Protein 1J5S (pdb70)

Secondary structure (DSSP, 8-state):
---SSTTTT--SHHHHHHHHHHTTSPEEES-----HHHHHHTPPPS-HHHHHTTT-HHHHHHHHHTT--GGGTTSSS-HHHHHHHHHHHGGGGTTSHHHHHHHHHHHHHS------SHHHHHHHHHHHHHHSTT--HHHHHHHTTEEEEE--B-TT---HHHHHHHHH--S-EEE--B--HHHH-TTSTTHHHHHHHHHHHHTS-TTSHHHHHHHHHHHHHHHHTTT--EEEEEESS-------HHHHHHHHHHHTTT----HHHHHHHHHHHHHHHHHHHHHHT-EEEEEE-EE-S-SHHHHHHT-SSSS--EE-S---HHHHHHHHHHHSTTTS-EEEEESSGGGHHHHHHHHHH-TTEEEPPP-STT-SHHHHHHHHHHHHTTS-GGG--------SSTTHHHHHHHHHHHHHHHHHHHHHHTTSS-HHHHHHHHHIIIIIHHHHHH-/-TT-TTTT--SHHHHHHHHHHTTSPEEES-----HHHHHHTPPP--HIIIIITT-HHHHHHHHHTT--GGGTTSSS-HHHHHHHHHHHGGGGTTSHHHHHHHHHIIIII---PPPSHHHHHHHHHHHHHHSTT--HHHHHHHTTEEEEE--B-TT---HHHHHHHHH--S-EEE--B--HHHH-TTSTTHHHHHHHHHHHHTS-TTSHHHHHHHHHHHHHHHHTTT--EEEEEESS-------HHHHHHHHHHHTTT----HHHHHHHHHHHHHHHHHHHHHHT-EEEEEE-EE-S-SHHHHHHT-SSSS--EE-S---HHHHHHHHHHHSTTTS-EEEEESSGGGHHHHHHHHHH-TTEEEPPP-STT-SHHHHHHHHHHHHTTS-GGG--------SSTTHHHHHHHHHHHHHHHHHHHHHHTTSS-HHHHHHHHHIIIIIHHHHHH-/-TT-TTTT--SHHHHHHHHHHTTSPEEES-----HHHHHHTPPPS-HHHHHTTT-HHHHHHHHHTT--GGGTTSSS-HHHHHHHHHHHGGGGTTSHHHHHHHHHIIIII------SHHHHHHHHHHHHHHSTT--HHHHHHHTTEEEEE--B-TT---HHHHHHHHH--S-EEE--B--HHHH-TTSTTHHHHHHHHHHHHTS-TTSHHHHHHHHHHHHHHHHTTT--EEEEEESS-------HHHHHHHHHHHTTT----HHHHHHHHHHHHHHHHHHHHTTT-EEEEEE-EE-S-SHHHHHHT-TTSS--EE-S---HHHHHHHHHHHTTTTS-EEEEESSGGGHHHHHHHHHH-TTEEEPPP-STT-SHHHHHHHHHHHHTTS-GGG--------SSTTHHHHHHHHHHHHHHHHHHHHHHTTSS-HHHHHHHHHIIIIIHHHHHH-

Organism: Thermotoga maritima (strain ATCC 43589 / DSM 3109 / JCM 10099 / NBRC 100826 / MSB8) (NCBI:txid243274)

B-factor: mean 34.14, std 21.25, range [2.0, 123.0]

GO terms:
  GO:0008880 glucuronate isomerase activity (F, EXP)

Solvent-accessible surface area: 48443 Å² total; per-residue (Å²): 89,124,11,1,12,149,81,4,2,16,72,23,208,7,0,48,123,1,12,70,70,2,96,91,33,35,5,4,0,1,4,0,69,21,73,2,90,84,2,38,69,46,136,62,56,95,6,2,4,42,5,4,0,33,68,13,16,28,0,33,8,0,0,21,12,9,68,21,66,65,95,55,2,52,30,119,79,56,51,70,63,19,0,62,11,0,0,130,6,0,25,71,0,0,5,2,6,4,0,1,13,2,0,0,2,2,31,80,57,6,107,5,144,83,44,0,25,125,162,13,4,79,87,0,14,86,54,0,88,164,84,0,86,130,26,15,3,48,63,4,0,163,80,11,108,5,48,16,0,8,2,37,20,37,0,14,33,49,2,89,47,14,128,103,2,162,142,76,10,150,68,17,49,14,19,1,2,0,48,0,21,150,0,1,28,14,76,123,180,34,9,126,122,8,0,76,101,0,5,142,153,26,53,55,96,8,48,51,3,52,4,0,29,71,0,0,72,84,0,0,60,33,0,50,142,40,39,5,44,6,0,2,0,22,24,65,73,2,37,8,76,178,18,89,87,109,142,0,81,45,4,0,102,80,16,27,66,82,84,210,25,79,114,92,33,18,42,10,0,62,0,13,0,4,14,19,0,0,106,14,0,63,134,36,112,2,0,0,0,2,6,0,1,10,16,104,33,0,29,54,50,13,91,177,102,74,10,83,70,5,5,3,12,0,1,9,11,46,3,103,0,0,68,2,0,61,62,1,0,28,61,0,27,62,127,6,71,0,0,0,5,11,2,0,48,19,2,11,8,0,2,0,1,0,0,16,4,0,44,13,0,38,2,1,7,12,26,29,9,11,19,0,7,39,10,7,25,41,16,0,60,20,2,1,6,0,1,0,0,36,19,6,1,1,14,19,0,24,3,82,19,6,2,1,0,8,0,15,7,25,1,4,5,8,2,1,1,2,2,0,0,64,18,4,60,45,0,11,1,15,68,127,7,0,95,68,1,1,89,39,1,7,36,51,12,3,61,74,22,6,78,139,28,2,26,152,78,2,4,15,69,22,203,9,0,44,154,3,14,79,70,2,97,90,30,36,5,4,0,2,2,0,55,21,72,0,90,81,2,39,78,41,135,72,62,81,3,1,5,64,4,3,0,34,76,7,8,29,0,36,8,0,1,19,11,8,71,18,66,68,94,54,3,52,30,123,79,60,48,72,67,17,0,64,12,2,0,121,5,0,24,70,0,0,5,2,6,3,0,0,12,2,0,0,2,2,42,80,63,6,108,4,142,83,47,0,19,125,158,15,2,65,80,0,19,87,54,0,77,176,80,2,76,134,15,19,2,41,79,4,0,152,84,12,109,6,46,18,0,8,1,35,19,37,0,9,34,54,3,91,53,15,124,113,1,173,146,69,10,134,59,19,52,14,22,1,3,0,50,0,22,146,0,3,27,14,71,108,180,41,10,122,118,7,0,74,90,0,4,136,131,27,55,44,112,9,56,55,3,56,5,0,23,73,0,0,73,80,0,0,66,37,0,55,144,37,38,5,39,6,0,2,0,24,26,63,74,2,43,9,77,152,9,54,88,120,106,0,84,48,3,0,96,78,16,24,57,84,72,201,24,78,103,86,22,16,49,22,0,55,0,14,0,4,12,23,0,0,102,14,0,59,134,35,107,2,0,0,0,2,6,0,2,7,16,93,30,0,28,54,52,14,94,176,101,70,12,88,73,5,6,3,15,0,1,7,12,42,3,109,0,0,74,3,0,66,69,1,0,26,64,0,26,64,134,6,64,0,0,0,5,10,1,1,47,20,0,10,9,0,2,0,2,0,0,15,4,0,39,14,0,37,4,2,7,7,21,27,9,10,19,0,14,37,11,7,22,40,17,0,52,23,2,1,6,0,2,1,0,35,18,7,2,1,13,17,1,18,1,82,19,4,2,1,0,8,0,16,8,23,1,5,3,7,3,1,0,2,2,0,0,58,17,12,94,46,0,12,1,14,71,107,8,0,120,75,2,0,87,39,1,5,35,57,10,4,61,79,25,5,80,197,26,2,14,142,81,2,3,15,69,20,163,4,0,46,106,1,13,70,71,2,96,92,35,34,5,4,0,1,2,0,69,21,59,2,97,89,1,38,99,43,140,63,57,91,7,5,4,43,5,8,0,34,68,15,20,27,0,34,8,0,0,17,11,9,68,24,61,66,84,56,2,50,30,118,77,56,47,69,67,22,1,67,12,0,0,137,10,0,22,68,0,0,5,2,6,3,0,0,9,1,0,0,1,7,41,78,69,8,109,6,144,84,46,0,18,124,160,16,3,81,82,0,15,78,54,0,90,156,81,2,75,128,19,21,3,41,88,6,0,154,80,12,111,6,47,16,0,8,1,33,23,38,0,13,33,71,3,73,40,13,109,91,2,162,143,66,10,146,63,18,60,12,20,1,1,0,52,0,16,150,0,2,30,14,76,111,178,35,9,117,120,9,0,74,90,0,5,136,145,26,53,48,115,7,58,57,3,55,7,0,21,75,0,0,74,85,0,0,65,33,0,53,137,29,33,5,42,7,0,0,0,18,25,60,74,2,44,8,75,169,19,88,65,124,81,0,77,40,0,0,99,81,15,24,65,83,88,208,26,79,114,83,16,17,40,25,0,63,0,17,0,4,18,25,0,0,105,15,0,54,139,34,106,4,0,0,0,2,3,0,2,9,15,80,31,0,28,48,52,13,90,173,102,72,10,89,67,5,6,3,12,0,0,7,10,44,4,104,0,0,67,3,1,61,61,2,0,27,58,0,25,64,128,7,67,0,0,0,6,9,2,2,50,16,2,9,9,0,0,0,2,0,0,13,5,0,44,12,0,39,3,1,7,7,24,32,7,11,16,0,10,37,11,6,18,45,18,0,57,22,3,1,7,0,2,1,0,40,19,7,2,2,12,18,0,26,3,83,17,4,1,0,0,9,2,14,7,24,2,5,4,7,2,0,0,1,1,0,0,60,18,1,55,46,1,12,1,14,39,129,12,0,86,68,1,1,91,40,1,6,30,58,10,5,60,80,24,7,84

Nearest PDB structures (foldseek):
  1j5s-assembly1_A  TM=1.002E+00  e=1.063E-81  Thermotoga maritima
  3iac-assembly1_C  TM=9.675E-01  e=5.407E-36  Salmonella enterica subsp. enterica serovar Typhimurium
  2q01-assembly1_A  TM=9.611E-01  e=1.192E-32  Caulobacter vibrioides CB15
  4i6v-assembly1_C  TM=9.034E-01  e=1.436E-23  Planctopirus limnophila DSM 3776
  2pnk-assembly4_L  TM=7.946E-01  e=1.142E-13  Halalkalibacterium halodurans C-125

Sequence (1351 aa):
HMFLGEDYLLTNRAAVRLFNEVKDLPIVDPHNHLDAKDIVENKPWNDIWEVEGATDHYVWELMRRCGVSEEYITGSRSNKEKWLALAKVFPRFVGNPTYEWIHLDLWRRFNIKKVISEETAEEIWEETKKKLPEMTPQKLLRDMKVEILCTTDDPVSTLEHHRKAKEAVEGVTILPTWRPDRAMNVDKEGWREYVEKMGERYGEDTSTLDGFLNALWKSHEHFKEHGCVASDHALLEPSVYYVDENRARAVHEKAFSGEKLTQDEINDYKAFMMVQFGKMNQETNWVTQLHIGALRDYRDSLFKTLGPDSGGDISTNFLRIAEGLRYFLNEFDGKLKIVLYVLDPTHLPTISTIARAFPNVYVGAPWWFNDSPFGMEMHLKYLASVDLLYNLAGMVTDSRKLLSFGSRTEMFRRVLSNVVGEMVEKGQIPIKEARELVKHVSYDGPKALFFMFLGEDYLLTNRAAVRLFNEVKDLPIVDPHNHLDAKDIVENKPWNDIWEVEGATDHYVWELMRRCGVSEEYITGSRSNKEKWLALAKVFPRFVGNPTYEWIHLDLWRRFNIKKVISEETAEEIWEETKKKLPEMTPQKLLRDMKVEILCTTDDPVSTLEHHRKAKEAVEGVTILPTWRPDRAMNVDKEGWREYVEKMGERYGEDTSTLDGFLNALWKSHEHFKEHGCVASDHALLEPSVYYVDENRARAVHEKAFSGEKLTQDEINDYKAFMMVQFGKMNQETNWVTQLHIGALRDYRDSLFKTLGPDSGGDISTNFLRIAEGLRYFLNEFDGKLKIVLYVLDPTHLPTISTIARAFPNVYVGAPWWFNDSPFGMEMHLKYLASVDLLYNLAGMVTDSRKLLSFGSRTEMFRRVLSNVVGEMVEKGQIPIKEARELVKHVSYDGPKALFFMFLGEDYLLTNRAAVRLFNEVKDLPIVDPHNHLDAKDIVENKPWNDIWEVEGATDHYVWELMRRCGVSEEYITGSRSNKEKWLALAKVFPRFVGNPTYEWIHLDLWRRFNIKKVISEETAEEIWEETKKKLPEMTPQKLLRDMKVEILCTTDDPVSTLEHHRKAKEAVEGVTILPTWRPDRAMNVDKEGWREYVEKMGERYGEDTSTLDGFLNALWKSHEHFKEHGCVASDHALLEPSVYYVDENRARAVHEKAFSGEKLTQDEINDYKAFMMVQFGKMNQETNWVTQLHIGALRDYRDSLFKTLGPDSGGDISTNFLRIAEGLRYFLNEFDGKLKIVLYVLDPTHLPTISTIARAFPNVYVGAPWWFNDSPFGMEMHLKYLASVDLLYNLAGMVTDSRKLLSFGSRTEMFRRVLSNVVGEMVEKGQIPIKEARELVKHVSYDGPKALFF

Radius of gyration: 31.88 Å; Cα contacts (8 Å, |Δi|>4): 2702; chains: 3; bounding box: 76×92×80 Å

Structure (mmCIF, N/CA/C/O backbone):
data_1J5S
#
_entry.id   1J5S
#
_cell.length_a   77.413
_cell.length_b   79.962
_cell.length_c   89.430
_cell.angle_alpha   115.73
_cell.angle_beta   97.57
_cell.angle_gamma   110.44
#
_symmetry.space_group_name_H-M   'P 1'
#
loop_
_entity.id
_entity.type
_entity.pdbx_description
1 polymer 'URONATE ISOMERASE'
2 water water
#
loop_
_atom_site.group_PDB
_atom_site.id
_atom_site.type_symbol
_atom_site.label_atom_id
_atom_site.label_alt_id
_atom_site.label_comp_id
_atom_site.label_asym_id
_atom_site.label_entity_id
_atom_site.label_seq_id
_atom_site.pdbx_PDB_ins_code
_atom_site.Cartn_x
_atom_site.Cartn_y
_atom_site.Cartn_z
_atom_site.occupancy
_atom_site.B_iso_or_equiv
_atom_site.auth_seq_id
_atom_site.auth_comp_id
_atom_site.auth_asym_id
_atom_site.auth_atom_id
_atom_site.pdbx_PDB_model_num
ATOM 1 N N . HIS A 1 12 ? 31.749 71.281 50.878 1.00 47.78 0 HIS A N 1
ATOM 2 C CA . HIS A 1 12 ? 31.530 70.426 52.084 1.00 47.77 0 HIS A CA 1
ATOM 3 C C . HIS A 1 12 ? 32.635 70.631 53.132 1.00 46.37 0 HIS A C 1
ATOM 4 O O . HIS A 1 12 ? 33.726 71.111 52.814 1.00 46.32 0 HIS A O 1
ATOM 11 N N . MET A 1 13 ? 32.325 70.342 54.394 1.00 44.46 1 MET A N 1
ATOM 12 C CA . MET A 1 13 ? 33.294 70.526 55.474 1.00 42.86 1 MET A CA 1
ATOM 13 C C . MET A 1 13 ? 34.538 69.650 55.522 1.00 39.68 1 MET A C 1
ATOM 14 O O . MET A 1 13 ? 34.465 68.427 55.627 1.00 39.63 1 MET A O 1
ATOM 19 N N . PHE A 1 14 ? 35.673 70.340 55.482 1.00 36.17 2 PHE A N 1
ATOM 20 C CA . PHE A 1 14 ? 37.014 69.771 55.571 1.00 33.24 2 PHE A CA 1
ATOM 21 C C . PHE A 1 14 ? 37.617 69.909 56.981 1.00 32.55 2 PHE A C 1
ATOM 22 O O . PHE A 1 14 ? 37.577 70.973 57.600 1.00 31.95 2 PHE A O 1
ATOM 30 N N . LEU A 1 15 ? 38.167 68.814 57.485 1.00 32.29 3 LEU A N 1
ATOM 31 C CA . LEU A 1 15 ? 38.838 68.809 58.780 1.00 31.87 3 LEU A CA 1
ATOM 32 C C . LEU A 1 15 ? 37.995 69.340 59.921 1.00 32.09 3 LEU A C 1
ATOM 33 O O . LEU A 1 15 ? 38.470 70.096 60.761 1.00 32.39 3 LEU A O 1
ATOM 38 N N . GLY A 1 16 ? 36.745 68.931 59.967 1.00 32.59 4 GLY A N 1
ATOM 39 C CA . GLY A 1 16 ? 35.881 69.398 61.022 1.00 33.36 4 GLY A CA 1
ATOM 40 C C . GLY A 1 16 ? 35.585 68.289 61.989 1.00 34.15 4 GLY A C 1
ATOM 41 O O . GLY A 1 16 ? 36.258 67.272 62.020 1.00 33.94 4 GLY A O 1
ATOM 42 N N . GLU A 1 17 ? 34.536 68.487 62.761 1.00 35.81 5 GLU A N 1
ATOM 43 C CA . GLU A 1 17 ? 34.143 67.536 63.779 1.00 36.90 5 GLU A CA 1
ATOM 44 C C . GLU A 1 17 ? 33.950 66.098 63.372 1.00 34.87 5 GLU A C 1
ATOM 45 O O . GLU A 1 17 ? 34.315 65.201 64.120 1.00 35.50 5 GLU A O 1
ATOM 51 N N . ASP A 1 18 ? 33.339 65.858 62.225 1.00 32.02 6 ASP A N 1
ATOM 52 C CA . ASP A 1 18 ? 33.055 64.486 61.856 1.00 29.89 6 ASP A CA 1
ATOM 53 C C . ASP A 1 18 ? 34.050 63.979 60.822 1.00 26.48 6 ASP A C 1
ATOM 54 O O . ASP A 1 18 ? 33.802 63.006 60.113 1.00 26.53 6 ASP A O 1
ATOM 59 N N . TYR A 1 19 ? 35.189 64.658 60.755 1.00 22.30 7 TYR A N 1
ATOM 60 C CA . TYR A 1 19 ? 36.286 64.263 59.897 1.00 18.78 7 TYR A CA 1
ATOM 61 C C . TYR A 1 19 ? 36.544 62.779 60.100 1.00 17.96 7 TYR A C 1
ATOM 62 O O . TYR A 1 19 ? 36.734 62.318 61.218 1.00 17.04 7 TYR A O 1
ATOM 71 N N . LEU A 1 20 ? 36.516 62.028 59.009 1.00 17.60 8 LEU A N 1
ATOM 72 C CA . LEU A 1 20 ? 36.714 60.573 59.036 1.00 17.64 8 LEU A CA 1
ATOM 73 C C . LEU A 1 20 ? 35.586 59.750 59.685 1.00 17.98 8 LEU A C 1
ATOM 74 O O . LEU A 1 20 ? 35.626 58.519 59.633 1.00 17.31 8 LEU A O 1
ATOM 79 N N . LEU A 1 21 ? 34.590 60.403 60.274 1.00 18.88 9 LEU A N 1
ATOM 80 C CA . LEU A 1 21 ? 33.493 59.691 60.936 1.00 20.33 9 LEU A CA 1
ATOM 81 C C . LEU A 1 21 ? 32.291 59.523 60.014 1.00 21.44 9 LEU A C 1
ATOM 82 O O . LEU A 1 21 ? 31.755 60.508 59.517 1.00 21.75 9 LEU A O 1
ATOM 87 N N . THR A 1 22 ? 31.845 58.284 59.814 1.00 22.71 10 THR A N 1
ATOM 88 C CA . THR A 1 22 ? 30.757 58.018 58.865 1.00 23.79 10 THR A CA 1
ATOM 89 C C . THR A 1 22 ? 29.437 57.533 59.469 1.00 24.38 10 THR A C 1
ATOM 90 O O . THR A 1 22 ? 28.500 57.238 58.738 1.00 24.85 10 THR A O 1
ATOM 94 N N . ASN A 1 23 ? 29.348 57.460 60.786 1.00 24.95 11 ASN A N 1
ATOM 95 C CA . ASN A 1 23 ? 28.141 56.963 61.415 1.00 25.52 11 ASN A CA 1
ATOM 96 C C . ASN A 1 23 ? 28.044 57.541 62.806 1.00 26.65 11 ASN A C 1
ATOM 97 O O . ASN A 1 23 ? 29.062 57.889 63.394 1.00 26.75 11 ASN A O 1
ATOM 102 N N . ARG A 1 24 ? 26.835 57.605 63.358 1.00 27.80 12 ARG A N 1
ATOM 103 C CA . ARG A 1 24 ? 26.666 58.216 64.677 1.00 28.07 12 ARG A CA 1
ATOM 104 C C . ARG A 1 24 ? 27.437 57.453 65.736 1.00 26.51 12 ARG A C 1
ATOM 105 O O . ARG A 1 24 ? 28.068 58.054 66.604 1.00 27.00 12 ARG A O 1
ATOM 113 N N . ALA A 1 25 ? 27.392 56.129 65.669 1.00 23.90 13 ALA A N 1
ATOM 114 C CA . ALA A 1 25 ? 28.060 55.342 66.682 1.00 22.10 13 ALA A CA 1
ATOM 115 C C . ALA A 1 25 ? 29.509 55.794 66.778 1.00 20.72 13 ALA A C 1
ATOM 116 O O . ALA A 1 25 ? 30.042 55.942 67.871 1.00 19.81 13 ALA A O 1
ATOM 118 N N . ALA A 1 26 ? 30.124 56.051 65.626 1.00 19.80 14 ALA A N 1
ATOM 119 C CA . ALA A 1 26 ? 31.529 56.421 65.576 1.00 19.76 14 ALA A CA 1
ATOM 120 C C . ALA A 1 26 ? 31.774 57.659 66.386 1.00 20.53 14 ALA A C 1
ATOM 121 O O . ALA A 1 26 ? 32.814 57.795 67.034 1.00 21.06 14 ALA A O 1
ATOM 123 N N . VAL A 1 27 ? 30.822 58.577 66.340 1.00 21.47 15 VAL A N 1
ATOM 124 C CA . VAL A 1 27 ? 31.000 59.847 67.012 1.00 22.67 15 VAL A CA 1
ATOM 125 C C . VAL A 1 27 ? 31.002 59.680 68.531 1.00 23.82 15 VAL A C 1
ATOM 126 O O . VAL A 1 27 ? 31.823 60.292 69.215 1.00 24.26 15 VAL A O 1
ATOM 130 N N . ARG A 1 28 ? 30.121 58.845 69.070 1.00 24.91 16 ARG A N 1
ATOM 131 C CA . ARG A 1 28 ? 30.139 58.623 70.515 1.00 25.94 16 ARG A CA 1
ATOM 132 C C . ARG A 1 28 ? 31.458 57.994 70.933 1.00 24.05 16 ARG A C 1
ATOM 133 O O . ARG A 1 28 ? 31.999 58.296 71.996 1.00 24.67 16 ARG A O 1
ATOM 141 N N . LEU A 1 29 ? 31.972 57.115 70.087 1.00 21.26 17 LEU A N 1
ATOM 142 C CA . LEU A 1 29 ? 33.163 56.375 70.416 1.00 19.11 17 LEU A CA 1
ATOM 143 C C . LEU A 1 29 ? 34.349 57.303 70.439 1.00 17.82 17 LEU A C 1
ATOM 144 O O . LEU A 1 29 ? 35.219 57.208 71.308 1.00 16.44 17 LEU A O 1
ATOM 149 N N . PHE A 1 30 ? 34.374 58.217 69.485 1.00 17.28 18 PHE A N 1
ATOM 150 C CA . PHE A 1 30 ? 35.509 59.103 69.365 1.00 17.51 18 PHE A CA 1
ATOM 151 C C . PHE A 1 30 ? 35.542 60.102 70.500 1.00 18.40 18 PHE A C 1
ATOM 152 O O . PHE A 1 30 ? 36.610 60.443 71.016 1.00 16.83 18 PHE A O 1
ATOM 160 N N . ASN A 1 31 ? 34.359 60.583 70.868 1.00 20.62 19 ASN A N 1
ATOM 161 C CA . ASN A 1 31 ? 34.242 61.504 71.987 1.00 23.01 19 ASN A CA 1
ATOM 162 C C . ASN A 1 31 ? 34.692 60.802 73.262 1.00 24.43 19 ASN A C 1
ATOM 163 O O . ASN A 1 31 ? 35.166 61.436 74.201 1.00 25.14 19 ASN A O 1
ATOM 168 N N . GLU A 1 32 ? 34.564 59.480 73.277 1.00 25.92 20 GLU A N 1
ATOM 169 C CA . GLU A 1 32 ? 34.945 58.690 74.427 1.00 26.75 20 GLU A CA 1
ATOM 170 C C . GLU A 1 32 ? 36.453 58.643 74.610 1.00 26.44 20 GLU A C 1
ATOM 171 O O . GLU A 1 32 ? 36.932 58.551 75.730 1.00 27.45 20 GLU A O 1
ATOM 177 N N . VAL A 1 33 ? 37.207 58.728 73.521 1.00 25.77 21 VAL A N 1
ATOM 178 C CA . VAL A 1 33 ? 38.648 58.493 73.592 1.00 24.92 21 VAL A CA 1
ATOM 179 C C . VAL A 1 33 ? 39.545 59.647 73.188 1.00 24.10 21 VAL A C 1
ATOM 180 O O . VAL A 1 33 ? 40.757 59.575 73.341 1.00 22.28 21 VAL A O 1
ATOM 184 N N . LYS A 1 34 ? 38.960 60.712 72.671 1.00 24.63 22 LYS A N 1
ATOM 185 C CA . LYS A 1 34 ? 39.762 61.781 72.095 1.00 25.16 22 LYS A CA 1
ATOM 186 C C . LYS A 1 34 ? 40.638 62.459 73.140 1.00 25.31 22 LYS A C 1
ATOM 187 O O . LYS A 1 34 ? 41.736 62.904 72.840 1.00 25.00 22 LYS A O 1
ATOM 193 N N . ASP A 1 35 ? 40.172 62.497 74.378 1.00 26.22 23 ASP A N 1
ATOM 194 C CA . ASP A 1 35 ? 40.936 63.128 75.448 1.00 26.91 23 ASP A CA 1
ATOM 195 C C . ASP A 1 35 ? 41.842 62.173 76.225 1.00 26.52 23 ASP A C 1
ATOM 196 O O . ASP A 1 35 ? 42.475 62.588 77.191 1.00 27.35 23 ASP A O 1
ATOM 201 N N . LEU A 1 36 ? 41.914 60.906 75.834 1.00 25.58 24 LEU A N 1
ATOM 202 C CA . LEU A 1 36 ? 42.817 59.991 76.522 1.00 25.07 24 LEU A CA 1
ATOM 203 C C . LEU A 1 36 ? 44.231 60.428 76.199 1.00 24.62 24 LEU A C 1
ATOM 204 O O . LEU A 1 36 ? 44.492 60.867 75.092 1.00 25.33 24 LEU A O 1
ATOM 209 N N . PRO A 1 37 ? 45.156 60.267 77.132 1.00 23.88 25 PRO A N 1
ATOM 210 C CA . PRO A 1 37 ? 46.538 60.682 76.901 1.00 23.75 25 PRO A CA 1
ATOM 211 C C . PRO A 1 37 ? 47.184 59.855 75.809 1.00 23.59 25 PRO A C 1
ATOM 212 O O . PRO A 1 37 ? 46.696 58.772 75.507 1.00 23.10 25 PRO A O 1
ATOM 216 N N . ILE A 1 38 ? 48.277 60.350 75.243 1.00 24.34 26 ILE A N 1
ATOM 217 C CA . ILE A 1 38 ? 48.984 59.640 74.184 1.00 25.25 26 ILE A CA 1
ATOM 218 C C . ILE A 1 38 ? 50.093 58.776 74.757 1.00 26.41 26 ILE A C 1
ATOM 219 O O . ILE A 1 38 ? 50.963 59.261 75.477 1.00 26.47 26 ILE A O 1
ATOM 224 N N . VAL A 1 39 ? 50.056 57.498 74.405 1.00 27.87 27 VAL A N 1
ATOM 225 C CA . VAL A 1 39 ? 51.083 56.534 74.758 1.00 28.74 27 VAL A CA 1
ATOM 226 C C . VAL A 1 39 ? 51.768 56.150 73.438 1.00 29.55 27 VAL A C 1
ATOM 227 O O . VAL A 1 39 ? 51.113 55.578 72.576 1.00 30.00 27 VAL A O 1
ATOM 231 N N . ASP A 1 40 ? 53.064 56.428 73.267 1.00 30.39 28 ASP A N 1
ATOM 232 C CA . ASP A 1 40 ? 53.703 56.239 71.945 1.00 31.18 28 ASP A CA 1
ATOM 233 C C . ASP A 1 40 ? 54.895 55.272 71.857 1.00 31.99 28 ASP A C 1
ATOM 234 O O . ASP A 1 40 ? 56.047 55.686 71.734 1.00 31.95 28 ASP A O 1
ATOM 239 N N . PRO A 1 41 ? 54.594 53.983 71.879 1.00 32.97 29 PRO A N 1
ATOM 240 C CA . PRO A 1 41 ? 55.588 52.913 71.814 1.00 33.63 29 PRO A CA 1
ATOM 241 C C . PRO A 1 41 ? 56.771 53.076 70.889 1.00 34.32 29 PRO A C 1
ATOM 242 O O . PRO A 1 41 ? 57.774 52.397 71.101 1.00 34.85 29 PRO A O 1
ATOM 246 N N . HIS A 1 42 ? 56.678 53.929 69.886 1.00 35.09 30 HIS A N 1
ATOM 247 C CA . HIS A 1 42 ? 57.757 54.022 68.935 1.00 35.75 30 HIS A CA 1
ATOM 248 C C . HIS A 1 42 ? 57.637 55.263 68.079 1.00 35.85 30 HIS A C 1
ATOM 249 O O . HIS A 1 42 ? 56.602 55.517 67.475 1.00 35.63 30 HIS A O 1
ATOM 256 N N . ASN A 1 43 ? 58.710 56.042 68.066 1.00 36.59 31 ASN A N 1
ATOM 257 C CA . ASN A 1 43 ? 58.816 57.249 67.267 1.00 37.47 31 ASN A CA 1
ATOM 258 C C . ASN A 1 43 ? 60.305 57.500 67.004 1.00 39.35 31 ASN A C 1
ATOM 259 O O . ASN A 1 43 ? 61.164 56.795 67.555 1.00 38.99 31 ASN A O 1
ATOM 264 N N . HIS A 1 44 ? 60.618 58.491 66.175 1.00 41.89 32 HIS A N 1
ATOM 265 C CA . HIS A 1 44 ? 62.010 58.778 65.826 1.00 44.36 32 HIS A CA 1
ATOM 266 C C . HIS A 1 44 ? 62.402 60.156 66.318 1.00 46.14 32 HIS A C 1
ATOM 267 O O . HIS A 1 44 ? 63.124 60.900 65.653 1.00 46.46 32 HIS A O 1
ATOM 274 N N . LEU A 1 45 ? 61.914 60.477 67.504 1.00 48.25 33 LEU A N 1
ATOM 275 C CA . LEU A 1 45 ? 62.205 61.734 68.152 1.00 49.81 33 LEU A CA 1
ATOM 276 C C . LEU A 1 45 ? 63.586 61.713 68.797 1.00 50.81 33 LEU A C 1
ATOM 277 O O . LEU A 1 45 ? 64.137 60.645 69.064 1.00 50.94 33 LEU A O 1
ATOM 282 N N . ASP A 1 46 ? 64.137 62.899 69.047 1.00 51.90 34 ASP A N 1
ATOM 283 C CA . ASP A 1 46 ? 65.423 63.035 69.733 1.00 52.55 34 ASP A CA 1
ATOM 284 C C . ASP A 1 46 ? 65.164 63.639 71.116 1.00 52.76 34 ASP A C 1
ATOM 285 O O . ASP A 1 46 ? 64.469 64.640 71.241 1.00 52.69 34 ASP A O 1
ATOM 290 N N . ALA A 1 47 ? 65.712 63.022 72.155 1.00 53.30 35 ALA A N 1
ATOM 291 C CA . ALA A 1 47 ? 65.497 63.495 73.516 1.00 53.95 35 ALA A CA 1
ATOM 292 C C . ALA A 1 47 ? 66.184 64.838 73.767 1.00 54.59 35 ALA A C 1
ATOM 293 O O . ALA A 1 47 ? 65.671 65.664 74.517 1.00 54.37 35 ALA A O 1
ATOM 295 N N . LYS A 1 48 ? 67.333 65.055 73.134 1.00 55.58 36 LYS A N 1
ATOM 296 C CA . LYS A 1 48 ? 68.093 66.292 73.312 1.00 56.44 36 LYS A CA 1
ATOM 297 C C . LYS A 1 48 ? 67.264 67.521 72.959 1.00 56.98 36 LYS A C 1
ATOM 298 O O . LYS A 1 48 ? 67.372 68.560 73.610 1.00 57.12 36 LYS A O 1
ATOM 304 N N . ASP A 1 49 ? 66.431 67.397 71.931 1.00 57.28 37 ASP A N 1
ATOM 305 C CA . ASP A 1 49 ? 65.620 68.516 71.465 1.00 57.38 37 ASP A CA 1
ATOM 306 C C . ASP A 1 49 ? 64.516 68.830 72.463 1.00 57.10 37 ASP A C 1
ATOM 307 O O . ASP A 1 49 ? 64.065 69.972 72.569 1.00 57.23 37 ASP A O 1
ATOM 312 N N . ILE A 1 50 ? 64.092 67.807 73.197 1.00 56.65 38 ILE A N 1
ATOM 313 C CA . ILE A 1 50 ? 63.049 67.955 74.194 1.00 56.49 38 ILE A CA 1
ATOM 314 C C . ILE A 1 50 ? 63.651 68.624 75.410 1.00 57.11 38 ILE A C 1
ATOM 315 O O . ILE A 1 50 ? 63.032 69.482 76.037 1.00 57.03 38 ILE A O 1
ATOM 320 N N . VAL A 1 51 ? 64.867 68.213 75.748 1.00 58.28 39 VAL A N 1
ATOM 321 C CA . VAL A 1 51 ? 65.520 68.718 76.947 1.00 59.57 39 VAL A CA 1
ATOM 322 C C . VAL A 1 51 ? 65.881 70.189 76.751 1.00 60.81 39 VAL A C 1
ATOM 323 O O . VAL A 1 51 ? 65.653 71.011 77.637 1.00 60.65 39 VAL A O 1
ATOM 327 N N . GLU A 1 52 ? 66.426 70.515 75.580 1.00 62.50 40 GLU A N 1
ATOM 328 C CA . GLU A 1 52 ? 66.789 71.895 75.254 1.00 63.83 40 GLU A CA 1
ATOM 329 C C . GLU A 1 52 ? 65.549 72.772 75.169 1.00 64.56 40 GLU A C 1
ATOM 330 O O . GLU A 1 52 ? 65.622 73.984 75.373 1.00 64.92 40 GLU A O 1
ATOM 336 N N . ASN A 1 53 ? 64.418 72.153 74.839 1.00 65.12 41 ASN A N 1
ATOM 337 C CA . ASN A 1 53 ? 63.135 72.844 74.786 1.00 65.39 41 ASN A CA 1
ATOM 338 C C . ASN A 1 53 ? 63.153 74.101 73.902 1.00 65.35 41 ASN A C 1
ATOM 339 O O . ASN A 1 53 ? 62.503 75.096 74.221 1.00 65.35 41 ASN A O 1
ATOM 344 N N . LYS A 1 54 ? 63.889 74.048 72.793 1.00 65.10 42 LYS A N 1
ATOM 345 C CA . LYS A 1 54 ? 63.975 75.177 71.868 1.00 64.75 42 LYS A CA 1
ATOM 346 C C . LYS A 1 54 ? 62.766 75.244 70.943 1.00 63.71 42 LYS A C 1
ATOM 347 O O . LYS A 1 54 ? 62.426 74.264 70.285 1.00 63.94 42 LYS A O 1
ATOM 353 N N . PRO A 1 55 ? 62.092 76.384 70.931 1.00 62.09 43 PRO A N 1
ATOM 354 C CA . PRO A 1 55 ? 61.066 76.672 69.933 1.00 60.89 43 PRO A CA 1
ATOM 355 C C . PRO A 1 55 ? 61.549 76.446 68.510 1.00 59.09 43 PRO A C 1
ATOM 356 O O . PRO A 1 55 ? 62.740 76.322 68.258 1.00 58.95 43 PRO A O 1
ATOM 360 N N . TRP A 1 56 ? 60.609 76.401 67.581 1.00 56.94 44 TRP A N 1
ATOM 361 C CA . TRP A 1 56 ? 60.944 76.307 66.180 1.00 55.16 44 TRP A CA 1
ATOM 362 C C . TRP A 1 56 ? 60.864 77.687 65.565 1.00 53.06 44 TRP A C 1
ATOM 363 O O . TRP A 1 56 ? 60.233 78.581 66.127 1.00 52.63 44 TRP A O 1
ATOM 374 N N . ASN A 1 57 ? 61.495 77.859 64.408 1.00 50.49 45 ASN A N 1
ATOM 375 C CA . ASN A 1 57 ? 61.507 79.155 63.743 1.00 48.42 45 ASN A CA 1
ATOM 376 C C . ASN A 1 57 ? 60.455 79.284 62.654 1.00 45.43 45 ASN A C 1
ATOM 377 O O . ASN A 1 57 ? 59.897 80.355 62.450 1.00 45.13 45 ASN A O 1
ATOM 382 N N . ASP A 1 58 ? 60.179 78.184 61.962 1.00 42.02 46 ASP A N 1
ATOM 383 C CA . ASP A 1 58 ? 59.303 78.206 60.801 1.00 39.20 46 ASP A CA 1
ATOM 384 C C . ASP A 1 58 ? 58.367 77.042 60.719 1.00 36.39 46 ASP A C 1
ATOM 385 O O . ASP A 1 58 ? 58.620 75.977 61.270 1.00 35.86 46 ASP A O 1
ATOM 390 N N . ILE A 1 59 ? 57.322 77.238 59.931 1.00 33.23 47 ILE A N 1
ATOM 391 C CA . ILE A 1 59 ? 56.449 76.152 59.586 1.00 31.49 47 ILE A CA 1
ATOM 392 C C . ILE A 1 59 ? 57.275 75.167 58.785 1.00 29.85 47 ILE A C 1
ATOM 393 O O . ILE A 1 59 ? 57.052 73.973 58.856 1.00 29.50 47 ILE A O 1
ATOM 398 N N . TRP A 1 60 ? 58.234 75.655 58.011 1.00 28.32 48 TRP A N 1
ATOM 399 C CA . TRP A 1 60 ? 59.036 74.736 57.224 1.00 27.40 48 TRP A CA 1
ATOM 400 C C . TRP A 1 60 ? 59.812 73.800 58.130 1.00 27.99 48 TRP A C 1
ATOM 401 O O . TRP A 1 60 ? 59.805 72.591 57.945 1.00 27.88 48 TRP A O 1
ATOM 412 N N . GLU A 1 61 ? 60.512 74.378 59.092 1.00 28.61 49 GLU A N 1
ATOM 413 C CA . GLU A 1 61 ? 61.250 73.604 60.068 1.00 28.81 49 GLU A CA 1
ATOM 414 C C . GLU A 1 61 ? 60.368 72.540 60.678 1.00 27.71 49 GLU A C 1
ATOM 415 O O . GLU A 1 61 ? 60.679 71.360 60.679 1.00 28.14 49 GLU A O 1
ATOM 421 N N . VAL A 1 62 ? 59.259 73.006 61.215 1.00 26.25 50 VAL A N 1
ATOM 422 C CA . VAL A 1 62 ? 58.287 72.174 61.876 1.00 25.11 50 VAL A CA 1
ATOM 423 C C . VAL A 1 62 ? 57.615 71.153 60.977 1.00 24.15 50 VAL A C 1
ATOM 424 O O . VAL A 1 62 ? 57.335 70.056 61.414 1.00 24.48 50 VAL A O 1
ATOM 428 N N . GLU A 1 63 ? 57.347 71.495 59.727 1.00 23.15 51 GLU A N 1
ATOM 429 C CA . GLU A 1 63 ? 56.580 70.592 58.871 1.00 22.37 51 GLU A CA 1
ATOM 430 C C . GLU A 1 63 ? 57.317 69.893 57.747 1.00 22.07 51 GLU A C 1
ATOM 431 O O . GLU A 1 63 ? 56.948 68.790 57.372 1.00 22.12 51 GLU A O 1
ATOM 437 N N . GLY A 1 64 ? 58.333 70.527 57.182 1.00 22.25 52 GLY A N 1
ATOM 438 C CA . GLY A 1 64 ? 58.985 69.959 56.012 1.00 22.47 52 GLY A CA 1
ATOM 439 C C . GLY A 1 64 ? 60.460 69.641 56.122 1.00 22.54 52 GLY A C 1
ATOM 440 O O . GLY A 1 64 ? 60.929 68.656 55.561 1.00 21.91 52 GLY A O 1
ATOM 441 N N . ALA A 1 65 ? 61.189 70.471 56.853 1.00 23.68 53 ALA A N 1
ATOM 442 C CA . ALA A 1 65 ? 62.637 70.324 56.978 1.00 24.60 53 ALA A CA 1
ATOM 443 C C . ALA A 1 65 ? 63.111 68.917 57.285 1.00 25.43 53 ALA A C 1
ATOM 444 O O . ALA A 1 65 ? 64.173 68.528 56.826 1.00 25.43 53 ALA A O 1
ATOM 446 N N . THR A 1 66 ? 62.354 68.145 58.054 1.00 26.54 54 THR A N 1
ATOM 447 C CA . THR A 1 66 ? 62.859 66.838 58.460 1.00 27.18 54 THR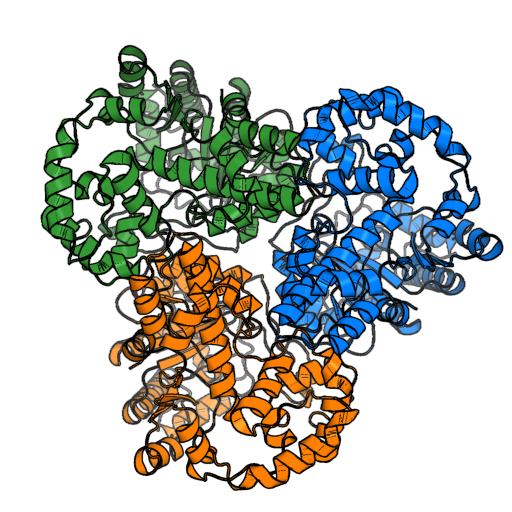 A CA 1
ATOM 448 C C . THR A 1 66 ? 61.845 65.708 58.238 1.00 27.13 54 THR A C 1
ATOM 449 O O . THR A 1 66 ? 61.960 64.614 58.811 1.00 27.55 54 THR A O 1
ATOM 453 N N . ASP A 1 67 ? 60.884 65.975 57.363 1.00 26.65 55 ASP A N 1
ATOM 454 C CA . ASP A 1 67 ? 59.842 65.018 57.038 1.00 26.50 55 ASP A CA 1
ATOM 455 C C . ASP A 1 67 ? 60.070 64.469 55.642 1.00 26.01 55 ASP A C 1
ATOM 456 O O . ASP A 1 67 ? 59.747 65.124 54.654 1.00 25.47 55 ASP A O 1
ATOM 461 N N . HIS A 1 68 ? 60.603 63.259 55.550 1.00 26.23 56 HIS A N 1
ATOM 462 C CA . HIS A 1 68 ? 60.966 62.720 54.242 1.00 26.52 56 HIS A CA 1
ATOM 463 C C . HIS A 1 68 ? 59.738 62.440 53.372 1.00 24.94 56 HIS A C 1
ATOM 464 O O . HIS A 1 68 ? 59.831 62.396 52.146 1.00 24.37 56 HIS A O 1
ATOM 471 N N . TYR A 1 69 ? 58.583 62.261 54.004 1.00 23.29 57 TYR A N 1
ATOM 472 C CA . TYR A 1 69 ? 57.347 62.150 53.238 1.00 21.89 57 TYR A CA 1
ATOM 473 C C . TYR A 1 69 ? 57.136 63.436 52.458 1.00 19.94 57 TYR A C 1
ATOM 474 O O . TYR A 1 69 ? 56.704 63.409 51.310 1.00 19.51 57 TYR A O 1
ATOM 483 N N . VAL A 1 70 ? 57.425 64.571 53.082 1.00 17.86 58 VAL A N 1
ATOM 484 C CA . VAL A 1 70 ? 57.178 65.821 52.392 1.00 16.74 58 VAL A CA 1
ATOM 485 C C . VAL A 1 70 ? 58.214 65.968 51.280 1.00 15.32 58 VAL A C 1
ATOM 486 O O . VAL A 1 70 ? 57.919 66.497 50.222 1.00 15.23 58 VAL A O 1
ATOM 490 N N . TRP A 1 71 ? 59.415 65.458 51.514 1.00 13.91 59 TRP A N 1
ATOM 491 C CA . TRP A 1 71 ? 60.462 65.491 50.519 1.00 13.71 59 TRP A CA 1
ATOM 492 C C . TRP A 1 71 ? 60.038 64.697 49.283 1.00 13.85 59 TRP A C 1
ATOM 493 O O . TRP A 1 71 ? 60.210 65.125 48.158 1.00 13.27 59 TRP A O 1
ATOM 504 N N . GLU A 1 72 ? 59.515 63.508 49.521 1.00 14.37 60 GLU A N 1
ATOM 505 C CA . GLU A 1 72 ? 59.025 62.648 48.471 1.00 14.69 60 GLU A CA 1
ATOM 506 C C . GLU A 1 72 ? 57.986 63.318 47.630 1.00 14.49 60 GLU A C 1
ATOM 507 O O . GLU A 1 72 ? 58.162 63.469 46.422 1.00 15.45 60 GLU A O 1
ATOM 513 N N . LEU A 1 73 ? 56.890 63.706 48.265 1.00 13.21 61 LEU A N 1
ATOM 514 C CA . LEU A 1 73 ? 55.758 64.236 47.526 1.00 12.10 61 LEU A CA 1
ATOM 515 C C . LEU A 1 73 ? 56.212 65.456 46.743 1.00 10.41 61 LEU A C 1
ATOM 516 O O . LEU A 1 73 ? 55.853 65.615 45.578 1.00 10.56 61 LEU A O 1
ATOM 521 N N . MET A 1 74 ? 57.028 66.303 47.363 1.00 8.23 62 MET A N 1
ATOM 522 C CA . MET A 1 74 ? 57.525 67.473 46.647 1.00 6.40 62 MET A CA 1
ATOM 523 C C . MET A 1 74 ? 58.275 67.014 45.407 1.00 7.32 62 MET A C 1
ATOM 524 O O . MET A 1 74 ? 58.082 67.564 44.342 1.00 7.29 62 MET A O 1
ATOM 529 N N . ARG A 1 75 ? 59.103 65.988 45.529 1.00 9.13 63 ARG A N 1
ATOM 530 C CA . ARG A 1 75 ? 59.823 65.493 44.369 1.00 10.96 63 ARG A CA 1
ATOM 531 C C . ARG A 1 75 ? 58.811 64.946 43.366 1.00 12.28 63 ARG A C 1
ATOM 532 O O . ARG A 1 75 ? 58.981 65.097 42.161 1.00 11.21 63 ARG A O 1
ATOM 540 N N . ARG A 1 76 ? 57.758 64.312 43.881 1.00 14.78 64 ARG A N 1
ATOM 541 C CA . ARG A 1 76 ? 56.703 63.743 43.038 1.00 16.77 64 ARG A CA 1
ATOM 542 C C . ARG A 1 76 ? 55.910 64.830 42.346 1.00 18.08 64 ARG A C 1
ATOM 543 O O . ARG A 1 76 ? 55.150 64.537 41.424 1.00 19.00 64 ARG A O 1
ATOM 551 N N . CYS A 1 77 ? 56.041 66.070 42.807 1.00 19.12 65 CYS A N 1
ATOM 552 C CA . CYS A 1 77 ? 55.333 67.173 42.165 1.00 20.23 65 CYS A CA 1
ATOM 553 C C . CYS A 1 77 ? 56.209 67.937 41.196 1.00 21.19 65 CYS A C 1
ATOM 554 O O . CYS A 1 77 ? 55.739 68.872 40.567 1.00 21.68 65 CYS A O 1
ATOM 557 N N . GLY A 1 78 ? 57.478 67.562 41.087 1.00 22.24 66 GLY A N 1
ATOM 558 C CA . GLY A 1 78 ? 58.363 68.200 40.132 1.00 23.10 66 GLY A CA 1
ATOM 559 C C . GLY A 1 78 ? 59.073 69.426 40.659 1.00 23.64 66 GLY A C 1
ATOM 560 O O . GLY A 1 78 ? 59.481 70.285 39.885 1.00 24.41 66 GLY A O 1
ATOM 561 N N . VAL A 1 79 ? 59.235 69.502 41.970 1.00 23.79 67 VAL A N 1
ATOM 562 C CA . VAL A 1 79 ? 59.908 70.626 42.589 1.00 24.11 67 VAL A CA 1
ATOM 563 C C . VAL A 1 79 ? 61.361 70.253 42.812 1.00 24.78 67 VAL A C 1
ATOM 564 O O . VAL A 1 79 ? 61.654 69.340 43.569 1.00 26.06 67 VAL A O 1
ATOM 568 N N . SER A 1 80 ? 62.278 70.942 42.155 1.00 25.23 68 SER A N 1
ATOM 569 C CA . SER A 1 80 ? 63.694 70.640 42.319 1.00 25.92 68 SER A CA 1
ATOM 570 C C . SER A 1 80 ? 64.157 70.623 43.781 1.00 26.37 68 SER A C 1
ATOM 571 O O . SER A 1 80 ? 63.600 71.324 44.629 1.00 25.89 68 SER A O 1
ATOM 574 N N . GLU A 1 81 ? 65.195 69.822 44.048 1.00 27.39 69 GLU A N 1
ATOM 575 C CA . GLU A 1 81 ? 65.774 69.660 45.389 1.00 28.21 69 GLU A CA 1
ATOM 576 C C . GLU A 1 81 ? 66.231 70.980 45.994 1.00 28.95 69 GLU A C 1
ATOM 577 O O . GLU A 1 81 ? 66.386 71.072 47.209 1.00 28.78 69 GLU A O 1
ATOM 583 N N . GLU A 1 82 ? 66.481 71.985 45.159 1.00 30.06 70 GLU A N 1
ATOM 584 C CA . GLU A 1 82 ? 66.900 73.292 45.651 1.00 30.71 70 GLU A CA 1
ATOM 585 C C . GLU A 1 82 ? 66.015 73.653 46.826 1.00 29.72 70 GLU A C 1
ATOM 586 O O . GLU A 1 82 ? 66.485 74.074 47.884 1.00 29.35 70 GLU A O 1
ATOM 592 N N . TYR A 1 83 ? 64.718 73.458 46.617 1.00 28.74 71 TYR A N 1
ATOM 593 C CA . TYR A 1 83 ? 63.705 73.759 47.609 1.00 28.03 71 TYR A CA 1
ATOM 594 C C . TYR A 1 83 ? 63.311 72.578 48.486 1.00 27.89 71 TYR A C 1
ATOM 595 O O . TYR A 1 83 ? 62.340 72.670 49.228 1.00 27.80 71 TYR A O 1
ATOM 604 N N . ILE A 1 84 ? 64.009 71.458 48.406 1.00 28.02 72 ILE A N 1
ATOM 605 C CA . ILE A 1 84 ? 63.652 70.370 49.299 1.00 28.60 72 ILE A CA 1
ATOM 606 C C . ILE A 1 84 ? 64.693 70.184 50.416 1.00 29.39 72 ILE A C 1
ATOM 607 O O . ILE A 1 84 ? 64.433 70.543 51.559 1.00 29.54 72 ILE A O 1
ATOM 612 N N . THR A 1 85 ? 65.856 69.631 50.108 1.00 30.16 73 THR A N 1
ATOM 613 C CA . THR A 1 85 ? 66.867 69.463 51.135 1.00 31.27 73 THR A CA 1
ATOM 614 C C . THR A 1 85 ? 68.040 70.397 50.827 1.00 32.46 73 THR A C 1
ATOM 615 O O . THR A 1 85 ? 69.076 70.360 51.490 1.00 33.02 73 THR A O 1
ATOM 619 N N . GLY A 1 86 ? 67.845 71.270 49.844 1.00 33.38 74 GLY A N 1
ATOM 620 C CA . GLY A 1 86 ? 68.913 72.115 49.349 1.00 33.82 74 GLY A CA 1
ATOM 621 C C . GLY A 1 86 ? 69.057 73.470 50.018 1.00 33.83 74 GLY A C 1
ATOM 622 O O . GLY A 1 86 ? 68.581 73.672 51.135 1.00 34.01 74 GLY A O 1
ATOM 623 N N . SER A 1 87 ? 69.678 74.411 49.301 1.00 33.44 75 SER A N 1
ATOM 624 C CA . SER A 1 87 ? 70.156 75.654 49.916 1.00 33.21 75 SER A CA 1
ATOM 625 C C . SER A 1 87 ? 69.240 76.850 49.810 1.00 31.86 75 SER A C 1
ATOM 626 O O . SER A 1 87 ? 69.685 77.985 49.949 1.00 32.05 75 SER A O 1
ATOM 629 N N . ARG A 1 88 ? 67.963 76.605 49.587 1.00 30.23 76 ARG A N 1
ATOM 630 C CA . ARG A 1 88 ? 67.011 77.695 49.555 1.00 28.54 76 ARG A CA 1
ATOM 631 C C . ARG A 1 88 ? 66.492 77.933 50.955 1.00 25.71 76 ARG A C 1
ATOM 632 O O . ARG A 1 88 ? 66.443 77.022 51.777 1.00 24.91 76 ARG A O 1
ATOM 640 N N . SER A 1 89 ? 66.116 79.178 51.213 1.00 22.82 77 SER A N 1
ATOM 641 C CA . SER A 1 89 ? 65.624 79.587 52.510 1.00 20.40 77 SER A CA 1
ATOM 642 C C . SER A 1 89 ? 64.362 78.830 52.894 1.00 19.18 77 SER A C 1
ATOM 643 O O . SER A 1 89 ? 63.557 78.430 52.044 1.00 17.71 77 SER A O 1
ATOM 646 N N . ASN A 1 90 ? 64.201 78.630 54.194 1.00 18.58 78 ASN A N 1
ATOM 647 C CA . ASN A 1 90 ? 63.008 77.987 54.701 1.00 18.54 78 ASN A CA 1
ATOM 648 C C . ASN A 1 90 ? 61.793 78.614 54.063 1.00 19.01 78 ASN A C 1
ATOM 649 O O . ASN A 1 90 ? 60.891 77.920 53.614 1.00 19.21 78 ASN A O 1
ATOM 654 N N . LYS A 1 91 ? 61.772 79.940 54.006 1.00 19.57 79 LYS A N 1
ATOM 655 C CA . LYS A 1 91 ? 60.581 80.608 53.514 1.00 19.86 79 LYS A CA 1
ATOM 656 C C . LYS A 1 91 ? 60.283 80.195 52.083 1.00 20.14 79 LYS A C 1
ATOM 657 O O . LYS A 1 91 ? 59.127 80.039 51.706 1.00 20.25 79 LYS A O 1
ATOM 663 N N . GLU A 1 92 ? 61.333 79.992 51.300 1.00 20.48 80 GLU A N 1
ATOM 664 C CA . GLU A 1 92 ? 61.174 79.629 49.901 1.00 20.60 80 GLU A CA 1
ATOM 665 C C . GLU A 1 92 ? 60.740 78.186 49.826 1.00 19.32 80 GLU A C 1
ATOM 666 O O . GLU A 1 92 ? 59.869 77.823 49.035 1.00 19.39 80 GLU A O 1
ATOM 672 N N . LYS A 1 93 ? 61.370 77.360 50.653 1.00 17.70 81 LYS A N 1
ATOM 673 C CA . LYS A 1 93 ? 60.985 75.961 50.752 1.00 16.42 81 LYS A CA 1
ATOM 674 C C . LYS A 1 93 ? 59.480 75.890 51.077 1.00 15.55 81 LYS A C 1
ATOM 675 O O . LYS A 1 93 ? 58.744 75.133 50.464 1.00 15.41 81 LYS A O 1
ATOM 681 N N . TRP A 1 94 ? 59.022 76.706 52.020 1.00 14.67 82 TRP A N 1
ATOM 682 C CA . TRP A 1 94 ? 57.621 76.681 52.428 1.00 14.17 82 TRP A CA 1
ATOM 683 C C . TRP A 1 94 ? 56.699 77.078 51.301 1.00 14.91 82 TRP A C 1
ATOM 684 O O . TRP A 1 94 ? 55.678 76.437 51.069 1.00 15.16 82 TRP A O 1
ATOM 695 N N . LEU A 1 95 ? 57.043 78.156 50.612 1.00 15.83 83 LEU A N 1
ATOM 696 C CA . LEU A 1 95 ? 56.194 78.675 49.549 1.00 16.48 83 LEU A CA 1
ATOM 697 C C . LEU A 1 95 ? 56.046 77.698 48.397 1.00 17.04 83 LEU A C 1
ATOM 698 O O . LEU A 1 95 ? 55.067 77.744 47.656 1.00 17.39 83 LEU A O 1
ATOM 703 N N . ALA A 1 96 ? 57.033 76.833 48.223 1.00 17.31 84 ALA A N 1
ATOM 704 C CA . ALA A 1 96 ? 57.000 75.910 47.113 1.00 17.73 84 ALA A CA 1
ATOM 705 C C . ALA A 1 96 ? 56.066 74.792 47.507 1.00 18.22 84 ALA A C 1
ATOM 706 O O . ALA A 1 96 ? 55.228 74.363 46.729 1.00 18.58 84 ALA A O 1
ATOM 708 N N . LEU A 1 97 ? 56.212 74.340 48.741 1.00 18.74 85 LEU A N 1
ATOM 709 C CA . LEU A 1 97 ? 55.370 73.295 49.264 1.00 19.44 85 LEU A CA 1
ATOM 710 C C . LEU A 1 97 ? 53.908 73.701 49.121 1.00 19.60 85 LEU A C 1
ATOM 711 O O . LEU A 1 97 ? 53.094 72.937 48.614 1.00 19.61 85 LEU A O 1
ATOM 716 N N . ALA A 1 98 ? 53.585 74.917 49.545 1.00 19.78 86 ALA A N 1
ATOM 717 C CA . ALA A 1 98 ? 52.208 75.391 49.465 1.00 20.06 86 ALA A CA 1
ATOM 718 C C . ALA A 1 98 ? 51.773 75.517 48.021 1.00 20.47 86 ALA A C 1
ATOM 719 O O . ALA A 1 98 ? 50.647 75.173 47.670 1.00 20.61 86 ALA A O 1
ATOM 721 N N . LYS A 1 99 ? 52.681 75.991 47.180 1.00 21.33 87 LYS A N 1
ATOM 722 C CA . LYS A 1 99 ? 52.360 76.223 45.788 1.00 22.23 87 LYS A CA 1
ATOM 723 C C . LYS A 1 99 ? 51.751 74.932 45.282 1.00 21.03 87 LYS A C 1
ATOM 724 O O . LYS A 1 99 ? 50.671 74.920 44.711 1.00 21.90 87 LYS A O 1
ATOM 730 N N . VAL A 1 100 ? 52.446 73.844 45.576 1.00 19.25 88 VAL A N 1
ATOM 731 C CA . VAL A 1 100 ? 52.122 72.502 45.120 1.00 17.47 88 VAL A CA 1
ATOM 732 C C . VAL A 1 100 ? 51.242 71.647 46.049 1.00 15.89 88 VAL A C 1
ATOM 733 O O . VAL A 1 100 ? 50.778 70.585 45.652 1.00 15.43 88 VAL A O 1
ATOM 737 N N . PHE A 1 101 ? 50.985 72.106 47.266 1.00 14.40 89 PHE A N 1
ATOM 738 C CA . PHE A 1 101 ? 50.214 71.315 48.228 1.00 13.58 89 PHE A CA 1
ATOM 739 C C . PHE A 1 101 ? 48.860 70.803 47.752 1.00 13.47 89 PHE A C 1
ATOM 740 O O . PHE A 1 101 ? 48.416 69.741 48.184 1.00 13.24 89 PHE A O 1
ATOM 748 N N . PRO A 1 102 ? 48.164 71.544 46.904 1.00 13.71 90 PRO A N 1
ATOM 749 C CA . PRO A 1 102 ? 46.860 71.084 46.422 1.00 14.10 90 PRO A CA 1
ATOM 750 C C . PRO A 1 102 ? 46.920 69.781 45.633 1.00 14.80 90 PRO A C 1
ATOM 751 O O . PRO A 1 102 ? 45.898 69.131 45.478 1.00 14.34 90 PRO A O 1
ATOM 755 N N . ARG A 1 103 ? 48.099 69.410 45.150 1.00 16.76 91 ARG A N 1
ATOM 756 C CA . ARG A 1 103 ? 48.274 68.173 44.394 1.00 18.25 91 ARG A CA 1
ATOM 757 C C . ARG A 1 103 ? 48.488 66.989 45.341 1.00 18.25 91 ARG A C 1
ATOM 758 O O . ARG A 1 103 ? 48.626 65.845 44.902 1.00 18.48 91 ARG A O 1
ATOM 766 N N . PHE A 1 104 ? 48.519 67.270 46.640 1.00 17.84 92 PHE A N 1
ATOM 767 C CA . PHE A 1 104 ? 48.736 66.238 47.645 1.00 17.80 92 PHE A CA 1
ATOM 768 C C . PHE A 1 104 ? 47.408 65.655 48.079 1.00 17.07 92 PHE A C 1
ATOM 769 O O . PHE A 1 104 ? 47.327 64.604 48.711 1.00 17.42 92 PHE A O 1
ATOM 777 N N . VAL A 1 105 ? 46.366 66.398 47.768 1.00 16.10 93 VAL A N 1
ATOM 778 C CA . VAL A 1 105 ? 45.013 66.029 48.085 1.00 15.18 93 VAL A CA 1
ATOM 779 C C . VAL A 1 105 ? 44.901 64.484 48.021 1.00 14.30 93 VAL A C 1
ATOM 780 O O . VAL A 1 105 ? 45.367 63.851 47.080 1.00 14.52 93 VAL A O 1
ATOM 784 N N . GLY A 1 106 ? 44.360 63.867 49.060 1.00 13.27 94 GLY A N 1
ATOM 785 C CA . GLY A 1 106 ? 44.178 62.428 49.063 1.00 12.27 94 GLY A CA 1
ATOM 786 C C . GLY A 1 106 ? 45.228 61.645 49.820 1.00 11.31 94 GLY A C 1
ATOM 787 O O . GLY A 1 106 ? 44.996 60.498 50.205 1.00 11.15 94 GLY A O 1
ATOM 788 N N . ASN A 1 107 ? 46.383 62.254 50.040 1.00 10.60 95 ASN A N 1
ATOM 789 C CA . ASN A 1 107 ? 47.497 61.581 50.717 1.00 10.36 95 ASN A CA 1
ATOM 790 C C . ASN A 1 107 ? 47.600 62.072 52.171 1.00 10.49 95 ASN A C 1
ATOM 791 O O . ASN A 1 107 ? 47.500 63.274 52.428 1.00 11.37 95 ASN A O 1
ATOM 796 N N . PRO A 1 108 ? 47.834 61.171 53.117 1.00 10.22 96 PRO A N 1
ATOM 797 C CA . PRO A 1 108 ? 47.753 61.525 54.538 1.00 10.58 96 PRO A CA 1
ATOM 798 C C . PRO A 1 108 ? 48.519 62.787 54.905 1.00 11.25 96 PRO A C 1
ATOM 799 O O . PRO A 1 108 ? 48.082 63.529 55.788 1.00 11.40 96 PRO A O 1
ATOM 803 N N . THR A 1 109 ? 49.638 63.050 54.248 1.00 11.78 97 THR A N 1
ATOM 804 C CA . THR A 1 109 ? 50.392 64.235 54.612 1.00 12.65 97 THR A CA 1
ATOM 805 C C . THR A 1 109 ? 49.558 65.485 54.403 1.00 12.88 97 THR A C 1
ATOM 806 O O . THR A 1 109 ? 49.658 66.428 55.170 1.00 13.26 97 THR A O 1
ATOM 810 N N . TYR A 1 110 ? 48.746 65.507 53.361 1.00 13.18 98 TYR A N 1
ATOM 811 C CA . TYR A 1 110 ? 47.910 66.671 53.128 1.00 13.80 98 TYR A CA 1
ATOM 812 C C . TYR A 1 110 ? 47.062 66.951 54.367 1.00 14.39 98 TYR A C 1
ATOM 813 O O . TYR A 1 110 ? 46.903 68.096 54.785 1.00 15.08 98 TYR A O 1
ATOM 822 N N . GLU A 1 111 ? 46.554 65.893 54.976 1.00 14.78 99 GLU A N 1
ATOM 823 C CA . GLU A 1 111 ? 45.673 66.034 56.123 1.00 15.68 99 GLU A CA 1
ATOM 824 C C . GLU A 1 111 ? 46.436 66.275 57.432 1.00 15.49 99 GLU A C 1
ATOM 825 O O . GLU A 1 111 ? 46.018 67.079 58.255 1.00 14.93 99 GLU A O 1
ATOM 831 N N . TRP A 1 112 ? 47.539 65.568 57.629 1.00 15.82 100 TRP A N 1
ATOM 832 C CA . TRP A 1 112 ? 48.343 65.762 58.827 1.00 16.30 100 TRP A CA 1
ATOM 833 C C . TRP A 1 112 ? 48.788 67.222 58.993 1.00 16.49 100 TRP A C 1
ATOM 834 O O . TRP A 1 112 ? 48.569 67.834 60.046 1.00 16.51 100 TRP A O 1
ATOM 845 N N . ILE A 1 113 ? 49.381 67.793 57.951 1.00 16.37 101 ILE A N 1
ATOM 846 C CA . ILE A 1 113 ? 49.944 69.126 58.085 1.00 16.55 101 ILE A CA 1
ATOM 847 C C . ILE A 1 113 ? 48.845 70.148 58.377 1.00 16.34 101 ILE A C 1
ATOM 848 O O . ILE A 1 113 ? 49.043 71.067 59.167 1.00 16.07 101 ILE A O 1
ATOM 853 N N . HIS A 1 114 ? 47.684 69.972 57.759 1.00 16.60 102 HIS A N 1
ATOM 854 C CA . HIS A 1 114 ? 46.561 70.871 57.995 1.00 16.51 102 HIS A CA 1
ATOM 855 C C . HIS A 1 114 ? 46.062 70.694 59.401 1.00 16.36 102 HIS A C 1
ATOM 856 O O . HIS A 1 114 ? 45.647 71.643 60.043 1.00 16.18 102 HIS A O 1
ATOM 863 N N . LEU A 1 115 ? 46.086 69.460 59.877 1.00 17.08 103 LEU A N 1
ATOM 864 C CA . LEU A 1 115 ? 45.572 69.166 61.203 1.00 17.87 103 LEU A CA 1
ATOM 865 C C . LEU A 1 115 ? 46.410 69.881 62.219 1.00 18.67 103 LEU A C 1
ATOM 866 O O . LEU A 1 115 ? 45.889 70.467 63.149 1.00 18.78 103 LEU A O 1
ATOM 871 N N . ASP A 1 116 ? 47.721 69.828 62.040 1.00 20.02 104 ASP A N 1
ATOM 872 C CA . ASP A 1 116 ? 48.615 70.543 62.924 1.00 21.08 104 ASP A CA 1
ATOM 873 C C . ASP A 1 116 ? 48.244 72.029 62.919 1.00 22.48 104 ASP A C 1
ATOM 874 O O . ASP A 1 116 ? 48.064 72.630 63.969 1.00 22.97 104 ASP A O 1
ATOM 879 N N . LEU A 1 117 ? 48.072 72.607 61.736 1.00 23.64 105 LEU A N 1
ATOM 880 C CA . LEU A 1 117 ? 47.744 74.016 61.634 1.00 24.76 105 LEU A CA 1
ATOM 881 C C . LEU A 1 117 ? 46.487 74.364 62.399 1.00 25.63 105 LEU A C 1
ATOM 882 O O . LEU A 1 117 ? 46.458 75.311 63.183 1.00 26.15 105 LEU A O 1
ATOM 887 N N . TRP A 1 118 ? 45.441 73.593 62.167 1.00 26.36 106 TRP A N 1
ATOM 888 C CA . TRP A 1 118 ? 44.177 73.870 62.804 1.00 26.91 106 TRP A CA 1
ATOM 889 C C . TRP A 1 118 ? 44.192 73.517 64.305 1.00 27.60 106 TRP A C 1
ATOM 890 O O . TRP A 1 118 ? 43.764 74.326 65.120 1.00 27.83 106 TRP A O 1
ATOM 901 N N . ARG A 1 119 ? 44.664 72.327 64.679 1.00 28.27 107 ARG A N 1
ATOM 902 C CA . ARG A 1 119 ? 44.624 71.935 66.096 1.00 29.18 107 ARG A CA 1
ATOM 903 C C . ARG A 1 119 ? 45.675 72.667 66.942 1.00 29.13 107 ARG A C 1
ATOM 904 O O . ARG A 1 119 ? 45.409 72.962 68.101 1.00 29.25 107 ARG A O 1
ATOM 912 N N . ARG A 1 120 ? 46.855 72.950 66.390 1.00 29.02 108 ARG A N 1
ATOM 913 C CA . ARG A 1 120 ? 47.927 73.595 67.174 1.00 29.05 108 ARG A CA 1
ATOM 914 C C . ARG A 1 120 ? 48.033 75.104 67.068 1.00 28.45 108 ARG A C 1
ATOM 915 O O . ARG A 1 120 ? 48.375 75.770 68.042 1.00 28.87 108 ARG A O 1
ATOM 923 N N . PHE A 1 121 ? 47.802 75.645 65.882 1.00 27.68 109 PHE A N 1
ATOM 924 C CA . PHE A 1 121 ? 47.994 77.073 65.668 1.00 27.07 109 PHE A CA 1
ATOM 925 C C . PHE A 1 121 ? 46.650 77.734 65.498 1.00 27.11 109 PHE A C 1
ATOM 926 O O . PHE A 1 121 ? 46.544 78.957 65.410 1.00 26.38 109 PHE A O 1
ATOM 934 N N . ASN A 1 122 ? 45.628 76.901 65.402 1.00 27.85 110 ASN A N 1
ATOM 935 C CA . ASN A 1 122 ? 44.275 77.375 65.220 1.00 28.64 110 ASN A CA 1
ATOM 936 C C . ASN A 1 122 ? 44.121 78.198 63.962 1.00 28.85 110 ASN A C 1
ATOM 937 O O . ASN A 1 122 ? 43.294 79.099 63.907 1.00 28.55 110 ASN A O 1
ATOM 942 N N . ILE A 1 123 ? 44.930 77.892 62.958 1.00 29.59 111 ILE A N 1
ATOM 943 C CA . ILE A 1 123 ? 44.852 78.579 61.686 1.00 30.44 111 ILE A CA 1
ATOM 944 C C . ILE A 1 123 ? 44.036 77.692 60.762 1.00 31.46 111 ILE A C 1
ATOM 945 O O . ILE A 1 123 ? 44.566 76.772 60.156 1.00 32.32 111 ILE A O 1
ATOM 950 N N . LYS A 1 124 ? 42.747 77.959 60.650 1.00 32.61 112 LYS A N 1
ATOM 951 C CA . LYS A 1 124 ? 41.877 77.124 59.830 1.00 33.27 112 LYS A CA 1
ATOM 952 C C . LYS A 1 124 ? 41.919 77.443 58.348 1.00 33.29 112 LYS A C 1
ATOM 953 O O . LYS A 1 124 ? 40.908 77.301 57.670 1.00 34.20 112 LYS A O 1
ATOM 959 N N . LYS A 1 125 ? 43.039 77.901 57.821 1.00 32.45 113 LYS A N 1
ATOM 960 C CA . LYS A 1 125 ? 43.046 78.228 56.406 1.00 31.57 113 LYS A CA 1
ATOM 961 C C . LYS A 1 125 ? 43.419 76.954 55.645 1.00 29.45 113 LYS A C 1
ATOM 962 O O . LYS A 1 125 ? 43.810 75.974 56.274 1.00 29.98 113 LYS A O 1
ATOM 968 N N . VAL A 1 126 ? 43.216 76.937 54.325 1.00 26.60 114 VAL A N 1
ATOM 969 C CA . VAL A 1 126 ? 43.605 75.798 53.491 1.00 24.34 114 VAL A CA 1
ATOM 970 C C . VAL A 1 126 ? 44.854 76.221 52.746 1.00 22.80 114 VAL A C 1
ATOM 971 O O . VAL A 1 126 ? 44.909 77.322 52.210 1.00 22.28 114 VAL A O 1
ATOM 975 N N . ILE A 1 127 ? 45.842 75.337 52.682 1.00 21.68 115 ILE A N 1
ATOM 976 C CA . ILE A 1 127 ? 47.140 75.691 52.130 1.00 21.39 115 ILE A CA 1
ATOM 977 C C . ILE A 1 127 ? 47.216 75.730 50.611 1.00 21.79 115 ILE A C 1
ATOM 978 O O . ILE A 1 127 ? 46.805 74.799 49.937 1.00 21.00 115 ILE A O 1
ATOM 983 N N . SER A 1 128 ? 47.773 76.818 50.091 1.00 23.38 116 SER A N 1
ATOM 984 C CA . SER A 1 128 ? 48.007 76.987 48.660 1.00 24.64 116 SER A CA 1
ATOM 985 C C . SER A 1 128 ? 48.791 78.278 48.458 1.00 26.35 116 SER A C 1
ATOM 986 O O . SER A 1 128 ? 49.047 78.996 49.418 1.00 26.21 116 SER A O 1
ATOM 989 N N . GLU A 1 129 ? 49.176 78.567 47.218 1.00 28.92 117 GLU A N 1
ATOM 990 C CA . GLU A 1 129 ? 49.892 79.803 46.902 1.00 31.06 117 GLU A CA 1
ATOM 991 C C . GLU A 1 129 ? 49.206 80.989 47.543 1.00 31.81 117 GLU A C 1
ATOM 992 O O . GLU A 1 129 ? 49.847 81.871 48.106 1.00 31.94 117 GLU A O 1
ATOM 998 N N . GLU A 1 130 ? 47.885 81.011 47.397 1.00 32.61 118 GLU A N 1
ATOM 999 C CA . GLU A 1 130 ? 47.038 82.079 47.901 1.00 33.26 118 GLU A CA 1
ATOM 1000 C C . GLU A 1 130 ? 47.145 82.284 49.397 1.00 32.31 118 GLU A C 1
ATOM 1001 O O . GLU A 1 130 ? 46.936 83.380 49.906 1.00 33.14 118 GLU A O 1
ATOM 1007 N N . THR A 1 131 ? 47.463 81.213 50.097 1.00 30.67 119 THR A N 1
ATOM 1008 C CA . THR A 1 131 ? 47.432 81.200 51.545 1.00 29.13 119 THR A CA 1
ATOM 1009 C C . THR A 1 131 ? 48.827 81.168 52.161 1.00 28.00 119 THR A C 1
ATOM 1010 O O . THR A 1 131 ? 49.017 81.487 53.327 1.00 26.90 119 THR A O 1
ATOM 1014 N N . ALA A 1 132 ? 49.802 80.806 51.339 1.00 27.42 120 ALA A N 1
ATOM 1015 C CA . ALA A 1 132 ? 51.171 80.598 51.771 1.00 27.32 120 ALA A CA 1
ATOM 1016 C C . ALA A 1 132 ? 51.724 81.627 52.737 1.00 27.55 120 ALA A C 1
ATOM 1017 O O . ALA A 1 132 ? 52.254 81.288 53.790 1.00 27.21 120 ALA A O 1
ATOM 1019 N N . GLU A 1 133 ? 51.624 82.886 52.338 1.00 28.37 121 GLU A N 1
ATOM 1020 C CA . GLU A 1 133 ? 52.287 83.982 53.031 1.00 28.77 121 GLU A CA 1
ATOM 1021 C C . GLU A 1 133 ? 51.588 84.331 54.335 1.00 28.40 121 GLU A C 1
ATOM 1022 O O . GLU A 1 133 ? 52.225 84.610 55.343 1.00 27.91 121 GLU A O 1
ATOM 1028 N N . GLU A 1 134 ? 50.266 84.322 54.294 1.00 28.51 122 GLU A N 1
ATOM 1029 C CA . GLU A 1 134 ? 49.445 84.579 55.468 1.00 28.62 122 GLU A CA 1
ATOM 1030 C C . GLU A 1 134 ? 49.601 83.469 56.498 1.00 27.27 122 GLU A C 1
ATOM 1031 O O . GLU A 1 134 ? 49.485 83.707 57.689 1.00 27.52 122 GLU A O 1
ATOM 1037 N N . ILE A 1 135 ? 49.842 82.245 56.050 1.00 25.59 123 ILE A N 1
ATOM 1038 C CA . ILE A 1 135 ? 50.050 81.164 57.000 1.00 24.57 123 ILE A CA 1
ATOM 1039 C C . ILE A 1 135 ? 51.451 81.274 57.597 1.00 23.99 123 ILE A C 1
ATOM 1040 O O . ILE A 1 135 ? 51.618 81.134 58.798 1.00 23.88 123 ILE A O 1
ATOM 1045 N N . TRP A 1 136 ? 52.449 81.553 56.769 1.00 23.91 124 TRP A N 1
ATOM 1046 C CA . TRP A 1 136 ? 53.820 81.685 57.256 1.00 24.36 124 TRP A CA 1
ATOM 1047 C C . TRP A 1 136 ? 53.925 82.782 58.303 1.00 26.02 124 TRP A C 1
ATOM 1048 O O . TRP A 1 136 ? 54.657 82.660 59.282 1.00 25.70 124 TRP A O 1
ATOM 1059 N N . GLU A 1 137 ? 53.164 83.845 58.116 1.00 28.67 125 GLU A N 1
ATOM 1060 C CA . GLU A 1 137 ? 53.284 85.000 58.990 1.00 31.21 125 GLU A CA 1
ATOM 1061 C C . GLU A 1 137 ? 52.519 84.759 60.291 1.00 31.76 125 GLU A C 1
ATOM 1062 O O . GLU A 1 137 ? 52.960 85.160 61.374 1.00 31.76 125 GLU A O 1
ATOM 1068 N N . GLU A 1 138 ? 51.380 84.086 60.175 1.00 32.31 126 GLU A N 1
ATOM 1069 C CA . GLU A 1 138 ? 50.580 83.742 61.335 1.00 32.95 126 GLU A CA 1
ATOM 1070 C C . GLU A 1 138 ? 51.325 82.721 62.213 1.00 33.53 126 GLU A C 1
ATOM 1071 O O . GLU A 1 138 ? 51.296 82.819 63.438 1.00 33.62 126 GLU A O 1
ATOM 1077 N N . THR A 1 139 ? 52.010 81.761 61.599 1.00 34.18 127 THR A N 1
ATOM 1078 C CA . THR A 1 139 ? 52.743 80.763 62.371 1.00 35.37 127 THR A CA 1
ATOM 1079 C C . THR A 1 139 ? 54.009 81.323 63.008 1.00 37.61 127 THR A C 1
ATOM 1080 O O . THR A 1 139 ? 54.434 80.848 64.056 1.00 37.36 127 THR A O 1
ATOM 1084 N N . LYS A 1 140 ? 54.623 82.312 62.367 1.00 40.78 128 LYS A N 1
ATOM 1085 C CA . LYS A 1 140 ? 55.845 82.910 62.890 1.00 43.26 128 LYS A CA 1
ATOM 1086 C C . LYS A 1 140 ? 55.606 83.567 64.236 1.00 45.55 128 LYS A C 1
ATOM 1087 O O . LYS A 1 140 ? 56.421 83.454 65.146 1.00 45.49 128 LYS A O 1
ATOM 1093 N N . LYS A 1 141 ? 54.482 84.261 64.346 1.00 48.56 129 LYS A N 1
ATOM 1094 C CA . LYS A 1 141 ? 54.141 84.977 65.568 1.00 51.00 129 LYS A CA 1
ATOM 1095 C C . LYS A 1 141 ? 53.788 84.008 66.693 1.00 52.54 129 LYS A C 1
ATOM 1096 O O . LYS A 1 141 ? 54.052 84.277 67.866 1.00 53.05 129 LYS A O 1
ATOM 1102 N N . LYS A 1 142 ? 53.213 82.869 66.324 1.00 53.72 130 LYS A N 1
ATOM 1103 C CA . LYS A 1 142 ? 52.755 81.888 67.296 1.00 54.19 130 LYS A CA 1
ATOM 1104 C C . LYS A 1 142 ? 53.827 80.896 67.723 1.00 54.20 130 LYS A C 1
ATOM 1105 O O . LYS A 1 142 ? 53.767 80.359 68.820 1.00 54.45 130 LYS A O 1
ATOM 1111 N N . LEU A 1 143 ? 54.807 80.668 66.861 1.00 54.17 131 LEU A N 1
ATOM 1112 C CA . LEU A 1 143 ? 55.843 79.672 67.123 1.00 54.00 131 LEU A CA 1
ATOM 1113 C C . LEU A 1 143 ? 56.655 79.849 68.454 1.00 54.08 131 LEU A C 1
ATOM 1114 O O . LEU A 1 143 ? 57.083 78.830 68.989 1.00 53.95 131 LEU A O 1
ATOM 1119 N N . PRO A 1 144 ? 57.071 81.054 68.882 1.00 54.07 132 PRO A N 1
ATOM 1120 C CA . PRO A 1 144 ? 57.665 81.325 70.194 1.00 52.67 132 PRO A CA 1
ATOM 1121 C C . PRO A 1 144 ? 57.110 80.706 71.428 1.00 47.91 132 PRO A C 1
ATOM 1122 O O . PRO A 1 144 ? 57.817 80.012 72.162 1.00 51.80 132 PRO A O 1
ATOM 1126 N N . GLU A 1 145 ? 55.844 80.982 71.665 1.00 30.30 133 GLU A N 1
ATOM 1127 C CA . GLU A 1 145 ? 55.165 80.443 72.817 1.00 27.16 133 GLU A CA 1
ATOM 1128 C C . GLU A 1 145 ? 55.117 78.934 72.723 1.00 30.00 133 GLU A C 1
ATOM 1129 O O . GLU A 1 145 ? 54.740 78.262 73.684 1.00 26.19 133 GLU A O 1
ATOM 1135 N N . MET A 1 146 ? 55.511 78.403 71.575 1.00 46.80 134 MET A N 1
ATOM 1136 C CA . MET A 1 146 ? 55.484 76.967 71.390 1.00 50.84 134 MET A CA 1
ATOM 1137 C C . MET A 1 146 ? 56.781 76.281 71.750 1.00 51.18 134 MET A C 1
ATOM 1138 O O . MET A 1 146 ? 57.838 76.551 71.177 1.00 52.24 134 MET A O 1
ATOM 1143 N N . THR A 1 147 ? 56.704 75.373 72.699 1.00 49.58 135 THR A N 1
ATOM 1144 C CA . THR A 1 147 ? 57.848 74.517 72.909 1.00 47.85 135 THR A CA 1
ATOM 1145 C C . THR A 1 147 ? 57.461 73.074 73.016 1.00 45.26 135 THR A C 1
ATOM 1146 O O . THR A 1 147 ? 56.379 72.724 73.464 1.00 45.11 135 THR A O 1
ATOM 1150 N N . PRO A 1 148 ? 58.397 72.247 72.593 1.00 42.47 136 PRO A N 1
ATOM 1151 C CA . PRO A 1 148 ? 58.365 70.814 72.810 1.00 41.12 136 PRO A CA 1
ATOM 1152 C C . PRO A 1 148 ? 57.627 70.404 74.077 1.00 39.80 136 PRO A C 1
ATOM 1153 O O . PRO A 1 148 ? 56.581 69.762 74.003 1.00 39.26 136 PRO A O 1
ATOM 1157 N N . GLN A 1 149 ? 58.179 70.781 75.224 1.00 38.76 137 GLN A N 1
ATOM 1158 C CA . GLN A 1 149 ? 57.606 70.446 76.515 1.00 38.06 137 GLN A CA 1
ATOM 1159 C C . GLN A 1 149 ? 56.220 71.044 76.682 1.00 38.17 137 GLN A C 1
ATOM 1160 O O . GLN A 1 149 ? 55.335 70.414 77.254 1.00 38.34 137 GLN A O 1
ATOM 1166 N N . LYS A 1 150 ? 56.027 72.258 76.180 1.00 38.38 138 LYS A N 1
ATOM 1167 C CA . LYS A 1 150 ? 54.715 72.865 76.223 1.00 38.57 138 LYS A CA 1
ATOM 1168 C C . LYS A 1 150 ? 53.790 72.057 75.330 1.00 38.21 138 LYS A C 1
ATOM 1169 O O . LYS A 1 150 ? 52.625 71.856 75.649 1.00 38.01 138 LYS A O 1
ATOM 1175 N N . LEU A 1 151 ? 54.326 71.575 74.214 1.00 38.22 139 LEU A N 1
ATOM 1176 C CA . LEU A 1 151 ? 53.542 70.805 73.256 1.00 38.20 139 LEU A CA 1
ATOM 1177 C C . LEU A 1 151 ? 53.280 69.430 73.788 1.00 38.71 139 LEU A C 1
ATOM 1178 O O . LEU A 1 151 ? 52.195 68.891 73.605 1.00 38.48 139 LEU A O 1
ATOM 1183 N N . LEU A 1 152 ? 54.284 68.850 74.433 1.00 39.88 140 LEU A N 1
ATOM 1184 C CA . LEU A 1 152 ? 54.116 67.524 75.007 1.00 41.15 140 LEU A CA 1
ATOM 1185 C C . LEU A 1 152 ? 52.991 67.601 76.036 1.00 42.82 140 LEU A C 1
ATOM 1186 O O . LEU A 1 152 ? 52.141 66.709 76.105 1.00 42.79 140 LEU A O 1
ATOM 1191 N N . ARG A 1 153 ? 52.957 68.688 76.803 1.00 44.95 141 ARG A N 1
ATOM 1192 C CA . ARG A 1 153 ? 51.912 68.859 77.808 1.00 46.57 141 ARG A CA 1
ATOM 1193 C C . ARG A 1 153 ? 50.558 69.120 77.165 1.00 45.99 141 ARG A C 1
ATOM 1194 O O . ARG A 1 153 ? 49.549 68.560 77.603 1.00 46.69 141 ARG A O 1
ATOM 1202 N N . ASP A 1 154 ? 50.538 69.977 76.144 1.00 44.61 142 ASP A N 1
ATOM 1203 C CA . ASP A 1 154 ? 49.291 70.330 75.458 1.00 43.26 142 ASP A CA 1
ATOM 1204 C C . ASP A 1 154 ? 48.650 69.117 74.789 1.00 41.11 142 ASP A C 1
ATOM 1205 O O . ASP A 1 154 ? 47.444 68.916 74.899 1.00 41.24 142 ASP A O 1
ATOM 1210 N N . MET A 1 155 ? 49.465 68.309 74.114 1.00 38.47 143 MET A N 1
ATOM 1211 C CA . MET A 1 155 ? 48.984 67.146 73.368 1.00 36.48 143 MET A CA 1
ATOM 1212 C C . MET A 1 155 ? 48.726 65.918 74.275 1.00 35.91 143 MET A C 1
ATOM 1213 O O . MET A 1 155 ? 48.428 64.828 73.782 1.00 35.35 143 MET A O 1
ATOM 1218 N N . LYS A 1 156 ? 48.823 66.112 75.593 1.00 35.61 144 LYS A N 1
ATOM 1219 C CA . LYS A 1 156 ? 48.650 65.041 76.593 1.00 35.36 144 LYS A CA 1
ATOM 1220 C C . LYS A 1 156 ? 49.472 63.786 76.354 1.00 34.20 144 LYS A C 1
ATOM 1221 O O . LYS A 1 156 ? 48.932 62.687 76.454 1.00 34.00 144 LYS A O 1
ATOM 1227 N N . VAL A 1 157 ? 50.760 63.925 76.049 1.00 32.92 145 VAL A N 1
ATOM 1228 C CA . VAL A 1 157 ? 51.586 62.740 75.858 1.00 31.76 145 VAL A CA 1
ATOM 1229 C C . VAL A 1 157 ? 52.091 62.272 77.188 1.00 31.17 145 VAL A C 1
ATOM 1230 O O . VAL A 1 157 ? 52.834 62.981 77.856 1.00 31.23 145 VAL A O 1
ATOM 1234 N N . GLU A 1 158 ? 51.707 61.065 77.563 1.00 30.66 146 GLU A N 1
ATOM 1235 C CA . GLU A 1 158 ? 52.140 60.483 78.819 1.00 30.16 146 GLU A CA 1
ATOM 1236 C C . GLU A 1 158 ? 53.457 59.733 78.666 1.00 29.25 146 GLU A C 1
ATOM 1237 O O . GLU A 1 158 ? 54.335 59.855 79.515 1.00 29.45 146 GLU A O 1
ATOM 1243 N N . ILE A 1 159 ? 53.589 58.939 77.604 1.00 28.02 147 ILE A N 1
ATOM 1244 C CA . ILE A 1 159 ? 54.824 58.186 77.381 1.00 27.17 147 ILE A CA 1
ATOM 1245 C C . ILE A 1 159 ? 55.276 58.117 75.916 1.00 27.09 147 ILE A C 1
ATOM 1246 O O . ILE A 1 159 ? 54.466 57.892 75.019 1.00 26.48 147 ILE A O 1
ATOM 1251 N N . LEU A 1 160 ? 56.583 58.298 75.703 1.00 27.14 148 LEU A N 1
ATOM 1252 C CA . LEU A 1 160 ? 57.223 58.160 74.399 1.00 27.16 148 LEU A CA 1
ATOM 1253 C C . LEU A 1 160 ? 58.329 57.149 74.451 1.00 27.18 148 LEU A C 1
ATOM 1254 O O . LEU A 1 160 ? 58.976 56.972 75.473 1.00 27.17 148 LEU A O 1
ATOM 1259 N N . CYS A 1 161 ? 58.611 56.534 73.319 1.00 27.52 149 CYS A N 1
ATOM 1260 C CA . CYS A 1 161 ? 59.823 55.748 73.224 1.00 27.83 149 CYS A CA 1
ATOM 1261 C C . CYS A 1 161 ? 60.486 56.093 71.909 1.00 27.55 149 CYS A C 1
ATOM 1262 O O . CYS A 1 161 ? 59.869 56.018 70.853 1.00 26.83 149 CYS A O 1
ATOM 1265 N N . THR A 1 162 ? 61.737 56.519 71.997 1.00 27.85 150 THR A N 1
ATOM 1266 C CA . THR A 1 162 ? 62.523 56.835 70.825 1.00 28.30 150 THR A CA 1
ATOM 1267 C C . THR A 1 162 ? 63.215 55.575 70.349 1.00 28.45 150 THR A C 1
ATOM 1268 O O . THR A 1 162 ? 63.051 54.518 70.939 1.00 28.69 150 THR A O 1
ATOM 1272 N N . THR A 1 163 ? 63.998 55.692 69.284 1.00 28.74 151 THR A N 1
ATOM 1273 C CA . THR A 1 163 ? 64.757 54.563 68.765 1.00 28.87 151 THR A CA 1
ATOM 1274 C C . THR A 1 163 ? 66.199 54.916 68.954 1.00 28.46 151 THR A C 1
ATOM 1275 O O . THR A 1 163 ? 66.652 55.966 68.503 1.00 28.77 151 THR A O 1
ATOM 1279 N N . ASP A 1 164 ? 66.940 54.028 69.586 1.00 28.06 152 ASP A N 1
ATOM 1280 C CA . ASP A 1 164 ? 68.310 54.345 69.919 1.00 27.65 152 ASP A CA 1
ATOM 1281 C C . ASP A 1 164 ? 69.252 53.240 69.590 1.00 27.68 152 ASP A C 1
ATOM 1282 O O . ASP A 1 164 ? 68.904 52.062 69.645 1.00 27.17 152 ASP A O 1
ATOM 1287 N N . ASP A 1 165 ? 70.476 53.640 69.289 1.00 28.40 153 ASP A N 1
ATOM 1288 C CA . ASP A 1 165 ? 71.516 52.694 68.966 1.00 28.99 153 ASP A CA 1
ATOM 1289 C C . ASP A 1 165 ? 72.154 52.170 70.233 1.00 29.65 153 ASP A C 1
ATOM 1290 O O . ASP A 1 165 ? 72.411 52.923 71.161 1.00 29.19 153 ASP A O 1
ATOM 1295 N N . PRO A 1 166 ? 72.389 50.869 70.273 1.00 31.06 154 PRO A N 1
ATOM 1296 C CA . PRO A 1 166 ? 73.094 50.247 71.380 1.00 32.49 154 PRO A CA 1
ATOM 1297 C C . PRO A 1 166 ? 74.362 50.982 71.804 1.00 34.47 154 PRO A C 1
ATOM 1298 O O . PRO A 1 166 ? 74.692 50.894 72.977 1.00 34.89 154 PRO A O 1
ATOM 1302 N N . VAL A 1 167 ? 75.059 51.686 70.914 1.00 36.88 155 VAL A N 1
ATOM 1303 C CA . VAL A 1 167 ? 76.261 52.414 71.348 1.00 38.74 155 VAL A CA 1
ATOM 1304 C C . VAL A 1 167 ? 75.941 53.654 72.157 1.00 40.24 155 VAL A C 1
ATOM 1305 O O . VAL A 1 167 ? 76.787 54.132 72.898 1.00 40.49 155 VAL A O 1
ATOM 1309 N N . SER A 1 168 ? 74.744 54.201 71.986 1.00 42.37 156 SER A N 1
ATOM 1310 C CA . SER A 1 168 ? 74.372 55.453 72.648 1.00 44.04 156 SER A CA 1
ATOM 1311 C C . SER A 1 168 ? 74.557 55.436 74.161 1.00 45.44 156 SER A C 1
ATOM 1312 O O . SER A 1 168 ? 74.381 54.411 74.811 1.00 46.11 156 SER A O 1
ATOM 1315 N N . THR A 1 169 ? 74.908 56.590 74.715 1.00 46.74 157 THR A N 1
ATOM 1316 C CA . THR A 1 169 ? 75.076 56.726 76.156 1.00 47.53 157 THR A CA 1
ATOM 1317 C C . THR A 1 169 ? 73.766 57.078 76.855 1.00 47.53 157 THR A C 1
ATOM 1318 O O . THR A 1 169 ? 73.713 57.096 78.083 1.00 48.56 157 THR A O 1
ATOM 1322 N N . LEU A 1 170 ? 72.723 57.374 76.085 1.00 46.75 158 LEU A N 1
ATOM 1323 C CA . LEU A 1 170 ? 71.423 57.709 76.654 1.00 45.98 158 LEU A CA 1
ATOM 1324 C C . LEU A 1 170 ? 71.494 58.906 77.604 1.00 45.99 158 LEU A C 1
ATOM 1325 O O . LEU A 1 170 ? 70.779 58.956 78.597 1.00 45.71 158 LEU A O 1
ATOM 1330 N N . GLU A 1 171 ? 72.334 59.880 77.277 1.00 46.22 159 GLU A N 1
ATOM 1331 C CA . GLU A 1 171 ? 72.571 61.022 78.158 1.00 46.15 159 GLU A CA 1
ATOM 1332 C C . GLU A 1 171 ? 71.326 61.881 78.341 1.00 44.72 159 GLU A C 1
ATOM 1333 O O . GLU A 1 171 ? 70.926 62.181 79.459 1.00 44.72 159 GLU A O 1
ATOM 1339 N N . HIS A 1 172 ? 70.721 62.273 77.229 1.00 42.88 160 HIS A N 1
ATOM 1340 C CA . HIS A 1 172 ? 69.570 63.161 77.239 1.00 41.56 160 HIS A CA 1
ATOM 1341 C C . HIS A 1 172 ? 68.320 62.498 77.776 1.00 39.54 160 HIS A C 1
ATOM 1342 O O . HIS A 1 172 ? 67.404 63.172 78.253 1.00 38.18 160 HIS A O 1
ATOM 1349 N N . HIS A 1 173 ? 68.279 61.175 77.680 1.00 38.03 161 HIS A N 1
ATOM 1350 C CA . HIS A 1 173 ? 67.178 60.419 78.242 1.00 37.10 161 HIS A CA 1
ATOM 1351 C C . HIS A 1 173 ? 67.280 60.610 79.754 1.00 37.12 161 HIS A C 1
ATOM 1352 O O . HIS A 1 173 ? 66.278 60.856 80.426 1.00 35.88 161 HIS A O 1
ATOM 1359 N N . ARG A 1 174 ? 68.512 60.539 80.263 1.00 38.25 162 ARG A N 1
ATOM 1360 C CA . ARG A 1 174 ? 68.804 60.753 81.678 1.00 39.34 162 ARG A CA 1
ATOM 1361 C C . ARG A 1 174 ? 68.284 62.127 82.099 1.00 38.97 162 ARG A C 1
ATOM 1362 O O . ARG A 1 174 ? 67.536 62.258 83.067 1.00 38.78 162 ARG A O 1
ATOM 1370 N N . LYS A 1 175 ? 68.684 63.148 81.349 1.00 38.75 163 LYS A N 1
ATOM 1371 C CA . LYS A 1 175 ? 68.298 64.521 81.625 1.00 38.89 163 LYS A CA 1
ATOM 1372 C C . LYS A 1 175 ? 66.799 64.717 81.517 1.00 39.12 163 LYS A C 1
ATOM 1373 O O . LYS A 1 175 ? 66.222 65.535 82.222 1.00 38.48 163 LYS A O 1
ATOM 1379 N N . ALA A 1 176 ? 66.167 63.982 80.613 1.00 40.30 164 ALA A N 1
ATOM 1380 C CA . ALA A 1 176 ? 64.732 64.119 80.413 1.00 41.51 164 ALA A CA 1
ATOM 1381 C C . ALA A 1 176 ? 63.972 63.502 81.570 1.00 43.09 164 ALA A C 1
ATOM 1382 O O . ALA A 1 176 ? 62.948 64.026 81.981 1.00 42.50 164 ALA A O 1
ATOM 1384 N N . LYS A 1 177 ? 64.475 62.387 82.090 1.00 45.92 165 LYS A N 1
ATOM 1385 C CA . LYS A 1 177 ? 63.839 61.739 83.219 1.00 48.41 165 LYS A CA 1
ATOM 1386 C C . LYS A 1 177 ? 63.869 62.711 84.366 1.00 50.65 165 LYS A C 1
ATOM 1387 O O . LYS A 1 177 ? 62.887 62.882 85.078 1.00 50.80 165 LYS A O 1
ATOM 1393 N N . GLU A 1 178 ? 65.017 63.352 84.529 1.00 53.50 166 GLU A N 1
ATOM 1394 C CA . GLU A 1 178 ? 65.225 64.279 85.621 1.00 55.90 166 GLU A CA 1
ATOM 1395 C C . GLU A 1 178 ? 64.303 65.484 85.553 1.00 57.79 166 GLU A C 1
ATOM 1396 O O . GLU A 1 178 ? 63.481 65.691 86.440 1.00 57.98 166 GLU A O 1
ATOM 1402 N N . ALA A 1 179 ? 64.432 66.258 84.480 1.00 60.11 167 ALA A N 1
ATOM 1403 C CA . ALA A 1 179 ? 63.766 67.555 84.369 1.00 61.89 167 ALA A CA 1
ATOM 1404 C C . ALA A 1 179 ? 62.454 67.617 83.596 1.00 63.46 167 ALA A C 1
ATOM 1405 O O . ALA A 1 179 ? 61.657 68.519 83.829 1.00 63.72 167 ALA A O 1
ATOM 1407 N N . VAL A 1 180 ? 62.207 66.707 82.670 1.00 65.26 168 VAL A N 1
ATOM 1408 C CA . VAL A 1 180 ? 60.961 66.814 81.920 1.00 66.42 168 VAL A CA 1
ATOM 1409 C C . VAL A 1 180 ? 59.860 66.312 82.828 1.00 66.94 168 VAL A C 1
ATOM 1410 O O . VAL A 1 180 ? 59.926 65.200 83.334 1.00 67.30 168 VAL A O 1
ATOM 1414 N N . GLU A 1 181 ? 58.852 67.129 83.134 1.00 67.31 169 GLU A N 1
ATOM 1415 C CA . GLU A 1 181 ? 57.823 66.576 84.011 1.00 67.00 169 GLU A CA 1
ATOM 1416 C C . GLU A 1 181 ? 56.652 66.282 83.076 1.00 65.55 169 GLU A C 1
ATOM 1417 O O . GLU A 1 181 ? 56.529 66.926 82.033 1.00 66.39 169 GLU A O 1
ATOM 1423 N N . GLY A 1 182 ? 55.788 65.344 83.424 1.00 62.54 170 GLY A N 1
ATOM 1424 C CA . GLY A 1 182 ? 54.632 64.983 82.637 1.00 59.39 170 GLY A CA 1
ATOM 1425 C C . GLY A 1 182 ? 54.802 63.908 81.589 1.00 55.85 170 GLY A C 1
ATOM 1426 O O . GLY A 1 182 ? 53.826 63.279 81.208 1.00 55.90 170 GLY A O 1
ATOM 1427 N N . VAL A 1 183 ? 56.019 63.689 81.115 1.00 51.35 171 VAL A N 1
ATOM 1428 C CA . VAL A 1 183 ? 56.237 62.730 80.051 1.00 47.60 171 VAL A CA 1
ATOM 1429 C C . VAL A 1 183 ? 57.278 61.738 80.464 1.00 44.03 171 VAL A C 1
ATOM 1430 O O . VAL A 1 183 ? 58.222 62.082 81.161 1.00 44.02 171 VAL A O 1
ATOM 1434 N N . THR A 1 184 ? 57.115 60.506 80.015 1.00 39.91 172 THR A N 1
ATOM 1435 C CA . THR A 1 184 ? 58.133 59.498 80.204 1.00 36.94 172 THR A CA 1
ATOM 1436 C C . THR A 1 184 ? 58.737 59.266 78.834 1.00 34.63 172 THR A C 1
ATOM 1437 O O . THR A 1 184 ? 58.042 58.894 77.892 1.00 34.47 172 THR A O 1
ATOM 1441 N N . ILE A 1 185 ? 60.033 59.497 78.721 1.00 31.87 173 ILE A N 1
ATOM 1442 C CA . ILE A 1 185 ? 60.722 59.361 77.455 1.00 29.85 173 ILE A CA 1
ATOM 1443 C C . ILE A 1 185 ? 61.674 58.177 77.536 1.00 28.47 173 ILE A C 1
ATOM 1444 O O . ILE A 1 185 ? 62.760 58.288 78.101 1.00 28.60 173 ILE A O 1
ATOM 1449 N N . LEU A 1 186 ? 61.266 57.042 76.978 1.00 26.66 174 LEU A N 1
ATOM 1450 C CA . LEU A 1 186 ? 62.089 55.844 77.023 1.00 25.14 174 LEU A CA 1
ATOM 1451 C C . LEU A 1 186 ? 62.831 55.595 75.746 1.00 24.21 174 LEU A C 1
ATOM 1452 O O . LEU A 1 186 ? 62.336 55.866 74.658 1.00 23.80 174 LEU A O 1
ATOM 1457 N N . PRO A 1 187 ? 64.000 54.994 75.890 1.00 23.34 175 PRO A N 1
ATOM 1458 C CA . PRO A 1 187 ? 64.825 54.650 74.749 1.00 22.63 175 PRO A CA 1
ATOM 1459 C C . PRO A 1 187 ? 64.364 53.295 74.281 1.00 22.12 175 PRO A C 1
ATOM 1460 O O . PRO A 1 187 ? 63.769 52.570 75.073 1.00 22.45 175 PRO A O 1
ATOM 1464 N N . THR A 1 188 ? 64.620 52.951 73.031 1.00 21.34 176 THR A N 1
ATOM 1465 C CA . THR A 1 188 ? 64.296 51.625 72.553 1.00 20.82 176 THR A CA 1
ATOM 1466 C C . THR A 1 188 ? 65.548 51.069 71.922 1.00 20.45 176 THR A C 1
ATOM 1467 O O . THR A 1 188 ? 66.222 51.748 71.151 1.00 20.71 176 THR A O 1
ATOM 1471 N N . TRP A 1 189 ? 65.838 49.821 72.237 1.00 20.30 177 TRP A N 1
ATOM 1472 C CA . TRP A 1 189 ? 67.052 49.156 71.793 1.00 20.45 177 TRP A CA 1
ATOM 1473 C C . TRP A 1 189 ? 66.992 48.662 70.325 1.00 21.60 177 TRP A C 1
ATOM 1474 O O . TRP A 1 189 ? 66.479 47.582 70.063 1.00 21.67 177 TRP A O 1
ATOM 1485 N N . ARG A 1 190 ? 67.494 49.448 69.372 1.00 23.18 178 ARG A N 1
ATOM 1486 C CA . ARG A 1 190 ? 67.617 48.975 67.978 1.00 24.63 178 ARG A CA 1
ATOM 1487 C C . ARG A 1 190 ? 69.034 48.548 67.597 1.00 23.77 178 ARG A C 1
ATOM 1488 O O . ARG A 1 190 ? 69.860 49.393 67.258 1.00 23.47 178 ARG A O 1
ATOM 1496 N N . PRO A 1 191 ? 69.327 47.255 67.670 1.00 22.93 179 PRO A N 1
ATOM 1497 C CA . PRO A 1 191 ? 70.622 46.725 67.230 1.00 22.99 179 PRO A CA 1
ATOM 1498 C C . PRO A 1 191 ? 70.759 46.333 65.750 1.00 23.62 179 PRO A C 1
ATOM 1499 O O . PRO A 1 191 ? 71.416 45.325 65.480 1.00 23.80 179 PRO A O 1
ATOM 1503 N N . ASP A 1 192 ? 70.224 47.099 64.808 1.00 24.11 180 ASP A N 1
ATOM 1504 C CA . ASP A 1 192 ? 70.320 46.669 63.415 1.00 25.02 180 ASP A CA 1
ATOM 1505 C C . ASP A 1 192 ? 71.733 46.739 62.867 1.00 25.53 180 ASP A C 1
ATOM 1506 O O . ASP A 1 192 ? 72.186 45.794 62.226 1.00 25.34 180 ASP A O 1
ATOM 1511 N N . ARG A 1 193 ? 72.435 47.838 63.123 1.00 26.91 181 ARG A N 1
ATOM 1512 C CA . ARG A 1 193 ? 73.804 47.969 62.625 1.00 28.33 181 ARG A CA 1
ATOM 1513 C C . ARG A 1 193 ? 74.619 46.778 63.090 1.00 28.42 181 ARG A C 1
ATOM 1514 O O . ARG A 1 193 ? 75.321 46.168 62.301 1.00 28.24 181 ARG A O 1
ATOM 1522 N N . ALA A 1 194 ? 74.489 46.417 64.361 1.00 29.51 182 ALA A N 1
ATOM 1523 C CA . ALA A 1 194 ? 75.227 45.283 64.902 1.00 30.79 182 ALA A CA 1
ATOM 1524 C C . ALA A 1 194 ? 74.959 44.045 64.078 1.00 32.73 182 ALA A C 1
ATOM 1525 O O . ALA A 1 194 ? 75.858 43.247 63.828 1.00 32.37 182 ALA A O 1
ATOM 1527 N N . MET A 1 195 ? 73.707 43.895 63.665 1.00 35.63 183 MET A N 1
ATOM 1528 C CA . MET A 1 195 ? 73.271 42.721 62.934 1.00 38.25 183 MET A CA 1
ATOM 1529 C C . MET A 1 195 ? 73.743 42.736 61.495 1.00 40.52 183 MET A C 1
ATOM 1530 O O . MET A 1 195 ? 74.145 41.707 60.961 1.00 40.66 183 MET A O 1
ATOM 1535 N N . ASN A 1 196 ? 73.702 43.904 60.870 1.00 43.21 184 ASN A N 1
ATOM 1536 C CA . ASN A 1 196 ? 74.002 44.014 59.445 1.00 45.69 184 ASN A CA 1
ATOM 1537 C C . ASN A 1 196 ? 75.492 43.941 59.070 1.00 47.93 184 ASN A C 1
ATOM 1538 O O . ASN A 1 196 ? 76.148 44.958 58.866 1.00 47.61 184 ASN A O 1
ATOM 1543 N N . VAL A 1 197 ? 75.997 42.720 58.944 1.00 51.08 185 VAL A N 1
ATOM 1544 C CA . VAL A 1 197 ? 77.381 42.482 58.558 1.00 53.96 185 VAL A CA 1
ATOM 1545 C C . VAL A 1 197 ? 77.661 42.816 57.081 1.00 57.00 185 VAL A C 1
ATOM 1546 O O . VAL A 1 197 ? 78.812 42.850 56.656 1.00 57.32 185 VAL A O 1
ATOM 1550 N N . ASP A 1 198 ? 76.614 43.053 56.298 1.00 60.42 186 ASP A N 1
ATOM 1551 C CA . ASP A 1 198 ? 76.783 43.404 54.892 1.00 63.05 186 ASP A CA 1
ATOM 1552 C C . ASP A 1 198 ? 77.023 44.894 54.723 1.00 65.17 186 ASP A C 1
ATOM 1553 O O . ASP A 1 198 ? 77.417 45.353 53.650 1.00 65.39 186 ASP A O 1
ATOM 1558 N N . LYS A 1 199 ? 76.772 45.649 55.787 1.00 67.13 187 LYS A N 1
ATOM 1559 C CA . LYS A 1 199 ? 76.914 47.093 55.738 1.00 68.39 187 LYS A CA 1
ATOM 1560 C C . LYS A 1 199 ? 78.366 47.481 55.758 1.00 68.83 187 LYS A C 1
ATOM 1561 O O . LYS A 1 199 ? 79.181 46.858 56.439 1.00 69.19 187 LYS A O 1
ATOM 1567 N N . GLU A 1 200 ? 78.673 48.530 55.042 1.00 68.89 188 GLU A N 1
ATOM 1568 C CA . GLU A 1 200 ? 80.053 49.031 54.911 1.00 68.55 188 GLU A CA 1
ATOM 1569 C C . GLU A 1 200 ? 80.769 49.285 56.249 1.00 67.40 188 GLU A C 1
ATOM 1570 O O . GLU A 1 200 ? 81.909 48.841 56.401 1.00 67.70 188 GLU A O 1
ATOM 1576 N N . GLY A 1 201 ? 80.168 49.989 57.201 1.00 65.35 189 GLY A N 1
ATOM 1577 C CA . GLY A 1 201 ? 80.847 50.337 58.435 1.00 63.63 189 GLY A CA 1
ATOM 1578 C C . GLY A 1 201 ? 80.663 49.378 59.591 1.00 61.88 189 GLY A C 1
ATOM 1579 O O . GLY A 1 201 ? 81.007 49.700 60.728 1.00 61.46 189 GLY A O 1
ATOM 1580 N N . TRP A 1 202 ? 80.128 48.198 59.311 1.00 59.90 190 TRP A N 1
ATOM 1581 C CA . TRP A 1 202 ? 79.915 47.209 60.350 1.00 58.37 190 TRP A CA 1
ATOM 1582 C C . TRP A 1 202 ? 81.116 47.126 61.279 1.00 58.25 190 TRP A C 1
ATOM 1583 O O . TRP A 1 202 ? 80.973 47.176 62.488 1.00 58.18 190 TRP A O 1
ATOM 1594 N N . ARG A 1 203 ? 82.302 47.014 60.695 1.00 58.40 191 ARG A N 1
ATOM 1595 C CA . ARG A 1 203 ? 83.539 46.867 61.454 1.00 58.35 191 ARG A CA 1
ATOM 1596 C C . ARG A 1 203 ? 83.794 48.044 62.375 1.00 57.23 191 ARG A C 1
ATOM 1597 O O . ARG A 1 203 ? 84.024 47.868 63.569 1.00 57.24 191 ARG A O 1
ATOM 1605 N N . GLU A 1 204 ? 83.783 49.243 61.804 1.00 55.76 192 GLU A N 1
ATOM 1606 C CA . GLU A 1 204 ? 83.939 50.456 62.587 1.00 54.04 192 GLU A CA 1
ATOM 1607 C C . GLU A 1 204 ? 82.976 50.370 63.765 1.00 51.82 192 GLU A C 1
ATOM 1608 O O . GLU A 1 204 ? 83.331 50.712 64.895 1.00 52.08 192 GLU A O 1
ATOM 1614 N N . TYR A 1 205 ? 81.762 49.888 63.500 1.00 49.00 193 TYR A N 1
ATOM 1615 C CA . TYR A 1 205 ? 80.745 49.792 64.543 1.00 46.31 193 TYR A CA 1
ATOM 1616 C C . TYR A 1 205 ? 81.149 48.797 65.580 1.00 45.53 193 TYR A C 1
ATOM 1617 O O . TYR A 1 205 ? 81.110 49.063 66.774 1.00 45.09 193 TYR A O 1
ATOM 1626 N N . VAL A 1 206 ? 81.519 47.626 65.108 1.00 45.38 194 VAL A N 1
ATOM 1627 C CA . VAL A 1 206 ? 81.874 46.558 66.000 1.00 45.84 194 VAL A CA 1
ATOM 1628 C C . VAL A 1 206 ? 83.025 47.061 66.872 1.00 46.70 194 VAL A C 1
ATOM 1629 O O . VAL A 1 206 ? 83.091 46.778 68.065 1.00 46.51 194 VAL A O 1
ATOM 1633 N N . GLU A 1 207 ? 83.896 47.865 66.278 1.00 47.95 195 GLU A N 1
ATOM 1634 C CA . GLU A 1 207 ? 85.022 48.435 67.004 1.00 48.70 195 GLU A CA 1
ATOM 1635 C C . GLU A 1 207 ? 84.564 49.468 68.036 1.00 48.69 195 GLU A C 1
ATOM 1636 O O . GLU A 1 207 ? 85.046 49.465 69.163 1.00 49.15 195 GLU A O 1
ATOM 1642 N N . LYS A 1 208 ? 83.635 50.343 67.663 1.00 48.38 196 LYS A N 1
ATOM 1643 C CA . LYS A 1 208 ? 83.111 51.337 68.603 1.00 48.06 196 LYS A CA 1
ATOM 1644 C C . LYS A 1 208 ? 82.500 50.648 69.819 1.00 47.48 196 LYS A C 1
ATOM 1645 O O . LYS A 1 208 ? 82.632 51.099 70.957 1.00 47.35 196 LYS A O 1
ATOM 1651 N N . MET A 1 209 ? 81.817 49.547 69.558 1.00 46.75 197 MET A N 1
ATOM 1652 C CA . MET A 1 209 ? 81.035 48.888 70.579 1.00 46.49 197 MET A CA 1
ATOM 1653 C C . MET A 1 209 ? 81.920 48.367 71.687 1.00 47.90 197 MET A C 1
ATOM 1654 O O . MET A 1 209 ? 81.600 48.489 72.865 1.00 47.51 197 MET A O 1
ATOM 1659 N N . GLY A 1 210 ? 83.040 47.779 71.298 1.00 50.25 198 GLY A N 1
ATOM 1660 C CA . GLY A 1 210 ? 83.973 47.238 72.260 1.00 52.25 198 GLY A CA 1
ATOM 1661 C C . GLY A 1 210 ? 84.617 48.375 73.017 1.00 54.33 198 GLY A C 1
ATOM 1662 O O . GLY A 1 210 ? 84.927 48.250 74.198 1.00 54.41 198 GLY A O 1
ATOM 1663 N N . GLU A 1 211 ? 84.811 49.497 72.331 1.00 56.67 199 GLU A N 1
ATOM 1664 C CA . GLU A 1 211 ? 85.421 50.655 72.962 1.00 58.35 199 GLU A CA 1
ATOM 1665 C C . GLU A 1 211 ? 84.515 51.151 74.074 1.00 59.06 199 GLU A C 1
ATOM 1666 O O . GLU A 1 211 ? 84.936 51.235 75.226 1.00 59.85 199 GLU A O 1
ATOM 1672 N N . ARG A 1 212 ? 83.264 51.452 73.745 1.00 59.18 200 ARG A N 1
ATOM 1673 C CA . ARG A 1 212 ? 82.362 51.984 74.758 1.00 58.90 200 ARG A CA 1
ATOM 1674 C C . ARG A 1 212 ? 82.046 50.965 75.848 1.00 57.15 200 ARG A C 1
ATOM 1675 O O . ARG A 1 212 ? 81.812 51.346 76.987 1.00 57.45 200 ARG A O 1
ATOM 1683 N N . TYR A 1 213 ? 82.087 49.675 75.529 1.00 54.90 201 TYR A N 1
ATOM 1684 C CA . TYR A 1 213 ? 81.734 48.654 76.523 1.00 53.15 201 TYR A CA 1
ATOM 1685 C C . TYR A 1 213 ? 82.917 47.873 77.090 1.00 53.13 201 TYR A C 1
ATOM 1686 O O . TYR A 1 213 ? 82.752 47.094 78.026 1.00 53.04 201 TYR A O 1
ATOM 1695 N N . GLY A 1 214 ? 84.105 48.085 76.536 1.00 53.18 202 GLY A N 1
ATOM 1696 C CA . GLY A 1 214 ? 85.310 47.466 77.063 1.00 53.20 202 GLY A CA 1
ATOM 1697 C C . GLY A 1 214 ? 85.322 45.973 76.816 1.00 53.34 202 GLY A C 1
ATOM 1698 O O . GLY A 1 214 ? 85.176 45.173 77.745 1.00 53.59 202 GLY A O 1
ATOM 1699 N N . GLU A 1 215 ? 85.511 45.609 75.552 1.00 53.18 203 GLU A N 1
ATOM 1700 C CA . GLU A 1 215 ? 85.466 44.223 75.111 1.00 53.01 203 GLU A CA 1
ATOM 1701 C C . GLU A 1 215 ? 86.262 44.062 73.830 1.00 52.81 203 GLU A C 1
ATOM 1702 O O . GLU A 1 215 ? 86.431 45.016 73.084 1.00 52.57 203 GLU A O 1
ATOM 1708 N N . ASP A 1 216 ? 86.724 42.849 73.558 1.00 52.71 204 ASP A N 1
ATOM 1709 C CA . ASP A 1 216 ? 87.486 42.590 72.343 1.00 52.64 204 ASP A CA 1
ATOM 1710 C C . ASP A 1 216 ? 86.489 42.161 71.293 1.00 52.84 204 ASP A C 1
ATOM 1711 O O . ASP A 1 216 ? 86.133 40.984 71.181 1.00 52.63 204 ASP A O 1
ATOM 1716 N N . THR A 1 217 ? 86.029 43.138 70.529 1.00 52.90 205 THR A N 1
ATOM 1717 C CA . THR A 1 217 ? 84.921 42.911 69.630 1.00 52.96 205 THR A CA 1
ATOM 1718 C C . THR A 1 217 ? 85.265 42.103 68.422 1.00 52.94 205 THR A C 1
ATOM 1719 O O . THR A 1 217 ? 84.373 41.655 67.708 1.00 52.85 205 THR A O 1
ATOM 1723 N N . SER A 1 218 ? 86.548 41.951 68.143 1.00 52.91 206 SER A N 1
ATOM 1724 C CA . SER A 1 218 ? 86.913 41.148 66.989 1.00 52.62 206 SER A CA 1
ATOM 1725 C C . SER A 1 218 ? 86.472 39.744 67.285 1.00 51.79 206 SER A C 1
ATOM 1726 O O . SER A 1 218 ? 86.717 38.846 66.487 1.00 52.12 206 SER A O 1
ATOM 1729 N N . THR A 1 219 ? 85.862 39.539 68.449 1.00 50.48 207 THR A N 1
ATOM 1730 C CA . THR A 1 219 ? 85.384 38.218 68.816 1.00 49.19 207 THR A CA 1
ATOM 1731 C C . THR A 1 219 ? 83.909 38.264 69.133 1.00 47.52 207 THR A C 1
ATOM 1732 O O . THR A 1 219 ? 83.419 39.195 69.760 1.00 47.39 207 THR A O 1
ATOM 1736 N N . LEU A 1 220 ? 83.213 37.233 68.687 1.00 45.71 208 LEU A N 1
ATOM 1737 C CA . LEU A 1 220 ? 81.782 37.120 68.866 1.00 44.37 208 LEU A CA 1
ATOM 1738 C C . LEU A 1 220 ? 81.410 37.257 70.330 1.00 43.52 208 LEU A C 1
ATOM 1739 O O . LEU A 1 220 ? 80.570 38.070 70.691 1.00 43.40 208 LEU A O 1
ATOM 1744 N N . ASP A 1 221 ? 82.048 36.461 71.174 1.00 42.87 209 ASP A N 1
ATOM 1745 C CA . ASP A 1 221 ? 81.753 36.482 72.597 1.00 42.65 209 ASP A CA 1
ATOM 1746 C C . ASP A 1 221 ? 81.911 37.881 73.154 1.00 42.05 209 ASP A C 1
ATOM 1747 O O . ASP A 1 221 ? 81.134 38.315 74.007 1.00 42.15 209 ASP A O 1
ATOM 1752 N N . GLY A 1 222 ? 82.927 38.580 72.662 1.00 41.08 210 GLY A N 1
ATOM 1753 C CA . GLY A 1 222 ? 83.247 39.913 73.134 1.00 40.13 210 GLY A CA 1
ATOM 1754 C C . GLY A 1 222 ? 82.214 40.890 72.648 1.00 39.05 210 GLY A C 1
ATOM 1755 O O . GLY A 1 222 ? 81.851 41.834 73.346 1.00 39.09 210 GLY A O 1
ATOM 1756 N N . PHE A 1 223 ? 81.737 40.651 71.434 1.00 37.86 211 PHE A N 1
ATOM 1757 C CA . PHE A 1 223 ? 80.722 41.492 70.824 1.00 36.88 211 PHE A CA 1
ATOM 1758 C C . PHE A 1 223 ? 79.407 41.225 71.514 1.00 36.28 211 PHE A C 1
ATOM 1759 O O . PHE A 1 223 ? 78.645 42.149 71.775 1.00 36.07 211 PHE A O 1
ATOM 1767 N N . LEU A 1 224 ? 79.147 39.957 71.815 1.00 35.80 212 LEU A N 1
ATOM 1768 C CA . LEU A 1 224 ? 77.942 39.589 72.539 1.00 35.59 212 LEU A CA 1
ATOM 1769 C C . LEU A 1 224 ? 78.028 40.204 73.926 1.00 35.39 212 LEU A C 1
ATOM 1770 O O . LEU A 1 224 ? 77.107 40.893 74.367 1.00 35.16 212 LEU A O 1
ATOM 1775 N N . ASN A 1 225 ? 79.144 39.959 74.607 1.00 35.03 213 ASN A N 1
ATOM 1776 C CA . ASN A 1 225 ? 79.400 40.585 75.895 1.00 34.84 213 ASN A CA 1
ATOM 1777 C C . ASN A 1 225 ? 79.139 42.084 75.813 1.00 33.79 213 ASN A C 1
ATOM 1778 O O . ASN A 1 225 ? 78.580 42.677 76.727 1.00 33.83 213 ASN A O 1
ATOM 1783 N N . ALA A 1 226 ? 79.559 42.700 74.718 1.00 32.65 214 ALA A N 1
ATOM 1784 C CA . ALA A 1 226 ? 79.337 44.131 74.544 1.00 32.30 214 ALA A CA 1
ATOM 1785 C C . ALA A 1 226 ? 77.856 44.462 74.337 1.00 32.13 214 ALA A C 1
ATOM 1786 O O . ALA A 1 226 ? 77.372 45.477 74.831 1.00 31.45 214 ALA A O 1
ATOM 1788 N N . LEU A 1 227 ? 77.139 43.604 73.615 1.00 32.29 215 LEU A N 1
ATOM 1789 C CA . LEU A 1 227 ? 75.726 43.843 73.331 1.00 32.43 215 LEU A CA 1
ATOM 1790 C C . LEU A 1 227 ? 74.859 43.701 74.561 1.00 32.73 215 LEU A C 1
ATOM 1791 O O . LEU A 1 227 ? 73.869 44.410 74.730 1.00 32.34 215 LEU A O 1
ATOM 1796 N N . TRP A 1 228 ? 75.249 42.767 75.411 1.00 33.56 216 TRP A N 1
ATOM 1797 C CA . TRP A 1 228 ? 74.541 42.499 76.647 1.00 34.21 216 TRP A CA 1
ATOM 1798 C C . TRP A 1 228 ? 74.717 43.645 77.626 1.00 34.05 216 TRP A C 1
ATOM 1799 O O . TRP A 1 228 ? 73.809 43.979 78.381 1.00 34.22 216 TRP A O 1
ATOM 1810 N N . LYS A 1 229 ? 75.903 44.239 77.618 1.00 33.93 217 LYS A N 1
ATOM 1811 C CA . LYS A 1 229 ? 76.190 45.362 78.492 1.00 33.63 217 LYS A CA 1
ATOM 1812 C C . LYS A 1 229 ? 75.389 46.553 78.005 1.00 32.79 217 LYS A C 1
ATOM 1813 O O . LYS A 1 229 ? 74.885 47.340 78.798 1.00 33.29 217 LYS A O 1
ATOM 1819 N N . SER A 1 230 ? 75.289 46.686 76.690 1.00 31.77 218 SER A N 1
ATOM 1820 C CA . SER A 1 230 ? 74.485 47.737 76.096 1.00 31.20 218 SER A CA 1
ATOM 1821 C C . SER A 1 230 ? 73.028 47.553 76.480 1.00 31.22 218 SER A C 1
ATOM 1822 O O . SER A 1 230 ? 72.312 48.514 76.720 1.00 30.30 218 SER A O 1
ATOM 1825 N N . HIS A 1 231 ? 72.601 46.300 76.522 1.00 32.12 219 HIS A N 1
ATOM 1826 C CA . HIS A 1 231 ? 71.232 45.939 76.822 1.00 33.39 219 HIS A CA 1
ATOM 1827 C C . HIS A 1 231 ? 70.935 46.256 78.285 1.00 35.35 219 HIS A C 1
ATOM 1828 O O . HIS A 1 231 ? 69.863 46.755 78.617 1.00 34.88 219 HIS A O 1
ATOM 1835 N N . GLU A 1 232 ? 71.901 45.973 79.153 1.00 38.27 220 GLU A N 1
ATOM 1836 C CA . GLU A 1 232 ? 71.773 46.275 80.576 1.00 40.84 220 GLU A CA 1
ATOM 1837 C C . GLU A 1 232 ? 71.845 47.779 80.786 1.00 42.44 220 GLU A C 1
ATOM 1838 O O . GLU A 1 232 ? 71.180 48.334 81.652 1.00 42.26 220 GLU A O 1
ATOM 1844 N N . HIS A 1 233 ? 72.659 48.428 79.973 1.00 44.80 221 HIS A N 1
ATOM 1845 C CA . HIS A 1 233 ? 72.773 49.867 79.972 1.00 47.07 221 HIS A CA 1
ATOM 1846 C C . HIS A 1 233 ? 71.383 50.462 79.688 1.00 49.24 221 HIS A C 1
ATOM 1847 O O . HIS A 1 233 ? 70.939 51.381 80.376 1.00 48.23 221 HIS A O 1
ATOM 1854 N N . PHE A 1 234 ? 70.683 49.904 78.700 1.00 52.82 222 PHE A N 1
ATOM 1855 C CA . PHE A 1 234 ? 69.340 50.368 78.344 1.00 55.96 222 PHE A CA 1
ATOM 1856 C C . PHE A 1 234 ? 68.308 50.029 79.417 1.00 60.33 222 PHE A C 1
ATOM 1857 O O . PHE A 1 234 ? 67.438 50.840 79.716 1.00 59.68 222 PHE A O 1
ATOM 1865 N N . LYS A 1 235 ? 68.405 48.832 79.986 1.00 66.28 223 LYS A N 1
ATOM 1866 C CA . LYS A 1 235 ? 67.517 48.429 81.068 1.00 71.50 223 LYS A CA 1
ATOM 1867 C C . LYS A 1 235 ? 67.495 49.507 82.140 1.00 76.16 223 LYS A C 1
ATOM 1868 O O . LYS A 1 235 ? 66.437 49.908 82.612 1.00 76.46 223 LYS A O 1
ATOM 1874 N N . GLU A 1 236 ? 68.682 49.985 82.497 1.00 81.17 224 GLU A N 1
ATOM 1875 C CA . GLU A 1 236 ? 68.848 50.964 83.568 1.00 84.99 224 GLU A CA 1
ATOM 1876 C C . GLU A 1 236 ? 68.264 52.342 83.245 1.00 88.09 224 GLU A C 1
ATOM 1877 O O . GLU A 1 236 ? 68.219 53.213 84.108 1.00 88.36 224 GLU A O 1
ATOM 1883 N N . HIS A 1 237 ? 67.814 52.539 82.012 1.00 91.60 225 HIS A N 1
ATOM 1884 C CA . HIS A 1 237 ? 67.184 53.793 81.633 1.00 94.18 225 HIS A CA 1
ATOM 1885 C C . HIS A 1 237 ? 65.703 53.562 81.339 1.00 97.40 225 HIS A C 1
ATOM 1886 O O . HIS A 1 237 ? 65.078 54.321 80.603 1.00 97.70 225 HIS A O 1
ATOM 1893 N N . GLY A 1 238 ? 65.155 52.501 81.928 1.00 101.18 226 GLY A N 1
ATOM 1894 C CA . GLY A 1 238 ? 63.745 52.170 81.806 1.00 104.05 226 GLY A CA 1
ATOM 1895 C C . GLY A 1 238 ? 63.304 51.687 80.439 1.00 106.67 226 GLY A C 1
ATOM 1896 O O . GLY A 1 238 ? 62.133 51.809 80.090 1.00 106.96 226 GLY A O 1
ATOM 1897 N N . CYS A 1 239 ? 64.229 51.123 79.670 1.00 109.66 227 CYS A N 1
ATOM 1898 C CA . CYS A 1 239 ? 63.918 50.651 78.328 1.00 111.85 227 CYS A CA 1
ATOM 1899 C C . CYS A 1 239 ? 63.167 49.340 78.410 1.00 114.23 227 CYS A C 1
ATOM 1900 O O . CYS A 1 239 ? 63.494 48.489 79.230 1.00 114.43 227 CYS A O 1
ATOM 1903 N N . VAL A 1 240 ? 62.168 49.172 77.552 1.00 116.87 228 VAL A N 1
ATOM 1904 C CA . VAL A 1 240 ? 61.369 47.960 77.568 1.00 118.69 228 VAL A CA 1
ATOM 1905 C C . VAL A 1 240 ? 61.101 47.395 76.187 1.00 120.21 228 VAL A C 1
ATOM 1906 O O . VAL A 1 240 ? 60.042 46.824 75.955 1.00 120.65 228 VAL A O 1
ATOM 1910 N N . ALA A 1 241 ? 62.044 47.521 75.266 1.00 121.60 229 ALA A N 1
ATOM 1911 C CA . ALA A 1 241 ? 61.771 47.049 73.918 1.00 122.30 229 ALA A CA 1
ATOM 1912 C C . ALA A 1 241 ? 62.957 47.096 72.989 1.00 122.63 229 ALA A C 1
ATOM 1913 O O . ALA A 1 241 ? 63.859 47.917 73.136 1.00 122.99 229 ALA A O 1
ATOM 1915 N N . SER A 1 242 ? 62.916 46.206 72.009 1.00 122.61 230 SER A N 1
ATOM 1916 C CA . SER A 1 242 ? 63.917 46.142 70.972 1.00 122.21 230 SER A CA 1
ATOM 1917 C C . SER A 1 242 ? 63.179 46.225 69.653 1.00 121.56 230 SER A C 1
ATOM 1918 O O . SER A 1 242 ? 62.143 45.592 69.479 1.00 121.82 230 SER A O 1
ATOM 1921 N N . ASP A 1 243 ? 63.696 47.025 68.734 1.00 120.46 231 ASP A N 1
ATOM 1922 C CA . ASP A 1 243 ? 63.089 47.154 67.425 1.00 119.39 231 ASP A CA 1
ATOM 1923 C C . ASP A 1 243 ? 64.046 46.529 66.428 1.00 118.36 231 ASP A C 1
ATOM 1924 O O . ASP A 1 243 ? 65.255 46.704 66.532 1.00 118.24 231 ASP A O 1
ATOM 1929 N N . HIS A 1 244 ? 63.511 45.780 65.475 1.00 117.16 232 HIS A N 1
ATOM 1930 C CA . HIS A 1 244 ? 64.348 45.110 64.493 1.00 116.10 232 HIS A CA 1
ATOM 1931 C C . HIS A 1 244 ? 63.781 45.269 63.098 1.00 115.68 232 HIS A C 1
ATOM 1932 O O . HIS A 1 244 ? 62.597 45.032 62.870 1.00 115.69 232 HIS A O 1
ATOM 1939 N N . ALA A 1 245 ? 64.640 45.666 62.168 1.00 115.10 233 ALA A N 1
ATOM 1940 C CA . ALA A 1 245 ? 64.242 45.862 60.785 1.00 114.45 233 ALA A CA 1
ATOM 1941 C C . ALA A 1 245 ? 64.779 44.722 59.945 1.00 113.65 233 ALA A C 1
ATOM 1942 O O . ALA A 1 245 ? 65.987 44.514 59.872 1.00 113.79 233 ALA A O 1
ATOM 1944 N N . LEU A 1 246 ? 63.876 43.991 59.303 1.00 112.47 234 LEU A N 1
ATOM 1945 C CA . LEU A 1 246 ? 64.260 42.847 58.495 1.00 111.25 234 LEU A CA 1
ATOM 1946 C C . LEU A 1 246 ? 63.466 42.804 57.209 1.00 109.61 234 LEU A C 1
ATOM 1947 O O . LEU A 1 246 ? 62.262 43.039 57.202 1.00 109.73 234 LEU A O 1
ATOM 1952 N N . LEU A 1 247 ? 64.149 42.487 56.120 1.00 107.34 235 LEU A N 1
ATOM 1953 C CA . LEU A 1 247 ? 63.504 42.400 54.828 1.00 105.27 235 LEU A CA 1
ATOM 1954 C C . LEU A 1 247 ? 62.835 41.042 54.704 1.00 103.02 235 LEU A C 1
ATOM 1955 O O . LEU A 1 247 ? 61.623 40.943 54.538 1.00 102.93 235 LEU A O 1
ATOM 1960 N N . GLU A 1 248 ? 63.655 40.003 54.796 1.00 100.26 236 GLU A N 1
ATOM 1961 C CA . GLU A 1 248 ? 63.218 38.622 54.711 1.00 97.89 236 GLU A CA 1
ATOM 1962 C C . GLU A 1 248 ? 63.625 37.918 55.984 1.00 95.54 236 GLU A C 1
ATOM 1963 O O . GLU A 1 248 ? 64.724 37.379 56.060 1.00 95.65 236 GLU A O 1
ATOM 1969 N N . PRO A 1 249 ? 62.765 37.900 56.990 1.00 92.60 237 PRO A N 1
ATOM 1970 C CA . PRO A 1 249 ? 63.142 37.249 58.234 1.00 90.87 237 PRO A CA 1
ATOM 1971 C C . PRO A 1 249 ? 63.579 35.846 57.894 1.00 88.78 237 PRO A C 1
ATOM 1972 O O . PRO A 1 249 ? 62.791 35.075 57.364 1.00 88.62 237 PRO A O 1
ATOM 1976 N N . SER A 1 250 ? 64.842 35.540 58.126 1.00 86.39 238 SER A N 1
ATOM 1977 C CA . SER A 1 250 ? 65.322 34.193 57.907 1.00 84.57 238 SER A CA 1
ATOM 1978 C C . SER A 1 250 ? 66.039 33.786 59.175 1.00 83.07 238 SER A C 1
ATOM 1979 O O . SER A 1 250 ? 67.227 34.047 59.353 1.00 82.79 238 SER A O 1
ATOM 1982 N N . VAL A 1 251 ? 65.281 33.178 60.073 1.00 81.50 239 VAL A N 1
ATOM 1983 C CA . VAL A 1 251 ? 65.797 32.726 61.342 1.00 80.56 239 VAL A CA 1
ATOM 1984 C C . VAL A 1 251 ? 65.765 31.198 61.374 1.00 80.32 239 VAL A C 1
ATOM 1985 O O . VAL A 1 251 ? 64.698 30.605 61.285 1.00 80.02 239 VAL A O 1
ATOM 1989 N N . TYR A 1 252 ? 66.937 30.570 61.467 1.00 80.59 240 TYR A N 1
ATOM 1990 C CA . TYR A 1 252 ? 67.056 29.110 61.573 1.00 81.12 240 TYR A CA 1
ATOM 1991 C C . TYR A 1 252 ? 68.038 28.786 62.737 1.00 82.90 240 TYR A C 1
ATOM 1992 O O . TYR A 1 252 ? 68.297 29.660 63.545 1.00 82.67 240 TYR A O 1
ATOM 2001 N N . TYR A 1 253 ? 68.582 27.571 62.839 1.00 85.56 241 TYR A N 1
ATOM 2002 C CA . TYR A 1 253 ? 69.474 27.191 63.967 1.00 87.71 241 TYR A CA 1
ATOM 2003 C C . TYR A 1 253 ? 70.983 27.367 63.654 1.00 89.11 241 TYR A C 1
ATOM 2004 O O . TYR A 1 253 ? 71.531 26.612 62.855 1.00 89.34 241 TYR A O 1
ATOM 2013 N N . VAL A 1 254 ? 71.659 28.337 64.286 1.00 90.61 242 VAL A N 1
ATOM 2014 C CA . VAL A 1 254 ? 73.083 28.602 63.980 1.00 91.40 242 VAL A CA 1
ATOM 2015 C C . VAL A 1 254 ? 74.131 28.450 65.103 1.00 91.54 242 VAL A C 1
ATOM 2016 O O . VAL A 1 254 ? 74.208 29.248 66.033 1.00 92.31 242 VAL A O 1
ATOM 2020 N N . ASP A 1 255 ? 74.972 27.434 64.920 1.00 90.90 243 ASP A N 1
ATOM 2021 C CA . ASP A 1 255 ? 76.091 27.050 65.795 1.00 89.83 243 ASP A CA 1
ATOM 2022 C C . ASP A 1 255 ? 77.084 28.196 66.071 1.00 88.07 243 ASP A C 1
ATOM 2023 O O . ASP A 1 255 ? 77.395 28.990 65.181 1.00 88.20 243 ASP A O 1
ATOM 2028 N N . GLU A 1 256 ? 77.603 28.261 67.299 1.00 85.56 244 GLU A N 1
ATOM 2029 C CA . GLU A 1 256 ? 78.373 29.438 67.718 1.00 83.42 244 GLU A CA 1
ATOM 2030 C C . GLU A 1 256 ? 79.716 29.471 67.011 1.00 81.23 244 GLU A C 1
ATOM 2031 O O . GLU A 1 256 ? 80.206 30.539 66.660 1.00 80.93 244 GLU A O 1
ATOM 2037 N N . ASN A 1 257 ? 80.283 28.295 66.766 1.00 78.80 245 ASN A N 1
ATOM 2038 C CA . ASN A 1 257 ? 81.548 28.194 66.046 1.00 76.72 245 ASN A CA 1
ATOM 2039 C C . ASN A 1 257 ? 81.421 28.708 64.618 1.00 74.40 245 ASN A C 1
ATOM 2040 O O . ASN A 1 257 ? 82.347 29.325 64.095 1.00 74.40 245 ASN A O 1
ATOM 2045 N N . ARG A 1 258 ? 80.279 28.452 63.987 1.00 71.39 246 ARG A N 1
ATOM 2046 C CA . ARG A 1 258 ? 80.043 28.971 62.651 1.00 68.84 246 ARG A CA 1
ATOM 2047 C C . ARG A 1 258 ? 79.838 30.469 62.774 1.00 65.57 246 ARG A C 1
ATOM 2048 O O . ARG A 1 258 ? 80.346 31.252 61.977 1.00 64.95 246 ARG A O 1
ATOM 2056 N N . ALA A 1 259 ? 79.084 30.856 63.793 1.00 61.99 247 ALA A N 1
ATOM 2057 C CA . ALA A 1 259 ? 78.805 32.252 64.038 1.00 59.37 247 ALA A CA 1
ATOM 2058 C C . ALA A 1 259 ? 80.123 32.933 64.331 1.00 57.24 247 ALA A C 1
ATOM 2059 O O . ALA A 1 259 ? 80.383 34.040 63.867 1.00 57.07 247 ALA A O 1
ATOM 2061 N N . ARG A 1 260 ? 80.967 32.249 65.091 1.00 54.91 248 ARG A N 1
ATOM 2062 C CA . ARG A 1 260 ? 82.260 32.795 65.450 1.00 53.33 248 ARG A CA 1
ATOM 2063 C C . ARG A 1 260 ? 83.110 32.943 64.222 1.00 51.18 248 ARG A C 1
ATOM 2064 O O . ARG A 1 260 ? 83.769 33.962 64.032 1.00 50.98 248 ARG A O 1
ATOM 2072 N N . ALA A 1 261 ? 83.092 31.917 63.385 1.00 48.87 249 ALA A N 1
ATOM 2073 C CA . ALA A 1 261 ? 83.885 31.923 62.176 1.00 47.27 249 ALA A CA 1
ATOM 2074 C C . ALA A 1 261 ? 83.489 33.100 61.285 1.00 45.88 249 ALA A C 1
ATOM 2075 O O . ALA A 1 261 ? 84.340 33.853 60.823 1.00 45.81 249 ALA A O 1
ATOM 2077 N N . VAL A 1 262 ? 82.193 33.267 61.072 1.00 44.45 250 VAL A N 1
ATOM 2078 C CA . VAL A 1 262 ? 81.687 34.311 60.198 1.00 43.75 250 VAL A CA 1
ATOM 2079 C C . VAL A 1 262 ? 82.078 35.689 60.718 1.00 43.71 250 VAL A C 1
ATOM 2080 O O . VAL A 1 262 ? 82.478 36.586 59.961 1.00 42.92 250 VAL A O 1
ATOM 2084 N N . HIS A 1 263 ? 81.974 35.835 62.030 1.00 44.20 251 HIS A N 1
ATOM 2085 C CA . HIS A 1 263 ? 82.244 37.092 62.699 1.00 44.84 251 HIS A CA 1
ATOM 2086 C C . HIS A 1 263 ? 83.696 37.518 62.501 1.00 46.36 251 HIS A C 1
ATOM 2087 O O . HIS A 1 263 ? 83.981 38.689 62.245 1.00 46.03 251 HIS A O 1
ATOM 2094 N N . GLU A 1 264 ? 84.602 36.548 62.611 1.00 48.64 252 GLU A N 1
ATOM 2095 C CA . GLU A 1 264 ? 86.032 36.772 62.431 1.00 50.66 252 GLU A CA 1
ATOM 2096 C C . GLU A 1 264 ? 86.327 37.091 60.971 1.00 52.71 252 GLU A C 1
ATOM 2097 O O . GLU A 1 264 ? 87.153 37.956 60.661 1.00 52.62 252 GLU A O 1
ATOM 2103 N N . LYS A 1 265 ? 85.654 36.380 60.072 1.00 55.40 253 LYS A N 1
ATOM 2104 C CA . LYS A 1 265 ? 85.806 36.640 58.649 1.00 57.57 253 LYS A CA 1
ATOM 2105 C C . LYS A 1 265 ? 85.430 38.082 58.378 1.00 59.31 253 LYS A C 1
ATOM 2106 O O . LYS A 1 265 ? 86.120 38.787 57.654 1.00 59.48 253 LYS A O 1
ATOM 2112 N N . ALA A 1 266 ? 84.341 38.520 58.999 1.00 61.66 254 ALA A N 1
ATOM 2113 C CA . ALA A 1 266 ? 83.811 39.858 58.769 1.00 63.71 254 ALA A CA 1
ATOM 2114 C C . ALA A 1 266 ? 84.795 40.945 59.161 1.00 65.88 254 ALA A C 1
ATOM 2115 O O . ALA A 1 266 ? 84.727 42.058 58.654 1.00 65.80 254 ALA A O 1
ATOM 2117 N N . PHE A 1 267 ? 85.722 40.626 60.051 1.00 69.03 255 PHE A N 1
ATOM 2118 C CA . PHE A 1 267 ? 86.716 41.604 60.455 1.00 71.90 255 PHE A CA 1
ATOM 2119 C C . PHE A 1 267 ? 87.838 41.782 59.456 1.00 74.65 255 PHE A C 1
ATOM 2120 O O . PHE A 1 267 ? 88.683 42.653 59.604 1.00 74.89 255 PHE A O 1
ATOM 2128 N N . SER A 1 268 ? 87.819 40.982 58.409 1.00 77.94 256 SER A N 1
ATOM 2129 C CA . SER A 1 268 ? 88.858 41.035 57.412 1.00 80.44 256 SER A CA 1
ATOM 2130 C C . SER A 1 268 ? 88.152 41.045 56.060 1.00 82.94 256 SER A C 1
ATOM 2131 O O . SER A 1 268 ? 87.793 40.000 55.518 1.00 83.29 256 SER A O 1
ATOM 2134 N N . GLY A 1 269 ? 87.934 42.255 55.551 1.00 85.71 257 GLY A N 1
ATOM 2135 C CA . GLY A 1 269 ? 87.193 42.521 54.323 1.00 87.85 257 GLY A CA 1
ATOM 2136 C C . GLY A 1 269 ? 86.733 41.387 53.426 1.00 89.78 257 GLY A C 1
ATOM 2137 O O . GLY A 1 269 ? 86.652 41.578 52.213 1.00 90.32 257 GLY A O 1
ATOM 2138 N N . GLU A 1 270 ? 86.408 40.228 53.991 1.00 91.67 258 GLU A N 1
ATOM 2139 C CA . GLU A 1 270 ? 85.941 39.117 53.178 1.00 92.92 258 GLU A CA 1
ATOM 2140 C C . GLU A 1 270 ? 84.550 39.397 52.657 1.00 93.67 258 GLU A C 1
ATOM 2141 O O . GLU A 1 270 ? 83.653 39.738 53.427 1.00 94.01 258 GLU A O 1
ATOM 2147 N N . LYS A 1 271 ? 84.370 39.277 51.348 1.00 94.14 259 LYS A N 1
ATOM 2148 C CA . LYS A 1 271 ? 83.034 39.340 50.802 1.00 94.21 259 LYS A CA 1
ATOM 2149 C C . LYS A 1 271 ? 82.457 38.023 51.307 1.00 93.72 259 LYS A C 1
ATOM 2150 O O . LYS A 1 271 ? 82.861 36.951 50.852 1.00 94.08 259 LYS A O 1
ATOM 2156 N N . LEU A 1 272 ? 81.574 38.098 52.300 1.00 92.55 260 LEU A N 1
ATOM 2157 C CA . LEU A 1 272 ? 80.993 36.896 52.881 1.00 91.38 260 LEU A CA 1
ATOM 2158 C C . LEU A 1 272 ? 79.905 36.365 51.957 1.00 90.18 260 LEU A C 1
ATOM 2159 O O . LEU A 1 272 ? 79.260 37.129 51.239 1.00 90.24 260 LEU A O 1
ATOM 2164 N N . THR A 1 273 ? 79.710 35.053 51.966 1.00 88.49 261 THR A N 1
ATOM 2165 C CA . THR A 1 273 ? 78.651 34.448 51.178 1.00 86.98 261 THR A CA 1
ATOM 2166 C C . THR A 1 273 ? 77.300 34.796 51.785 1.00 85.16 261 THR A C 1
ATOM 2167 O O . THR A 1 273 ? 77.211 35.164 52.957 1.00 85.09 261 THR A O 1
ATOM 2171 N N . GLN A 1 274 ? 76.250 34.679 50.980 1.00 82.80 262 GLN A N 1
ATOM 2172 C CA . GLN A 1 274 ? 74.896 34.931 51.452 1.00 80.65 262 GLN A CA 1
ATOM 2173 C C . GLN A 1 274 ? 74.570 34.021 52.642 1.00 77.94 262 GLN A C 1
ATOM 2174 O O . GLN A 1 274 ? 73.893 34.444 53.579 1.00 77.99 262 GLN A O 1
ATOM 2180 N N . ASP A 1 275 ? 75.068 32.784 52.617 1.00 74.32 263 ASP A N 1
ATOM 2181 C CA . ASP A 1 275 ? 74.831 31.850 53.720 1.00 71.33 263 ASP A CA 1
ATOM 2182 C C . ASP A 1 275 ? 75.485 32.375 54.997 1.00 67.59 263 ASP A C 1
ATOM 2183 O O . ASP A 1 275 ? 74.911 32.278 56.082 1.00 67.29 263 ASP A O 1
ATOM 2188 N N . GLU A 1 276 ? 76.692 32.919 54.858 1.00 62.90 264 GLU A N 1
ATOM 2189 C CA . GLU A 1 276 ? 77.425 33.460 56.000 1.00 59.07 264 GLU A CA 1
ATOM 2190 C C . GLU A 1 276 ? 76.670 34.622 56.618 1.00 55.21 264 GLU A C 1
ATOM 2191 O O . GLU A 1 276 ? 76.484 34.683 57.832 1.00 54.31 264 GLU A O 1
ATOM 2197 N N . ILE A 1 277 ? 76.242 35.547 55.767 1.00 50.94 265 ILE A N 1
ATOM 2198 C CA . ILE A 1 277 ? 75.452 36.682 56.209 1.00 47.57 265 ILE A CA 1
ATOM 2199 C C . ILE A 1 277 ? 74.188 36.184 56.886 1.00 44.68 265 ILE A C 1
ATOM 2200 O O . ILE A 1 277 ? 73.879 36.572 58.005 1.00 44.11 265 ILE A O 1
ATOM 2205 N N . ASN A 1 278 ? 73.459 35.318 56.194 1.00 41.79 266 ASN A N 1
ATOM 2206 C CA . ASN A 1 278 ? 72.219 34.758 56.726 1.00 39.73 266 ASN A CA 1
ATOM 2207 C C . ASN A 1 278 ? 72.434 34.059 58.069 1.00 37.61 266 ASN A C 1
ATOM 2208 O O . ASN A 1 278 ? 71.748 34.333 59.048 1.00 37.40 266 ASN A O 1
ATOM 2213 N N . ASP A 1 279 ? 73.395 33.149 58.105 1.00 35.24 267 ASP A N 1
ATOM 2214 C CA . ASP A 1 279 ? 73.738 32.461 59.333 1.00 33.21 267 ASP A CA 1
ATOM 2215 C C . ASP A 1 279 ? 74.009 33.461 60.438 1.00 31.32 267 ASP A C 1
ATOM 2216 O O . ASP A 1 279 ? 73.566 33.296 61.570 1.00 31.04 267 ASP A O 1
ATOM 2221 N N . TYR A 1 280 ? 74.771 34.493 60.106 1.00 29.63 268 TYR A N 1
ATOM 2222 C CA . TYR A 1 280 ? 75.179 35.457 61.106 1.00 28.44 268 TYR A CA 1
ATOM 2223 C C . TYR A 1 280 ? 73.985 36.180 61.673 1.00 27.97 268 TYR A C 1
ATOM 2224 O O . TYR A 1 280 ? 73.929 36.465 62.866 1.00 27.53 268 TYR A O 1
ATOM 2233 N N . LYS A 1 281 ? 73.035 36.483 60.794 1.00 27.96 269 LYS A N 1
ATOM 2234 C CA . LYS A 1 281 ? 71.830 37.213 61.174 1.00 27.98 269 LYS A CA 1
ATOM 2235 C C . LYS A 1 281 ? 70.886 36.351 61.979 1.00 27.29 269 LYS A C 1
ATOM 2236 O O . LYS A 1 281 ? 70.300 36.799 62.957 1.00 27.19 269 LYS A O 1
ATOM 2242 N N . ALA A 1 282 ? 70.727 35.112 61.546 1.00 26.92 270 ALA A N 1
ATOM 2243 C CA . ALA A 1 282 ? 69.820 34.198 62.209 1.00 26.68 270 ALA A CA 1
ATOM 2244 C C . ALA A 1 282 ? 70.289 34.061 63.636 1.00 27.27 270 ALA A C 1
ATOM 2245 O O . ALA A 1 282 ? 69.499 34.025 64.586 1.00 26.94 270 ALA A O 1
ATOM 2247 N N . PHE A 1 283 ? 71.604 34.001 63.770 1.00 27.93 271 PHE A N 1
ATOM 2248 C CA . PHE A 1 283 ? 72.215 33.779 65.045 1.00 28.54 271 PHE A CA 1
ATOM 2249 C C . PHE A 1 283 ? 72.036 34.968 65.967 1.00 28.93 271 PHE A C 1
ATOM 2250 O O . PHE A 1 283 ? 71.638 34.796 67.113 1.00 28.99 271 PHE A O 1
ATOM 2258 N N . MET A 1 284 ? 72.335 36.165 65.467 1.00 29.48 272 MET A N 1
ATOM 2259 C CA . MET A 1 284 ? 72.177 37.388 66.246 1.00 30.04 272 MET A CA 1
ATOM 2260 C C . MET A 1 284 ? 70.729 37.633 66.680 1.00 29.55 272 MET A C 1
ATOM 2261 O O . MET A 1 284 ? 70.493 38.185 67.752 1.00 29.30 272 MET A O 1
ATOM 2266 N N . MET A 1 285 ? 69.764 37.235 65.853 1.00 29.00 273 MET A N 1
ATOM 2267 C CA . MET A 1 285 ? 68.358 37.420 66.203 1.00 28.97 273 MET A CA 1
ATOM 2268 C C . MET A 1 285 ? 67.999 36.536 67.386 1.00 28.48 273 MET A C 1
ATOM 2269 O O . MET A 1 285 ? 67.272 36.965 68.284 1.00 28.12 273 MET A O 1
ATOM 2274 N N . VAL A 1 286 ? 68.477 35.292 67.382 1.00 28.02 274 VAL A N 1
ATOM 2275 C CA . VAL A 1 286 ? 68.165 34.385 68.489 1.00 28.02 274 VAL A CA 1
ATOM 2276 C C . VAL A 1 286 ? 68.807 34.935 69.753 1.00 27.95 274 VAL A C 1
ATOM 2277 O O . VAL A 1 286 ? 68.272 34.815 70.840 1.00 27.35 274 VAL A O 1
ATOM 2281 N N . GLN A 1 287 ? 69.954 35.570 69.607 1.00 28.42 275 GLN A N 1
ATOM 2282 C CA . GLN A 1 287 ? 70.600 36.140 70.766 1.00 29.22 275 GLN A CA 1
ATOM 2283 C C . GLN A 1 287 ? 69.929 37.394 71.287 1.00 28.38 275 GLN A C 1
ATOM 2284 O O . GLN A 1 287 ? 69.948 37.662 72.485 1.00 28.25 275 GLN A O 1
ATOM 2290 N N . PHE A 1 288 ? 69.350 38.178 70.396 1.00 27.13 276 PHE A N 1
ATOM 2291 C CA . PHE A 1 288 ? 68.597 39.326 70.842 1.00 26.38 276 PHE A CA 1
ATOM 2292 C C . PHE A 1 288 ? 67.352 38.812 71.577 1.00 25.62 276 PHE A C 1
ATOM 2293 O O . PHE A 1 288 ? 66.889 39.425 72.530 1.00 25.39 276 PHE A O 1
ATOM 2301 N N . GLY A 1 289 ? 66.840 37.657 71.163 1.00 25.31 277 GLY A N 1
ATOM 2302 C CA . GLY A 1 289 ? 65.641 37.105 71.766 1.00 25.24 277 GLY A CA 1
ATOM 2303 C C . GLY A 1 289 ? 65.946 36.637 73.163 1.00 25.15 277 GLY A C 1
ATOM 2304 O O . GLY A 1 289 ? 65.177 36.853 74.092 1.00 24.99 277 GLY A O 1
ATOM 2305 N N . LYS A 1 290 ? 67.089 35.977 73.292 1.00 25.26 278 LYS A N 1
ATOM 2306 C CA . LYS A 1 290 ? 67.568 35.515 74.579 1.00 25.44 278 LYS A CA 1
ATOM 2307 C C . LYS A 1 290 ? 67.763 36.706 75.507 1.00 24.47 278 LYS A C 1
ATOM 2308 O O . LYS A 1 290 ? 67.206 36.739 76.596 1.00 24.54 278 LYS A O 1
ATOM 2314 N N . MET A 1 291 ? 68.508 37.709 75.068 1.00 23.74 279 MET A N 1
ATOM 2315 C CA . MET A 1 291 ? 68.720 38.888 75.908 1.00 23.27 279 MET A CA 1
ATOM 2316 C C . MET A 1 291 ? 67.402 39.498 76.368 1.00 24.41 279 MET A C 1
ATOM 2317 O O . MET A 1 291 ? 67.296 39.954 77.506 1.00 24.45 279 MET A O 1
ATOM 2322 N N . ASN A 1 292 ? 66.397 39.496 75.493 1.00 25.66 280 ASN A N 1
ATOM 2323 C CA . ASN A 1 292 ? 65.116 40.128 75.813 1.00 26.56 280 ASN A CA 1
ATOM 2324 C C . ASN A 1 292 ? 64.270 39.268 76.725 1.00 27.82 280 ASN A C 1
ATOM 2325 O O . ASN A 1 292 ? 63.409 39.769 77.441 1.00 27.33 280 ASN A O 1
ATOM 2330 N N . GLN A 1 293 ? 64.499 37.966 76.683 1.00 30.03 281 GLN A N 1
ATOM 2331 C CA . GLN A 1 293 ? 63.761 37.068 77.546 1.00 32.20 281 GLN A CA 1
ATOM 2332 C C . GLN A 1 293 ? 64.136 37.423 78.979 1.00 33.67 281 GLN A C 1
ATOM 2333 O O . GLN A 1 293 ? 63.285 37.511 79.861 1.00 33.58 281 GLN A O 1
ATOM 2339 N N . GLU A 1 294 ? 65.427 37.662 79.185 1.00 35.59 282 GLU A N 1
ATOM 2340 C CA . GLU A 1 294 ? 65.966 37.918 80.515 1.00 36.94 282 GLU A CA 1
ATOM 2341 C C . GLU A 1 294 ? 65.454 39.211 81.118 1.00 36.61 282 GLU A C 1
ATOM 2342 O O . GLU A 1 294 ? 65.472 39.389 82.336 1.00 37.37 282 GLU A O 1
ATOM 2348 N N . THR A 1 295 ? 64.971 40.105 80.268 1.00 35.43 283 THR A N 1
ATOM 2349 C CA . THR A 1 295 ? 64.440 41.364 80.749 1.00 34.00 283 THR A CA 1
ATOM 2350 C C . THR A 1 295 ? 62.933 41.543 80.491 1.00 31.97 283 THR A C 1
ATOM 2351 O O . THR A 1 295 ? 62.336 42.505 80.947 1.00 31.67 283 THR A O 1
ATOM 2355 N N . ASN A 1 296 ? 62.315 40.593 79.802 1.00 29.73 284 ASN A N 1
ATOM 2356 C CA . ASN A 1 296 ? 60.899 40.690 79.472 1.00 28.02 284 ASN A CA 1
ATOM 2357 C C . ASN A 1 296 ? 60.645 41.950 78.664 1.00 25.39 284 ASN A C 1
ATOM 2358 O O . ASN A 1 296 ? 59.800 42.760 79.016 1.00 25.67 284 ASN A O 1
ATOM 2363 N N . TRP A 1 297 ? 61.397 42.112 77.586 1.00 22.36 285 TRP A N 1
ATOM 2364 C CA . TRP A 1 297 ? 61.238 43.251 76.704 1.00 20.53 285 TRP A CA 1
ATOM 2365 C C . TRP A 1 297 ? 60.339 42.861 75.556 1.00 19.78 285 TRP A C 1
ATOM 2366 O O . TRP A 1 297 ? 60.328 41.708 75.112 1.00 20.37 285 TRP A O 1
ATOM 2377 N N . VAL A 1 298 ? 59.583 43.822 75.062 1.00 18.23 286 VAL A N 1
ATOM 2378 C CA . VAL A 1 298 ? 58.761 43.572 73.906 1.00 17.44 286 VAL A CA 1
ATOM 2379 C C . VAL A 1 298 ? 59.740 43.573 72.739 1.00 16.85 286 VAL A C 1
ATOM 2380 O O . VAL A 1 298 ? 60.623 44.419 72.679 1.00 17.08 286 VAL A O 1
ATOM 2384 N N . THR A 1 299 ? 59.620 42.587 71.861 1.00 16.37 287 THR A N 1
ATOM 2385 C CA . THR A 1 299 ? 60.459 42.466 70.676 1.00 16.34 287 THR A CA 1
ATOM 2386 C C . THR A 1 299 ? 59.647 42.896 69.473 1.00 15.93 287 THR A C 1
ATOM 2387 O O . THR A 1 299 ? 58.748 42.183 69.046 1.00 16.27 287 THR A O 1
ATOM 2391 N N . GLN A 1 300 ? 59.945 44.063 68.926 1.00 15.54 288 GLN A N 1
ATOM 2392 C CA . GLN A 1 300 ? 59.260 44.534 67.734 1.00 14.91 288 GLN A CA 1
ATOM 2393 C C . GLN A 1 300 ? 60.032 44.106 66.500 1.00 13.92 288 GLN A C 1
ATOM 2394 O O . GLN A 1 300 ? 61.237 44.293 66.452 1.00 13.19 288 GLN A O 1
ATOM 2400 N N . LEU A 1 301 ? 59.347 43.509 65.522 1.00 13.32 289 LEU A N 1
ATOM 2401 C CA . LEU A 1 301 ? 59.961 43.180 64.232 1.00 12.21 289 LEU A CA 1
ATOM 2402 C C . LEU A 1 301 ? 59.242 43.885 63.105 1.00 11.56 289 LEU A C 1
ATOM 2403 O O . LEU A 1 301 ? 58.077 43.606 62.833 1.00 10.91 289 LEU A O 1
ATOM 2408 N N . HIS A 1 302 ? 59.946 44.792 62.437 1.00 11.46 290 HIS A N 1
ATOM 2409 C CA . HIS A 1 302 ? 59.382 45.510 61.300 1.00 10.83 290 HIS A CA 1
ATOM 2410 C C . HIS A 1 302 ? 59.857 44.838 60.037 1.00 10.20 290 HIS A C 1
ATOM 2411 O O . HIS A 1 302 ? 60.985 45.049 59.620 1.00 10.13 290 HIS A O 1
ATOM 2418 N N . ILE A 1 303 ? 58.983 44.042 59.431 1.00 9.80 291 ILE A N 1
ATOM 2419 C CA . ILE A 1 303 ? 59.335 43.258 58.262 1.00 9.63 291 ILE A CA 1
ATOM 2420 C C . ILE A 1 303 ? 59.013 43.924 56.926 1.00 10.13 291 ILE A C 1
ATOM 2421 O O . ILE A 1 303 ? 57.950 44.511 56.770 1.00 10.35 291 ILE A O 1
ATOM 2426 N N . GLY A 1 304 ? 59.942 43.847 55.973 1.00 10.57 292 GLY A N 1
ATOM 2427 C CA . GLY A 1 304 ? 59.628 44.146 54.585 1.00 10.90 292 GLY A CA 1
ATOM 2428 C C . GLY A 1 304 ? 60.082 45.403 53.904 1.00 12.16 292 GLY A C 1
ATOM 2429 O O . GLY A 1 304 ? 59.616 45.673 52.803 1.00 13.11 292 GLY A O 1
ATOM 2430 N N . ALA A 1 305 ? 60.979 46.162 54.501 1.00 13.33 293 ALA A N 1
ATOM 2431 C CA . ALA A 1 305 ? 61.425 47.398 53.884 1.00 14.51 293 ALA A CA 1
ATOM 2432 C C . ALA A 1 305 ? 62.647 47.165 53.011 1.00 16.26 293 ALA A C 1
ATOM 2433 O O . ALA A 1 305 ? 63.691 46.783 53.510 1.00 16.54 293 ALA A O 1
ATOM 2435 N N . LEU A 1 306 ? 62.507 47.357 51.703 1.00 18.55 294 LEU A N 1
ATOM 2436 C CA . LEU A 1 306 ? 63.648 47.307 50.801 1.00 20.28 294 LEU A CA 1
ATOM 2437 C C . LEU A 1 306 ? 64.223 48.704 50.866 1.00 22.00 294 LEU A C 1
ATOM 2438 O O . LEU A 1 306 ? 63.549 49.669 50.517 1.00 22.37 294 LEU A O 1
ATOM 2443 N N . ARG A 1 307 ? 65.462 48.849 51.293 1.00 23.78 295 ARG A N 1
ATOM 2444 C CA . ARG A 1 307 ? 65.947 50.196 51.518 1.00 25.32 295 ARG A CA 1
ATOM 2445 C C . ARG A 1 307 ? 67.017 50.626 50.560 1.00 25.23 295 ARG A C 1
ATOM 2446 O O . ARG A 1 307 ? 67.786 49.813 50.051 1.00 26.46 295 ARG A O 1
ATOM 2454 N N . ASP A 1 308 ? 67.048 51.924 50.316 1.00 24.07 296 ASP A N 1
ATOM 2455 C CA . ASP A 1 308 ? 68.039 52.496 49.449 1.00 23.36 296 ASP A CA 1
ATOM 2456 C C . ASP A 1 308 ? 67.928 51.826 48.096 1.00 22.52 296 ASP A C 1
ATOM 2457 O O . ASP A 1 308 ? 68.924 51.502 47.451 1.00 22.56 296 ASP A O 1
ATOM 2462 N N . TYR A 1 309 ? 66.687 51.625 47.680 1.00 21.44 297 TYR A N 1
ATOM 2463 C CA . TYR A 1 309 ? 66.396 51.026 46.396 1.00 21.15 297 TYR A CA 1
ATOM 2464 C C . TYR A 1 309 ? 66.834 52.011 45.314 1.00 21.50 297 TYR A C 1
ATOM 2465 O O . TYR A 1 309 ? 67.447 51.626 44.330 1.00 21.97 297 TYR A O 1
ATOM 2474 N N . ARG A 1 310 ? 66.559 53.288 45.533 1.00 22.15 298 ARG A N 1
ATOM 2475 C CA . ARG A 1 310 ? 66.980 54.321 44.595 1.00 23.27 298 ARG A CA 1
ATOM 2476 C C . ARG A 1 310 ? 68.402 54.827 44.841 1.00 24.26 298 ARG A C 1
ATOM 2477 O O . ARG A 1 310 ? 68.646 55.610 45.754 1.00 23.95 298 ARG A O 1
ATOM 2485 N N . ASP A 1 311 ? 69.315 54.407 43.976 1.00 25.92 299 ASP A N 1
ATOM 2486 C CA . ASP A 1 311 ? 70.734 54.711 44.102 1.00 27.43 299 ASP A CA 1
ATOM 2487 C C . ASP A 1 311 ? 71.076 56.176 44.236 1.00 27.91 299 ASP A C 1
ATOM 2488 O O . ASP A 1 311 ? 71.851 56.554 45.104 1.00 28.34 299 ASP A O 1
ATOM 2493 N N . SER A 1 312 ? 70.533 57.002 43.356 1.00 28.34 300 SER A N 1
ATOM 2494 C CA . SER A 1 312 ? 70.933 58.399 43.305 1.00 28.49 300 SER A CA 1
ATOM 2495 C C . SER A 1 312 ? 70.659 59.061 44.629 1.00 28.77 300 SER A C 1
ATOM 2496 O O . SER A 1 312 ? 71.371 59.969 45.047 1.00 29.15 300 SER A O 1
ATOM 2499 N N . LEU A 1 313 ? 69.614 58.592 45.288 1.00 29.00 301 LEU A N 1
ATOM 2500 C CA . LEU A 1 313 ? 69.200 59.150 46.551 1.00 29.44 301 LEU A CA 1
ATOM 2501 C C . LEU A 1 313 ? 70.192 58.680 47.602 1.00 30.47 301 LEU A C 1
ATOM 2502 O O . LEU A 1 313 ? 70.529 59.405 48.527 1.00 29.73 301 LEU A O 1
ATOM 2507 N N . PHE A 1 314 ? 70.686 57.466 47.431 1.00 32.87 302 PHE A N 1
ATOM 2508 C CA . PHE A 1 314 ? 71.592 56.898 48.405 1.00 35.55 302 PHE A CA 1
ATOM 2509 C C . PHE A 1 314 ? 72.926 57.630 48.361 1.00 37.84 302 PHE A C 1
ATOM 2510 O O . PHE A 1 314 ? 73.396 58.161 49.365 1.00 38.27 302 PHE A O 1
ATOM 2518 N N . LYS A 1 315 ? 73.508 57.687 47.172 1.00 40.21 303 LYS A N 1
ATOM 2519 C CA . LYS A 1 315 ? 74.797 58.323 46.968 1.00 41.76 303 LYS A CA 1
ATOM 2520 C C . LYS A 1 315 ? 74.787 59.798 47.312 1.00 42.57 303 LYS A C 1
ATOM 2521 O O . LYS A 1 315 ? 75.824 60.383 47.597 1.00 42.90 303 LYS A O 1
ATOM 2527 N N . THR A 1 316 ? 73.607 60.394 47.291 1.00 43.41 304 THR A N 1
ATOM 2528 C CA . THR A 1 316 ? 73.471 61.829 47.474 1.00 43.88 304 THR A CA 1
ATOM 2529 C C . THR A 1 316 ? 73.090 62.211 48.905 1.00 43.83 304 THR A C 1
ATOM 2530 O O . THR A 1 316 ? 73.801 62.975 49.558 1.00 44.32 304 THR A O 1
ATOM 2534 N N . LEU A 1 317 ? 71.974 61.684 49.390 1.00 43.24 305 LEU A N 1
ATOM 2535 C CA . LEU A 1 317 ? 71.541 61.970 50.749 1.00 42.76 305 LEU A CA 1
ATOM 2536 C C . LEU A 1 317 ? 71.765 60.781 51.684 1.00 42.14 305 LEU A C 1
ATOM 2537 O O . LEU A 1 317 ? 71.843 60.951 52.907 1.00 42.14 305 LEU A O 1
ATOM 2542 N N . GLY A 1 318 ? 71.872 59.583 51.108 1.00 40.95 306 GLY A N 1
ATOM 2543 C CA . GLY A 1 318 ? 72.000 58.368 51.895 1.00 39.85 306 GLY A CA 1
ATOM 2544 C C . GLY A 1 318 ? 70.657 57.871 52.410 1.00 38.73 306 GLY A C 1
ATOM 2545 O O . GLY A 1 318 ? 69.608 58.202 51.872 1.00 38.49 306 GLY A O 1
ATOM 2546 N N . PRO A 1 319 ? 70.705 57.076 53.471 1.00 37.58 307 PRO A N 1
ATOM 2547 C CA . PRO A 1 319 ? 69.517 56.450 54.069 1.00 36.82 307 PRO A CA 1
ATOM 2548 C C . PRO A 1 319 ? 68.384 57.368 54.530 1.00 35.83 307 PRO A C 1
ATOM 2549 O O . PRO A 1 319 ? 68.592 58.536 54.857 1.00 35.99 307 PRO A O 1
ATOM 2553 N N . ASP A 1 320 ? 67.180 56.802 54.544 1.00 34.70 308 ASP A N 1
ATOM 2554 C CA . ASP A 1 320 ? 65.981 57.501 54.993 1.00 34.02 308 ASP A CA 1
ATOM 2555 C C . ASP A 1 320 ? 65.765 58.813 54.271 1.00 31.70 308 ASP A C 1
ATOM 2556 O O . ASP A 1 320 ? 65.318 59.790 54.872 1.00 31.57 308 ASP A O 1
ATOM 2561 N N . SER A 1 321 ? 66.050 58.833 52.982 1.00 29.04 309 SER A N 1
ATOM 2562 C CA . SER A 1 321 ? 66.041 60.082 52.255 1.00 26.99 309 SER A CA 1
ATOM 2563 C C . SER A 1 321 ? 64.942 60.109 51.213 1.00 25.30 309 SER A C 1
ATOM 2564 O O . SER A 1 321 ? 64.823 61.084 50.465 1.00 25.52 309 SER A O 1
ATOM 2567 N N . GLY A 1 322 ? 64.140 59.040 51.168 1.00 23.12 310 GLY A N 1
ATOM 2568 C CA . GLY A 1 322 ? 63.012 58.952 50.244 1.00 21.14 310 GLY A CA 1
ATOM 2569 C C . GLY A 1 322 ? 63.081 57.871 49.183 1.00 19.13 310 GLY A C 1
ATOM 2570 O O . GLY A 1 322 ? 62.304 57.908 48.246 1.00 18.47 310 GLY A O 1
ATOM 2571 N N . GLY A 1 323 ? 63.975 56.899 49.336 1.00 17.75 311 GLY A N 1
ATOM 2572 C CA . GLY A 1 323 ? 64.133 55.843 48.346 1.00 17.11 311 GLY A CA 1
ATOM 2573 C C . GLY A 1 323 ? 63.962 54.406 48.819 1.00 16.46 311 GLY A C 1
ATOM 2574 O O . GLY A 1 323 ? 64.593 53.495 48.279 1.00 16.32 311 GLY A O 1
ATOM 2575 N N . ASP A 1 324 ? 63.112 54.195 49.813 1.00 16.04 312 ASP A N 1
ATOM 2576 C CA . ASP A 1 324 ? 62.843 52.857 50.306 1.00 16.21 312 ASP A CA 1
ATOM 2577 C C . ASP A 1 324 ? 61.439 52.437 49.867 1.00 15.64 312 ASP A C 1
ATOM 2578 O O . ASP A 1 324 ? 60.493 53.230 49.921 1.00 16.58 312 ASP A O 1
ATOM 2583 N N . ILE A 1 325 ? 61.301 51.190 49.436 1.00 14.09 313 ILE A N 1
ATOM 2584 C CA . ILE A 1 325 ? 60.039 50.714 48.926 1.00 12.92 313 ILE A CA 1
ATOM 2585 C C . ILE A 1 325 ? 59.696 49.409 49.592 1.00 12.96 313 ILE A C 1
ATOM 2586 O O . ILE A 1 325 ? 60.501 48.855 50.337 1.00 12.59 313 ILE A O 1
ATOM 2591 N N . SER A 1 326 ? 58.491 48.919 49.333 1.00 12.95 314 SER A N 1
ATOM 2592 C CA . SER A 1 326 ? 58.097 47.612 49.827 1.00 13.22 314 SER A CA 1
ATOM 2593 C C . SER A 1 326 ? 58.116 46.640 48.652 1.00 13.59 314 SER A C 1
ATOM 2594 O O . SER A 1 326 ? 58.110 47.059 47.504 1.00 13.74 314 SER A O 1
ATOM 2597 N N . THR A 1 327 ? 58.168 45.347 48.947 1.00 14.40 315 THR A N 1
ATOM 2598 C CA . THR A 1 327 ? 58.145 44.317 47.921 1.00 15.12 315 THR A CA 1
ATOM 2599 C C . THR A 1 327 ? 57.275 43.175 48.422 1.00 15.82 315 THR A C 1
ATOM 2600 O O . THR A 1 327 ? 57.299 42.851 49.597 1.00 15.92 315 THR A O 1
ATOM 2604 N N . ASN A 1 328 ? 56.492 42.582 47.529 1.00 16.86 316 ASN A N 1
ATOM 2605 C CA . ASN A 1 328 ? 55.578 41.502 47.895 1.00 17.41 316 ASN A CA 1
ATOM 2606 C C . ASN A 1 328 ? 56.217 40.144 47.918 1.00 17.23 316 ASN A C 1
ATOM 2607 O O . ASN A 1 328 ? 55.571 39.171 48.274 1.00 17.19 316 ASN A O 1
ATOM 2612 N N . PHE A 1 329 ? 57.471 40.066 47.509 1.00 17.17 317 PHE A N 1
ATOM 2613 C CA . PHE A 1 329 ? 58.098 38.771 47.305 1.00 17.14 317 PHE A CA 1
ATOM 2614 C C . PHE A 1 329 ? 58.988 38.437 48.491 1.00 17.06 317 PHE A C 1
ATOM 2615 O O . PHE A 1 329 ? 60.207 38.583 48.425 1.00 17.56 317 PHE A O 1
ATOM 2623 N N . LEU A 1 330 ? 58.351 37.972 49.565 1.00 16.55 318 LEU A N 1
ATOM 2624 C CA . LEU A 1 330 ? 59.005 37.704 50.837 1.00 16.06 318 LEU A CA 1
ATOM 2625 C C . LEU A 1 330 ? 58.476 36.432 51.496 1.00 16.97 318 LEU A C 1
ATOM 2626 O O . LEU A 1 330 ? 57.269 36.249 51.625 1.00 16.03 318 LEU A O 1
ATOM 2631 N N . ARG A 1 331 ? 59.391 35.572 51.931 1.00 18.86 319 ARG A N 1
ATOM 2632 C CA . ARG A 1 331 ? 59.047 34.362 52.668 1.00 20.91 319 ARG A CA 1
ATOM 2633 C C . ARG A 1 331 ? 58.938 34.668 54.153 1.00 20.43 319 ARG A C 1
ATOM 2634 O O . ARG A 1 331 ? 59.872 34.429 54.917 1.00 20.26 319 ARG A O 1
ATOM 2642 N N . ILE A 1 332 ? 57.793 35.163 54.582 1.00 19.93 320 ILE A N 1
ATOM 2643 C CA . ILE A 1 332 ? 57.663 35.551 55.969 1.00 19.39 320 ILE A CA 1
ATOM 2644 C C . ILE A 1 332 ? 57.537 34.366 56.928 1.00 19.24 320 ILE A C 1
ATOM 2645 O O . ILE A 1 332 ? 58.378 34.176 57.789 1.00 18.93 320 ILE A O 1
ATOM 2650 N N . ALA A 1 333 ? 56.492 33.569 56.748 1.00 19.66 321 ALA A N 1
ATOM 2651 C CA . ALA A 1 333 ? 56.132 32.502 57.671 1.00 20.00 321 ALA A CA 1
ATOM 2652 C C . ALA A 1 333 ? 57.225 31.495 57.952 1.00 20.81 321 ALA A C 1
ATOM 2653 O O . ALA A 1 333 ? 57.510 31.193 59.111 1.00 21.30 321 ALA A O 1
ATOM 2655 N N . GLU A 1 334 ? 57.831 30.951 56.912 1.00 21.73 322 GLU A N 1
ATOM 2656 C CA . GLU A 1 334 ? 58.810 29.906 57.149 1.00 22.89 322 GLU A CA 1
ATOM 2657 C C . GLU A 1 334 ? 60.101 30.533 57.713 1.00 22.37 322 GLU A C 1
ATOM 2658 O O . GLU A 1 334 ? 60.880 29.880 58.405 1.00 22.81 322 GLU A O 1
ATOM 2664 N N . GLY A 1 335 ? 60.284 31.823 57.475 1.00 21.63 323 GLY A N 1
ATOM 2665 C CA . GLY A 1 335 ? 61.421 32.533 58.026 1.00 20.94 323 GLY A CA 1
ATOM 2666 C C . GLY A 1 335 ? 61.303 32.867 59.502 1.00 20.59 323 GLY A C 1
ATOM 2667 O O . GLY A 1 335 ? 62.314 32.979 60.187 1.00 20.66 323 GLY A O 1
ATOM 2668 N N . LEU A 1 336 ? 60.084 33.030 60.003 1.00 20.40 324 LEU A N 1
ATOM 2669 C CA . LEU A 1 336 ? 59.870 33.401 61.402 1.00 20.00 324 LEU A CA 1
ATOM 2670 C C . LEU A 1 336 ? 59.699 32.178 62.260 1.00 19.92 324 LEU A C 1
ATOM 2671 O O . LEU A 1 336 ? 59.789 32.228 63.479 1.00 19.87 324 LEU A O 1
ATOM 2676 N N . ARG A 1 337 ? 59.446 31.069 61.598 1.00 19.93 325 ARG A N 1
ATOM 2677 C CA . ARG A 1 337 ? 59.036 29.868 62.280 1.00 20.01 325 ARG A CA 1
ATOM 2678 C C . ARG A 1 337 ? 59.940 29.385 63.393 1.00 19.08 325 ARG A C 1
ATOM 2679 O O . ARG A 1 337 ? 59.468 28.961 64.438 1.00 18.49 325 ARG A O 1
ATOM 2687 N N . TYR A 1 338 ? 61.239 29.429 63.169 1.00 18.58 326 TYR A N 1
ATOM 2688 C CA . TYR A 1 338 ? 62.161 28.935 64.172 1.00 18.16 326 TYR A CA 1
ATOM 2689 C C . TYR A 1 338 ? 62.142 29.863 65.362 1.00 17.02 326 TYR A C 1
ATOM 2690 O O . TYR A 1 338 ? 61.998 29.425 66.490 1.00 17.63 326 TYR A O 1
ATOM 2699 N N . PHE A 1 339 ? 62.266 31.154 65.098 1.00 15.85 327 PHE A N 1
ATOM 2700 C CA . PHE A 1 339 ? 62.242 32.167 66.139 1.00 15.37 327 PHE A CA 1
ATOM 2701 C C . PHE A 1 339 ? 61.012 31.994 66.983 1.00 14.86 327 PHE A C 1
ATOM 2702 O O . PHE A 1 339 ? 61.084 31.913 68.206 1.00 14.58 327 PHE A O 1
ATOM 2710 N N . LEU A 1 340 ? 59.873 31.948 66.307 1.00 14.87 328 LEU A N 1
ATOM 2711 C CA . LEU A 1 340 ? 58.581 31.957 66.979 1.00 15.55 328 LEU A CA 1
ATOM 2712 C C . LEU A 1 340 ? 58.351 30.729 67.837 1.00 16.72 328 LEU A C 1
ATOM 2713 O O . LEU A 1 340 ? 57.763 30.814 68.922 1.00 15.44 328 LEU A O 1
ATOM 2718 N N . ASN A 1 341 ? 58.811 29.582 67.350 1.00 18.86 329 ASN A N 1
ATOM 2719 C CA . ASN A 1 341 ? 58.593 28.345 68.075 1.00 20.65 329 ASN A CA 1
ATOM 2720 C C . ASN A 1 341 ? 59.582 28.307 69.186 1.00 23.18 329 ASN A C 1
ATOM 2721 O O . ASN A 1 341 ? 59.373 27.658 70.219 1.00 24.14 329 ASN A O 1
ATOM 2726 N N . GLU A 1 342 ? 60.668 29.025 68.971 1.00 25.35 330 GLU A N 1
ATOM 2727 C CA . GLU A 1 342 ? 61.716 29.067 69.952 1.00 27.43 330 GLU A CA 1
ATOM 2728 C C . GLU A 1 342 ? 61.354 29.910 71.168 1.00 27.31 330 GLU A C 1
ATOM 2729 O O . GLU A 1 342 ? 61.695 29.545 72.293 1.00 28.38 330 GLU A O 1
ATOM 2735 N N . PHE A 1 343 ? 60.673 31.032 70.950 1.00 25.86 331 PHE A N 1
ATOM 2736 C CA . PHE A 1 343 ? 60.327 31.911 72.052 1.00 24.69 331 PHE A CA 1
ATOM 2737 C C . PHE A 1 343 ? 58.836 31.858 72.325 1.00 24.37 331 PHE A C 1
ATOM 2738 O O . PHE A 1 343 ? 58.266 32.793 72.864 1.00 24.03 331 PHE A O 1
ATOM 2746 N N . ASP A 1 344 ? 58.207 30.754 71.938 1.00 24.31 332 ASP A N 1
ATOM 2747 C CA . ASP A 1 344 ? 56.775 30.572 72.144 1.00 24.31 332 ASP A CA 1
ATOM 2748 C C . ASP A 1 344 ? 56.451 30.634 73.622 1.00 24.93 332 ASP A C 1
ATOM 2749 O O . ASP A 1 344 ? 56.871 29.781 74.392 1.00 24.95 332 ASP A O 1
ATOM 2754 N N . GLY A 1 345 ? 55.696 31.642 74.024 1.00 25.92 333 GLY A N 1
ATOM 2755 C CA . GLY A 1 345 ? 55.293 31.755 75.410 1.00 26.57 333 GLY A CA 1
ATOM 2756 C C . GLY A 1 345 ? 56.346 32.383 76.299 1.00 27.20 333 GLY A C 1
ATOM 2757 O O . GLY A 1 345 ? 56.095 32.627 77.480 1.00 27.74 333 GLY A O 1
ATOM 2758 N N . LYS A 1 346 ? 57.515 32.671 75.740 1.00 27.53 334 LYS A N 1
ATOM 2759 C CA . LYS A 1 346 ? 58.611 33.215 76.531 1.00 27.82 334 LYS A CA 1
ATOM 2760 C C . LYS A 1 346 ? 58.884 34.687 76.269 1.00 26.26 334 LYS A C 1
ATOM 2761 O O . LYS A 1 346 ? 59.551 35.347 77.063 1.00 26.50 334 LYS A O 1
ATOM 2767 N N . LEU A 1 347 ? 58.362 35.216 75.176 1.00 24.42 335 LEU A N 1
ATOM 2768 C CA . LEU A 1 347 ? 58.745 36.546 74.764 1.00 23.41 335 LEU A CA 1
ATOM 2769 C C . LEU A 1 347 ? 57.566 37.249 74.099 1.00 23.29 335 LEU A C 1
ATOM 2770 O O . LEU A 1 347 ? 56.876 36.648 73.285 1.00 23.51 335 LEU A O 1
ATOM 2775 N N . LYS A 1 348 ? 57.313 38.503 74.470 1.00 23.29 336 LYS A N 1
ATOM 2776 C CA . LYS A 1 348 ? 56.267 39.295 73.825 1.00 23.60 336 LYS A CA 1
ATOM 2777 C C . LYS A 1 348 ? 56.809 39.827 72.494 1.00 22.98 336 LYS A C 1
ATOM 2778 O O . LYS A 1 348 ? 57.752 40.612 72.486 1.00 22.88 336 LYS A O 1
ATOM 2784 N N . ILE A 1 349 ? 56.228 39.385 71.375 1.00 22.13 337 ILE A N 1
ATOM 2785 C CA . ILE A 1 349 ? 56.676 39.809 70.043 1.00 21.09 337 ILE A CA 1
ATOM 2786 C C . ILE A 1 349 ? 55.571 40.589 69.353 1.00 19.85 337 ILE A C 1
ATOM 2787 O O . ILE A 1 349 ? 54.406 40.201 69.399 1.00 20.35 337 ILE A O 1
ATOM 2792 N N . VAL A 1 350 ? 55.934 41.694 68.718 1.00 18.26 338 VAL A N 1
ATOM 2793 C CA . VAL A 1 350 ? 54.993 42.478 67.928 1.00 16.88 338 VAL A CA 1
ATOM 2794 C C . VAL A 1 350 ? 55.484 42.465 66.484 1.00 15.71 338 VAL A C 1
ATOM 2795 O O . VAL A 1 350 ? 56.678 42.690 66.236 1.00 15.42 338 VAL A O 1
ATOM 2799 N N . LEU A 1 351 ? 54.585 42.199 65.531 1.00 14.25 339 LEU A N 1
ATOM 2800 C CA . LEU A 1 351 ? 54.985 42.132 64.114 1.00 13.13 339 LEU A CA 1
ATOM 2801 C C . LEU A 1 351 ? 54.400 43.275 63.315 1.00 12.21 339 LEU A C 1
ATOM 2802 O O . LEU A 1 351 ? 53.266 43.685 63.532 1.00 12.17 339 LEU A O 1
ATOM 2807 N N . TYR A 1 352 ? 55.201 43.804 62.408 1.00 11.39 340 TYR A N 1
ATOM 2808 C CA . TYR A 1 352 ? 54.760 44.863 61.535 1.00 11.07 340 TYR A CA 1
ATOM 2809 C C . TYR A 1 352 ? 55.129 44.407 60.158 1.00 10.52 340 TYR A C 1
ATOM 2810 O O . TYR A 1 352 ? 56.158 43.774 59.957 1.00 10.32 340 TYR A O 1
ATOM 2819 N N . VAL A 1 353 ? 54.312 44.773 59.194 1.00 10.32 341 VAL A N 1
ATOM 2820 C CA . VAL A 1 353 ? 54.530 44.347 57.832 1.00 10.29 341 VAL A CA 1
ATOM 2821 C C . VAL A 1 353 ? 54.427 45.600 56.956 1.00 10.83 341 VAL A C 1
ATOM 2822 O O . VAL A 1 353 ? 53.595 46.470 57.212 1.00 10.85 341 VAL A O 1
ATOM 2826 N N . LEU A 1 354 ? 55.290 45.732 55.958 1.00 11.76 342 LEU A N 1
ATOM 2827 C CA . LEU A 1 354 ? 55.302 46.958 55.150 1.00 12.58 342 LEU A CA 1
ATOM 2828 C C . LEU A 1 354 ? 54.354 46.886 53.962 1.00 13.00 342 LEU A C 1
ATOM 2829 O O . LEU A 1 354 ? 53.854 47.894 53.498 1.00 13.40 342 LEU A O 1
ATOM 2834 N N . ASP A 1 355 ? 54.103 45.680 53.489 1.00 13.65 343 ASP A N 1
ATOM 2835 C CA . ASP A 1 355 ? 53.196 45.464 52.392 1.00 14.06 343 ASP A CA 1
ATOM 2836 C C . ASP A 1 355 ? 51.943 44.910 53.025 1.00 14.28 343 ASP A C 1
ATOM 2837 O O . ASP A 1 355 ? 51.985 43.815 53.582 1.00 14.64 343 ASP A O 1
ATOM 2842 N N . PRO A 1 356 ? 50.829 45.639 52.961 1.00 14.39 344 PRO A N 1
ATOM 2843 C CA . PRO A 1 356 ? 49.603 45.187 53.621 1.00 14.18 344 PRO A CA 1
ATOM 2844 C C . PRO A 1 356 ? 49.191 43.810 53.119 1.00 14.32 344 PRO A C 1
ATOM 2845 O O . PRO A 1 356 ? 48.537 43.071 53.837 1.00 14.22 344 PRO A O 1
ATOM 2849 N N . THR A 1 357 ? 49.629 43.454 51.917 1.00 14.62 345 THR A N 1
ATOM 2850 C CA . THR A 1 357 ? 49.349 42.144 51.348 1.00 14.96 345 THR A CA 1
ATOM 2851 C C . THR A 1 357 ? 49.863 40.989 52.221 1.00 14.63 345 THR A C 1
ATOM 2852 O O . THR A 1 357 ? 49.472 39.834 52.023 1.00 14.55 345 THR A O 1
ATOM 2856 N N . HIS A 1 358 ? 50.712 41.305 53.195 1.00 14.16 346 HIS A N 1
ATOM 2857 C CA . HIS A 1 358 ? 51.283 40.304 54.088 1.00 14.00 346 HIS A CA 1
ATOM 2858 C C . HIS A 1 358 ? 50.584 40.247 55.457 1.00 13.84 346 HIS A C 1
ATOM 2859 O O . HIS A 1 358 ? 50.996 39.480 56.341 1.00 13.47 346 HIS A O 1
ATOM 2866 N N . LEU A 1 359 ? 49.544 41.058 55.639 1.00 13.56 347 LEU A N 1
ATOM 2867 C CA . LEU A 1 359 ? 48.824 41.091 56.911 1.00 13.46 347 LEU A CA 1
ATOM 2868 C C . LEU A 1 359 ? 48.329 39.721 57.310 1.00 14.10 347 LEU A C 1
ATOM 2869 O O . LEU A 1 359 ? 48.534 39.294 58.441 1.00 14.97 347 LEU A O 1
ATOM 2874 N N . PRO A 1 360 ? 47.646 39.044 56.398 1.00 14.60 348 PRO A N 1
ATOM 2875 C CA . PRO A 1 360 ? 47.122 37.704 56.663 1.00 14.86 348 PRO A CA 1
ATOM 2876 C C . PRO A 1 360 ? 48.150 36.757 57.267 1.00 15.10 348 PRO A C 1
ATOM 2877 O O . PRO A 1 360 ? 47.827 36.044 58.218 1.00 15.59 348 PRO A O 1
ATOM 2881 N N . THR A 1 361 ? 49.362 36.743 56.732 1.00 14.83 349 THR A N 1
ATOM 2882 C CA . THR A 1 361 ? 50.405 35.904 57.305 1.00 15.03 349 THR A CA 1
ATOM 2883 C C . THR A 1 361 ? 50.589 36.304 58.783 1.00 15.20 349 THR A C 1
ATOM 2884 O O . THR A 1 361 ? 50.299 35.527 59.688 1.00 15.62 349 THR A O 1
ATOM 2888 N N . ILE A 1 362 ? 51.032 37.526 59.041 1.00 14.99 350 ILE A N 1
ATOM 2889 C CA . ILE A 1 362 ? 51.258 37.938 60.427 1.00 14.72 350 ILE A CA 1
ATOM 2890 C C . ILE A 1 362 ? 49.982 37.774 61.269 1.00 14.17 350 ILE A C 1
ATOM 2891 O O . ILE A 1 362 ? 50.049 37.386 62.439 1.00 14.17 350 ILE A O 1
ATOM 2896 N N . SER A 1 363 ? 48.820 38.065 60.690 1.00 13.54 351 SER A N 1
ATOM 2897 C CA . SER A 1 363 ? 47.581 37.992 61.472 1.00 13.53 351 SER A CA 1
ATOM 2898 C C . SER A 1 363 ? 47.291 36.567 61.917 1.00 13.30 351 SER A C 1
ATOM 2899 O O . SER A 1 363 ? 46.964 36.338 63.074 1.00 12.68 351 SER A O 1
ATOM 2902 N N . THR A 1 364 ? 47.429 35.604 61.011 1.00 13.42 352 THR A N 1
ATOM 2903 C CA . THR A 1 364 ? 47.230 34.208 61.400 1.00 13.48 352 THR A CA 1
ATOM 2904 C C . THR A 1 364 ? 48.341 33.759 62.307 1.00 13.70 352 THR A C 1
ATOM 2905 O O . THR A 1 364 ? 48.106 32.997 63.234 1.00 13.94 352 THR A O 1
ATOM 2909 N N . ILE A 1 365 ? 49.561 34.190 62.013 1.00 14.22 353 ILE A N 1
ATOM 2910 C CA . ILE A 1 365 ? 50.672 33.926 62.908 1.00 14.44 353 ILE A CA 1
ATOM 2911 C C . ILE A 1 365 ? 50.286 34.372 64.318 1.00 14.13 353 ILE A C 1
ATOM 2912 O O . ILE A 1 365 ? 50.405 33.598 65.264 1.00 14.73 353 ILE A O 1
ATOM 2917 N N . ALA A 1 366 ? 49.790 35.595 64.460 1.00 13.76 354 ALA A N 1
ATOM 2918 C CA . ALA A 1 366 ? 49.442 36.106 65.782 1.00 14.15 354 ALA A CA 1
ATOM 2919 C C . ALA A 1 366 ? 48.285 35.317 66.376 1.00 14.53 354 ALA A C 1
ATOM 2920 O O . ALA A 1 366 ? 48.224 35.130 67.581 1.00 14.50 354 ALA A O 1
ATOM 2922 N N . ARG A 1 367 ? 47.380 34.841 65.527 1.00 15.15 355 ARG A N 1
ATOM 2923 C CA . ARG A 1 367 ? 46.246 34.065 66.007 1.00 15.61 355 ARG A CA 1
ATOM 2924 C C . ARG A 1 367 ? 46.685 32.782 66.674 1.00 15.31 355 ARG A C 1
ATOM 2925 O O . ARG A 1 367 ? 45.946 32.222 67.459 1.00 15.98 355 ARG A O 1
ATOM 2933 N N . ALA A 1 368 ? 47.881 32.304 66.381 1.00 15.06 356 ALA A N 1
ATOM 2934 C CA . ALA A 1 368 ? 48.283 30.992 66.892 1.00 15.34 356 ALA A CA 1
ATOM 2935 C C . ALA A 1 368 ? 49.296 31.025 68.038 1.00 15.62 356 ALA A C 1
ATOM 2936 O O . ALA A 1 368 ? 49.617 29.986 68.617 1.00 15.38 356 ALA A O 1
ATOM 2938 N N . PHE A 1 369 ? 49.786 32.219 68.360 1.00 15.76 357 PHE A N 1
ATOM 2939 C CA . PHE A 1 369 ? 50.747 32.406 69.433 1.00 15.32 357 PHE A CA 1
ATOM 2940 C C . PHE A 1 369 ? 50.296 33.574 70.296 1.00 15.49 357 PHE A C 1
ATOM 2941 O O . PHE A 1 369 ? 50.423 34.724 69.896 1.00 15.81 357 PHE A O 1
ATOM 2949 N N . PRO A 1 370 ? 49.725 33.276 71.451 1.00 15.71 358 PRO A N 1
ATOM 2950 C CA . PRO A 1 370 ? 49.361 34.285 72.449 1.00 15.82 358 PRO A CA 1
ATOM 2951 C C . PRO A 1 370 ? 50.441 35.306 72.810 1.00 16.31 358 PRO A C 1
ATOM 2952 O O . PRO A 1 370 ? 50.086 36.379 73.294 1.00 17.09 358 PRO A O 1
ATOM 2956 N N . ASN A 1 371 ? 51.717 35.006 72.584 1.00 16.48 359 ASN A N 1
ATOM 2957 C CA . ASN A 1 371 ? 52.773 35.975 72.873 1.00 16.80 359 ASN A CA 1
ATOM 2958 C C . ASN A 1 371 ? 53.050 36.930 71.703 1.00 17.43 359 ASN A C 1
ATOM 2959 O O . ASN A 1 371 ? 53.931 37.800 71.801 1.00 17.02 359 ASN A O 1
ATOM 2964 N N . VAL A 1 372 ? 52.295 36.786 70.611 1.00 17.89 360 VAL A N 1
ATOM 2965 C CA . VAL A 1 372 ? 52.534 37.594 69.424 1.00 18.14 360 VAL A CA 1
ATOM 2966 C C . VAL A 1 372 ? 51.414 38.566 69.190 1.00 18.01 360 VAL A C 1
ATOM 2967 O O . VAL A 1 372 ? 50.249 38.224 69.359 1.00 18.43 360 VAL A O 1
ATOM 2971 N N . TYR A 1 373 ? 51.775 39.775 68.776 1.00 17.34 361 TYR A N 1
ATOM 2972 C CA . TYR A 1 373 ? 50.809 40.842 68.623 1.00 16.86 361 TYR A CA 1
ATOM 2973 C C . TYR A 1 373 ? 50.931 41.497 67.272 1.00 16.20 361 TYR A C 1
ATOM 2974 O O . TYR A 1 373 ? 52.032 41.600 66.735 1.00 17.11 361 TYR A O 1
ATOM 2983 N N . VAL A 1 374 ? 49.806 41.916 66.703 1.00 14.82 362 VAL A N 1
ATOM 2984 C CA . VAL A 1 374 ? 49.842 42.585 65.410 1.00 13.74 362 VAL A CA 1
ATOM 2985 C C . VAL A 1 374 ? 49.948 44.090 65.635 1.00 12.81 362 VAL A C 1
ATOM 2986 O O . VAL A 1 374 ? 49.093 44.686 66.272 1.00 12.01 362 VAL A O 1
ATOM 2990 N N . GLY A 1 375 ? 51.004 44.695 65.114 1.00 12.64 363 GLY A N 1
ATOM 2991 C CA . GLY A 1 375 ? 51.178 46.139 65.202 1.00 13.84 363 GLY A CA 1
ATOM 2992 C C . GLY A 1 375 ? 50.187 46.970 64.386 1.00 14.81 363 GLY A C 1
ATOM 2993 O O . GLY A 1 375 ? 49.377 46.446 63.617 1.00 15.93 363 GLY A O 1
ATOM 2994 N N . ALA A 1 376 ? 50.248 48.282 64.556 1.00 15.37 364 ALA A N 1
ATOM 2995 C CA . ALA A 1 376 ? 49.382 49.187 63.810 1.00 16.05 364 ALA A CA 1
ATOM 2996 C C . ALA A 1 376 ? 49.886 49.269 62.382 1.00 16.48 364 ALA A C 1
ATOM 2997 O O . ALA A 1 376 ? 50.995 48.819 62.103 1.00 16.83 364 ALA A O 1
ATOM 2999 N N . PRO A 1 377 ? 49.090 49.835 61.479 1.00 17.02 365 PRO A N 1
ATOM 3000 C CA . PRO A 1 377 ? 49.492 49.948 60.069 1.00 17.78 365 PRO A CA 1
ATOM 3001 C C . PRO A 1 377 ? 50.750 50.781 60.051 1.00 19.13 365 PRO A C 1
ATOM 3002 O O . PRO A 1 377 ? 50.816 51.826 60.704 1.00 19.35 365 PRO A O 1
ATOM 3006 N N . TRP A 1 378 ? 51.740 50.340 59.295 1.00 20.48 366 TRP A N 1
ATOM 3007 C CA . TRP A 1 378 ? 53.082 50.820 59.558 1.00 21.09 366 TRP A CA 1
ATOM 3008 C C . TRP A 1 378 ? 53.594 52.052 58.879 1.00 22.69 366 TRP A C 1
ATOM 3009 O O . TRP A 1 378 ? 53.782 53.084 59.537 1.00 24.89 366 TRP A O 1
ATOM 3020 N N . TRP A 1 379 ? 53.859 51.996 57.594 1.00 22.91 367 TRP A N 1
ATOM 3021 C CA . TRP A 1 379 ? 54.620 53.109 57.043 1.00 23.38 367 TRP A CA 1
ATOM 3022 C C . TRP A 1 379 ? 53.853 53.783 55.911 1.00 23.30 367 TRP A C 1
ATOM 3023 O O . TRP A 1 379 ? 53.161 54.779 56.133 1.00 23.67 367 TRP A O 1
ATOM 3034 N N . PHE A 1 380 ? 53.951 53.248 54.707 1.00 22.94 368 PHE A N 1
ATOM 3035 C CA . PHE A 1 380 ? 53.097 53.718 53.639 1.00 22.76 368 PHE A CA 1
ATOM 3036 C C . PHE A 1 380 ? 51.634 53.367 53.975 1.00 21.54 368 PHE A C 1
ATOM 3037 O O . PHE A 1 380 ? 50.703 53.853 53.344 1.00 21.51 368 PHE A O 1
ATOM 3045 N N . ASN A 1 381 ? 51.432 52.535 54.987 1.00 20.43 369 ASN A N 1
ATOM 3046 C CA . ASN A 1 381 ? 50.082 52.118 55.347 1.00 19.80 369 ASN A CA 1
ATOM 3047 C C . ASN A 1 381 ? 49.352 52.983 56.376 1.00 20.20 369 ASN A C 1
ATOM 3048 O O . ASN A 1 381 ? 48.142 52.823 56.535 1.00 19.43 369 ASN A O 1
ATOM 3053 N N . ASP A 1 382 ? 50.029 53.885 57.090 1.00 21.06 370 ASP A N 1
ATOM 3054 C CA . ASP A 1 382 ? 49.254 54.686 58.052 1.00 21.94 370 ASP A CA 1
ATOM 3055 C C . ASP A 1 382 ? 48.649 55.881 57.335 1.00 21.14 370 ASP A C 1
ATOM 3056 O O . ASP A 1 382 ? 49.285 56.898 57.062 1.00 21.35 370 ASP A O 1
ATOM 3061 N N . SER A 1 383 ? 47.378 55.674 57.031 1.00 20.04 371 SER A N 1
ATOM 3062 C CA . SER A 1 383 ? 46.574 56.528 56.210 1.00 19.23 371 SER A CA 1
ATOM 3063 C C . SER A 1 383 ? 45.178 56.067 56.564 1.00 18.36 371 SER A C 1
ATOM 3064 O O . SER A 1 383 ? 44.966 54.897 56.855 1.00 18.26 371 SER A O 1
ATOM 3067 N N . PRO A 1 384 ? 44.217 56.961 56.575 1.00 17.47 372 PRO A N 1
ATOM 3068 C CA . PRO A 1 384 ? 42.846 56.544 56.855 1.00 17.15 372 PRO A CA 1
ATOM 3069 C C . PRO A 1 384 ? 42.470 55.269 56.084 1.00 16.49 372 PRO A C 1
ATOM 3070 O O . PRO A 1 384 ? 41.743 54.426 56.611 1.00 15.70 372 PRO A O 1
ATOM 3074 N N . PHE A 1 385 ? 42.988 55.116 54.867 1.00 16.18 373 PHE A N 1
ATOM 3075 C CA . PHE A 1 385 ? 42.648 53.965 54.041 1.00 15.99 373 PHE A CA 1
ATOM 3076 C C . PHE A 1 385 ? 43.316 52.717 54.587 1.00 16.40 373 PHE A C 1
ATOM 3077 O O . PHE A 1 385 ? 42.676 51.703 54.792 1.00 15.23 373 PHE A O 1
ATOM 3085 N N . GLY A 1 386 ? 44.617 52.816 54.836 1.00 17.78 374 GLY A N 1
ATOM 3086 C CA . GLY A 1 386 ? 45.378 51.721 55.394 1.00 18.41 374 GLY A CA 1
ATOM 3087 C C . GLY A 1 386 ? 44.846 51.323 56.745 1.00 19.55 374 GLY A C 1
ATOM 3088 O O . GLY A 1 386 ? 44.693 50.146 57.014 1.00 20.55 374 GLY A O 1
ATOM 3089 N N . MET A 1 387 ? 44.557 52.296 57.603 1.00 20.86 375 MET A N 1
ATOM 3090 C CA . MET A 1 387 ? 44.045 51.987 58.926 1.00 21.80 375 MET A CA 1
ATOM 3091 C C . MET A 1 387 ? 42.677 51.295 58.816 1.00 22.65 375 MET A C 1
ATOM 3092 O O . MET A 1 387 ? 42.410 50.364 59.557 1.00 22.76 375 MET A O 1
ATOM 3097 N N . GLU A 1 388 ? 41.823 51.708 57.883 1.00 23.64 376 GLU A N 1
ATOM 3098 C CA . GLU A 1 388 ? 40.491 51.107 57.813 1.00 24.48 376 GLU A CA 1
ATOM 3099 C C . GLU A 1 388 ? 40.658 49.651 57.394 1.00 24.32 376 GLU A C 1
ATOM 3100 O O . GLU A 1 388 ? 40.016 48.764 57.949 1.00 24.18 376 GLU A O 1
ATOM 3106 N N . MET A 1 389 ? 41.556 49.398 56.450 1.00 24.14 377 MET A N 1
ATOM 3107 C CA . MET A 1 389 ? 41.717 48.051 55.929 1.00 24.15 377 MET A CA 1
ATOM 3108 C C . MET A 1 389 ? 42.382 47.166 56.963 1.00 23.46 377 MET A C 1
ATOM 3109 O O . MET A 1 389 ? 41.875 46.087 57.305 1.00 22.74 377 MET A O 1
ATOM 3114 N N . HIS A 1 390 ? 43.512 47.647 57.466 1.00 22.44 378 HIS A N 1
ATOM 3115 C CA . HIS A 1 390 ? 44.284 46.935 58.464 1.00 21.84 378 HIS A CA 1
ATOM 3116 C C . HIS A 1 390 ? 43.360 46.471 59.614 1.00 20.82 378 HIS A C 1
ATOM 3117 O O . HIS A 1 390 ? 43.343 45.296 59.977 1.00 20.47 378 HIS A O 1
ATOM 3124 N N . LEU A 1 391 ? 42.552 47.399 60.126 1.00 19.31 379 LEU A N 1
ATOM 3125 C CA . LEU A 1 391 ? 41.710 47.183 61.298 1.00 17.96 379 LEU A CA 1
ATOM 3126 C C . LEU A 1 391 ? 40.536 46.253 61.059 1.00 17.22 379 LEU A C 1
ATOM 3127 O O . LEU A 1 391 ? 40.322 45.297 61.813 1.00 17.56 379 LEU A O 1
ATOM 3132 N N . LYS A 1 392 ? 39.742 46.554 60.043 1.00 15.97 380 LYS A N 1
ATOM 3133 C CA . LYS A 1 392 ? 38.604 45.724 59.760 1.00 14.88 380 LYS A CA 1
ATOM 3134 C C . LYS A 1 392 ? 39.151 44.346 59.553 1.00 13.85 380 LYS A C 1
ATOM 3135 O O . LYS A 1 392 ? 38.687 43.389 60.150 1.00 13.92 380 LYS A O 1
ATOM 3141 N N . TYR A 1 393 ? 40.159 44.247 58.706 1.00 13.03 381 TYR A N 1
ATOM 3142 C CA . TYR A 1 393 ? 40.728 42.955 58.417 1.00 12.88 381 TYR A CA 1
ATOM 3143 C C . TYR A 1 393 ? 41.173 42.224 59.675 1.00 13.33 381 TYR A C 1
ATOM 3144 O O . TYR A 1 393 ? 40.770 41.089 59.923 1.00 13.44 381 TYR A O 1
ATOM 3153 N N . LEU A 1 394 ? 42.018 42.870 60.463 1.00 13.97 382 LEU A N 1
ATOM 3154 C CA . LEU A 1 394 ? 42.584 42.219 61.638 1.00 14.71 382 LEU A CA 1
ATOM 3155 C C . LEU A 1 394 ? 41.492 41.784 62.594 1.00 15.21 382 LEU A C 1
ATOM 3156 O O . LEU A 1 394 ? 41.614 40.777 63.301 1.00 14.76 382 LEU A O 1
ATOM 3161 N N . ALA A 1 395 ? 40.428 42.571 62.618 1.00 15.83 383 ALA A N 1
ATOM 3162 C CA . ALA A 1 395 ? 39.306 42.308 63.492 1.00 16.74 383 ALA A CA 1
ATOM 3163 C C . ALA A 1 395 ? 38.622 41.001 63.160 1.00 16.99 383 ALA A C 1
ATOM 3164 O O . ALA A 1 395 ? 38.060 40.367 64.032 1.00 16.87 383 ALA A O 1
ATOM 3166 N N . SER A 1 396 ? 38.671 40.609 61.893 1.00 17.86 384 SER A N 1
ATOM 3167 C CA . SER A 1 396 ? 37.938 39.440 61.422 1.00 18.49 384 SER A CA 1
ATOM 3168 C C . SER A 1 396 ? 38.736 38.161 61.536 1.00 19.13 384 SER A C 1
ATOM 3169 O O . SER A 1 396 ? 38.229 37.096 61.253 1.00 19.40 384 SER A O 1
ATOM 3172 N N . VAL A 1 397 ? 39.982 38.255 61.962 1.00 20.09 385 VAL A N 1
ATOM 3173 C CA . VAL A 1 397 ? 40.831 37.078 61.984 1.00 20.82 385 VAL A CA 1
ATOM 3174 C C . VAL A 1 397 ? 41.502 36.815 63.325 1.00 21.13 385 VAL A C 1
ATOM 3175 O O . VAL A 1 397 ? 41.725 35.670 63.689 1.00 21.50 385 VAL A O 1
ATOM 3179 N N . ASP A 1 398 ? 41.876 37.863 64.039 1.00 21.52 386 ASP A N 1
ATOM 3180 C CA . ASP A 1 398 ? 42.367 37.697 65.394 1.00 21.46 386 ASP A CA 1
ATOM 3181 C C . ASP A 1 398 ? 41.446 38.597 66.192 1.00 20.89 386 ASP A C 1
ATOM 3182 O O . ASP A 1 398 ? 40.250 38.653 65.881 1.00 21.76 386 ASP A O 1
ATOM 3187 N N . LEU A 1 399 ? 41.964 39.310 67.189 1.00 19.23 387 LEU A N 1
ATOM 3188 C CA . LEU A 1 399 ? 41.126 40.202 67.978 1.00 18.09 387 LEU A CA 1
ATOM 3189 C C . LEU A 1 399 ? 41.595 41.646 67.900 1.00 17.64 387 LEU A C 1
ATOM 3190 O O . LEU A 1 399 ? 42.729 41.974 68.263 1.00 17.96 387 LEU A O 1
ATOM 3195 N N . LEU A 1 400 ? 40.720 42.521 67.421 1.00 17.02 388 LEU A N 1
ATOM 3196 C CA . LEU A 1 400 ? 41.058 43.935 67.350 1.00 16.62 388 LEU A CA 1
ATOM 3197 C C . LEU A 1 400 ? 41.581 44.336 68.719 1.00 16.18 388 LEU A C 1
ATOM 3198 O O . LEU A 1 400 ? 42.524 45.105 68.839 1.00 16.34 388 LEU A O 1
ATOM 3203 N N . TYR A 1 401 ? 40.974 43.752 69.746 1.00 15.78 389 TYR A N 1
ATOM 3204 C CA . TYR A 1 401 ? 41.229 44.093 71.132 1.00 15.44 389 TYR A CA 1
ATOM 3205 C C . TYR A 1 401 ? 42.673 43.900 71.588 1.00 15.13 389 TYR A C 1
ATOM 3206 O O . TYR A 1 401 ? 43.101 44.516 72.556 1.00 16.25 389 TYR A O 1
ATOM 3215 N N . ASN A 1 402 ? 43.425 43.048 70.905 1.00 14.38 390 ASN A N 1
ATOM 3216 C CA . ASN A 1 402 ? 44.831 42.859 71.237 1.00 13.53 390 ASN A CA 1
ATOM 3217 C C . ASN A 1 402 ? 45.746 43.631 70.327 1.00 12.34 390 ASN A C 1
ATOM 3218 O O . ASN A 1 402 ? 46.908 43.277 70.216 1.00 10.97 390 ASN A O 1
ATOM 3223 N N . LEU A 1 403 ? 45.247 44.635 69.627 1.00 12.44 391 LEU A N 1
ATOM 3224 C CA . LEU A 1 403 ? 46.119 45.372 68.732 1.00 13.47 391 LEU A CA 1
ATOM 3225 C C . LEU A 1 403 ? 47.223 45.987 69.556 1.00 14.55 391 LEU A C 1
ATOM 3226 O O . LEU A 1 403 ? 46.952 46.608 70.572 1.00 15.07 391 LEU A O 1
ATOM 3231 N N . ALA A 1 404 ? 48.462 45.836 69.119 1.00 16.34 392 ALA A N 1
ATOM 3232 C CA . ALA A 1 404 ? 49.598 46.374 69.859 1.00 18.77 392 ALA A CA 1
ATOM 3233 C C . ALA A 1 404 ? 49.370 47.797 70.326 1.00 21.41 392 ALA A C 1
ATOM 3234 O O . ALA A 1 404 ? 49.706 48.144 71.457 1.00 22.44 392 ALA A O 1
ATOM 3236 N N . GLY A 1 405 ? 48.821 48.626 69.447 1.00 24.11 393 GLY A N 1
ATOM 3237 C CA . GLY A 1 405 ? 48.592 50.013 69.777 1.00 26.20 393 GLY A CA 1
ATOM 3238 C C . GLY A 1 405 ? 49.097 50.933 68.692 1.00 28.46 393 GLY A C 1
ATOM 3239 O O . GLY A 1 405 ? 50.029 50.614 67.962 1.00 28.94 393 GLY A O 1
ATOM 3240 N N . MET A 1 406 ? 48.475 52.096 68.597 1.00 31.04 394 MET A N 1
ATOM 3241 C CA . MET A 1 406 ? 48.851 53.076 67.602 1.00 32.95 394 MET A CA 1
ATOM 3242 C C . MET A 1 406 ? 50.292 53.494 67.839 1.00 33.65 394 MET A C 1
ATOM 3243 O O . MET A 1 406 ? 50.725 53.608 68.976 1.00 33.55 394 MET A O 1
ATOM 3248 N N . VAL A 1 407 ? 51.035 53.684 66.759 1.00 35.14 395 VAL A N 1
ATOM 3249 C CA . VAL A 1 407 ? 52.417 54.135 66.833 1.00 36.38 395 VAL A CA 1
ATOM 3250 C C . VAL A 1 407 ? 52.581 55.365 65.924 1.00 37.99 395 VAL A C 1
ATOM 3251 O O . VAL A 1 407 ? 52.167 55.326 64.769 1.00 37.73 395 VAL A O 1
ATOM 3255 N N . THR A 1 408 ? 53.164 56.455 66.422 1.00 40.26 396 THR A N 1
ATOM 3256 C CA . THR A 1 408 ? 53.271 57.667 65.593 1.00 42.45 396 THR A CA 1
ATOM 3257 C C . THR A 1 408 ? 54.361 57.548 64.541 1.00 45.14 396 THR A C 1
ATOM 3258 O O . THR A 1 408 ? 54.193 58.029 63.422 1.00 44.97 396 THR A O 1
ATOM 3262 N N . ASP A 1 409 ? 55.480 56.925 64.902 1.00 48.79 397 ASP A N 1
ATOM 3263 C CA . ASP A 1 409 ? 56.580 56.749 63.968 1.00 51.77 397 ASP A CA 1
ATOM 3264 C C . ASP A 1 409 ? 57.115 58.094 63.585 1.00 54.43 397 ASP A C 1
ATOM 3265 O O . ASP A 1 409 ? 57.872 58.209 62.625 1.00 55.15 397 ASP A O 1
ATOM 3270 N N . SER A 1 410 ? 56.731 59.125 64.320 1.00 57.26 398 SER A N 1
ATOM 3271 C CA . SER A 1 410 ? 57.035 60.460 63.838 1.00 59.14 398 SER A CA 1
ATOM 3272 C C . SER A 1 410 ? 58.353 61.042 64.275 1.00 60.60 398 SER A C 1
ATOM 3273 O O . SER A 1 410 ? 58.898 60.751 65.345 1.00 60.87 398 SER A O 1
ATOM 3276 N N . ARG A 1 411 ? 58.842 61.886 63.382 1.00 62.05 399 ARG A N 1
ATOM 3277 C CA . ARG A 1 411 ? 60.074 62.612 63.574 1.00 62.60 399 ARG A CA 1
ATOM 3278 C C . ARG A 1 411 ? 59.772 64.039 64.035 1.00 61.62 399 ARG A C 1
ATOM 3279 O O . ARG A 1 411 ? 60.693 64.835 64.216 1.00 62.22 399 ARG A O 1
ATOM 3287 N N . LYS A 1 412 ? 58.494 64.374 64.215 1.00 59.40 400 LYS A N 1
ATOM 3288 C CA . LYS A 1 412 ? 58.140 65.737 64.601 1.00 57.43 400 LYS A CA 1
ATOM 3289 C C . LYS A 1 412 ? 56.987 65.825 65.588 1.00 55.74 400 LYS A C 1
ATOM 3290 O O . LYS A 1 412 ? 55.914 65.287 65.364 1.00 55.71 400 LYS A O 1
ATOM 3296 N N . LEU A 1 413 ? 57.236 66.547 66.675 1.00 53.91 401 LEU A N 1
ATOM 3297 C CA . LEU A 1 413 ? 56.296 66.695 67.776 1.00 52.20 401 LEU A CA 1
ATOM 3298 C C . LEU A 1 413 ? 54.870 66.978 67.383 1.00 50.78 401 LEU A C 1
ATOM 3299 O O . LEU A 1 413 ? 53.974 66.245 67.779 1.00 50.89 401 LEU A O 1
ATOM 3304 N N . LEU A 1 414 ? 54.652 68.045 66.625 1.00 49.08 402 LEU A N 1
ATOM 3305 C CA . LEU A 1 414 ? 53.297 68.451 66.267 1.00 47.91 402 LEU A CA 1
ATOM 3306 C C . LEU A 1 414 ? 52.473 67.283 65.709 1.00 46.75 402 LEU A C 1
ATOM 3307 O O . LEU A 1 414 ? 51.280 67.172 65.992 1.00 46.71 402 LEU A O 1
ATOM 3312 N N . SER A 1 415 ? 53.106 66.409 64.933 1.00 45.12 403 SER A N 1
ATOM 3313 C CA . SER A 1 415 ? 52.413 65.252 64.378 1.00 43.83 403 SER A CA 1
ATOM 3314 C C . SER A 1 415 ? 51.694 64.444 65.444 1.00 42.17 403 SER A C 1
ATOM 3315 O O . SER A 1 415 ? 50.565 63.998 65.247 1.00 42.33 403 SER A O 1
ATOM 3318 N N . PHE A 1 416 ? 52.364 64.261 66.574 1.00 39.79 404 PHE A N 1
ATOM 3319 C CA . PHE A 1 416 ? 51.874 63.381 67.627 1.00 37.75 404 PHE A CA 1
ATOM 3320 C C . PHE A 1 416 ? 50.379 63.419 67.809 1.00 35.46 404 PHE A C 1
ATOM 3321 O O . PHE A 1 416 ? 49.715 62.389 67.773 1.00 34.60 404 PHE A O 1
ATOM 3329 N N . GLY A 1 417 ? 49.862 64.620 67.999 1.00 33.37 405 GLY A N 1
ATOM 3330 C CA . GLY A 1 417 ? 48.465 64.794 68.302 1.00 32.34 405 GLY A CA 1
ATOM 3331 C C . GLY A 1 417 ? 47.599 64.535 67.093 1.00 31.33 405 GLY A C 1
ATOM 3332 O O . GLY A 1 417 ? 46.566 63.892 67.195 1.00 30.79 405 GLY A O 1
ATOM 3333 N N . SER A 1 418 ? 48.035 65.023 65.940 1.00 30.59 406 SER A N 1
ATOM 3334 C CA . SER A 1 418 ? 47.247 64.897 64.731 1.00 29.77 406 SER A CA 1
ATOM 3335 C C . SER A 1 418 ? 47.288 63.443 64.319 1.00 28.77 406 SER A C 1
ATOM 3336 O O . SER A 1 418 ? 46.260 62.860 63.997 1.00 29.01 406 SER A O 1
ATOM 3339 N N . ARG A 1 419 ? 48.481 62.860 64.344 1.00 27.57 407 ARG A N 1
ATOM 3340 C CA . ARG A 1 419 ? 48.641 61.434 64.107 1.00 26.60 407 ARG A CA 1
ATOM 3341 C C . ARG A 1 419 ? 47.702 60.669 65.013 1.00 24.95 407 ARG A C 1
ATOM 3342 O O . ARG A 1 419 ? 46.949 59.809 64.569 1.00 25.56 407 ARG A O 1
ATOM 3350 N N . THR A 1 420 ? 47.749 60.987 66.299 1.00 22.95 408 THR A N 1
ATOM 3351 C CA . THR A 1 420 ? 46.927 60.287 67.276 1.00 21.56 408 THR A CA 1
ATOM 3352 C C . THR A 1 420 ? 45.451 60.505 67.023 1.00 21.01 408 THR A C 1
ATOM 3353 O O . THR A 1 420 ? 44.650 59.614 67.269 1.00 20.83 408 THR A O 1
ATOM 3357 N N . GLU A 1 421 ? 45.089 61.676 66.518 1.00 20.71 409 GLU A N 1
ATOM 3358 C CA . GLU A 1 421 ? 43.690 61.970 66.265 1.00 20.57 409 GLU A CA 1
ATOM 3359 C C . GLU A 1 421 ? 43.178 61.115 65.116 1.00 20.07 409 GLU A C 1
ATOM 3360 O O . GLU A 1 421 ? 42.160 60.435 65.240 1.00 19.03 409 GLU A O 1
ATOM 3366 N N . MET A 1 422 ? 43.902 61.144 64.005 1.00 19.89 410 MET A N 1
ATOM 3367 C CA . MET A 1 422 ? 43.496 60.418 62.816 1.00 20.09 410 MET A CA 1
ATOM 3368 C C . MET A 1 422 ? 43.211 58.991 63.199 1.00 19.98 410 MET A C 1
ATOM 3369 O O . MET A 1 422 ? 42.142 58.449 62.927 1.00 20.29 410 MET A O 1
ATOM 3374 N N . PHE A 1 423 ? 44.174 58.387 63.872 1.00 19.38 411 PHE A N 1
ATOM 3375 C CA . PHE A 1 423 ? 44.044 57.001 64.252 1.00 18.45 411 PHE A CA 1
ATOM 3376 C C . PHE A 1 423 ? 42.771 56.716 65.039 1.00 17.64 411 PHE A C 1
ATOM 3377 O O . PHE A 1 423 ? 42.005 55.824 64.690 1.00 17.43 411 PHE A O 1
ATOM 3385 N N . ARG A 1 424 ? 42.569 57.469 66.114 1.00 17.00 412 ARG A N 1
ATOM 3386 C CA . ARG A 1 424 ? 41.419 57.273 66.991 1.00 16.75 412 ARG A CA 1
ATOM 3387 C C . ARG A 1 424 ? 40.083 57.512 66.294 1.00 16.44 412 ARG A C 1
ATOM 3388 O O . ARG A 1 424 ? 39.069 56.957 66.688 1.00 16.05 412 ARG A O 1
ATOM 3396 N N . ARG A 1 425 ? 40.069 58.352 65.271 1.00 16.47 413 ARG A N 1
ATOM 3397 C CA . ARG A 1 425 ? 38.829 58.620 64.568 1.00 16.05 413 ARG A CA 1
ATOM 3398 C C . ARG A 1 425 ? 38.510 57.407 63.739 1.00 15.33 413 ARG A C 1
ATOM 3399 O O . ARG A 1 425 ? 37.374 56.933 63.734 1.00 15.14 413 ARG A O 1
ATOM 3407 N N . VAL A 1 426 ? 39.536 56.904 63.047 1.00 14.40 414 VAL A N 1
ATOM 3408 C CA . VAL A 1 426 ? 39.372 55.771 62.142 1.00 13.86 414 VAL A CA 1
ATOM 3409 C C . VAL A 1 426 ? 39.009 54.525 62.917 1.00 13.98 414 VAL A C 1
ATOM 3410 O O . VAL A 1 426 ? 38.076 53.806 62.541 1.00 13.85 414 VAL A O 1
ATOM 3414 N N . LEU A 1 427 ? 39.744 54.270 63.997 1.00 14.48 415 LEU A N 1
ATOM 3415 C CA . LEU A 1 427 ? 39.441 53.140 64.866 1.00 14.88 415 LEU A CA 1
ATOM 3416 C C . LEU A 1 427 ? 38.017 53.280 65.292 1.00 15.37 415 LEU A C 1
ATOM 3417 O O . LEU A 1 427 ? 37.245 52.337 65.229 1.00 15.84 415 LEU A O 1
ATOM 3422 N N . SER A 1 428 ? 37.664 54.473 65.752 1.00 15.75 416 SER A N 1
ATOM 3423 C CA . SER A 1 428 ? 36.298 54.687 66.207 1.00 15.91 416 SER A CA 1
ATOM 3424 C C . SER A 1 428 ? 35.297 54.677 65.041 1.00 15.12 416 SER A C 1
ATOM 3425 O O . SER A 1 428 ? 34.122 54.410 65.255 1.00 15.40 416 SER A O 1
ATOM 3428 N N . ASN A 1 429 ? 35.741 54.923 63.807 1.00 14.60 417 ASN A N 1
ATOM 3429 C CA . ASN A 1 429 ? 34.801 54.844 62.668 1.00 13.97 417 ASN A CA 1
ATOM 3430 C C . ASN A 1 429 ? 34.530 53.395 62.324 1.00 13.76 417 ASN A C 1
ATOM 3431 O O . ASN A 1 429 ? 33.415 53.007 61.972 1.00 12.50 417 ASN A O 1
ATOM 3436 N N . VAL A 1 430 ? 35.592 52.607 62.419 1.00 14.37 418 VAL A N 1
ATOM 3437 C CA . VAL A 1 430 ? 35.551 51.199 62.090 1.00 14.65 418 VAL A CA 1
ATOM 3438 C C . VAL A 1 430 ? 34.648 50.451 63.052 1.00 15.06 418 VAL A C 1
ATOM 3439 O O . VAL A 1 430 ? 33.794 49.675 62.632 1.00 15.14 418 VAL A O 1
ATOM 3443 N N . VAL A 1 431 ? 34.841 50.683 64.348 1.00 15.55 419 VAL A N 1
ATOM 3444 C CA . VAL A 1 431 ? 34.030 50.024 65.358 1.00 15.79 419 VAL A CA 1
ATOM 3445 C C . VAL A 1 431 ? 32.606 50.543 65.282 1.00 16.44 419 VAL A C 1
ATOM 3446 O O . VAL A 1 431 ? 31.658 49.779 65.400 1.00 16.53 419 VAL A O 1
ATOM 3450 N N . GLY A 1 432 ? 32.455 51.841 65.065 1.00 17.24 420 GLY A N 1
ATOM 3451 C CA . GLY A 1 432 ? 31.133 52.405 64.868 1.00 17.90 420 GLY A CA 1
ATOM 3452 C C . GLY A 1 432 ? 30.374 51.618 63.804 1.00 18.63 420 GLY A C 1
ATOM 3453 O O . GLY A 1 432 ? 29.263 51.162 64.054 1.00 19.11 420 GLY A O 1
ATOM 3454 N N . GLU A 1 433 ? 30.971 51.449 62.622 1.00 19.58 421 GLU A N 1
ATOM 3455 C CA . GLU A 1 433 ? 30.334 50.697 61.532 1.00 20.76 421 GLU A CA 1
ATOM 3456 C C . GLU A 1 433 ? 29.821 49.340 62.000 1.00 20.29 421 GLU A C 1
ATOM 3457 O O . GLU A 1 433 ? 28.693 48.948 61.698 1.00 20.47 421 GLU A O 1
ATOM 3463 N N . MET A 1 434 ? 30.660 48.607 62.720 1.00 19.65 422 MET A N 1
ATOM 3464 C CA . MET A 1 434 ? 30.281 47.275 63.161 1.00 19.12 422 MET A CA 1
ATOM 3465 C C . MET A 1 434 ? 29.171 47.365 64.209 1.00 18.72 422 MET A C 1
ATOM 3466 O O . MET A 1 434 ? 28.305 46.493 64.295 1.00 18.17 422 MET A O 1
ATOM 3471 N N . VAL A 1 435 ? 29.180 48.429 64.996 1.00 18.96 423 VAL A N 1
ATOM 3472 C CA . VAL A 1 435 ? 28.121 48.615 65.964 1.00 19.68 423 VAL A CA 1
ATOM 3473 C C . VAL A 1 435 ? 26.822 48.817 65.189 1.00 20.62 423 VAL A C 1
ATOM 3474 O O . VAL A 1 435 ? 25.810 48.182 65.473 1.00 21.16 423 VAL A O 1
ATOM 3478 N N . GLU A 1 436 ? 26.859 49.657 64.169 1.00 21.44 424 GLU A N 1
ATOM 3479 C CA . GLU A 1 436 ? 25.634 49.925 63.422 1.00 22.66 424 GLU A CA 1
ATOM 3480 C C . GLU A 1 436 ? 25.152 48.801 62.496 1.00 22.03 424 GLU A C 1
ATOM 3481 O O . GLU A 1 436 ? 23.969 48.721 62.192 1.00 22.25 424 GLU A O 1
ATOM 3487 N N . LYS A 1 437 ? 26.059 47.944 62.051 1.00 21.27 425 LYS A N 1
ATOM 3488 C CA . LYS A 1 437 ? 25.662 46.747 61.348 1.00 20.66 425 LYS A CA 1
ATOM 3489 C C . LYS A 1 437 ? 25.259 45.667 62.357 1.00 19.85 425 LYS A C 1
ATOM 3490 O O . LYS A 1 437 ? 25.011 44.535 61.974 1.00 20.10 425 LYS A O 1
ATOM 3496 N N . GLY A 1 438 ? 25.216 45.988 63.645 1.00 18.97 426 GLY A N 1
ATOM 3497 C CA . GLY A 1 438 ? 24.775 45.018 64.630 1.00 18.46 426 GLY A CA 1
ATOM 3498 C C . GLY A 1 438 ? 25.708 43.857 64.938 1.00 18.29 426 GLY A C 1
ATOM 3499 O O . GLY A 1 438 ? 25.240 42.798 65.351 1.00 17.62 426 GLY A O 1
ATOM 3500 N N . GLN A 1 439 ? 27.018 44.044 64.757 1.00 18.38 427 GLN A N 1
ATOM 3501 C CA . GLN A 1 439 ? 28.007 43.015 65.122 1.00 17.94 427 GLN A CA 1
ATOM 3502 C C . GLN A 1 439 ? 28.621 43.233 66.49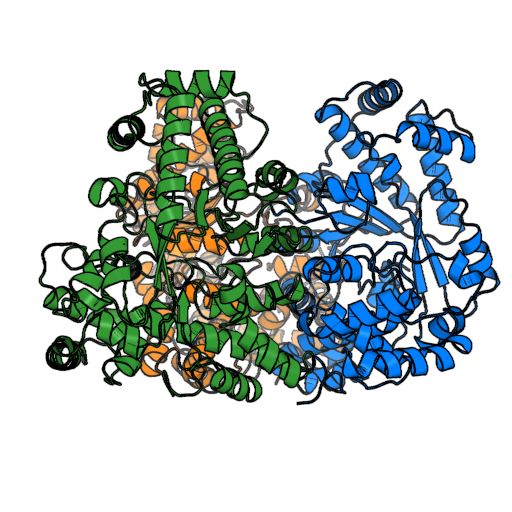4 1.00 17.28 427 GLN A C 1
ATOM 3503 O O . GLN A 1 439 ? 29.291 42.343 67.017 1.00 17.68 427 GLN A O 1
ATOM 3509 N N . ILE A 1 440 ? 28.444 44.416 67.061 1.00 16.64 428 ILE A N 1
ATOM 3510 C CA . ILE A 1 440 ? 29.033 44.696 68.355 1.00 17.08 428 ILE A CA 1
ATOM 3511 C C . ILE A 1 440 ? 28.117 45.576 69.176 1.00 17.54 428 ILE A C 1
ATOM 3512 O O . ILE A 1 440 ? 27.694 46.638 68.721 1.00 17.69 428 ILE A O 1
ATOM 3517 N N . PRO A 1 441 ? 27.787 45.125 70.377 1.00 18.13 429 PRO A N 1
ATOM 3518 C CA . PRO A 1 441 ? 27.021 45.948 71.307 1.00 18.94 429 PRO A CA 1
ATOM 3519 C C . PRO A 1 441 ? 27.804 47.230 71.602 1.00 19.96 429 PRO A C 1
ATOM 3520 O O . PRO A 1 441 ? 29.034 47.222 71.536 1.00 20.08 429 PRO A O 1
ATOM 3524 N N . ILE A 1 442 ? 27.108 48.313 71.928 1.00 21.52 430 ILE A N 1
ATOM 3525 C CA . ILE A 1 442 ? 27.771 49.602 72.127 1.00 22.97 430 ILE A CA 1
ATOM 3526 C C . ILE A 1 442 ? 28.640 49.616 73.376 1.00 23.17 430 ILE A C 1
ATOM 3527 O O . ILE A 1 442 ? 29.663 50.306 73.425 1.00 23.30 430 ILE A O 1
ATOM 3532 N N . LYS A 1 443 ? 28.242 48.853 74.380 1.00 23.08 431 LYS A N 1
ATOM 3533 C CA . LYS A 1 443 ? 29.006 48.811 75.610 1.00 23.18 431 LYS A CA 1
ATOM 3534 C C . LYS A 1 443 ? 30.400 48.253 75.368 1.00 22.86 431 LYS A C 1
ATOM 3535 O O . LYS A 1 443 ? 31.382 48.834 75.825 1.00 22.48 431 LYS A O 1
ATOM 3541 N N . GLU A 1 444 ? 30.497 47.142 74.640 1.00 22.61 432 GLU A N 1
ATOM 3542 C CA . GLU A 1 444 ? 31.807 46.517 74.438 1.00 22.67 432 GLU A CA 1
ATOM 3543 C C . GLU A 1 444 ? 32.608 47.350 73.464 1.00 22.25 432 GLU A C 1
ATOM 3544 O O . GLU A 1 444 ? 33.828 47.393 73.543 1.00 21.66 432 GLU A O 1
ATOM 3550 N N . ALA A 1 445 ? 31.917 47.988 72.523 1.00 22.35 433 ALA A N 1
ATOM 3551 C CA . ALA A 1 445 ? 32.572 48.897 71.597 1.00 22.60 433 ALA A CA 1
ATOM 3552 C C . ALA A 1 445 ? 33.271 50.003 72.402 1.00 23.04 433 ALA A C 1
ATOM 3553 O O . ALA A 1 445 ? 34.460 50.232 72.238 1.00 23.14 433 ALA A O 1
ATOM 3555 N N . ARG A 1 446 ? 32.547 50.663 73.299 1.00 23.96 434 ARG A N 1
ATOM 3556 C CA . ARG A 1 446 ? 33.158 51.698 74.123 1.00 25.01 434 ARG A CA 1
ATOM 3557 C C . ARG A 1 446 ? 34.385 51.129 74.836 1.00 24.55 434 ARG A C 1
ATOM 3558 O O . ARG A 1 446 ? 35.413 51.796 74.948 1.00 24.84 434 ARG A O 1
ATOM 3566 N N . GLU A 1 447 ? 34.288 49.888 75.300 1.00 23.87 435 GLU A N 1
ATOM 3567 C CA . GLU A 1 447 ? 35.398 49.273 76.017 1.00 23.28 435 GLU A CA 1
ATOM 3568 C C . GLU A 1 447 ? 36.519 48.910 75.090 1.00 22.43 435 GLU A C 1
ATOM 3569 O O . GLU A 1 447 ? 37.685 49.044 75.437 1.00 22.06 435 GLU A O 1
ATOM 3575 N N . LEU A 1 448 ? 36.154 48.434 73.910 1.00 21.96 436 LEU A N 1
ATOM 3576 C CA . LEU A 1 448 ? 37.137 47.952 72.965 1.00 21.86 436 LEU A CA 1
ATOM 3577 C C . LEU A 1 448 ? 37.984 49.123 72.538 1.00 22.25 436 LEU A C 1
ATOM 3578 O O . LEU A 1 448 ? 39.214 49.084 72.543 1.00 21.83 436 LEU A O 1
ATOM 3583 N N . VAL A 1 449 ? 37.278 50.177 72.180 1.00 22.80 437 VAL A N 1
ATOM 3584 C CA . VAL A 1 449 ? 37.874 51.393 71.703 1.00 23.25 437 VAL A CA 1
ATOM 3585 C C . VAL A 1 449 ? 38.789 52.029 72.755 1.00 23.11 437 VAL A C 1
ATOM 3586 O O . VAL A 1 449 ? 39.900 52.449 72.431 1.00 23.20 437 VAL A O 1
ATOM 3590 N N . LYS A 1 450 ? 38.360 52.063 74.010 1.00 22.63 438 LYS A N 1
ATOM 3591 C CA . LYS A 1 450 ? 39.207 52.651 75.039 1.00 22.58 438 LYS A CA 1
ATOM 3592 C C . LYS A 1 450 ? 40.437 51.816 75.313 1.00 20.96 438 LYS A C 1
ATOM 3593 O O . LYS A 1 450 ? 41.508 52.341 75.587 1.00 20.67 438 LYS A O 1
ATOM 3599 N N . HIS A 1 451 ? 40.261 50.507 75.264 1.00 18.95 439 HIS A N 1
ATOM 3600 C CA . HIS A 1 451 ? 41.347 49.603 75.515 1.00 17.21 439 HIS A CA 1
ATOM 3601 C C . HIS A 1 451 ? 42.435 49.789 74.472 1.00 17.14 439 HIS A C 1
ATOM 3602 O O . HIS A 1 451 ? 43.611 49.924 74.796 1.00 16.16 439 HIS A O 1
ATOM 3609 N N . VAL A 1 452 ? 42.030 49.828 73.208 1.00 17.64 440 VAL A N 1
ATOM 3610 C CA . VAL A 1 452 ? 42.993 49.888 72.119 1.00 17.95 440 VAL A CA 1
ATOM 3611 C C . VAL A 1 452 ? 43.707 51.222 72.094 1.00 18.96 440 VAL A C 1
ATOM 3612 O O . VAL A 1 452 ? 44.896 51.296 71.791 1.00 19.55 440 VAL A O 1
ATOM 3616 N N . SER A 1 453 ? 42.985 52.283 72.423 1.00 20.03 441 SER A N 1
ATOM 3617 C CA . SER A 1 453 ? 43.555 53.623 72.409 1.00 20.57 441 SER A CA 1
ATOM 3618 C C . SER A 1 453 ? 44.549 53.947 73.512 1.00 21.12 441 SER A C 1
ATOM 3619 O O . SER A 1 453 ? 45.408 54.806 73.329 1.00 20.85 441 SER A O 1
ATOM 3622 N N . TYR A 1 454 ? 44.417 53.295 74.662 1.00 22.39 442 TYR A N 1
ATOM 3623 C CA . TYR A 1 454 ? 45.258 53.616 75.809 1.00 23.25 442 TYR A CA 1
ATOM 3624 C C . TYR A 1 454 ? 45.605 52.439 76.720 1.00 23.48 442 TYR A C 1
ATOM 3625 O O . TYR A 1 454 ? 46.756 52.020 76.776 1.00 24.06 442 TYR A O 1
ATOM 3634 N N . ASP A 1 455 ? 44.625 51.886 77.418 1.00 23.67 443 ASP A N 1
ATOM 3635 C CA . ASP A 1 455 ? 44.935 50.897 78.454 1.00 24.19 443 ASP A CA 1
ATOM 3636 C C . ASP A 1 455 ? 45.707 49.683 77.940 1.00 23.92 443 ASP A C 1
ATOM 3637 O O . ASP A 1 455 ? 46.604 49.191 78.620 1.00 24.05 443 ASP A O 1
ATOM 3642 N N . GLY A 1 456 ? 45.356 49.209 76.745 1.00 23.65 444 GLY A N 1
ATOM 3643 C CA . GLY A 1 456 ? 45.979 48.038 76.149 1.00 22.97 444 GLY A CA 1
ATOM 3644 C C . GLY A 1 456 ? 47.447 48.229 75.835 1.00 22.61 444 GLY A C 1
ATOM 3645 O O . GLY A 1 456 ? 48.302 47.503 76.337 1.00 22.93 444 GLY A O 1
ATOM 3646 N N . PRO A 1 457 ? 47.747 49.198 74.987 1.00 22.26 445 PRO A N 1
ATOM 3647 C CA . PRO A 1 457 ? 49.130 49.501 74.621 1.00 22.02 445 PRO A CA 1
ATOM 3648 C C . PRO A 1 457 ? 49.994 49.799 75.836 1.00 21.90 445 PRO A C 1
ATOM 3649 O O . PRO A 1 457 ? 51.136 49.369 75.928 1.00 21.02 445 PRO A O 1
ATOM 3653 N N . LYS A 1 458 ? 49.427 50.538 76.772 1.00 22.67 446 LYS A N 1
ATOM 3654 C CA . LYS A 1 458 ? 50.119 50.864 78.001 1.00 23.18 446 LYS A CA 1
ATOM 3655 C C . LYS A 1 458 ? 50.578 49.622 78.748 1.00 22.96 446 LYS A C 1
ATOM 3656 O O . LYS A 1 458 ? 51.719 49.542 79.198 1.00 22.63 446 LYS A O 1
ATOM 3662 N N . ALA A 1 459 ? 49.683 48.654 78.887 1.00 22.87 447 ALA A N 1
ATOM 3663 C CA . ALA A 1 459 ? 49.994 47.455 79.652 1.00 23.12 447 ALA A CA 1
ATOM 3664 C C . ALA A 1 459 ? 50.925 46.529 78.893 1.00 23.22 447 ALA A C 1
ATOM 3665 O O . ALA A 1 459 ? 51.709 45.806 79.498 1.00 23.39 447 ALA A O 1
ATOM 3667 N N . LEU A 1 460 ? 50.832 46.550 77.569 1.00 23.49 448 LEU A N 1
ATOM 3668 C CA . LEU A 1 460 ? 51.667 45.694 76.740 1.00 23.88 448 LEU A CA 1
ATOM 3669 C C . LEU A 1 460 ? 53.148 46.112 76.809 1.00 24.54 448 LEU A C 1
ATOM 3670 O O . LEU A 1 460 ? 54.020 45.301 77.132 1.00 24.60 448 LEU A O 1
ATOM 3675 N N . PHE A 1 461 ? 53.433 47.375 76.519 1.00 25.36 449 PHE A N 1
ATOM 3676 C CA . PHE A 1 461 ? 54.807 47.872 76.607 1.00 26.12 449 PHE A CA 1
ATOM 3677 C C . PHE A 1 461 ? 55.244 48.233 78.026 1.00 27.15 449 PHE A C 1
ATOM 3678 O O . PHE A 1 461 ? 56.403 48.046 78.388 1.00 28.10 449 PHE A O 1
ATOM 3686 N N . PHE A 1 462 ? 54.326 48.735 78.837 1.00 27.86 450 PHE A N 1
ATOM 3687 C CA . PHE A 1 462 ? 54.686 49.168 80.179 1.00 28.24 450 PHE A CA 1
ATOM 3688 C C . PHE A 1 462 ? 53.933 48.347 81.226 1.00 28.62 450 PHE A C 1
ATOM 3689 O O . PHE A 1 462 ? 53.314 48.882 82.147 1.00 29.34 450 PHE A O 1
ATOM 3697 N N . MET B 1 13 ? 20.827 47.785 67.666 1.00 46.09 1 MET B N 1
ATOM 3698 C CA . MET B 1 13 ? 20.758 46.988 66.405 1.00 46.33 1 MET B CA 1
ATOM 3699 C C . MET B 1 13 ? 21.549 45.687 66.497 1.00 44.05 1 MET B C 1
ATOM 3700 O O . MET B 1 13 ? 21.809 45.047 65.476 1.00 44.70 1 MET B O 1
ATOM 3705 N N . PHE B 1 14 ? 21.973 45.302 67.694 1.00 40.68 2 PHE B N 1
ATOM 3706 C CA . PHE B 1 14 ? 22.798 44.105 67.809 1.00 38.08 2 PHE B CA 1
ATOM 3707 C C . PHE B 1 14 ? 22.034 42.854 67.368 1.00 36.50 2 PHE B C 1
ATOM 3708 O O . PHE B 1 14 ? 20.966 42.553 67.886 1.00 35.48 2 PHE B O 1
ATOM 3716 N N . LEU B 1 15 ? 22.602 42.149 66.392 1.00 35.60 3 LEU B N 1
ATOM 3717 C CA . LEU B 1 15 ? 22.010 40.943 65.798 1.00 34.92 3 LEU B CA 1
ATOM 3718 C C . LEU B 1 15 ? 20.536 41.078 65.444 1.00 34.58 3 LEU B C 1
ATOM 3719 O O . LEU B 1 15 ? 19.787 40.115 65.500 1.00 33.51 3 LEU B O 1
ATOM 3724 N N . GLY B 1 16 ? 20.122 42.273 65.059 1.00 35.08 4 GLY B N 1
ATOM 3725 C CA . GLY B 1 16 ? 18.729 42.496 64.754 1.00 35.37 4 GLY B CA 1
ATOM 3726 C C . GLY B 1 16 ? 18.397 42.080 63.341 1.00 35.78 4 GLY B C 1
ATOM 3727 O O . GLY B 1 16 ? 19.155 41.395 62.657 1.00 35.75 4 GLY B O 1
ATOM 3728 N N . GLU B 1 17 ? 17.226 42.508 62.913 1.00 36.04 5 GLU B N 1
ATOM 3729 C CA . GLU B 1 17 ? 16.755 42.265 61.571 1.00 36.90 5 GLU B CA 1
ATOM 3730 C C . GLU B 1 17 ? 17.636 42.739 60.446 1.00 34.88 5 GLU B C 1
ATOM 3731 O O . GLU B 1 17 ? 17.690 42.108 59.395 1.00 35.58 5 GLU B O 1
ATOM 3737 N N . ASP B 1 18 ? 18.291 43.872 60.623 1.00 32.05 6 ASP B N 1
ATOM 3738 C CA . ASP B 1 18 ? 19.095 44.385 59.538 1.00 29.88 6 ASP B CA 1
ATOM 3739 C C . ASP B 1 18 ? 20.567 44.116 59.786 1.00 26.46 6 ASP B C 1
ATOM 3740 O O . ASP B 1 18 ? 21.438 44.740 59.181 1.00 26.64 6 ASP B O 1
ATOM 3745 N N . TYR B 1 19 ? 20.833 43.170 60.678 1.00 22.25 7 TYR B N 1
ATOM 3746 C CA . TYR B 1 19 ? 22.187 42.737 60.957 1.00 18.89 7 TYR B CA 1
ATOM 3747 C C . TYR B 1 19 ? 22.907 42.507 59.616 1.00 18.01 7 TYR B C 1
ATOM 3748 O O . TYR B 1 19 ? 22.420 41.781 58.749 1.00 16.83 7 TYR B O 1
ATOM 3757 N N . LEU B 1 20 ? 24.036 43.187 59.436 1.00 17.58 8 LEU B N 1
ATOM 3758 C CA . LEU B 1 20 ? 24.854 43.075 58.227 1.00 17.63 8 LEU B CA 1
ATOM 3759 C C . LEU B 1 20 ? 24.257 43.701 56.965 1.00 17.94 8 LEU B C 1
ATOM 3760 O O . LEU B 1 20 ? 24.921 43.746 55.937 1.00 17.27 8 LEU B O 1
ATOM 3765 N N . LEU B 1 21 ? 23.019 44.173 57.033 1.00 19.02 9 LEU B N 1
ATOM 3766 C CA . LEU B 1 21 ? 22.354 44.769 55.874 1.00 20.23 9 LEU B CA 1
ATOM 3767 C C . LEU B 1 21 ? 22.481 46.277 55.869 1.00 21.45 9 LEU B C 1
ATOM 3768 O O . LEU B 1 21 ? 22.046 46.919 56.818 1.00 21.93 9 LEU B O 1
ATOM 3773 N N . THR B 1 22 ? 23.042 46.851 54.802 1.00 22.75 10 THR B N 1
ATOM 3774 C CA . THR B 1 22 ? 23.262 48.304 54.756 1.00 23.77 10 THR B CA 1
ATOM 3775 C C . THR B 1 22 ? 22.438 49.086 53.747 1.00 24.30 10 THR B C 1
ATOM 3776 O O . THR B 1 22 ? 22.643 50.280 53.600 1.00 24.92 10 THR B O 1
ATOM 3780 N N . ASN B 1 23 ? 21.530 48.439 53.038 1.00 24.88 11 ASN B N 1
ATOM 3781 C CA . ASN B 1 23 ? 20.732 49.124 52.028 1.00 25.20 11 ASN B CA 1
ATOM 3782 C C . ASN B 1 23 ? 19.402 48.410 51.882 1.00 26.58 11 ASN B C 1
ATOM 3783 O O . ASN B 1 23 ? 19.288 47.217 52.155 1.00 26.72 11 ASN B O 1
ATOM 3788 N N . ARG B 1 24 ? 18.394 49.135 51.428 1.00 27.74 12 ARG B N 1
ATOM 3789 C CA . ARG B 1 24 ? 17.063 48.572 51.354 1.00 27.97 12 ARG B CA 1
ATOM 3790 C C . ARG B 1 24 ? 17.017 47.399 50.400 1.00 26.51 12 ARG B C 1
ATOM 3791 O O . ARG B 1 24 ? 16.344 46.404 50.659 1.00 27.04 12 ARG B O 1
ATOM 3799 N N . ALA B 1 25 ? 17.740 47.511 49.297 1.00 23.97 13 ALA B N 1
ATOM 3800 C CA . ALA B 1 25 ? 17.742 46.449 48.321 1.00 22.10 13 ALA B CA 1
ATOM 3801 C C . ALA B 1 25 ? 18.192 45.150 48.992 1.00 20.65 13 ALA B C 1
ATOM 3802 O O . ALA B 1 25 ? 17.621 44.088 48.755 1.00 19.67 13 ALA B O 1
ATOM 3804 N N . ALA B 1 26 ? 19.193 45.251 49.861 1.00 19.71 14 ALA B N 1
ATOM 3805 C CA . ALA B 1 26 ? 19.741 44.079 50.538 1.00 19.75 14 ALA B CA 1
ATOM 3806 C C . ALA B 1 26 ? 18.674 43.346 51.326 1.00 20.52 14 ALA B C 1
ATOM 3807 O O . ALA B 1 26 ? 18.663 42.114 51.385 1.00 20.83 14 ALA B O 1
ATOM 3809 N N . VAL B 1 27 ? 17.781 44.112 51.938 1.00 21.50 15 VAL B N 1
ATOM 3810 C CA . VAL B 1 27 ? 16.753 43.540 52.780 1.00 22.63 15 VAL B CA 1
ATOM 3811 C C . VAL B 1 27 ? 15.739 42.729 51.969 1.00 23.76 15 VAL B C 1
ATOM 3812 O O . VAL B 1 27 ? 15.351 41.647 52.399 1.00 24.17 15 VAL B O 1
ATOM 3816 N N . ARG B 1 28 ? 15.321 43.209 50.802 1.00 24.85 16 ARG B N 1
ATOM 3817 C CA . ARG B 1 28 ? 14.418 42.411 49.977 1.00 25.90 16 ARG B CA 1
ATOM 3818 C C . ARG B 1 28 ? 15.092 41.126 49.532 1.00 24.06 16 ARG B C 1
ATOM 3819 O O . ARG B 1 28 ? 14.461 40.068 49.432 1.00 24.64 16 ARG B O 1
ATOM 3827 N N . LEU B 1 29 ? 16.380 41.224 49.250 1.00 21.20 17 LEU B N 1
ATOM 3828 C CA . LEU B 1 29 ? 17.103 40.094 48.727 1.00 19.13 17 LEU B CA 1
ATOM 3829 C C . LEU B 1 29 ? 17.227 39.032 49.784 1.00 17.83 17 LEU B C 1
ATOM 3830 O O . LEU B 1 29 ? 17.072 37.849 49.492 1.00 16.59 17 LEU B O 1
ATOM 3835 N N . PHE B 1 30 ? 17.488 39.455 51.014 1.00 17.23 18 PHE B N 1
ATOM 3836 C CA . PHE B 1 30 ? 17.713 38.499 52.089 1.00 17.36 18 PHE B CA 1
ATOM 3837 C C . PHE B 1 30 ? 16.403 37.823 52.452 1.00 18.37 18 PHE B C 1
ATOM 3838 O O . PHE B 1 30 ? 16.353 36.621 52.706 1.00 16.90 18 PHE B O 1
ATOM 3846 N N . ASN B 1 31 ? 15.341 38.610 52.448 1.00 20.63 19 ASN B N 1
ATOM 3847 C CA . ASN B 1 31 ? 14.017 38.093 52.688 1.00 22.89 19 ASN B CA 1
ATOM 3848 C C . ASN B 1 31 ? 13.652 37.060 51.637 1.00 24.39 19 ASN B C 1
ATOM 3849 O O . ASN B 1 31 ? 12.881 36.141 51.897 1.00 25.28 19 ASN B O 1
ATOM 3854 N N . GLU B 1 32 ? 14.239 37.194 50.459 1.00 25.78 20 GLU B N 1
ATOM 3855 C CA . GLU B 1 32 ? 13.962 36.284 49.364 1.00 26.93 20 GLU B CA 1
ATOM 3856 C C . GLU B 1 32 ? 14.629 34.940 49.569 1.00 26.50 20 GLU B C 1
ATOM 3857 O O . GLU B 1 32 ? 14.164 33.934 49.050 1.00 27.46 20 GLU B O 1
ATOM 3863 N N . VAL B 1 33 ? 15.701 34.912 50.349 1.00 25.76 21 VAL B N 1
ATOM 3864 C CA . VAL B 1 33 ? 16.527 33.715 50.445 1.00 25.04 21 VAL B CA 1
ATOM 3865 C C . VAL B 1 33 ? 16.670 33.086 51.815 1.00 24.14 21 VAL B C 1
ATOM 3866 O O . VAL B 1 33 ? 17.164 31.972 51.941 1.00 22.33 21 VAL B O 1
ATOM 3870 N N . LYS B 1 34 ? 16.230 33.788 52.845 1.00 24.67 22 LYS B N 1
ATOM 3871 C CA . LYS B 1 34 ? 16.509 33.342 54.204 1.00 25.17 22 LYS B CA 1
ATOM 3872 C C . LYS B 1 34 ? 15.870 32.008 54.524 1.00 25.31 22 LYS B C 1
ATOM 3873 O O . LYS B 1 34 ? 16.418 31.236 55.291 1.00 25.06 22 LYS B O 1
ATOM 3879 N N . ASP B 1 35 ? 14.738 31.709 53.910 1.00 26.18 23 ASP B N 1
ATOM 3880 C CA . ASP B 1 35 ? 14.063 30.452 54.195 1.00 26.89 23 ASP B CA 1
ATOM 3881 C C . ASP B 1 35 ? 14.368 29.339 53.189 1.00 26.46 23 ASP B C 1
ATOM 3882 O O . ASP B 1 35 ? 13.789 28.262 53.254 1.00 27.33 23 ASP B O 1
ATOM 3887 N N . LEU B 1 36 ? 15.313 29.573 52.292 1.00 25.56 24 LEU B N 1
ATOM 3888 C CA . LEU B 1 36 ? 15.741 28.504 51.395 1.00 25.14 24 LEU B CA 1
ATOM 3889 C C . LEU B 1 36 ? 16.454 27.461 52.251 1.00 24.68 24 LEU B C 1
ATOM 3890 O O . LEU B 1 36 ? 17.145 27.815 53.201 1.00 25.31 24 LEU B O 1
ATOM 3895 N N . PRO B 1 37 ? 16.335 26.190 51.905 1.00 23.87 25 PRO B N 1
ATOM 3896 C CA . PRO B 1 37 ? 16.954 25.133 52.702 1.00 23.71 25 PRO B CA 1
ATOM 3897 C C . PRO B 1 37 ? 18.461 25.165 52.583 1.00 23.54 25 PRO B C 1
ATOM 3898 O O . PRO B 1 37 ? 18.962 25.670 51.595 1.00 22.96 25 PRO B O 1
ATOM 3902 N N . ILE B 1 38 ? 19.159 24.615 53.568 1.00 24.31 26 ILE B N 1
ATOM 3903 C CA . ILE B 1 38 ? 20.614 24.595 53.576 1.00 25.16 26 ILE B CA 1
ATOM 3904 C C . ILE B 1 38 ? 21.185 23.408 52.821 1.00 26.47 26 ILE B C 1
ATOM 3905 O O . ILE B 1 38 ? 20.872 22.259 53.136 1.00 26.51 26 ILE B O 1
ATOM 3910 N N . VAL B 1 39 ? 22.056 23.700 51.857 1.00 27.96 27 VAL B N 1
ATOM 3911 C CA . VAL B 1 39 ? 22.788 22.705 51.081 1.00 28.75 27 VAL B CA 1
ATOM 3912 C C . VAL B 1 39 ? 24.261 22.862 51.480 1.00 29.54 27 VAL B C 1
ATOM 3913 O O . VAL B 1 39 ? 24.845 23.904 51.204 1.00 30.00 27 VAL B O 1
ATOM 3917 N N . ASP B 1 40 ? 24.882 21.852 52.093 1.00 30.48 28 ASP B N 1
ATOM 3918 C CA . ASP B 1 40 ? 26.237 22.036 52.666 1.00 31.25 28 ASP B CA 1
ATOM 3919 C C . ASP B 1 40 ? 27.348 21.128 52.137 1.00 31.96 28 ASP B C 1
ATOM 3920 O O . ASP B 1 40 ? 27.753 20.174 52.790 1.00 31.93 28 ASP B O 1
ATOM 3925 N N . PRO B 1 41 ? 27.867 21.471 50.969 1.00 32.93 29 PRO B N 1
ATOM 3926 C CA . PRO B 1 41 ? 28.915 20.706 50.289 1.00 33.64 29 PRO B CA 1
ATOM 3927 C C . PRO B 1 41 ? 30.103 20.230 51.100 1.00 34.25 29 PRO B C 1
ATOM 3928 O O . PRO B 1 41 ? 30.811 19.346 50.627 1.00 34.72 29 PRO B O 1
ATOM 3932 N N . HIS B 1 42 ? 30.354 20.800 52.262 1.00 35.02 30 HIS B N 1
ATOM 3933 C CA . HIS B 1 42 ? 31.513 20.381 53.026 1.00 35.76 30 HIS B CA 1
ATOM 3934 C C . HIS B 1 42 ? 31.417 20.889 54.454 1.00 35.84 30 HIS B C 1
ATOM 3935 O O . HIS B 1 42 ? 31.184 22.069 54.692 1.00 35.66 30 HIS B O 1
ATOM 3942 N N . ASN B 1 43 ? 31.547 19.956 55.390 1.00 36.51 31 ASN B N 1
ATOM 3943 C CA . ASN B 1 43 ? 31.549 20.240 56.820 1.00 37.55 31 ASN B CA 1
ATOM 3944 C C . ASN B 1 43 ? 32.357 19.123 57.492 1.00 39.29 31 ASN B C 1
ATOM 3945 O O . ASN B 1 43 ? 32.732 18.152 56.827 1.00 38.89 31 ASN B O 1
ATOM 3950 N N . HIS B 1 44 ? 32.641 19.262 58.785 1.00 41.77 32 HIS B N 1
ATOM 3951 C CA . HIS B 1 44 ? 33.446 18.274 59.507 1.00 44.10 32 HIS B CA 1
ATOM 3952 C C . HIS B 1 44 ? 32.606 17.604 60.574 1.00 46.05 32 HIS B C 1
ATOM 3953 O O . HIS B 1 44 ? 33.065 17.339 61.684 1.00 46.38 32 HIS B O 1
ATOM 3960 N N . LEU B 1 45 ? 31.360 17.341 60.219 1.00 48.26 33 LEU B N 1
ATOM 3961 C CA . LEU B 1 45 ? 30.411 16.704 61.107 1.00 49.69 33 LEU B CA 1
ATOM 3962 C C . LEU B 1 45 ? 30.592 15.187 61.100 1.00 50.76 33 LEU B C 1
ATOM 3963 O O . LEU B 1 45 ? 31.161 14.632 60.160 1.00 50.96 33 LEU B O 1
ATOM 3968 N N . ASP B 1 46 ? 30.129 14.522 62.155 1.00 51.83 34 ASP B N 1
ATOM 3969 C CA . ASP B 1 46 ? 30.187 13.061 62.218 1.00 52.52 34 ASP B CA 1
ATOM 3970 C C . ASP B 1 46 ? 28.771 12.505 62.079 1.00 52.77 34 ASP B C 1
ATOM 3971 O O . ASP B 1 46 ? 27.843 12.964 62.734 1.00 52.62 34 ASP B O 1
ATOM 3976 N N . ALA B 1 47 ? 28.610 11.512 61.218 1.00 53.30 35 ALA B N 1
ATOM 3977 C CA . ALA B 1 47 ? 27.300 10.928 60.985 1.00 53.88 35 ALA B CA 1
ATOM 3978 C C . ALA B 1 47 ? 26.801 10.128 62.191 1.00 54.58 35 ALA B C 1
ATOM 3979 O O . ALA B 1 47 ? 25.608 10.093 62.455 1.00 54.38 35 ALA B O 1
ATOM 3981 N N . LYS B 1 48 ? 27.713 9.493 62.921 1.00 55.62 36 LYS B N 1
ATOM 3982 C CA . LYS B 1 48 ? 27.343 8.692 64.084 1.00 56.46 36 LYS B CA 1
ATOM 3983 C C . LYS B 1 48 ? 26.574 9.501 65.113 1.00 56.95 36 LYS B C 1
ATOM 3984 O O . LYS B 1 48 ? 25.643 9.003 65.737 1.00 57.03 36 LYS B O 1
ATOM 3990 N N . ASP B 1 49 ? 26.977 10.751 65.294 1.00 57.31 37 ASP B N 1
ATOM 3991 C CA . ASP B 1 49 ? 26.353 11.614 66.286 1.00 57.43 37 ASP B CA 1
ATOM 3992 C C . ASP B 1 49 ? 24.943 12.008 65.857 1.00 57.11 37 ASP B C 1
ATOM 3993 O O . ASP B 1 49 ? 24.080 12.271 66.697 1.00 57.18 37 ASP B O 1
ATOM 3998 N N . ILE B 1 50 ? 24.713 12.039 64.548 1.00 56.63 38 ILE B N 1
ATOM 3999 C CA . ILE B 1 50 ? 23.407 12.382 64.016 1.00 56.43 38 ILE B CA 1
ATOM 4000 C C . ILE B 1 50 ? 22.510 11.170 64.159 1.00 57.10 38 ILE B C 1
ATOM 4001 O O . ILE B 1 50 ? 21.334 11.292 64.499 1.00 57.02 38 ILE B O 1
ATOM 4006 N N . VAL B 1 51 ? 23.068 9.992 63.910 1.00 58.32 39 VAL B N 1
ATOM 4007 C CA . VAL B 1 51 ? 22.270 8.774 63.974 1.00 59.55 39 VAL B CA 1
ATOM 4008 C C . VAL B 1 51 ? 21.876 8.487 65.421 1.00 60.78 39 VAL B C 1
ATOM 4009 O O . VAL B 1 51 ? 20.726 8.166 65.691 1.00 60.70 39 VAL B O 1
ATOM 4013 N N . GLU B 1 52 ? 22.819 8.629 66.348 1.00 62.43 40 GLU B N 1
ATOM 4014 C CA . GLU B 1 52 ? 22.534 8.404 67.763 1.00 63.73 40 GLU B CA 1
ATOM 4015 C C . GLU B 1 52 ? 21.576 9.458 68.306 1.00 64.55 40 GLU B C 1
ATOM 4016 O O . GLU B 1 52 ? 20.870 9.222 69.290 1.00 64.90 40 GLU B O 1
ATOM 4022 N N . ASN B 1 53 ? 21.568 10.619 67.657 1.00 65.14 41 ASN B N 1
ATOM 4023 C CA . ASN B 1 53 ? 20.647 11.703 67.981 1.00 65.35 41 ASN B CA 1
ATOM 4024 C C . ASN B 1 53 ? 20.628 12.089 69.459 1.00 65.35 41 ASN B C 1
ATOM 4025 O O . ASN B 1 53 ? 19.572 12.399 70.014 1.00 65.34 41 ASN B O 1
ATOM 4030 N N . LYS B 1 54 ? 21.803 12.083 70.084 1.00 65.13 42 LYS B N 1
ATOM 4031 C CA . LYS B 1 54 ? 21.922 12.450 71.490 1.00 64.77 42 LYS B CA 1
ATOM 4032 C C . LYS B 1 54 ? 21.978 13.955 71.684 1.00 63.71 42 LYS B C 1
ATOM 4033 O O . LYS B 1 54 ? 22.749 14.645 71.022 1.00 63.90 42 LYS B O 1
ATOM 4039 N N . PRO B 1 55 ? 21.126 14.456 72.567 1.00 62.09 43 PRO B N 1
ATOM 4040 C CA . PRO B 1 55 ? 21.184 15.840 73.017 1.00 60.91 43 PRO B CA 1
ATOM 4041 C C . PRO B 1 55 ? 22.557 16.237 73.492 1.00 59.18 43 PRO B C 1
ATOM 4042 O O . PRO B 1 55 ? 23.411 15.385 73.724 1.00 59.05 43 PRO B O 1
ATOM 4046 N N . TRP B 1 56 ? 22.748 17.537 73.658 1.00 56.97 44 TRP B N 1
ATOM 4047 C CA . TRP B 1 56 ? 23.959 18.054 74.241 1.00 55.21 44 TRP B CA 1
ATOM 4048 C C . TRP B 1 56 ? 23.670 18.369 75.693 1.00 53.05 44 TRP B C 1
ATOM 4049 O O . TRP B 1 56 ? 22.516 18.552 76.073 1.00 52.63 44 TRP B O 1
ATOM 4060 N N . ASN B 1 57 ? 24.713 18.434 76.507 1.00 50.52 45 ASN B N 1
ATOM 4061 C CA . ASN B 1 57 ? 24.539 18.702 77.920 1.00 48.42 45 ASN B CA 1
ATOM 4062 C C . ASN B 1 57 ? 24.744 20.159 78.291 1.00 45.40 45 ASN B C 1
ATOM 4063 O O . ASN B 1 57 ? 24.087 20.666 79.190 1.00 45.11 45 ASN B O 1
ATOM 4068 N N . ASP B 1 58 ? 25.649 20.825 77.584 1.00 41.94 46 ASP B N 1
ATOM 4069 C CA . ASP B 1 58 ? 26.081 22.164 77.943 1.00 39.10 46 ASP B CA 1
ATOM 4070 C C . ASP B 1 58 ? 26.241 23.068 76.766 1.00 36.37 46 ASP B C 1
ATOM 4071 O O . ASP B 1 58 ? 26.486 22.624 75.656 1.00 36.02 46 ASP B O 1
ATOM 4076 N N . ILE B 1 59 ? 26.184 24.357 77.030 1.00 33.23 47 ILE B N 1
ATOM 4077 C CA . ILE B 1 59 ? 26.532 25.300 76.012 1.00 31.44 47 ILE B CA 1
ATOM 4078 C C . ILE B 1 59 ? 28.015 25.111 75.727 1.00 29.89 47 ILE B C 1
ATOM 4079 O O . ILE B 1 59 ? 28.458 25.306 74.599 1.00 29.58 47 ILE B O 1
ATOM 4084 N N . TRP B 1 60 ? 28.800 24.729 76.731 1.00 28.23 48 TRP B N 1
ATOM 4085 C CA . TRP B 1 60 ? 30.227 24.559 76.462 1.00 27.26 48 TRP B CA 1
ATOM 4086 C C . TRP B 1 60 ? 30.413 23.461 75.423 1.00 28.05 48 TRP B C 1
ATOM 4087 O O . TRP B 1 60 ? 31.139 23.630 74.440 1.00 27.92 48 TRP B O 1
ATOM 4098 N N . GLU B 1 61 ? 29.762 22.326 75.652 1.00 28.72 49 GLU B N 1
ATOM 4099 C CA . GLU B 1 61 ? 29.835 21.213 74.723 1.00 28.86 49 GLU B CA 1
ATOM 4100 C C . GLU B 1 61 ? 29.462 21.664 73.325 1.00 27.82 49 GLU B C 1
ATOM 4101 O O . GLU B 1 61 ? 30.174 21.419 72.353 1.00 28.19 49 GLU B O 1
ATOM 4107 N N . VAL B 1 62 ? 28.320 22.327 73.249 1.00 26.29 50 VAL B N 1
ATOM 4108 C CA . VAL B 1 62 ? 27.779 22.809 72.006 1.00 25.14 50 VAL B CA 1
ATOM 4109 C C . VAL B 1 62 ? 28.604 23.891 71.363 1.00 24.18 50 VAL B C 1
ATOM 4110 O O . VAL B 1 62 ? 28.758 23.909 70.148 1.00 24.40 50 VAL B O 1
ATOM 4114 N N . GLU B 1 63 ? 29.142 24.797 72.165 1.00 23.17 51 GLU B N 1
ATOM 4115 C CA . GLU B 1 63 ? 29.807 25.970 71.605 1.00 22.25 51 GLU B CA 1
ATOM 4116 C C . GLU B 1 63 ? 31.328 26.005 71.655 1.00 21.99 51 GLU B C 1
ATOM 4117 O O . GLU B 1 63 ? 31.949 26.541 70.755 1.00 22.15 51 GLU B O 1
ATOM 4123 N N . GLY B 1 64 ? 31.942 25.443 72.683 1.00 22.18 52 GLY B N 1
ATOM 4124 C CA . GLY B 1 64 ? 33.383 25.558 72.808 1.00 22.29 52 GLY B CA 1
ATOM 4125 C C . GLY B 1 64 ? 34.174 24.271 72.819 1.00 22.57 52 GLY B C 1
ATOM 4126 O O . GLY B 1 64 ? 35.287 24.229 72.306 1.00 21.89 52 GLY B O 1
ATOM 4127 N N . ALA B 1 65 ? 33.598 23.223 73.398 1.00 23.78 53 ALA B N 1
ATOM 4128 C CA . ALA B 1 65 ? 34.266 21.929 73.551 1.00 24.69 53 ALA B CA 1
ATOM 4129 C C . ALA B 1 65 ? 34.979 21.383 72.314 1.00 25.38 53 ALA B C 1
ATOM 4130 O O . ALA B 1 65 ? 35.988 20.706 72.450 1.00 25.25 53 ALA B O 1
ATOM 4132 N N . THR B 1 66 ? 34.471 21.672 71.120 1.00 26.46 54 THR B N 1
ATOM 4133 C CA . THR B 1 66 ? 35.093 21.135 69.909 1.00 26.99 54 THR B CA 1
ATOM 4134 C C . THR B 1 66 ? 35.345 22.184 68.842 1.00 27.03 54 THR B C 1
ATOM 4135 O O . THR B 1 66 ? 35.544 21.847 67.676 1.00 27.55 54 THR B O 1
ATOM 4139 N N . ASP B 1 67 ? 35.336 23.447 69.240 1.00 26.64 55 ASP B N 1
ATOM 4140 C CA . ASP B 1 67 ? 35.550 24.550 68.313 1.00 26.45 55 ASP B CA 1
ATOM 4141 C C . ASP B 1 67 ? 36.935 25.102 68.530 1.00 25.95 55 ASP B C 1
ATOM 4142 O O . ASP B 1 67 ? 37.175 25.838 69.475 1.00 25.42 55 ASP B O 1
ATOM 4147 N N . HIS B 1 68 ? 37.854 24.770 67.646 1.00 26.27 56 HIS B N 1
ATOM 4148 C CA . HIS B 1 68 ? 39.228 25.198 67.852 1.00 26.57 56 HIS B CA 1
ATOM 4149 C C . HIS B 1 68 ? 39.369 26.729 67.677 1.00 25.00 56 HIS B C 1
ATOM 4150 O O . HIS B 1 68 ? 40.292 27.335 68.216 1.00 24.51 56 HIS B O 1
ATOM 4157 N N . TYR B 1 69 ? 38.428 27.357 66.972 1.00 23.31 57 TYR B N 1
ATOM 4158 C CA . TYR B 1 69 ? 38.399 28.822 66.931 1.00 22.02 57 TYR B CA 1
ATOM 4159 C C . TYR B 1 69 ? 38.271 29.335 68.349 1.00 19.93 57 TYR B C 1
ATOM 4160 O O . TYR B 1 69 ? 38.947 30.279 68.755 1.00 19.60 57 TYR B O 1
ATOM 4169 N N . VAL B 1 70 ? 37.399 28.693 69.104 1.00 17.79 58 VAL B N 1
ATOM 4170 C CA . VAL B 1 70 ? 37.087 29.162 70.433 1.00 16.67 58 VAL B CA 1
ATOM 4171 C C . VAL B 1 70 ? 38.319 28.973 71.317 1.00 15.27 58 VAL B C 1
ATOM 4172 O O . VAL B 1 70 ? 38.628 29.849 72.152 1.00 15.04 58 VAL B O 1
ATOM 4176 N N . TRP B 1 71 ? 39.045 27.881 71.065 1.00 13.79 59 TRP B N 1
ATOM 4177 C CA . TRP B 1 71 ? 40.262 27.580 71.801 1.00 13.83 59 TRP B CA 1
ATOM 4178 C C . TRP B 1 71 ? 41.327 28.644 71.530 1.00 13.96 59 TRP B C 1
ATOM 4179 O O . TRP B 1 71 ? 42.037 29.081 72.436 1.00 13.20 59 TRP B O 1
ATOM 4190 N N . GLU B 1 72 ? 41.464 29.009 70.258 1.00 14.27 60 GLU B N 1
ATOM 4191 C CA . GLU B 1 72 ? 42.425 30.004 69.839 1.00 14.56 60 GLU B CA 1
ATOM 4192 C C . GLU B 1 72 ? 42.189 31.320 70.555 1.00 14.58 60 GLU B C 1
ATOM 4193 O O . GLU B 1 72 ? 43.047 31.836 71.296 1.00 15.23 60 GLU B O 1
ATOM 4199 N N . LEU B 1 73 ? 40.998 31.848 70.329 1.00 13.38 61 LEU B N 1
ATOM 4200 C CA . LEU B 1 73 ? 40.605 33.131 70.863 1.00 11.90 61 LEU B CA 1
ATOM 4201 C C . LEU B 1 73 ? 40.805 33.104 72.397 1.00 10.31 61 LEU B C 1
ATOM 4202 O O . LEU B 1 73 ? 41.403 34.014 72.967 1.00 10.63 61 LEU B O 1
ATOM 4207 N N . MET B 1 74 ? 40.300 32.062 73.004 1.00 7.78 62 MET B N 1
ATOM 4208 C CA . MET B 1 74 ? 40.455 31.819 74.424 1.00 3.92 62 MET B CA 1
ATOM 4209 C C . MET B 1 74 ? 41.955 31.936 74.841 1.00 6.72 62 MET B C 1
ATOM 4210 O O . MET B 1 74 ? 42.280 32.598 75.839 1.00 7.17 62 MET B O 1
ATOM 4215 N N . ARG B 1 75 ? 42.840 31.284 74.088 1.00 9.17 63 ARG B N 1
ATOM 4216 C CA . ARG B 1 75 ? 44.302 31.385 74.345 1.00 10.96 63 ARG B CA 1
ATOM 4217 C C . ARG B 1 75 ? 44.817 32.796 74.083 1.00 12.25 63 ARG B C 1
ATOM 4218 O O . ARG B 1 75 ? 45.687 33.282 74.791 1.00 11.19 63 ARG B O 1
ATOM 4226 N N . ARG B 1 76 ? 44.265 33.435 73.053 1.00 14.81 64 ARG B N 1
ATOM 4227 C CA . ARG B 1 76 ? 44.638 34.796 72.686 1.00 16.71 64 ARG B CA 1
ATOM 4228 C C . ARG B 1 76 ? 44.182 35.778 73.747 1.00 18.02 64 ARG B C 1
ATOM 4229 O O . ARG B 1 76 ? 44.591 36.938 73.724 1.00 18.94 64 ARG B O 1
ATOM 4237 N N . CYS B 1 77 ? 43.319 35.337 74.658 1.00 19.05 65 CYS B N 1
ATOM 4238 C CA . CYS B 1 77 ? 42.866 36.212 75.739 1.00 20.16 65 CYS B CA 1
ATOM 4239 C C . CYS B 1 77 ? 43.612 35.990 77.034 1.00 21.15 65 CYS B C 1
ATOM 4240 O O . CYS B 1 77 ? 43.361 36.678 78.015 1.00 21.58 65 CYS B O 1
ATOM 4243 N N . GLY B 1 78 ? 44.509 35.014 77.047 1.00 22.27 66 GLY B N 1
ATOM 4244 C CA . GLY B 1 78 ? 45.317 34.753 78.226 1.00 23.13 66 GLY B CA 1
ATOM 4245 C C . GLY B 1 78 ? 44.688 33.790 79.211 1.00 23.69 66 GLY B C 1
ATOM 4246 O O . GLY B 1 78 ? 45.033 33.790 80.398 1.00 24.33 66 GLY B O 1
ATOM 4247 N N . VAL B 1 79 ? 43.770 32.965 78.727 1.00 23.78 67 VAL B N 1
ATOM 4248 C CA . VAL B 1 79 ? 43.100 32.006 79.580 1.00 24.20 67 VAL B CA 1
ATOM 4249 C C . VAL B 1 79 ? 43.823 30.675 79.517 1.00 24.81 67 VAL B C 1
ATOM 4250 O O . VAL B 1 79 ? 43.862 30.050 78.469 1.00 26.01 67 VAL B O 1
ATOM 4254 N N . SER B 1 80 ? 44.403 30.226 80.619 1.00 25.31 68 SER B N 1
ATOM 4255 C CA . SER B 1 80 ? 45.157 28.972 80.583 1.00 25.99 68 SER B CA 1
ATOM 4256 C C . SER B 1 80 ? 44.344 27.786 80.075 1.00 26.33 68 SER B C 1
ATOM 4257 O O . SER B 1 80 ? 43.128 27.737 80.231 1.00 25.83 68 SER B O 1
ATOM 4260 N N . GLU B 1 81 ? 45.054 26.823 79.490 1.00 27.39 69 GLU B N 1
ATOM 4261 C CA . GLU B 1 81 ? 44.455 25.621 78.903 1.00 28.35 69 GLU B CA 1
ATOM 4262 C C . GLU B 1 81 ? 43.604 24.813 79.874 1.00 28.98 69 GLU B C 1
ATOM 4263 O O . GLU B 1 81 ? 42.795 24.005 79.451 1.00 28.62 69 GLU B O 1
ATOM 4269 N N . GLU B 1 82 ? 43.819 25.002 81.170 1.00 30.14 70 GLU B N 1
ATOM 4270 C CA . GLU B 1 82 ? 43.026 24.308 82.174 1.00 30.69 70 GLU B CA 1
ATOM 4271 C C . GLU B 1 82 ? 41.580 24.398 81.737 1.00 29.69 70 GLU B C 1
ATOM 4272 O O . GLU B 1 82 ? 40.854 23.414 81.752 1.00 29.36 70 GLU B O 1
ATOM 4278 N N . TYR B 1 83 ? 41.182 25.602 81.334 1.00 28.66 71 TYR B N 1
ATOM 4279 C CA . TYR B 1 83 ? 39.821 25.868 80.898 1.00 27.88 71 TYR B CA 1
ATOM 4280 C C . TYR B 1 83 ? 39.631 25.820 79.389 1.00 27.90 71 TYR B C 1
ATOM 4281 O O . TYR B 1 83 ? 38.633 26.287 78.886 1.00 27.61 71 TYR B O 1
ATOM 4290 N N . ILE B 1 84 ? 40.582 25.329 78.627 1.00 28.11 72 ILE B N 1
ATOM 4291 C CA . ILE B 1 84 ? 40.291 25.208 77.208 1.00 28.54 72 ILE B CA 1
ATOM 4292 C C . ILE B 1 84 ? 40.107 23.724 76.839 1.00 29.32 72 ILE B C 1
ATOM 4293 O O . ILE B 1 84 ? 38.990 23.266 76.652 1.00 29.50 72 ILE B O 1
ATOM 4298 N N . THR B 1 85 ? 41.188 22.972 76.733 1.00 30.08 73 THR B N 1
ATOM 4299 C CA . THR B 1 85 ? 41.069 21.568 76.397 1.00 31.21 73 THR B CA 1
ATOM 4300 C C . THR B 1 85 ? 41.405 20.700 77.609 1.00 32.43 73 THR B C 1
ATOM 4301 O O . THR B 1 85 ? 41.468 19.474 77.520 1.00 32.88 73 THR B O 1
ATOM 4305 N N . GLY B 1 86 ? 41.594 21.340 78.753 1.00 33.45 74 GLY B N 1
ATOM 4306 C CA . GLY B 1 86 ? 42.050 20.646 79.940 1.00 33.77 74 GLY B CA 1
ATOM 4307 C C . GLY B 1 86 ? 40.950 20.132 80.850 1.00 33.79 74 GLY B C 1
ATOM 4308 O O . GLY B 1 86 ? 39.806 19.974 80.427 1.00 34.03 74 GLY B O 1
ATOM 4309 N N . SER B 1 87 ? 41.290 19.922 82.119 1.00 33.35 75 SER B N 1
ATOM 4310 C CA . SER B 1 87 ? 40.437 19.119 82.982 1.00 33.06 75 SER B CA 1
ATOM 4311 C C . SER B 1 87 ? 39.500 19.869 83.902 1.00 31.89 75 SER B C 1
ATOM 4312 O O . SER B 1 87 ? 39.078 19.355 84.931 1.00 32.14 75 SER B O 1
ATOM 4315 N N . ARG B 1 88 ? 39.139 21.075 83.505 1.00 30.27 76 ARG B N 1
ATOM 4316 C CA . ARG B 1 88 ? 38.177 21.842 84.255 1.00 28.61 76 ARG B CA 1
ATOM 4317 C C . ARG B 1 88 ? 36.787 21.528 83.735 1.00 25.80 76 ARG B C 1
ATOM 4318 O O . ARG B 1 88 ? 36.618 21.209 82.558 1.00 25.07 76 ARG B O 1
ATOM 4326 N N . SER B 1 89 ? 35.799 21.610 84.621 1.00 22.74 77 SER B N 1
ATOM 4327 C CA . SER B 1 89 ? 34.432 21.308 84.258 1.00 20.50 77 SER B CA 1
ATOM 4328 C C . SER B 1 89 ? 33.936 22.192 83.123 1.00 19.20 77 SER B C 1
ATOM 4329 O O . SER B 1 89 ? 34.388 23.334 82.940 1.00 17.58 77 SER B O 1
ATOM 4332 N N . ASN B 1 90 ? 33.006 21.640 82.355 1.00 18.44 78 ASN B N 1
ATOM 4333 C CA . ASN B 1 90 ? 32.370 22.395 81.303 1.00 18.43 78 ASN B CA 1
ATOM 4334 C C . ASN B 1 90 ? 31.903 23.736 81.860 1.00 18.94 78 ASN B C 1
ATOM 4335 O O . ASN B 1 90 ? 32.160 24.790 81.276 1.00 18.99 78 ASN B O 1
ATOM 4340 N N . LYS B 1 91 ? 31.253 23.705 83.014 1.00 19.40 79 LYS B N 1
ATOM 4341 C CA . LYS B 1 91 ? 30.691 24.925 83.541 1.00 19.91 79 LYS B CA 1
ATOM 4342 C C . LYS B 1 91 ? 31.772 25.981 83.765 1.00 20.13 79 LYS B C 1
ATOM 4343 O O . LYS B 1 91 ? 31.547 27.170 83.549 1.00 20.23 79 LYS B O 1
ATOM 4349 N N . GLU B 1 92 ? 32.954 25.541 84.172 1.00 20.45 80 GLU B N 1
ATOM 4350 C CA . GLU B 1 92 ? 34.059 26.460 84.436 1.00 20.52 80 GLU B CA 1
ATOM 4351 C C . GLU B 1 92 ? 34.610 26.957 83.108 1.00 19.25 80 GLU B C 1
ATOM 4352 O O . GLU B 1 92 ? 34.911 28.133 82.923 1.00 19.43 80 GLU B O 1
ATOM 4358 N N . LYS B 1 93 ? 34.733 26.031 82.177 1.00 17.58 81 LYS B N 1
ATOM 4359 C CA . LYS B 1 93 ? 35.157 26.361 80.840 1.00 16.02 81 LYS B CA 1
ATOM 4360 C C . LYS B 1 93 ? 34.247 27.423 80.224 1.00 15.48 81 LYS B C 1
ATOM 4361 O O . LYS B 1 93 ? 34.715 28.319 79.496 1.00 15.18 81 LYS B O 1
ATOM 4367 N N . TRP B 1 94 ? 32.947 27.291 80.489 1.00 14.71 82 TRP B N 1
ATOM 4368 C CA . TRP B 1 94 ? 31.942 28.195 79.949 1.00 14.22 82 TRP B CA 1
ATOM 4369 C C . TRP B 1 94 ? 32.094 29.567 80.555 1.00 14.94 82 TRP B C 1
ATOM 4370 O O . TRP B 1 94 ? 32.097 30.572 79.835 1.00 15.06 82 TRP B O 1
ATOM 4381 N N . LEU B 1 95 ? 32.226 29.596 81.880 1.00 15.82 83 LEU B N 1
ATOM 4382 C CA . LEU B 1 95 ? 32.326 30.841 82.636 1.00 16.53 83 LEU B CA 1
ATOM 4383 C C . LEU B 1 95 ? 33.559 31.660 82.264 1.00 16.97 83 LEU B C 1
ATOM 4384 O O . LEU B 1 95 ? 33.576 32.884 82.399 1.00 17.39 83 LEU B O 1
ATOM 4389 N N . ALA B 1 96 ? 34.602 30.983 81.826 1.00 17.02 84 ALA B N 1
ATOM 4390 C CA . ALA B 1 96 ? 35.813 31.680 81.493 1.00 17.62 84 ALA B CA 1
ATOM 4391 C C . ALA B 1 96 ? 35.597 32.318 80.124 1.00 18.25 84 ALA B C 1
ATOM 4392 O O . ALA B 1 96 ? 35.884 33.492 79.913 1.00 18.70 84 ALA B O 1
ATOM 4394 N N . LEU B 1 97 ? 35.064 31.543 79.195 1.00 18.85 85 LEU B N 1
ATOM 4395 C CA . LEU B 1 97 ? 34.814 32.063 77.870 1.00 19.40 85 LEU B CA 1
ATOM 4396 C C . LEU B 1 97 ? 33.959 33.319 77.975 1.00 19.61 85 LEU B C 1
ATOM 4397 O O . LEU B 1 97 ? 34.273 34.331 77.363 1.00 19.85 85 LEU B O 1
ATOM 4402 N N . ALA B 1 98 ? 32.897 33.274 78.768 1.00 19.83 86 ALA B N 1
ATOM 4403 C CA . ALA B 1 98 ? 32.028 34.434 78.892 1.00 20.03 86 ALA B CA 1
ATOM 4404 C C . ALA B 1 98 ? 32.788 35.563 79.525 1.00 20.41 86 ALA B C 1
ATOM 4405 O O . ALA B 1 98 ? 32.643 36.709 79.128 1.00 20.81 86 ALA B O 1
ATOM 4407 N N . LYS B 1 99 ? 33.619 35.241 80.501 1.00 21.22 87 LYS B N 1
ATOM 4408 C CA . LYS B 1 99 ? 34.296 36.277 81.253 1.00 22.22 87 LYS B CA 1
ATOM 4409 C C . LYS B 1 99 ? 34.993 37.135 80.230 1.00 21.01 87 LYS B C 1
ATOM 4410 O O . LYS B 1 99 ? 34.846 38.351 80.209 1.00 21.75 87 LYS B O 1
ATOM 4416 N N . VAL B 1 100 ? 35.683 36.451 79.331 1.00 19.21 88 VAL B N 1
ATOM 4417 C CA . VAL B 1 100 ? 36.505 37.065 78.301 1.00 17.50 88 VAL B CA 1
ATOM 4418 C C . VAL B 1 100 ? 35.840 37.319 76.944 1.00 15.78 88 VAL B C 1
ATOM 4419 O O . VAL B 1 100 ? 36.434 37.960 76.087 1.00 15.31 88 VAL B O 1
ATOM 4423 N N . PHE B 1 101 ? 34.623 36.838 76.749 1.00 14.16 89 PHE B N 1
ATOM 4424 C CA . PHE B 1 101 ? 33.941 36.988 75.474 1.00 13.48 89 PHE B CA 1
ATOM 4425 C C . PHE B 1 101 ? 33.853 38.416 74.921 1.00 13.44 89 PHE B C 1
ATOM 4426 O O . PHE B 1 101 ? 33.912 38.610 73.705 1.00 13.22 89 PHE B O 1
ATOM 4434 N N . PRO B 1 102 ? 33.681 39.424 75.766 1.00 13.63 90 PRO B N 1
ATOM 4435 C CA . PRO B 1 102 ? 33.624 40.794 75.256 1.00 14.02 90 PRO B CA 1
ATOM 4436 C C . PRO B 1 102 ? 34.893 41.249 74.541 1.00 14.78 90 PRO B C 1
ATOM 4437 O O . PRO B 1 102 ? 34.836 42.246 73.842 1.00 14.46 90 PRO B O 1
ATOM 4441 N N . ARG B 1 103 ? 36.006 40.543 74.697 1.00 16.63 91 ARG B N 1
ATOM 4442 C CA . ARG B 1 103 ? 37.235 40.915 74.002 1.00 18.22 91 ARG B CA 1
ATOM 4443 C C . ARG B 1 103 ? 37.261 40.300 72.601 1.00 18.20 91 ARG B C 1
ATOM 4444 O O . ARG B 1 103 ? 38.197 40.532 71.838 1.00 18.54 91 ARG B O 1
ATOM 4452 N N . PHE B 1 104 ? 36.228 39.526 72.266 1.00 17.85 92 PHE B N 1
ATOM 4453 C CA . PHE B 1 104 ? 36.143 38.859 70.964 1.00 17.75 92 PHE B CA 1
ATOM 4454 C C . PHE B 1 104 ? 35.415 39.734 69.971 1.00 17.01 92 PHE B C 1
ATOM 4455 O O . PHE B 1 104 ? 35.380 39.460 68.781 1.00 17.38 92 PHE B O 1
ATOM 4463 N N . VAL B 1 105 ? 34.770 40.750 70.508 1.00 16.10 93 VAL B N 1
ATOM 4464 C CA . VAL B 1 105 ? 34.068 41.743 69.749 1.00 15.05 93 VAL B CA 1
ATOM 4465 C C . VAL B 1 105 ? 34.841 41.961 68.433 1.00 14.24 93 VAL B C 1
ATOM 4466 O O . VAL B 1 105 ? 36.057 42.116 68.444 1.00 14.50 93 VAL B O 1
ATOM 4470 N N . GLY B 1 106 ? 34.157 41.891 67.297 1.00 13.21 94 GLY B N 1
ATOM 4471 C CA . GLY B 1 106 ? 34.802 42.118 66.016 1.00 12.21 94 GLY B CA 1
ATOM 4472 C C . GLY B 1 106 ? 35.131 40.875 65.222 1.00 11.30 94 GLY B C 1
ATOM 4473 O O . GLY B 1 106 ? 35.282 40.932 64.000 1.00 11.17 94 GLY B O 1
ATOM 4474 N N . ASN B 1 107 ? 35.236 39.749 65.904 1.00 10.46 95 ASN B N 1
ATOM 4475 C CA . ASN B 1 107 ? 35.615 38.502 65.253 1.00 10.20 95 ASN B CA 1
ATOM 4476 C C . ASN B 1 107 ? 34.390 37.604 65.072 1.00 10.41 95 ASN B C 1
ATOM 4477 O O . ASN B 1 107 ? 33.583 37.465 65.977 1.00 11.36 95 ASN B O 1
ATOM 4482 N N . PRO B 1 108 ? 34.268 36.957 63.926 1.00 10.20 96 PRO B N 1
ATOM 4483 C CA . PRO B 1 108 ? 33.072 36.175 63.605 1.00 10.56 96 PRO B CA 1
ATOM 4484 C C . PRO B 1 108 ? 32.552 35.287 64.727 1.00 11.27 96 PRO B C 1
ATOM 4485 O O . PRO B 1 108 ? 31.337 35.107 64.851 1.00 11.35 96 PRO B O 1
ATOM 4489 N N . THR B 1 109 ? 33.445 34.711 65.519 1.00 11.79 97 THR B N 1
ATOM 4490 C CA . THR B 1 109 ? 32.988 33.793 66.548 1.00 12.56 97 THR B CA 1
ATOM 4491 C C . THR B 1 109 ? 32.068 34.505 67.505 1.00 12.90 97 THR B C 1
ATOM 4492 O O . THR B 1 109 ? 31.094 33.929 67.983 1.00 13.05 97 THR B O 1
ATOM 4496 N N . TYR B 1 110 ? 32.393 35.757 67.800 1.00 13.26 98 TYR B N 1
ATOM 4497 C CA . TYR B 1 110 ? 31.581 36.536 68.705 1.00 13.70 98 TYR B CA 1
ATOM 4498 C C . TYR B 1 110 ? 30.152 36.528 68.190 1.00 14.39 98 TYR B C 1
ATOM 4499 O O . TYR B 1 110 ? 29.201 36.336 68.948 1.00 15.25 98 TYR B O 1
ATOM 4508 N N . GLU B 1 111 ? 30.008 36.700 66.888 1.00 14.56 99 GLU B N 1
ATOM 4509 C CA . GLU B 1 111 ? 28.701 36.791 66.269 1.00 15.62 99 GLU B CA 1
ATOM 4510 C C . GLU B 1 111 ? 27.999 35.443 66.126 1.00 15.53 99 GLU B C 1
ATOM 4511 O O . GLU B 1 111 ? 26.804 35.317 66.381 1.00 14.98 99 GLU B O 1
ATOM 4517 N N . TRP B 1 112 ? 28.742 34.443 65.687 1.00 15.86 100 TRP B N 1
ATOM 4518 C CA . TRP B 1 112 ? 28.181 33.117 65.502 1.00 16.21 100 TRP B CA 1
ATOM 4519 C C . TRP B 1 112 ? 27.565 32.573 66.800 1.00 16.51 100 TRP B C 1
ATOM 4520 O O . TRP B 1 112 ? 26.404 32.150 66.818 1.00 16.50 100 TRP B O 1
ATOM 4531 N N . ILE B 1 113 ? 28.321 32.621 67.892 1.00 16.45 101 ILE B N 1
ATOM 4532 C CA . ILE B 1 113 ? 27.858 32.026 69.142 1.00 16.66 101 ILE B CA 1
ATOM 4533 C C . ILE B 1 113 ? 26.604 32.730 69.647 1.00 16.36 101 ILE B C 1
ATOM 4534 O O . ILE B 1 113 ? 25.701 32.093 70.174 1.00 16.09 101 ILE B O 1
ATOM 4539 N N . HIS B 1 114 ? 26.555 34.048 69.480 1.00 16.64 102 HIS B N 1
ATOM 4540 C CA . HIS B 1 114 ? 25.400 34.836 69.890 1.00 16.41 102 HIS B CA 1
ATOM 4541 C C . HIS B 1 114 ? 24.231 34.514 68.990 1.00 16.27 102 HIS B C 1
ATOM 4542 O O . HIS B 1 114 ? 23.105 34.470 69.431 1.00 16.18 102 HIS B O 1
ATOM 4549 N N . LEU B 1 115 ? 24.504 34.282 67.717 1.00 17.05 103 LEU B N 1
ATOM 4550 C CA . LEU B 1 115 ? 23.435 33.996 66.771 1.00 17.91 103 LEU B CA 1
ATOM 4551 C C . LEU B 1 115 ? 22.773 32.689 67.141 1.00 18.75 103 LEU B C 1
ATOM 4552 O O . LEU B 1 115 ? 21.555 32.587 67.133 1.00 18.73 103 LEU B O 1
ATOM 4557 N N . ASP B 1 116 ? 23.584 31.685 67.460 1.00 20.08 104 ASP B N 1
ATOM 4558 C CA . ASP B 1 116 ? 23.050 30.418 67.930 1.00 21.12 104 ASP B CA 1
ATOM 4559 C C . ASP B 1 116 ? 22.114 30.674 69.113 1.00 22.48 104 ASP B C 1
ATOM 4560 O O . ASP B 1 116 ? 20.973 30.215 69.125 1.00 22.93 104 ASP B O 1
ATOM 4565 N N . LEU B 1 117 ? 22.592 31.424 70.099 1.00 23.59 105 LEU B N 1
ATOM 4566 C CA . LEU B 1 117 ? 21.801 31.694 71.290 1.00 24.74 105 LEU B CA 1
ATOM 4567 C C . LEU B 1 117 ? 20.459 32.333 70.970 1.00 25.64 105 LEU B C 1
ATOM 4568 O O . LEU B 1 117 ? 19.418 31.912 71.475 1.00 26.16 105 LEU B O 1
ATOM 4573 N N . TRP B 1 118 ? 20.492 33.353 70.129 1.00 26.30 106 TRP B N 1
ATOM 4574 C CA . TRP B 1 118 ? 19.280 34.060 69.767 1.00 26.86 106 TRP B CA 1
ATOM 4575 C C . TRP B 1 118 ? 18.390 33.234 68.817 1.00 27.65 106 TRP B C 1
ATOM 4576 O O . TRP B 1 118 ? 17.204 33.075 69.077 1.00 28.00 106 TRP B O 1
ATOM 4587 N N . ARG B 1 119 ? 18.938 32.718 67.720 1.00 28.26 107 ARG B N 1
ATOM 4588 C CA . ARG B 1 119 ? 18.106 31.982 66.764 1.00 29.11 107 ARG B CA 1
ATOM 4589 C C . ARG B 1 119 ? 17.651 30.605 67.295 1.00 29.09 107 ARG B C 1
ATOM 4590 O O . ARG B 1 119 ? 16.531 30.198 67.014 1.00 29.15 107 ARG B O 1
ATOM 4598 N N . ARG B 1 120 ? 18.497 29.891 68.047 1.00 29.01 108 ARG B N 1
ATOM 4599 C CA . ARG B 1 120 ? 18.158 28.529 68.504 1.00 28.96 108 ARG B CA 1
ATOM 4600 C C . ARG B 1 120 ? 17.531 28.417 69.880 1.00 28.48 108 ARG B C 1
ATOM 4601 O O . ARG B 1 120 ? 16.654 27.583 70.091 1.00 29.04 108 ARG B O 1
ATOM 4609 N N . PHE B 1 121 ? 18.006 29.199 70.834 1.00 27.64 109 PHE B N 1
ATOM 4610 C CA . PHE B 1 121 ? 17.520 29.061 72.198 1.00 27.01 109 PHE B CA 1
ATOM 4611 C C . PHE B 1 121 ? 16.633 30.248 72.516 1.00 27.13 109 PHE B C 1
ATOM 4612 O O . PHE B 1 121 ? 15.981 30.285 73.560 1.00 26.40 109 PHE B O 1
ATOM 4620 N N . ASN B 1 122 ? 16.643 31.231 71.622 1.00 27.78 110 ASN B N 1
ATOM 4621 C CA . ASN B 1 122 ? 15.863 32.443 71.798 1.00 28.64 110 ASN B CA 1
ATOM 4622 C C . ASN B 1 122 ? 16.253 33.192 73.057 1.00 28.84 110 ASN B C 1
ATOM 4623 O O . ASN B 1 122 ? 15.421 33.839 73.675 1.00 28.50 110 ASN B O 1
ATOM 4628 N N . ILE B 1 123 ? 17.522 33.094 73.434 1.00 29.65 111 ILE B N 1
ATOM 4629 C CA . ILE B 1 123 ? 18.032 33.818 74.586 1.00 30.39 111 ILE B CA 1
ATOM 4630 C C . ILE B 1 123 ? 18.771 35.032 74.049 1.00 31.45 111 ILE B C 1
ATOM 4631 O O . ILE B 1 123 ? 19.930 34.942 73.675 1.00 32.27 111 ILE B O 1
ATOM 4636 N N . LYS B 1 124 ? 18.092 36.170 73.997 1.00 32.70 112 LYS B N 1
ATOM 4637 C CA . LYS B 1 124 ? 18.663 37.378 73.408 1.00 33.28 112 LYS B CA 1
ATOM 4638 C C . LYS B 1 124 ? 19.583 38.144 74.342 1.00 33.19 112 LYS B C 1
ATOM 4639 O O . LYS B 1 124 ? 19.654 39.358 74.260 1.00 34.21 112 LYS B O 1
ATOM 4645 N N . LYS B 1 125 ? 20.273 37.478 75.245 1.00 32.35 113 LYS B N 1
ATOM 4646 C CA . LYS B 1 125 ? 21.133 38.218 76.157 1.00 31.33 113 LYS B CA 1
ATOM 4647 C C . LYS B 1 125 ? 22.485 38.391 75.475 1.00 29.42 113 LYS B C 1
ATOM 4648 O O . LYS B 1 125 ? 22.733 37.729 74.471 1.00 30.00 113 LYS B O 1
ATOM 4654 N N . VAL B 1 126 ? 23.330 39.297 75.981 1.00 26.60 114 VAL B N 1
ATOM 4655 C CA . VAL B 1 126 ? 24.704 39.463 75.480 1.00 24.41 114 VAL B CA 1
ATOM 4656 C C . VAL B 1 126 ? 25.608 38.736 76.453 1.00 22.83 114 VAL B C 1
ATOM 4657 O O . VAL B 1 126 ? 25.447 38.883 77.653 1.00 22.36 114 VAL B O 1
ATOM 4661 N N . ILE B 1 127 ? 26.595 38.006 75.948 1.00 21.78 115 ILE B N 1
ATOM 4662 C CA . ILE B 1 127 ? 27.465 37.186 76.795 1.00 21.50 115 ILE B CA 1
ATOM 4663 C C . ILE B 1 127 ? 28.567 37.934 77.517 1.00 21.77 115 ILE B C 1
ATOM 4664 O O . ILE B 1 127 ? 29.307 38.681 76.910 1.00 21.04 115 ILE B O 1
ATOM 4669 N N . SER B 1 128 ? 28.681 37.692 78.819 1.00 23.42 116 SER B N 1
ATOM 4670 C CA . SER B 1 128 ? 29.736 38.268 79.645 1.00 24.66 116 SER B CA 1
ATOM 4671 C C . SER B 1 128 ? 29.646 37.649 81.034 1.00 26.40 116 SER B C 1
ATOM 4672 O O . SER B 1 128 ? 28.744 36.858 81.292 1.00 26.28 116 SER B O 1
ATOM 4675 N N . GLU B 1 129 ? 30.566 38.021 81.928 1.00 29.02 117 GLU B N 1
ATOM 4676 C CA . GLU B 1 129 ? 30.547 37.540 83.315 1.00 31.08 117 GLU B CA 1
ATOM 4677 C C . GLU B 1 129 ? 29.152 37.702 83.891 1.00 31.76 117 GLU B C 1
ATOM 4678 O O . GLU B 1 129 ? 28.620 36.801 84.521 1.00 31.84 117 GLU B O 1
ATOM 4684 N N . GLU B 1 130 ? 28.589 38.888 83.692 1.00 32.62 118 GLU B N 1
ATOM 4685 C CA . GLU B 1 130 ? 27.283 39.248 84.220 1.00 33.40 118 GLU B CA 1
ATOM 4686 C C . GLU B 1 130 ? 26.176 38.310 83.779 1.00 32.37 118 GLU B C 1
ATOM 4687 O O . GLU B 1 130 ? 25.199 38.090 84.486 1.00 33.16 118 GLU B O 1
ATOM 4693 N N . THR B 1 131 ? 26.349 37.752 82.601 1.00 30.62 119 THR B N 1
ATOM 4694 C CA . THR B 1 131 ? 25.304 37.022 81.949 1.00 29.10 119 THR B CA 1
ATOM 4695 C C . THR B 1 131 ? 25.579 35.523 81.933 1.00 28.01 119 THR B C 1
ATOM 4696 O O . THR B 1 131 ? 24.686 34.705 81.746 1.00 27.05 119 THR B O 1
ATOM 4700 N N . ALA B 1 132 ? 26.824 35.173 82.198 1.00 27.43 120 ALA B N 1
ATOM 4701 C CA . ALA B 1 132 ? 27.291 33.802 82.115 1.00 27.37 120 ALA B CA 1
ATOM 4702 C C . ALA B 1 132 ? 26.385 32.763 82.746 1.00 27.57 120 ALA B C 1
ATOM 4703 O O . ALA B 1 132 ? 26.055 31.764 82.115 1.00 27.36 120 ALA B O 1
ATOM 4705 N N . GLU B 1 133 ? 25.997 32.998 83.991 1.00 28.23 121 GLU B N 1
ATOM 4706 C CA . GLU B 1 133 ? 25.282 31.999 84.773 1.00 28.67 121 GLU B CA 1
ATOM 4707 C C . GLU B 1 133 ? 23.825 31.839 84.339 1.00 28.43 121 GLU B C 1
ATOM 4708 O O . GLU B 1 133 ? 23.315 30.728 84.247 1.00 27.90 121 GLU B O 1
ATOM 4714 N N . GLU B 1 134 ? 23.170 32.965 84.089 1.00 28.45 122 GLU B N 1
ATOM 4715 C CA . GLU B 1 134 ? 21.809 32.990 83.585 1.00 28.62 122 GLU B CA 1
ATOM 4716 C C . GLU B 1 134 ? 21.719 32.302 82.225 1.00 27.31 122 GLU B C 1
ATOM 4717 O O . GLU B 1 134 ? 20.728 31.650 81.919 1.00 27.48 122 GLU B O 1
ATOM 4723 N N . ILE B 1 135 ? 22.745 32.450 81.397 1.00 25.69 123 ILE B N 1
ATOM 4724 C CA . ILE B 1 135 ? 22.717 31.819 80.087 1.00 24.72 123 ILE B CA 1
ATOM 4725 C C . ILE B 1 135 ? 22.924 30.316 80.241 1.00 24.07 123 ILE B C 1
ATOM 4726 O O . ILE B 1 135 ? 22.224 29.520 79.624 1.00 23.75 123 ILE B O 1
ATOM 4731 N N . TRP B 1 136 ? 23.876 29.931 81.081 1.00 24.02 124 TRP B N 1
ATOM 4732 C CA . TRP B 1 136 ? 24.153 28.514 81.314 1.00 24.68 124 TRP B CA 1
ATOM 4733 C C . TRP B 1 136 ? 22.904 27.783 81.786 1.00 26.09 124 TRP B C 1
ATOM 4734 O O . TRP B 1 136 ? 22.651 26.647 81.405 1.00 25.65 124 TRP B O 1
ATOM 4745 N N . GLU B 1 137 ? 22.111 28.443 82.608 1.00 28.72 125 GLU B N 1
ATOM 4746 C CA . GLU B 1 137 ? 20.968 27.774 83.202 1.00 31.09 125 GLU B CA 1
ATOM 4747 C C . GLU B 1 137 ? 19.820 27.722 82.221 1.00 31.70 125 GLU B C 1
ATOM 4748 O O . GLU B 1 137 ? 19.092 26.739 82.152 1.00 31.65 125 GLU B O 1
ATOM 4754 N N . GLU B 1 138 ? 19.666 28.795 81.462 1.00 32.37 126 GLU B N 1
ATOM 4755 C CA . GLU B 1 138 ? 18.604 28.867 80.493 1.00 32.88 126 GLU B CA 1
ATOM 4756 C C . GLU B 1 138 ? 18.854 27.828 79.401 1.00 33.50 126 GLU B C 1
ATOM 4757 O O . GLU B 1 138 ? 17.922 27.157 78.954 1.00 33.71 126 GLU B O 1
ATOM 4763 N N . THR B 1 139 ? 20.107 27.664 78.988 1.00 34.20 127 THR B N 1
ATOM 4764 C CA . THR B 1 139 ? 20.412 26.687 77.944 1.00 35.34 127 THR B CA 1
ATOM 4765 C C . THR B 1 139 ? 20.302 25.258 78.440 1.00 37.54 127 THR B C 1
ATOM 4766 O O . THR B 1 139 ? 19.999 24.360 77.663 1.00 37.37 127 THR B O 1
ATOM 4770 N N . LYS B 1 140 ? 20.570 25.031 79.720 1.00 40.73 128 LYS B N 1
ATOM 4771 C CA . LYS B 1 140 ? 20.498 23.675 80.256 1.00 43.23 128 LYS B CA 1
ATOM 4772 C C . LYS B 1 140 ? 19.080 23.130 80.203 1.00 45.61 128 LYS B C 1
ATOM 4773 O O . LYS B 1 140 ? 18.868 21.961 79.897 1.00 45.54 128 LYS B O 1
ATOM 4779 N N . LYS B 1 141 ? 18.111 23.983 80.506 1.00 48.53 129 LYS B N 1
ATOM 4780 C CA . LYS B 1 141 ? 16.719 23.573 80.507 1.00 50.95 129 LYS B CA 1
ATOM 4781 C C . LYS B 1 141 ? 16.228 23.313 79.085 1.00 52.57 129 LYS B C 1
ATOM 4782 O O . LYS B 1 141 ? 15.387 22.443 78.851 1.00 53.01 129 LYS B O 1
ATOM 4788 N N . LYS B 1 142 ? 16.773 24.058 78.132 1.00 53.75 130 LYS B N 1
ATOM 4789 C CA . LYS B 1 142 ? 16.339 23.962 76.744 1.00 54.24 130 LYS B CA 1
ATOM 4790 C C . LYS B 1 142 ? 17.078 22.903 75.919 1.00 54.25 130 LYS B C 1
ATOM 4791 O O . LYS B 1 142 ? 16.576 22.465 74.887 1.00 54.56 130 LYS B O 1
ATOM 4797 N N . LEU B 1 143 ? 18.255 22.479 76.371 1.00 54.17 131 LEU B N 1
ATOM 4798 C CA . LEU B 1 143 ? 19.128 21.602 75.557 1.00 54.04 131 LEU B CA 1
ATOM 4799 C C . LEU B 1 143 ? 18.592 20.215 75.202 1.00 54.08 131 LEU B C 1
ATOM 4800 O O . LEU B 1 143 ? 18.861 19.667 74.135 1.00 53.94 131 LEU B O 1
ATOM 4805 N N . PRO B 1 144 ? 17.824 19.685 76.127 1.00 54.05 132 PRO B N 1
ATOM 4806 C CA . PRO B 1 144 ? 17.194 18.362 76.058 1.00 52.67 132 PRO B CA 1
ATOM 4807 C C . PRO B 1 144 ? 16.270 18.177 74.859 1.00 47.97 132 PRO B C 1
ATOM 4808 O O . PRO B 1 144 ? 16.387 17.191 74.126 1.00 51.89 132 PRO B O 1
ATOM 4812 N N . GLU B 1 145 ? 15.364 19.125 74.657 1.00 30.40 133 GLU B N 1
ATOM 4813 C CA . GLU B 1 145 ? 14.422 19.050 73.549 1.00 27.18 133 GLU B CA 1
ATOM 4814 C C . GLU B 1 145 ? 15.186 19.186 72.262 1.00 30.09 133 GLU B C 1
ATOM 4815 O O . GLU B 1 145 ? 14.652 18.972 71.158 1.00 26.19 133 GLU B O 1
ATOM 4821 N N . MET B 1 146 ? 16.448 19.550 72.400 1.00 46.86 134 MET B N 1
ATOM 4822 C CA . MET B 1 146 ? 17.234 19.740 71.210 1.00 50.85 134 MET B CA 1
ATOM 4823 C C . MET B 1 146 ? 17.992 18.516 70.790 1.00 51.21 134 MET B C 1
ATOM 4824 O O . MET B 1 146 ? 18.812 17.974 71.526 1.00 52.33 134 MET B O 1
ATOM 4829 N N . THR B 1 147 ? 17.681 18.044 69.603 1.00 49.52 135 THR B N 1
ATOM 4830 C CA . THR B 1 147 ? 18.555 17.034 69.061 1.00 47.83 135 THR B CA 1
ATOM 4831 C C . THR B 1 147 ? 18.964 17.351 67.653 1.00 45.33 135 THR B C 1
ATOM 4832 O O . THR B 1 147 ? 18.272 18.048 66.910 1.00 45.12 135 THR B O 1
ATOM 4836 N N . PRO B 1 148 ? 20.124 16.816 67.317 1.00 42.53 136 PRO B N 1
ATOM 4837 C CA . PRO B 1 148 ? 20.670 16.862 65.976 1.00 41.08 136 PRO B CA 1
ATOM 4838 C C . PRO B 1 148 ? 19.591 16.824 64.915 1.00 39.76 136 PRO B C 1
ATOM 4839 O O . PRO B 1 148 ? 19.430 17.792 64.180 1.00 39.24 136 PRO B O 1
ATOM 4843 N N . GLN B 1 149 ? 18.854 15.718 64.853 1.00 38.74 137 GLN B N 1
ATOM 4844 C CA . GLN B 1 149 ? 17.807 15.544 63.852 1.00 37.98 137 GLN B CA 1
ATOM 4845 C C . GLN B 1 149 ? 16.721 16.585 63.983 1.00 38.14 137 GLN B C 1
ATOM 4846 O O . GLN B 1 149 ? 16.170 17.036 62.984 1.00 38.40 137 GLN B O 1
ATOM 4852 N N . LYS B 1 150 ? 16.392 16.960 65.210 1.00 38.33 138 LYS B N 1
ATOM 4853 C CA . LYS B 1 150 ? 15.406 18.004 65.392 1.00 38.63 138 LYS B CA 1
ATOM 4854 C C . LYS B 1 150 ? 16.014 19.293 64.861 1.00 38.34 138 LYS B C 1
ATOM 4855 O O . LYS B 1 150 ? 15.333 20.103 64.231 1.00 38.04 138 LYS B O 1
ATOM 4861 N N . LEU B 1 151 ? 17.308 19.469 65.106 1.00 38.24 139 LEU B N 1
ATOM 4862 C CA . LEU B 1 151 ? 17.993 20.686 64.700 1.00 38.18 139 LEU B CA 1
ATOM 4863 C C . LEU B 1 151 ? 18.179 20.689 63.217 1.00 38.72 139 LEU B C 1
ATOM 4864 O O . LEU B 1 151 ? 18.059 21.729 62.578 1.00 38.63 139 LEU B O 1
ATOM 4869 N N . LEU B 1 152 ? 18.481 19.529 62.655 1.00 39.78 140 LEU B N 1
ATOM 4870 C CA . LEU B 1 152 ? 18.631 19.457 61.216 1.00 41.08 140 LEU B CA 1
ATOM 4871 C C . LEU B 1 152 ? 17.313 19.860 60.576 1.00 42.83 140 LEU B C 1
ATOM 4872 O O . LEU B 1 152 ? 17.294 20.635 59.619 1.00 42.70 140 LEU B O 1
ATOM 4877 N N . ARG B 1 153 ? 16.210 19.367 61.130 1.00 44.98 141 ARG B N 1
ATOM 4878 C CA . ARG B 1 153 ? 14.898 19.693 60.581 1.00 46.56 141 ARG B CA 1
ATOM 4879 C C . ARG B 1 153 ? 14.534 21.155 60.808 1.00 45.97 141 ARG B C 1
ATOM 4880 O O . ARG B 1 153 ? 13.950 21.791 59.935 1.00 46.69 141 ARG B O 1
ATOM 4888 N N . ASP B 1 154 ? 14.867 21.684 61.981 1.00 44.63 142 ASP B N 1
ATOM 4889 C CA . ASP B 1 154 ? 14.561 23.081 62.293 1.00 43.24 142 ASP B CA 1
ATOM 4890 C C . ASP B 1 154 ? 15.314 24.038 61.387 1.00 41.14 142 ASP B C 1
ATOM 4891 O O . ASP B 1 154 ? 14.743 25.004 60.892 1.00 41.38 142 ASP B O 1
ATOM 4896 N N . MET B 1 155 ? 16.596 23.765 61.173 1.00 38.50 143 MET B N 1
ATOM 4897 C CA . MET B 1 155 ? 17.452 24.647 60.384 1.00 36.55 143 MET B CA 1
ATOM 4898 C C . MET B 1 155 ? 17.288 24.441 58.878 1.00 35.87 143 MET B C 1
ATOM 4899 O O . MET B 1 155 ? 18.044 24.993 58.095 1.00 35.39 143 MET B O 1
ATOM 4904 N N . LYS B 1 156 ? 16.290 23.657 58.485 1.00 35.61 144 LYS B N 1
ATOM 4905 C CA . LYS B 1 156 ? 16.046 23.327 57.078 1.00 35.39 144 LYS B CA 1
ATOM 4906 C C . LYS B 1 156 ? 17.283 22.871 56.309 1.00 34.17 144 LYS B C 1
ATOM 4907 O O . LYS B 1 156 ? 17.543 23.382 55.230 1.00 34.00 144 LYS B O 1
ATOM 4913 N N . VAL B 1 157 ? 18.043 21.919 56.851 1.00 33.01 145 VAL B N 1
ATOM 4914 C CA . VAL B 1 157 ? 19.169 21.351 56.110 1.00 31.81 145 VAL B CA 1
ATOM 4915 C C . VAL B 1 157 ? 18.679 20.222 55.216 1.00 31.20 145 VAL B C 1
ATOM 4916 O O . VAL B 1 157 ? 18.173 19.209 55.690 1.00 31.17 145 VAL B O 1
ATOM 4920 N N . GLU B 1 158 ? 18.836 20.411 53.916 1.00 30.64 146 GLU B N 1
ATOM 4921 C CA . GLU B 1 158 ? 18.431 19.417 52.946 1.00 30.17 146 GLU B CA 1
ATOM 4922 C C . GLU B 1 158 ? 19.566 18.432 52.663 1.00 29.25 146 GLU B C 1
ATOM 4923 O O . GLU B 1 158 ? 19.331 17.238 52.594 1.00 29.54 146 GLU B O 1
ATOM 4929 N N . ILE B 1 159 ? 20.790 18.922 52.479 1.00 28.11 147 ILE B N 1
ATOM 4930 C CA . ILE B 1 159 ? 21.926 18.027 52.226 1.00 27.22 147 ILE B CA 1
ATOM 4931 C C . ILE B 1 159 ? 23.224 18.465 52.912 1.00 27.04 147 ILE B C 1
ATOM 4932 O O . ILE B 1 159 ? 23.558 19.643 52.945 1.00 26.33 147 ILE B O 1
ATOM 4937 N N . LEU B 1 160 ? 23.934 17.473 53.452 1.00 27.19 148 LEU B N 1
ATOM 4938 C CA . LEU B 1 160 ? 25.223 17.633 54.101 1.00 27.21 148 LEU B CA 1
ATOM 4939 C C . LEU B 1 160 ? 26.249 16.755 53.457 1.00 27.14 148 LEU B C 1
ATOM 4940 O O . LEU B 1 160 ? 25.929 15.683 52.986 1.00 27.13 148 LEU B O 1
ATOM 4945 N N . CYS B 1 161 ? 27.500 17.172 53.497 1.00 27.50 149 CYS B N 1
ATOM 4946 C CA . CYS B 1 161 ? 28.561 16.271 53.128 1.00 27.83 149 CYS B CA 1
ATOM 4947 C C . CYS B 1 161 ? 29.641 16.381 54.177 1.00 27.50 149 CYS B C 1
ATOM 4948 O O . CYS B 1 161 ? 30.113 17.468 54.464 1.00 26.79 149 CYS B O 1
ATOM 4951 N N . THR B 1 162 ? 29.983 15.245 54.774 1.00 27.82 150 THR B N 1
ATOM 4952 C CA . THR B 1 162 ? 31.040 15.175 55.765 1.00 28.25 150 THR B CA 1
ATOM 4953 C C . THR B 1 162 ? 32.355 14.917 55.043 1.00 28.40 150 THR B C 1
ATOM 4954 O O . THR B 1 162 ? 32.375 14.765 53.828 1.00 28.66 150 THR B O 1
ATOM 4958 N N . THR B 1 163 ? 33.452 14.876 55.790 1.00 28.64 151 THR B N 1
ATOM 4959 C CA . THR B 1 163 ? 34.760 14.620 55.207 1.00 28.97 151 THR B CA 1
ATOM 4960 C C . THR B 1 163 ? 35.198 13.300 55.763 1.00 28.47 151 THR B C 1
ATOM 4961 O O . THR B 1 163 ? 35.238 13.124 56.976 1.00 28.71 151 THR B O 1
ATOM 4965 N N . ASP B 1 164 ? 35.532 12.365 54.888 1.00 28.08 152 ASP B N 1
ATOM 4966 C CA . ASP B 1 164 ? 35.848 11.026 55.351 1.00 27.67 152 ASP B CA 1
ATOM 4967 C C . ASP B 1 164 ? 37.092 10.471 54.731 1.00 27.72 152 ASP B C 1
ATOM 4968 O O . ASP B 1 164 ? 37.484 10.824 53.621 1.00 27.23 152 ASP B O 1
ATOM 4973 N N . ASP B 1 165 ? 37.707 9.578 55.481 1.00 28.40 153 ASP B N 1
ATOM 4974 C CA . ASP B 1 165 ? 38.913 8.940 55.038 1.00 28.84 153 ASP B CA 1
ATOM 4975 C C . ASP B 1 165 ? 38.583 7.743 54.193 1.00 29.63 153 ASP B C 1
ATOM 4976 O O . ASP B 1 165 ? 37.695 6.966 54.520 1.00 29.17 153 ASP B O 1
ATOM 4981 N N . PRO B 1 166 ? 39.307 7.615 53.097 1.00 31.07 154 PRO B N 1
ATOM 4982 C CA . PRO B 1 166 ? 39.249 6.441 52.240 1.00 32.52 154 PRO B CA 1
ATOM 4983 C C . PRO B 1 166 ? 39.132 5.118 52.995 1.00 34.42 154 PRO B C 1
ATOM 4984 O O . PRO B 1 166 ? 38.420 4.247 52.527 1.00 34.81 154 PRO B O 1
ATOM 4988 N N . VAL B 1 167 ? 39.804 4.961 54.129 1.00 36.79 155 VAL B N 1
ATOM 4989 C CA . VAL B 1 167 ? 39.733 3.700 54.868 1.00 38.69 155 VAL B CA 1
ATOM 4990 C C . VAL B 1 167 ? 38.389 3.460 55.524 1.00 40.24 155 VAL B C 1
ATOM 4991 O O . VAL B 1 167 ? 38.050 2.331 55.837 1.00 40.43 155 VAL B O 1
ATOM 4995 N N . SER B 1 168 ? 37.641 4.521 55.775 1.00 42.42 156 SER B N 1
ATOM 4996 C CA . SER B 1 168 ? 36.354 4.411 56.454 1.00 44.10 156 SER B CA 1
ATOM 4997 C C . SER B 1 168 ? 35.385 3.407 55.821 1.00 45.51 156 SER B C 1
ATOM 4998 O O . SER B 1 168 ? 35.361 3.228 54.601 1.00 46.21 156 SER B O 1
ATOM 5001 N N . THR B 1 169 ? 34.576 2.762 56.655 1.00 46.72 157 THR B N 1
ATOM 5002 C CA . THR B 1 169 ? 33.575 1.825 56.159 1.00 47.53 157 THR B CA 1
ATOM 5003 C C . THR B 1 169 ? 32.241 2.511 55.859 1.00 47.54 157 THR B C 1
ATOM 5004 O O . THR B 1 169 ? 31.330 1.876 55.327 1.00 48.60 157 THR B O 1
ATOM 5008 N N . LEU B 1 170 ? 32.124 3.793 56.201 1.00 46.74 158 LEU B N 1
ATOM 5009 C CA . LEU B 1 170 ? 30.896 4.549 55.954 1.00 45.95 158 LEU B CA 1
ATOM 5010 C C . LEU B 1 170 ? 29.662 3.909 56.585 1.00 45.91 158 LEU B C 1
ATOM 5011 O O . LEU B 1 170 ? 28.578 3.993 56.033 1.00 45.59 158 LEU B O 1
ATOM 5016 N N . GLU B 1 171 ? 29.824 3.304 57.758 1.00 46.25 159 GLU B N 1
ATOM 5017 C CA . GLU B 1 171 ? 28.727 2.584 58.421 1.00 46.21 159 GLU B CA 1
ATOM 5018 C C . GLU B 1 171 ? 27.557 3.485 58.807 1.00 44.74 159 GLU B C 1
ATOM 5019 O O . GLU B 1 171 ? 26.407 3.185 58.518 1.00 44.77 159 GLU B O 1
ATOM 5025 N N . HIS B 1 172 ? 27.865 4.582 59.478 1.00 42.88 160 HIS B N 1
ATOM 5026 C CA . HIS B 1 172 ? 26.855 5.507 59.967 1.00 41.63 160 HIS B CA 1
ATOM 5027 C C . HIS B 1 172 ? 26.166 6.262 58.854 1.00 39.52 160 HIS B C 1
ATOM 5028 O O . HIS B 1 172 ? 25.018 6.681 58.981 1.00 38.15 160 HIS B O 1
ATOM 5035 N N . HIS B 1 173 ? 26.886 6.461 57.766 1.00 37.97 161 HIS B N 1
ATOM 5036 C CA . HIS B 1 173 ? 26.303 7.109 56.624 1.00 37.07 161 HIS B CA 1
ATOM 5037 C C . HIS B 1 173 ? 25.168 6.189 56.177 1.00 37.16 161 HIS B C 1
ATOM 5038 O O . HIS B 1 173 ? 24.055 6.647 55.908 1.00 35.88 161 HIS B O 1
ATOM 5045 N N . ARG B 1 174 ? 25.456 4.883 56.153 1.00 38.33 162 ARG B N 1
ATOM 5046 C CA . ARG B 1 174 ? 24.480 3.855 55.781 1.00 39.45 162 ARG B CA 1
ATOM 5047 C C . ARG B 1 174 ? 23.250 3.967 56.652 1.00 38.94 162 ARG B C 1
ATOM 5048 O O . ARG B 1 174 ? 22.127 4.031 56.164 1.00 38.79 162 ARG B O 1
ATOM 5056 N N . LYS B 1 175 ? 23.476 3.978 57.956 1.00 38.68 163 LYS B N 1
ATOM 5057 C CA . LYS B 1 175 ? 22.389 4.085 58.912 1.00 38.94 163 LYS B CA 1
ATOM 5058 C C . LYS B 1 175 ? 21.644 5.402 58.773 1.00 39.14 163 LYS B C 1
ATOM 5059 O O . LYS B 1 175 ? 20.450 5.457 59.015 1.00 38.47 163 LYS B O 1
ATOM 5065 N N . ALA B 1 176 ? 22.347 6.463 58.393 1.00 40.33 164 ALA B N 1
ATOM 5066 C CA . ALA B 1 176 ? 21.712 7.769 58.266 1.00 41.47 164 ALA B CA 1
ATOM 5067 C C . ALA B 1 176 ? 20.812 7.795 57.057 1.00 43.11 164 ALA B C 1
ATOM 5068 O O . ALA B 1 176 ? 19.731 8.366 57.101 1.00 42.50 164 ALA B O 1
ATOM 5070 N N . LYS B 1 177 ? 21.267 7.189 55.967 1.00 45.92 165 LYS B N 1
ATOM 5071 C CA . LYS B 1 177 ? 20.462 7.148 54.761 1.00 48.34 165 LYS B CA 1
ATOM 5072 C C . LYS B 1 177 ? 19.192 6.410 55.103 1.00 50.58 165 LYS B C 1
ATOM 5073 O O . LYS B 1 177 ? 18.111 6.818 54.714 1.00 50.79 165 LYS B O 1
ATOM 5079 N N . GLU B 1 178 ? 19.326 5.329 55.854 1.00 53.49 166 GLU B N 1
ATOM 5080 C CA . GLU B 1 178 ? 18.172 4.523 56.219 1.00 55.94 166 GLU B CA 1
ATOM 5081 C C . GLU B 1 178 ? 17.167 5.275 57.078 1.00 57.86 166 GLU B C 1
ATOM 5082 O O . GLU B 1 178 ? 16.021 5.456 56.677 1.00 58.10 166 GLU B O 1
ATOM 5088 N N . ALA B 1 179 ? 17.608 5.718 58.251 1.00 60.09 167 ALA B N 1
ATOM 5089 C CA . ALA B 1 179 ? 16.700 6.252 59.260 1.00 61.87 167 ALA B CA 1
ATOM 5090 C C . ALA B 1 179 ? 16.564 7.768 59.356 1.00 63.49 167 ALA B C 1
ATOM 5091 O O . ALA B 1 179 ? 15.562 8.253 59.870 1.00 63.70 167 ALA B O 1
ATOM 5093 N N . VAL B 1 180 ? 17.547 8.526 58.891 1.00 65.30 168 VAL B N 1
ATOM 5094 C CA . VAL B 1 180 ? 17.453 9.976 59.014 1.00 66.37 168 VAL B CA 1
ATOM 5095 C C . VAL B 1 180 ? 16.453 10.491 57.994 1.00 66.93 168 VAL B C 1
ATOM 5096 O O . VAL B 1 180 ? 16.560 10.219 56.808 1.00 67.24 168 VAL B O 1
ATOM 5100 N N . GLU B 1 181 ? 15.492 11.256 58.522 1.00 67.31 169 GLU B N 1
ATOM 5101 C CA . GLU B 1 181 ? 14.361 11.795 57.786 1.00 66.95 169 GLU B CA 1
ATOM 5102 C C . GLU B 1 181 ? 14.535 12.643 56.517 1.00 65.51 169 GLU B C 1
ATOM 5103 O O . GLU B 1 181 ? 14.491 12.094 55.415 1.00 66.45 169 GLU B O 1
ATOM 5109 N N . GLY B 1 182 ? 14.730 13.924 56.668 1.00 62.51 170 GLY B N 1
ATOM 5110 C CA . GLY B 1 182 ? 14.725 14.838 55.544 1.00 59.38 170 GLY B CA 1
ATOM 5111 C C . GLY B 1 182 ? 16.077 15.407 55.190 1.00 55.89 170 GLY B C 1
ATOM 5112 O O . GLY B 1 182 ? 16.171 16.448 54.554 1.00 55.96 170 GLY B O 1
ATOM 5113 N N . VAL B 1 183 ? 17.130 14.716 55.585 1.00 51.35 171 VAL B N 1
ATOM 5114 C CA . VAL B 1 183 ? 18.459 15.179 55.293 1.00 47.64 171 VAL B CA 1
ATOM 5115 C C . VAL B 1 183 ? 19.179 14.128 54.488 1.00 44.04 171 VAL B C 1
ATOM 5116 O O . VAL B 1 183 ? 18.945 12.939 54.657 1.00 44.08 171 VAL B O 1
ATOM 5120 N N . THR B 1 184 ? 20.048 14.567 53.598 1.00 39.90 172 THR B N 1
ATOM 5121 C CA . THR B 1 184 ? 20.900 13.650 52.883 1.00 37.00 172 THR B CA 1
ATOM 5122 C C . THR B 1 184 ? 22.284 13.922 53.427 1.00 34.70 172 THR B C 1
ATOM 5123 O O . THR B 1 184 ? 22.756 15.057 53.417 1.00 34.48 172 THR B O 1
ATOM 5127 N N . ILE B 1 185 ? 22.926 12.878 53.921 1.00 32.03 173 ILE B N 1
ATOM 5128 C CA . ILE B 1 185 ? 24.230 13.011 54.534 1.00 29.90 173 ILE B CA 1
ATOM 5129 C C . ILE B 1 185 ? 25.213 12.210 53.706 1.00 28.46 173 ILE B C 1
ATOM 5130 O O . ILE B 1 185 ? 25.270 10.984 53.802 1.00 28.54 173 ILE B O 1
ATOM 5135 N N . LEU B 1 186 ? 25.972 12.912 52.871 1.00 26.65 174 LEU B N 1
ATOM 5136 C CA . LEU B 1 186 ? 26.936 12.262 52.006 1.00 25.07 174 LEU B CA 1
ATOM 5137 C C . LEU B 1 186 ? 28.343 12.361 52.546 1.00 24.09 174 LEU B C 1
ATOM 5138 O O . LEU B 1 186 ? 28.721 13.339 53.176 1.00 23.57 174 LEU B O 1
ATOM 5143 N N . PRO B 1 187 ? 29.136 11.350 52.231 1.00 23.23 175 PRO B N 1
ATOM 5144 C CA . PRO B 1 187 ? 30.525 11.317 52.640 1.00 22.62 175 PRO B CA 1
ATOM 5145 C C . PRO B 1 187 ? 31.317 12.029 51.565 1.00 22.12 175 PRO B C 1
ATOM 5146 O O . PRO B 1 187 ? 30.837 12.159 50.441 1.00 22.46 175 PRO B O 1
ATOM 5150 N N . THR B 1 188 ? 32.509 12.488 51.890 1.00 21.27 176 THR B N 1
ATOM 5151 C CA . THR B 1 188 ? 33.342 13.108 50.889 1.00 20.80 176 THR B CA 1
ATOM 5152 C C . THR B 1 188 ? 34.672 12.409 50.956 1.00 20.40 176 THR B C 1
ATOM 5153 O O . THR B 1 188 ? 35.195 12.161 52.028 1.00 20.68 176 THR B O 1
ATOM 5157 N N . TRP B 1 189 ? 35.221 12.104 49.798 1.00 20.35 177 TRP B N 1
ATOM 5158 C CA . TRP B 1 189 ? 36.458 11.362 49.698 1.00 20.49 177 TRP B CA 1
ATOM 5159 C C . TRP B 1 189 ? 37.711 12.231 49.908 1.00 21.53 177 TRP B C 1
ATOM 5160 O O . TRP B 1 189 ? 38.162 12.897 48.991 1.00 21.49 177 TRP B O 1
ATOM 5171 N N . ARG B 1 190 ? 38.263 12.240 51.117 1.00 23.19 178 ARG B N 1
ATOM 5172 C CA . ARG B 1 190 ? 39.552 12.909 51.360 1.00 24.72 178 ARG B CA 1
ATOM 5173 C C . ARG B 1 190 ? 40.744 11.964 51.493 1.00 23.79 178 ARG B C 1
ATOM 5174 O O . ARG B 1 190 ? 40.965 11.394 52.554 1.00 23.50 178 ARG B O 1
ATOM 5182 N N . PRO B 1 191 ? 41.528 11.824 50.435 1.00 22.91 179 PRO B N 1
ATOM 5183 C CA . PRO B 1 191 ? 42.720 10.983 50.459 1.00 23.03 179 PRO B CA 1
ATOM 5184 C C . PRO B 1 191 ? 44.035 11.702 50.790 1.00 23.61 179 PRO B C 1
ATOM 5185 O O . PRO B 1 191 ? 45.052 11.409 50.165 1.00 23.68 179 PRO B O 1
ATOM 5189 N N . ASP B 1 192 ? 44.048 12.597 51.765 1.00 24.16 180 ASP B N 1
ATOM 5190 C CA . ASP B 1 192 ? 45.282 13.314 52.057 1.00 25.02 180 ASP B CA 1
ATOM 5191 C C . ASP B 1 192 ? 46.333 12.432 52.698 1.00 25.49 180 ASP B C 1
ATOM 5192 O O . ASP B 1 192 ? 47.496 12.487 52.304 1.00 25.37 180 ASP B O 1
ATOM 5197 N N . ARG B 1 193 ? 45.940 11.605 53.659 1.00 26.76 181 ARG B N 1
ATOM 5198 C CA . ARG B 1 193 ? 46.899 10.695 54.291 1.00 28.13 181 ARG B CA 1
ATOM 5199 C C . ARG B 1 193 ? 47.588 9.849 53.232 1.00 28.34 181 ARG B C 1
ATOM 5200 O O . ARG B 1 193 ? 48.801 9.711 53.234 1.00 27.98 181 ARG B O 1
ATOM 5208 N N . ALA B 1 194 ? 46.804 9.304 52.309 1.00 29.54 182 ALA B N 1
ATOM 5209 C CA . ALA B 1 194 ? 47.355 8.448 51.266 1.00 30.74 182 ALA B CA 1
ATOM 5210 C C . ALA B 1 194 ? 48.428 9.200 50.521 1.00 32.67 182 ALA B C 1
ATOM 5211 O O . ALA B 1 194 ? 49.472 8.647 50.196 1.00 32.29 182 ALA B O 1
ATOM 5213 N N . MET B 1 195 ? 48.154 10.473 50.263 1.00 35.60 183 MET B N 1
ATOM 5214 C CA . MET B 1 195 ? 49.037 11.312 49.475 1.00 38.18 183 MET B CA 1
ATOM 5215 C C . MET B 1 195 ? 50.304 11.688 50.233 1.00 40.50 183 MET B C 1
ATOM 5216 O O . MET B 1 195 ? 51.387 11.729 49.658 1.00 40.49 183 MET B O 1
ATOM 5221 N N . ASN B 1 196 ? 50.167 11.956 51.526 1.00 43.28 184 ASN B N 1
ATOM 5222 C CA . ASN B 1 196 ? 51.288 12.459 52.318 1.00 45.68 184 ASN B CA 1
ATOM 5223 C C . ASN B 1 196 ? 52.328 11.429 52.748 1.00 47.90 184 ASN B C 1
ATOM 5224 O O . ASN B 1 196 ? 52.310 10.952 53.877 1.00 47.56 184 ASN B O 1
ATOM 5229 N N . VAL B 1 197 ? 53.262 11.136 51.855 1.00 51.09 185 VAL B N 1
ATOM 5230 C CA . VAL B 1 197 ? 54.347 10.205 52.139 1.00 53.93 185 VAL B CA 1
ATOM 5231 C C . VAL B 1 197 ? 55.366 10.776 53.138 1.00 57.02 185 VAL B C 1
ATOM 5232 O O . VAL B 1 197 ? 56.239 10.052 53.604 1.00 57.37 185 VAL B O 1
ATOM 5236 N N . ASP B 1 198 ? 55.270 12.066 53.455 1.00 60.50 186 ASP B N 1
ATOM 5237 C CA . ASP B 1 198 ? 56.165 12.690 54.431 1.00 63.07 186 ASP B CA 1
ATOM 5238 C C . ASP B 1 198 ? 55.690 12.464 55.857 1.00 65.07 186 ASP B C 1
ATOM 5239 O O . ASP B 1 198 ? 56.435 12.667 56.811 1.00 65.32 186 ASP B O 1
ATOM 5244 N N . LYS B 1 199 ? 54.434 12.079 56.000 1.00 67.09 187 LYS B N 1
ATOM 5245 C CA . LYS B 1 199 ? 53.853 11.927 57.317 1.00 68.39 187 LYS B CA 1
ATOM 5246 C C . LYS B 1 199 ? 54.369 10.668 57.976 1.00 68.81 187 LYS B C 1
ATOM 5247 O O . LYS B 1 199 ? 54.570 9.657 57.306 1.00 69.20 187 LYS B O 1
ATOM 5253 N N . GLU B 1 200 ? 54.660 10.768 59.286 1.00 68.87 188 GLU B N 1
ATOM 5254 C CA . GLU B 1 200 ? 55.031 9.561 60.011 1.00 68.57 188 GLU B CA 1
ATOM 5255 C C . GLU B 1 200 ? 53.649 8.870 59.979 1.00 67.42 188 GLU B C 1
ATOM 5256 O O . GLU B 1 200 ? 52.663 9.592 60.148 1.00 67.70 188 GLU B O 1
ATOM 5262 N N . GLY B 1 201 ? 53.509 7.578 59.791 1.00 65.34 189 GLY B N 1
ATOM 5263 C CA . GLY B 1 201 ? 52.187 7.002 59.804 1.00 63.65 189 GLY B CA 1
ATOM 5264 C C . GLY B 1 201 ? 51.758 6.557 58.427 1.00 61.88 189 GLY B C 1
ATOM 5265 O O . GLY B 1 201 ? 50.932 5.655 58.286 1.00 61.44 189 GLY B O 1
ATOM 5266 N N . TRP B 1 202 ? 52.314 7.195 57.404 1.00 59.87 190 TRP B N 1
ATOM 5267 C CA . TRP B 1 202 ? 51.942 6.865 56.041 1.00 58.30 190 TRP B CA 1
ATOM 5268 C C . TRP B 1 202 ? 51.926 5.357 55.832 1.00 58.25 190 TRP B C 1
ATOM 5269 O O . TRP B 1 202 ? 50.955 4.812 55.326 1.00 58.17 190 TRP B O 1
ATOM 5280 N N . ARG B 1 203 ? 52.994 4.683 56.244 1.00 58.36 191 ARG B N 1
ATOM 5281 C CA . ARG B 1 203 ? 53.105 3.236 56.050 1.00 58.32 191 ARG B CA 1
ATOM 5282 C C . ARG B 1 203 ? 51.995 2.459 56.753 1.00 57.21 191 ARG B C 1
ATOM 5283 O O . ARG B 1 203 ? 51.334 1.622 56.145 1.00 57.18 191 ARG B O 1
ATOM 5291 N N . GLU B 1 204 ? 51.811 2.717 58.041 1.00 55.71 192 GLU B N 1
ATOM 5292 C CA . GLU B 1 204 ? 50.732 2.091 58.781 1.00 53.97 192 GLU B CA 1
ATOM 5293 C C . GLU B 1 204 ? 49.450 2.285 57.985 1.00 51.80 192 GLU B C 1
ATOM 5294 O O . GLU B 1 204 ? 48.638 1.370 57.868 1.00 52.11 192 GLU B O 1
ATOM 5300 N N . TYR B 1 205 ? 49.283 3.479 57.423 1.00 48.95 193 TYR B N 1
ATOM 5301 C CA . TYR B 1 205 ? 48.088 3.799 56.663 1.00 46.27 193 TYR B CA 1
ATOM 5302 C C . TYR B 1 205 ? 48.051 2.966 55.401 1.00 45.54 193 TYR B C 1
ATOM 5303 O O . TYR B 1 205 ? 47.052 2.330 55.098 1.00 45.08 193 TYR B O 1
ATOM 5312 N N . VAL B 1 206 ? 49.151 2.949 54.667 1.00 45.36 194 VAL B N 1
ATOM 5313 C CA . VAL B 1 206 ? 49.161 2.208 53.424 1.00 45.82 194 VAL B CA 1
ATOM 5314 C C . VAL B 1 206 ? 48.886 0.741 53.749 1.00 46.71 194 VAL B C 1
ATOM 5315 O O . VAL B 1 206 ? 48.205 0.049 52.991 1.00 46.53 194 VAL B O 1
ATOM 5319 N N . GLU B 1 207 ? 49.368 0.290 54.905 1.00 47.95 195 GLU B N 1
ATOM 5320 C CA . GLU B 1 207 ? 49.137 -1.087 55.349 1.00 48.72 195 GLU B CA 1
ATOM 5321 C C . GLU B 1 207 ? 47.661 -1.327 55.680 1.00 48.70 195 GLU B C 1
ATOM 5322 O O . GLU B 1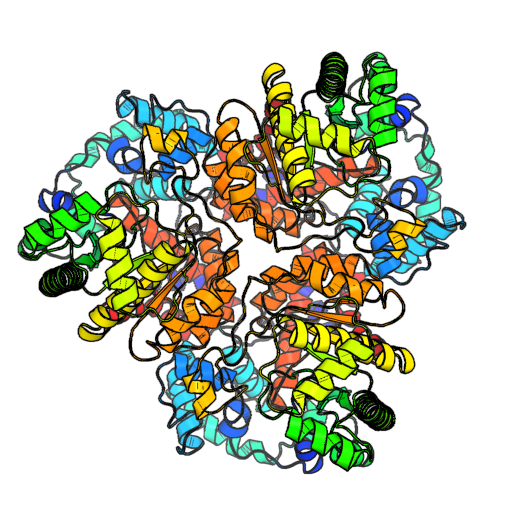 207 ? 47.115 -2.366 55.326 1.00 49.16 195 GLU B O 1
ATOM 5328 N N . LYS B 1 208 ? 47.015 -0.373 56.346 1.00 48.40 196 LYS B N 1
ATOM 5329 C CA . LYS B 1 208 ? 45.597 -0.507 56.686 1.00 48.04 196 LYS B CA 1
ATOM 5330 C C . LYS B 1 208 ? 44.725 -0.568 55.438 1.00 47.42 196 LYS B C 1
ATOM 5331 O O . LYS B 1 208 ? 43.721 -1.281 55.381 1.00 47.37 196 LYS B O 1
ATOM 5337 N N . MET B 1 209 ? 45.133 0.175 54.425 1.00 46.66 197 MET B N 1
ATOM 5338 C CA . MET B 1 209 ? 44.325 0.314 53.234 1.00 46.25 197 MET B CA 1
ATOM 5339 C C . MET B 1 209 ? 44.258 -0.999 52.477 1.00 47.80 197 MET B C 1
ATOM 5340 O O . MET B 1 209 ? 43.201 -1.380 51.987 1.00 47.43 197 MET B O 1
ATOM 5345 N N . GLY B 1 210 ? 45.379 -1.704 52.409 1.00 50.20 198 GLY B N 1
ATOM 5346 C CA . GLY B 1 210 ? 45.415 -2.983 51.732 1.00 52.24 198 GLY B CA 1
ATOM 5347 C C . GLY B 1 210 ? 44.611 -3.984 52.522 1.00 54.36 198 GLY B C 1
ATOM 5348 O O . GLY B 1 210 ? 43.953 -4.863 51.966 1.00 54.40 198 GLY B O 1
ATOM 5349 N N . GLU B 1 211 ? 44.664 -3.840 53.839 1.00 56.68 199 GLU B N 1
ATOM 5350 C CA . GLU B 1 211 ? 43.938 -4.730 54.716 1.00 58.30 199 GLU B CA 1
ATOM 5351 C C . GLU B 1 211 ? 42.471 -4.622 54.408 1.00 59.00 199 GLU B C 1
ATOM 5352 O O . GLU B 1 211 ? 41.835 -5.605 54.052 1.00 59.85 199 GLU B O 1
ATOM 5358 N N . ARG B 1 212 ? 41.931 -3.416 54.556 1.00 59.16 200 ARG B N 1
ATOM 5359 C CA . ARG B 1 212 ? 40.498 -3.204 54.355 1.00 58.91 200 ARG B CA 1
ATOM 5360 C C . ARG B 1 212 ? 40.061 -3.491 52.914 1.00 57.17 200 ARG B C 1
ATOM 5361 O O . ARG B 1 212 ? 38.932 -3.916 52.688 1.00 57.40 200 ARG B O 1
ATOM 5369 N N . TYR B 1 213 ? 40.953 -3.299 51.945 1.00 54.91 201 TYR B N 1
ATOM 5370 C CA . TYR B 1 213 ? 40.574 -3.486 50.546 1.00 53.16 201 TYR B CA 1
ATOM 5371 C C . TYR B 1 213 ? 41.131 -4.752 49.883 1.00 53.16 201 TYR B C 1
ATOM 5372 O O . TYR B 1 213 ? 40.730 -5.099 48.771 1.00 53.08 201 TYR B O 1
ATOM 5381 N N . GLY B 1 214 ? 42.025 -5.454 50.570 1.00 53.21 202 GLY B N 1
ATOM 5382 C CA . GLY B 1 214 ? 42.525 -6.722 50.066 1.00 53.26 202 GLY B CA 1
ATOM 5383 C C . GLY B 1 214 ? 43.460 -6.517 48.893 1.00 53.40 202 GLY B C 1
ATOM 5384 O O . GLY B 1 214 ? 43.134 -6.868 47.755 1.00 53.54 202 GLY B O 1
ATOM 5385 N N . GLU B 1 215 ? 44.631 -5.957 49.184 1.00 53.21 203 GLU B N 1
ATOM 5386 C CA . GLU B 1 215 ? 45.590 -5.611 48.155 1.00 52.99 203 GLU B CA 1
ATOM 5387 C C . GLU B 1 215 ? 46.986 -5.529 48.748 1.00 52.83 203 GLU B C 1
ATOM 5388 O O . GLU B 1 215 ? 47.159 -5.199 49.917 1.00 52.57 203 GLU B O 1
ATOM 5394 N N . ASP B 1 216 ? 47.976 -5.867 47.935 1.00 52.74 204 ASP B N 1
ATOM 5395 C CA . ASP B 1 216 ? 49.363 -5.742 48.323 1.00 52.44 204 ASP B CA 1
ATOM 5396 C C . ASP B 1 216 ? 49.708 -4.266 48.211 1.00 52.72 204 ASP B C 1
ATOM 5397 O O . ASP B 1 216 ? 50.135 -3.796 47.161 1.00 52.60 204 ASP B O 1
ATOM 5402 N N . THR B 1 217 ? 49.529 -3.536 49.305 1.00 52.82 205 THR B N 1
ATOM 5403 C CA . THR B 1 217 ? 49.712 -2.088 49.277 1.00 52.86 205 THR B CA 1
ATOM 5404 C C . THR B 1 217 ? 51.171 -1.635 49.328 1.00 52.90 205 THR B C 1
ATOM 5405 O O . THR B 1 217 ? 51.467 -0.458 49.147 1.00 52.76 205 THR B O 1
ATOM 5409 N N . SER B 1 218 ? 52.088 -2.559 49.558 1.00 52.86 206 SER B N 1
ATOM 5410 C CA . SER B 1 218 ? 53.477 -2.188 49.534 1.00 52.52 206 SER B CA 1
ATOM 5411 C C . SER B 1 218 ? 53.860 -1.991 48.074 1.00 51.68 206 SER B C 1
ATOM 5412 O O . SER B 1 218 ? 55.017 -1.741 47.771 1.00 52.02 206 SER B O 1
ATOM 5415 N N . THR B 1 219 ? 52.879 -2.116 47.174 1.00 50.44 207 THR B N 1
ATOM 5416 C CA . THR B 1 219 ? 53.067 -1.810 45.747 1.00 49.15 207 THR B CA 1
ATOM 5417 C C . THR B 1 219 ? 52.112 -0.721 45.330 1.00 47.51 207 THR B C 1
ATOM 5418 O O . THR B 1 219 ? 50.944 -0.733 45.710 1.00 47.41 207 THR B O 1
ATOM 5422 N N . LEU B 1 220 ? 52.604 0.178 44.490 1.00 45.64 208 LEU B N 1
ATOM 5423 C CA . LEU B 1 220 ? 51.818 1.288 43.989 1.00 44.25 208 LEU B CA 1
ATOM 5424 C C . LEU B 1 220 ? 50.520 0.790 43.346 1.00 43.48 208 LEU B C 1
ATOM 5425 O O . LEU B 1 220 ? 49.440 1.248 43.698 1.00 43.30 208 LEU B O 1
ATOM 5430 N N . ASP B 1 221 ? 50.616 -0.158 42.422 1.00 42.94 209 ASP B N 1
ATOM 5431 C CA . ASP B 1 221 ? 49.420 -0.672 41.756 1.00 42.61 209 ASP B CA 1
ATOM 5432 C C . ASP B 1 221 ? 48.419 -1.200 42.755 1.00 42.06 209 ASP B C 1
ATOM 5433 O O . ASP B 1 221 ? 47.211 -1.017 42.591 1.00 42.18 209 ASP B O 1
ATOM 5438 N N . GLY B 1 222 ? 48.924 -1.863 43.789 1.00 41.04 210 GLY B N 1
ATOM 5439 C CA . GLY B 1 222 ? 48.060 -2.472 44.779 1.00 40.12 210 GLY B CA 1
ATOM 5440 C C . GLY B 1 222 ? 47.421 -1.407 45.628 1.00 39.00 210 GLY B C 1
ATOM 5441 O O . GLY B 1 222 ? 46.288 -1.535 46.078 1.00 38.89 210 GLY B O 1
ATOM 5442 N N . PHE B 1 223 ? 48.175 -0.344 45.850 1.00 37.86 211 PHE B N 1
ATOM 5443 C CA . PHE B 1 223 ? 47.691 0.775 46.618 1.00 36.84 211 PHE B CA 1
ATOM 5444 C C . PHE B 1 223 ? 46.685 1.549 45.781 1.00 36.32 211 PHE B C 1
ATOM 5445 O O . PHE B 1 223 ? 45.657 1.997 46.290 1.00 36.04 211 PHE B O 1
ATOM 5453 N N . LEU B 1 224 ? 46.977 1.699 44.491 1.00 35.77 212 LEU B N 1
ATOM 5454 C CA . LEU B 1 224 ? 46.045 2.371 43.603 1.00 35.52 212 LEU B CA 1
ATOM 5455 C C . LEU B 1 224 ? 44.796 1.500 43.516 1.00 35.36 212 LEU B C 1
ATOM 5456 O O . LEU B 1 224 ? 43.680 1.987 43.698 1.00 35.07 212 LEU B O 1
ATOM 5461 N N . ASN B 1 225 ? 44.979 0.206 43.264 1.00 35.07 213 ASN B N 1
ATOM 5462 C CA . ASN B 1 225 ? 43.842 -0.704 43.279 1.00 34.82 213 ASN B CA 1
ATOM 5463 C C . ASN B 1 225 ? 43.054 -0.523 44.564 1.00 33.79 213 ASN B C 1
ATOM 5464 O O . ASN B 1 225 ? 41.830 -0.558 44.553 1.00 33.93 213 ASN B O 1
ATOM 5469 N N . ALA B 1 226 ? 43.743 -0.341 45.680 1.00 32.60 214 ALA B N 1
ATOM 5470 C CA . ALA B 1 226 ? 43.029 -0.169 46.934 1.00 32.23 214 ALA B CA 1
ATOM 5471 C C . ALA B 1 226 ? 42.315 1.191 46.991 1.00 32.01 214 ALA B C 1
ATOM 5472 O O . ALA B 1 226 ? 41.227 1.301 47.537 1.00 31.32 214 ALA B O 1
ATOM 5474 N N . LEU B 1 227 ? 42.912 2.224 46.406 1.00 32.24 215 LEU B N 1
ATOM 5475 C CA . LEU B 1 227 ? 42.300 3.556 46.437 1.00 32.44 215 LEU B CA 1
ATOM 5476 C C . LEU B 1 227 ? 41.065 3.612 45.553 1.00 32.87 215 LEU B C 1
ATOM 5477 O O . LEU B 1 227 ? 40.093 4.291 45.879 1.00 32.56 215 LEU B O 1
ATOM 5482 N N . TRP B 1 228 ? 41.112 2.891 44.436 1.00 33.63 216 TRP B N 1
ATOM 5483 C CA . TRP B 1 228 ? 39.990 2.817 43.518 1.00 34.13 216 TRP B CA 1
ATOM 5484 C C . TRP B 1 228 ? 38.818 2.082 44.141 1.00 34.03 216 TRP B C 1
ATOM 5485 O O . TRP B 1 228 ? 37.670 2.447 43.937 1.00 34.33 216 TRP B O 1
ATOM 5496 N N . LYS B 1 229 ? 39.102 1.023 44.886 1.00 33.93 217 LYS B N 1
ATOM 5497 C CA . LYS B 1 229 ? 38.039 0.269 45.531 1.00 33.62 217 LYS B CA 1
ATOM 5498 C C . LYS B 1 229 ? 37.409 1.142 46.592 1.00 32.76 217 LYS B C 1
ATOM 5499 O O . LYS B 1 229 ? 36.203 1.098 46.809 1.00 33.14 217 LYS B O 1
ATOM 5505 N N . SER B 1 230 ? 38.251 1.914 47.272 1.00 31.81 218 SER B N 1
ATOM 5506 C CA . SER B 1 230 ? 37.806 2.888 48.258 1.00 31.18 218 SER B CA 1
ATOM 5507 C C . SER B 1 230 ? 36.877 3.903 47.607 1.00 31.29 218 SER B C 1
ATOM 5508 O O . SER B 1 230 ? 35.870 4.309 48.178 1.00 30.26 218 SER B O 1
ATOM 5511 N N . HIS B 1 231 ? 37.245 4.309 46.399 1.00 32.16 219 HIS B N 1
ATOM 5512 C CA . HIS B 1 231 ? 36.504 5.304 45.654 1.00 33.40 219 HIS B CA 1
ATOM 5513 C C . HIS B 1 231 ? 35.159 4.725 45.219 1.00 35.39 219 HIS B C 1
ATOM 5514 O O . HIS B 1 231 ? 34.134 5.405 45.269 1.00 34.88 219 HIS B O 1
ATOM 5521 N N . GLU B 1 232 ? 35.167 3.464 44.798 1.00 38.33 220 GLU B N 1
ATOM 5522 C CA . GLU B 1 232 ? 33.934 2.783 44.414 1.00 40.92 220 GLU B CA 1
ATOM 5523 C C . GLU B 1 232 ? 33.075 2.585 45.651 1.00 42.51 220 GLU B C 1
ATOM 5524 O O . GLU B 1 232 ? 31.851 2.694 45.608 1.00 42.14 220 GLU B O 1
ATOM 5530 N N . HIS B 1 233 ? 33.739 2.274 46.754 1.00 44.86 221 HIS B N 1
ATOM 5531 C CA . HIS B 1 233 ? 33.070 2.103 48.025 1.00 47.16 221 HIS B CA 1
ATOM 5532 C C . HIS B 1 233 ? 32.294 3.383 48.331 1.00 49.23 221 HIS B C 1
ATOM 5533 O O . HIS B 1 233 ? 31.139 3.342 48.737 1.00 48.20 221 HIS B O 1
ATOM 5540 N N . PHE B 1 234 ? 32.940 4.522 48.110 1.00 52.85 222 PHE B N 1
ATOM 5541 C CA . PHE B 1 234 ? 32.322 5.821 48.357 1.00 55.92 222 PHE B CA 1
ATOM 5542 C C . PHE B 1 234 ? 31.218 6.128 47.350 1.00 60.32 222 PHE B C 1
ATOM 5543 O O . PHE B 1 234 ? 30.175 6.660 47.717 1.00 59.64 222 PHE B O 1
ATOM 5551 N N . LYS B 1 235 ? 31.450 5.794 46.084 1.00 66.42 223 LYS B N 1
ATOM 5552 C CA . LYS B 1 235 ? 30.434 5.974 45.052 1.00 71.54 223 LYS B CA 1
ATOM 5553 C C . LYS B 1 235 ? 29.126 5.340 45.501 1.00 76.08 223 LYS B C 1
ATOM 5554 O O . LYS B 1 235 ? 28.062 5.941 45.376 1.00 76.52 223 LYS B O 1
ATOM 5560 N N . GLU B 1 236 ? 29.218 4.125 46.034 1.00 81.17 224 GLU B N 1
ATOM 5561 C CA . GLU B 1 236 ? 28.039 3.363 46.441 1.00 85.00 224 GLU B CA 1
ATOM 5562 C C . GLU B 1 236 ? 27.295 3.953 47.641 1.00 88.10 224 GLU B C 1
ATOM 5563 O O . GLU B 1 236 ? 26.218 3.479 47.993 1.00 88.45 224 GLU B O 1
ATOM 5569 N N . HIS B 1 237 ? 27.861 4.977 48.270 1.00 91.61 225 HIS B N 1
ATOM 5570 C CA . HIS B 1 237 ? 27.190 5.645 49.378 1.00 94.25 225 HIS B CA 1
ATOM 5571 C C . HIS B 1 237 ? 26.790 7.059 48.964 1.00 97.42 225 HIS B C 1
ATOM 5572 O O . HIS B 1 237 ? 26.641 7.945 49.800 1.00 97.68 225 HIS B O 1
ATOM 5579 N N . GLY B 1 238 ? 26.623 7.250 47.657 1.00 101.19 226 GLY B N 1
ATOM 5580 C CA . GLY B 1 238 ? 26.177 8.511 47.090 1.00 104.04 226 GLY B CA 1
ATOM 5581 C C . GLY B 1 238 ? 27.171 9.648 47.182 1.00 106.65 226 GLY B C 1
ATOM 5582 O O . GLY B 1 238 ? 26.780 10.809 47.166 1.00 106.93 226 GLY B O 1
ATOM 5583 N N . CYS B 1 239 ? 28.454 9.324 47.261 1.00 109.62 227 CYS B N 1
ATOM 5584 C CA . CYS B 1 239 ? 29.476 10.352 47.379 1.00 111.83 227 CYS B CA 1
ATOM 5585 C C . CYS B 1 239 ? 29.704 11.005 46.028 1.00 114.23 227 CYS B C 1
ATOM 5586 O O . CYS B 1 239 ? 29.706 10.326 45.007 1.00 114.48 227 CYS B O 1
ATOM 5589 N N . VAL B 1 240 ? 29.898 12.320 46.022 1.00 116.86 228 VAL B N 1
ATOM 5590 C CA . VAL B 1 240 ? 30.113 13.043 44.772 1.00 118.71 228 VAL B CA 1
ATOM 5591 C C . VAL B 1 240 ? 31.255 14.036 44.838 1.00 120.21 228 VAL B C 1
ATOM 5592 O O . VAL B 1 240 ? 31.191 15.082 44.204 1.00 120.63 228 VAL B O 1
ATOM 5596 N N . ALA B 1 241 ? 32.314 13.733 45.571 1.00 121.60 229 ALA B N 1
ATOM 5597 C CA . ALA B 1 241 ? 33.370 14.722 45.699 1.00 122.30 229 ALA B CA 1
ATOM 5598 C C . ALA B 1 241 ? 34.591 14.247 46.446 1.00 122.64 229 ALA B C 1
ATOM 5599 O O . ALA B 1 241 ? 34.520 13.388 47.321 1.00 122.99 229 ALA B O 1
ATOM 5601 N N . SER B 1 242 ? 35.716 14.848 46.085 1.00 122.62 230 SER B N 1
ATOM 5602 C CA . SER B 1 242 ? 36.985 14.584 46.720 1.00 122.22 230 SER B CA 1
ATOM 5603 C C . SER B 1 242 ? 37.504 15.915 47.221 1.00 121.58 230 SER B C 1
ATOM 5604 O O . SER B 1 242 ? 37.418 16.920 46.521 1.00 121.83 230 SER B O 1
ATOM 5607 N N . ASP B 1 243 ? 38.027 15.930 48.437 1.00 120.48 231 ASP B N 1
ATOM 5608 C CA . ASP B 1 243 ? 38.605 17.144 48.978 1.00 119.40 231 ASP B CA 1
ATOM 5609 C C . ASP B 1 243 ? 40.098 16.908 49.093 1.00 118.37 231 ASP B C 1
ATOM 5610 O O . ASP B 1 243 ? 40.529 15.828 49.481 1.00 118.25 231 ASP B O 1
ATOM 5615 N N . HIS B 1 244 ? 40.891 17.909 48.737 1.00 117.19 232 HIS B N 1
ATOM 5616 C CA . HIS B 1 244 ? 42.339 17.775 48.787 1.00 116.13 232 HIS B CA 1
ATOM 5617 C C . HIS B 1 244 ? 42.967 19.001 49.419 1.00 115.69 232 HIS B C 1
ATOM 5618 O O . HIS B 1 244 ? 42.657 20.130 49.047 1.00 115.69 232 HIS B O 1
ATOM 5625 N N . ALA B 1 245 ? 43.858 18.767 50.376 1.00 115.09 233 ALA B N 1
ATOM 5626 C CA . ALA B 1 245 ? 44.545 19.846 51.066 1.00 114.44 233 ALA B CA 1
ATOM 5627 C C . ALA B 1 245 ? 45.979 19.915 50.583 1.00 113.65 233 ALA B C 1
ATOM 5628 O O . ALA B 1 245 ? 46.732 18.955 50.719 1.00 113.80 233 ALA B O 1
ATOM 5630 N N . LEU B 1 246 ? 46.355 21.058 50.025 1.00 112.46 234 LEU B N 1
ATOM 5631 C CA . LEU B 1 246 ? 47.686 21.230 49.472 1.00 111.23 234 LEU B CA 1
ATOM 5632 C C . LEU B 1 246 ? 48.232 22.594 49.824 1.00 109.58 234 LEU B C 1
ATOM 5633 O O . LEU B 1 246 ? 47.523 23.592 49.764 1.00 109.72 234 LEU B O 1
ATOM 5638 N N . LEU B 1 247 ? 49.505 22.631 50.182 1.00 107.32 235 LEU B N 1
ATOM 5639 C CA . LEU B 1 247 ? 50.151 23.877 50.528 1.00 105.23 235 LEU B CA 1
ATOM 5640 C C . LEU B 1 247 ? 50.579 24.583 49.254 1.00 103.01 235 LEU B C 1
ATOM 564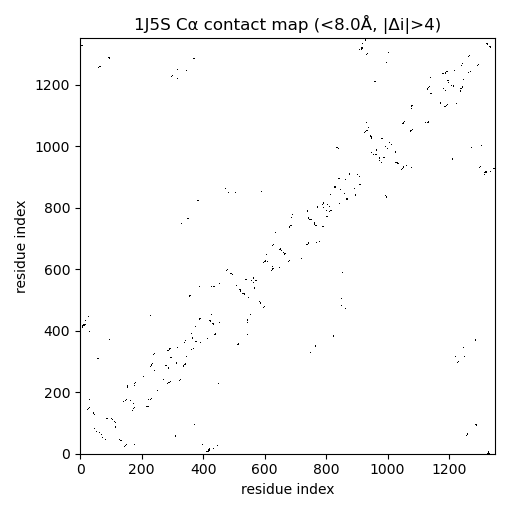1 O O . LEU B 1 247 ? 50.125 25.686 48.959 1.00 102.94 235 LEU B O 1
ATOM 5646 N N . GLU B 1 248 ? 51.459 23.924 48.508 1.00 100.24 236 GLU B N 1
ATOM 5647 C CA . GLU B 1 248 ? 51.972 24.425 47.242 1.00 97.89 236 GLU B CA 1
ATOM 5648 C C . GLU B 1 248 ? 51.621 23.415 46.166 1.00 95.56 236 GLU B C 1
ATOM 5649 O O . GLU B 1 248 ? 52.380 22.479 45.926 1.00 95.66 236 GLU B O 1
ATOM 5655 N N . PRO B 1 249 ? 50.477 23.580 45.519 1.00 92.59 237 PRO B N 1
ATOM 5656 C CA . PRO B 1 249 ? 50.094 22.651 44.468 1.00 90.88 237 PRO B CA 1
ATOM 5657 C C . PRO B 1 249 ? 51.246 22.520 43.506 1.00 88.77 237 PRO B C 1
ATOM 5658 O O . PRO B 1 249 ? 51.628 23.498 42.881 1.00 88.61 237 PRO B O 1
ATOM 5662 N N . SER B 1 250 ? 51.832 21.340 43.429 1.00 86.37 238 SER B N 1
ATOM 5663 C CA . SER B 1 250 ? 52.908 21.111 42.498 1.00 84.57 238 SER B CA 1
ATOM 5664 C C . SER B 1 250 ? 52.553 19.853 41.742 1.00 83.06 238 SER B C 1
ATOM 5665 O O . SER B 1 250 ? 52.875 18.748 42.166 1.00 82.77 238 SER B O 1
ATOM 5668 N N . VAL B 1 251 ? 51.847 20.034 40.636 1.00 81.52 239 VAL B N 1
ATOM 5669 C CA . VAL B 1 251 ? 51.435 18.932 39.790 1.00 80.58 239 VAL B CA 1
ATOM 5670 C C . VAL B 1 251 ? 52.158 19.046 38.448 1.00 80.33 239 VAL B C 1
ATOM 5671 O O . VAL B 1 251 ? 52.009 20.037 37.746 1.00 80.05 239 VAL B O 1
ATOM 5675 N N . TYR B 1 252 ? 52.956 18.038 38.110 1.00 80.57 240 TYR B N 1
ATOM 5676 C CA . TYR B 1 252 ? 53.681 17.985 36.842 1.00 81.12 240 TYR B CA 1
ATOM 5677 C C . TYR B 1 252 ? 53.612 16.514 36.386 1.00 82.93 240 TYR B C 1
ATOM 5678 O O . TYR B 1 252 ? 52.901 15.745 37.009 1.00 82.69 240 TYR B O 1
ATOM 5687 N N . TYR B 1 253 ? 54.306 16.097 35.329 1.00 85.55 241 TYR B N 1
ATOM 5688 C CA . TYR B 1 253 ? 54.144 14.704 34.856 1.00 87.63 241 TYR B CA 1
ATOM 5689 C C . TYR B 1 253 ? 55.037 13.684 35.556 1.00 89.08 241 TYR B C 1
ATOM 5690 O O . TYR B 1 253 ? 56.258 13.799 35.516 1.00 89.28 241 TYR B O 1
ATOM 5699 N N . VAL B 1 254 ? 54.425 12.646 36.128 1.00 90.60 242 VAL B N 1
ATOM 5700 C CA . VAL B 1 254 ? 55.166 11.651 36.917 1.00 91.40 242 VAL B CA 1
ATOM 5701 C C . VAL B 1 254 ? 54.983 10.157 36.601 1.00 91.52 242 VAL B C 1
ATOM 5702 O O . VAL B 1 254 ? 54.104 9.481 37.093 1.00 92.30 242 VAL B O 1
ATOM 5706 N N . ASP B 1 255 ? 55.870 9.689 35.756 1.00 90.89 243 ASP B N 1
ATOM 5707 C CA . ASP B 1 255 ? 56.137 8.316 35.422 1.00 89.81 243 ASP B CA 1
ATOM 5708 C C . ASP B 1 255 ? 55.758 7.265 36.461 1.00 88.05 243 ASP B C 1
ATOM 5709 O O . ASP B 1 255 ? 56.005 7.460 37.644 1.00 88.22 243 ASP B O 1
ATOM 5714 N N . GLU B 1 256 ? 55.204 6.131 36.035 1.00 85.55 244 GLU B N 1
ATOM 5715 C CA . GLU B 1 256 ? 54.720 5.155 37.014 1.00 83.39 244 GLU B CA 1
ATOM 5716 C C . GLU B 1 256 ? 55.880 4.415 37.668 1.00 81.21 244 GLU B C 1
ATOM 5717 O O . GLU B 1 256 ? 55.838 4.124 38.855 1.00 80.94 244 GLU B O 1
ATOM 5723 N N . ASN B 1 257 ? 56.932 4.151 36.903 1.00 78.79 245 ASN B N 1
ATOM 5724 C CA . ASN B 1 257 ? 58.099 3.463 37.443 1.00 76.72 245 ASN B CA 1
ATOM 5725 C C . ASN B 1 257 ? 58.817 4.320 38.485 1.00 74.41 245 ASN B C 1
ATOM 5726 O O . ASN B 1 257 ? 59.329 3.799 39.474 1.00 74.37 245 ASN B O 1
ATOM 5731 N N . ARG B 1 258 ? 58.847 5.632 38.269 1.00 71.42 246 ARG B N 1
ATOM 5732 C CA . ARG B 1 258 ? 59.427 6.533 39.258 1.00 68.85 246 ARG B CA 1
ATOM 5733 C C . ARG B 1 258 ? 58.495 6.547 40.455 1.00 65.57 246 ARG B C 1
ATOM 5734 O O . ARG B 1 258 ? 58.929 6.502 41.602 1.00 64.88 246 ARG B O 1
ATOM 5742 N N . ALA B 1 259 ? 57.202 6.606 40.166 1.00 62.00 247 ALA B N 1
ATOM 5743 C CA . ALA B 1 259 ? 56.194 6.619 41.201 1.00 59.37 247 ALA B CA 1
ATOM 5744 C C . ALA B 1 259 ? 56.305 5.323 41.961 1.00 57.20 247 ALA B C 1
ATOM 5745 O O . ALA B 1 259 ? 56.215 5.300 43.183 1.00 56.99 247 ALA B O 1
ATOM 5747 N N . ARG B 1 260 ? 56.520 4.241 41.223 1.00 54.93 248 ARG B N 1
ATOM 5748 C CA . ARG B 1 260 ? 56.619 2.919 41.825 1.00 53.30 248 ARG B CA 1
ATOM 5749 C C . ARG B 1 260 ? 57.861 2.843 42.685 1.00 51.10 248 ARG B C 1
ATOM 5750 O O . ARG B 1 260 ? 57.826 2.313 43.784 1.00 50.82 248 ARG B O 1
ATOM 5758 N N . ALA B 1 261 ? 58.957 3.395 42.186 1.00 48.88 249 ALA B N 1
ATOM 5759 C CA . ALA B 1 261 ? 60.207 3.382 42.929 1.00 47.22 249 ALA B CA 1
ATOM 5760 C C . ALA B 1 261 ? 60.055 4.129 44.252 1.00 45.91 249 ALA B C 1
ATOM 5761 O O . ALA B 1 261 ? 60.433 3.625 45.306 1.00 45.72 249 ALA B O 1
ATOM 5763 N N . VAL B 1 262 ? 59.493 5.333 44.192 1.00 44.61 250 VAL B N 1
ATOM 5764 C CA . VAL B 1 262 ? 59.349 6.166 45.377 1.00 43.74 250 VAL B CA 1
ATOM 5765 C C . VAL B 1 262 ? 58.463 5.480 46.403 1.00 43.57 250 VAL B C 1
ATOM 5766 O O . VAL B 1 262 ? 58.753 5.483 47.590 1.00 42.84 250 VAL B O 1
ATOM 5770 N N . HIS B 1 263 ? 57.393 4.867 45.921 1.00 44.11 251 HIS B N 1
ATOM 5771 C CA . HIS B 1 263 ? 56.410 4.229 46.780 1.00 44.66 251 HIS B CA 1
ATOM 5772 C C . HIS B 1 263 ? 57.039 3.087 47.574 1.00 46.30 251 HIS B C 1
ATOM 5773 O O . HIS B 1 263 ? 56.746 2.910 48.755 1.00 45.98 251 HIS B O 1
ATOM 5780 N N . GLU B 1 264 ? 57.913 2.330 46.916 1.00 48.59 252 GLU B N 1
ATOM 5781 C CA . GLU B 1 264 ? 58.635 1.235 47.538 1.00 50.40 252 GLU B CA 1
ATOM 5782 C C . GLU B 1 264 ? 59.702 1.740 48.488 1.00 52.61 252 GLU B C 1
ATOM 5783 O O . GLU B 1 264 ? 59.925 1.153 49.547 1.00 52.61 252 GLU B O 1
ATOM 5789 N N . LYS B 1 265 ? 60.377 2.818 48.103 1.00 55.30 253 LYS B N 1
ATOM 5790 C CA . LYS B 1 265 ? 61.358 3.427 48.989 1.00 57.47 253 LYS B CA 1
ATOM 5791 C C . LYS B 1 265 ? 60.636 3.812 50.273 1.00 59.34 253 LYS B C 1
ATOM 5792 O O . LYS B 1 265 ? 61.146 3.596 51.365 1.00 59.54 253 LYS B O 1
ATOM 5798 N N . ALA B 1 266 ? 59.428 4.350 50.132 1.00 61.68 254 ALA B N 1
ATOM 5799 C CA . ALA B 1 266 ? 58.669 4.841 51.273 1.00 63.68 254 ALA B CA 1
ATOM 5800 C C . ALA B 1 266 ? 58.353 3.748 52.277 1.00 65.85 254 ALA B C 1
ATOM 5801 O O . ALA B 1 266 ? 58.197 4.019 53.461 1.00 65.79 254 ALA B O 1
ATOM 5803 N N . PHE B 1 267 ? 58.262 2.510 51.818 1.00 68.99 255 PHE B N 1
ATOM 5804 C CA . PHE B 1 267 ? 57.978 1.410 52.735 1.00 71.79 255 PHE B CA 1
ATOM 5805 C C . PHE B 1 267 ? 59.182 0.991 53.564 1.00 74.63 255 PHE B C 1
ATOM 5806 O O . PHE B 1 267 ? 59.084 0.110 54.411 1.00 74.91 255 PHE B O 1
ATOM 5814 N N . SER B 1 268 ? 60.309 1.645 53.335 1.00 77.95 256 SER B N 1
ATOM 5815 C CA . SER B 1 268 ? 61.534 1.307 54.020 1.00 80.44 256 SER B CA 1
ATOM 5816 C C . SER B 1 268 ? 62.150 2.628 54.499 1.00 82.96 256 SER B C 1
ATOM 5817 O O . SER B 1 268 ? 62.911 3.271 53.777 1.00 83.31 256 SER B O 1
ATOM 5820 N N . GLY B 1 269 ? 61.789 3.026 55.717 1.00 85.67 257 GLY B N 1
ATOM 5821 C CA . GLY B 1 269 ? 62.182 4.296 56.315 1.00 87.82 257 GLY B CA 1
ATOM 5822 C C . GLY B 1 269 ? 63.165 5.221 55.617 1.00 89.79 257 GLY B C 1
ATOM 5823 O O . GLY B 1 269 ? 63.916 5.922 56.296 1.00 90.35 257 GLY B O 1
ATOM 5824 N N . GLU B 1 270 ? 63.159 5.262 54.288 1.00 91.69 258 GLU B N 1
ATOM 5825 C CA . GLU B 1 270 ? 64.054 6.156 53.560 1.00 92.95 258 GLU B CA 1
ATOM 5826 C C . GLU B 1 270 ? 63.610 7.597 53.699 1.00 93.66 258 GLU B C 1
ATOM 5827 O O . GLU B 1 270 ? 62.452 7.921 53.437 1.00 93.99 258 GLU B O 1
ATOM 5833 N N . LYS B 1 271 ? 64.517 8.462 54.133 1.00 94.13 259 LYS B N 1
ATOM 5834 C CA . LYS B 1 271 ? 64.219 9.876 54.123 1.00 94.26 259 LYS B CA 1
ATOM 5835 C C . LYS B 1 271 ? 64.201 10.168 52.630 1.00 93.73 259 LYS B C 1
ATOM 5836 O O . LYS B 1 271 ? 65.253 10.167 51.989 1.00 94.10 259 LYS B O 1
ATOM 5842 N N . LEU B 1 272 ? 63.013 10.350 52.061 1.00 92.54 260 LEU B N 1
ATOM 5843 C CA . LEU B 1 272 ? 62.910 10.594 50.628 1.00 91.37 260 LEU B CA 1
ATOM 5844 C C . LEU B 1 272 ? 63.306 12.028 50.344 1.00 90.18 260 LEU B C 1
ATOM 5845 O O . LEU B 1 272 ? 63.116 12.907 51.180 1.00 90.33 260 LEU B O 1
ATOM 5850 N N . THR B 1 273 ? 63.855 12.261 49.161 1.00 88.47 261 THR B N 1
ATOM 5851 C CA . THR B 1 273 ? 64.200 13.605 48.739 1.00 86.95 261 THR B CA 1
ATOM 5852 C C . THR B 1 273 ? 62.929 14.397 48.474 1.00 85.14 261 THR B C 1
ATOM 5853 O O . THR B 1 273 ? 61.859 13.822 48.278 1.00 85.13 261 THR B O 1
ATOM 5857 N N . GLN B 1 274 ? 63.049 15.719 48.473 1.00 82.79 262 GLN B N 1
ATOM 5858 C CA . GLN B 1 274 ? 61.920 16.582 48.159 1.00 80.66 262 GLN B CA 1
ATOM 5859 C C . GLN B 1 274 ? 61.351 16.241 46.787 1.00 77.93 262 GLN B C 1
ATOM 5860 O O . GLN B 1 274 ? 60.138 16.250 46.598 1.00 77.97 262 GLN B O 1
ATOM 5866 N N . ASP B 1 275 ? 62.227 15.927 45.835 1.00 74.33 263 ASP B N 1
ATOM 5867 C CA . ASP B 1 275 ? 61.785 15.580 44.486 1.00 71.32 263 ASP B CA 1
ATOM 5868 C C . ASP B 1 275 ? 60.946 14.308 44.535 1.00 67.57 263 ASP B C 1
ATOM 5869 O O . ASP B 1 275 ? 59.930 14.194 43.849 1.00 67.31 263 ASP B O 1
ATOM 5874 N N . GLU B 1 276 ? 61.385 13.354 45.350 1.00 62.88 264 GLU B N 1
ATOM 5875 C CA . GLU B 1 276 ? 60.692 12.081 45.502 1.00 59.04 264 GLU B CA 1
ATOM 5876 C C . GLU B 1 276 ? 59.289 12.301 46.087 1.00 55.21 264 GLU B C 1
ATOM 5877 O O . GLU B 1 276 ? 58.298 11.788 45.564 1.00 54.40 264 GLU B O 1
ATOM 5883 N N . ILE B 1 277 ? 59.211 13.084 47.157 1.00 50.87 265 ILE B N 1
ATOM 5884 C CA . ILE B 1 277 ? 57.931 13.420 47.764 1.00 47.49 265 ILE B CA 1
ATOM 5885 C C . ILE B 1 277 ? 57.063 14.155 46.749 1.00 44.70 265 ILE B C 1
ATOM 5886 O O . ILE B 1 277 ? 55.917 13.791 46.525 1.00 44.20 265 ILE B O 1
ATOM 5891 N N . ASN B 1 278 ? 57.623 15.184 46.127 1.00 41.80 266 ASN B N 1
ATOM 5892 C CA . ASN B 1 278 ? 56.894 15.967 45.147 1.00 39.66 266 ASN B CA 1
ATOM 5893 C C . ASN B 1 278 ? 56.411 15.105 43.982 1.00 37.58 266 ASN B C 1
ATOM 5894 O O . ASN B 1 278 ? 55.237 15.146 43.623 1.00 37.45 266 ASN B O 1
ATOM 5899 N N . ASP B 1 279 ? 57.306 14.310 43.412 1.00 35.14 267 ASP B N 1
ATOM 5900 C CA . ASP B 1 279 ? 56.940 13.428 42.319 1.00 33.15 267 ASP B CA 1
ATOM 5901 C C . ASP B 1 279 ? 55.801 12.521 42.737 1.00 31.26 267 ASP B C 1
ATOM 5902 O O . ASP B 1 279 ? 54.858 12.285 41.992 1.00 31.07 267 ASP B O 1
ATOM 5907 N N . TYR B 1 280 ? 55.892 12.024 43.952 1.00 29.51 268 TYR B N 1
ATOM 5908 C CA . TYR B 1 280 ? 54.913 11.091 44.449 1.00 28.39 268 TYR B CA 1
ATOM 5909 C C . TYR B 1 280 ? 53.560 11.745 44.544 1.00 27.87 268 TYR B C 1
ATOM 5910 O O . TYR B 1 280 ? 52.536 11.145 44.223 1.00 27.57 268 TYR B O 1
ATOM 5919 N N . LYS B 1 281 ? 53.570 12.988 44.997 1.00 27.73 269 LYS B N 1
ATOM 5920 C CA . LYS B 1 281 ? 52.350 13.750 45.188 1.00 27.79 269 LYS B CA 1
ATOM 5921 C C . LYS B 1 281 ? 51.729 14.179 43.871 1.00 27.28 269 LYS B C 1
ATOM 5922 O O . LYS B 1 281 ? 50.512 14.130 43.710 1.00 27.23 269 LYS B O 1
ATOM 5928 N N . ALA B 1 282 ? 52.569 14.595 42.929 1.00 26.88 270 ALA B N 1
ATOM 5929 C CA . ALA B 1 282 ? 52.095 15.048 41.635 1.00 26.64 270 ALA B CA 1
ATOM 5930 C C . ALA B 1 282 ? 51.369 13.890 41.002 1.00 27.21 270 ALA B C 1
ATOM 5931 O O . ALA B 1 282 ? 50.302 14.038 40.393 1.00 26.80 270 ALA B O 1
ATOM 5933 N N . PHE B 1 283 ? 51.958 12.719 41.189 1.00 27.92 271 PHE B N 1
ATOM 5934 C CA . PHE B 1 283 ? 51.451 11.520 40.586 1.00 28.60 271 PHE B CA 1
ATOM 5935 C C . PHE B 1 283 ? 50.113 11.112 41.169 1.00 28.86 271 PHE B C 1
ATOM 5936 O O . PHE B 1 283 ? 49.177 10.827 40.431 1.00 28.96 271 PHE B O 1
ATOM 5944 N N . MET B 1 284 ? 50.039 11.069 42.494 1.00 29.44 272 MET B N 1
ATOM 5945 C CA . MET B 1 284 ? 48.808 10.721 43.196 1.00 30.05 272 MET B CA 1
ATOM 5946 C C . MET B 1 284 ? 47.656 11.658 42.875 1.00 29.58 272 MET B C 1
ATOM 5947 O O . MET B 1 284 ? 46.512 11.222 42.823 1.00 29.49 272 MET B O 1
ATOM 5952 N N . MET B 1 285 ? 47.948 12.943 42.678 1.00 28.99 273 MET B N 1
ATOM 5953 C CA . MET B 1 285 ? 46.906 13.906 42.355 1.00 28.93 273 MET B CA 1
ATOM 5954 C C . MET B 1 285 ? 46.328 13.595 40.979 1.00 28.43 273 MET B C 1
ATOM 5955 O O . MET B 1 285 ? 45.114 13.601 40.806 1.00 28.04 273 MET B O 1
ATOM 5960 N N . VAL B 1 286 ? 47.190 13.328 39.998 1.00 28.05 274 VAL B N 1
ATOM 5961 C CA . VAL B 1 286 ? 46.710 13.036 38.654 1.00 27.92 274 VAL B CA 1
ATOM 5962 C C . VAL B 1 286 ? 45.834 11.797 38.726 1.00 28.01 274 VAL B C 1
ATOM 5963 O O . VAL B 1 286 ? 44.847 11.672 38.005 1.00 27.40 274 VAL B O 1
ATOM 5967 N N . GLN B 1 287 ? 46.181 10.882 39.618 1.00 28.50 275 GLN B N 1
ATOM 5968 C CA . GLN B 1 287 ? 45.390 9.673 39.734 1.00 29.29 275 GLN B CA 1
ATOM 5969 C C . GLN B 1 287 ? 44.057 9.866 40.427 1.00 28.38 275 GLN B C 1
ATOM 5970 O O . GLN B 1 287 ? 43.079 9.182 40.117 1.00 28.08 275 GLN B O 1
ATOM 5976 N N . PHE B 1 288 ? 44.011 10.817 41.344 1.00 27.12 276 PHE B N 1
ATOM 5977 C CA . PHE B 1 288 ? 42.745 11.151 41.958 1.00 26.39 276 PHE B CA 1
ATOM 5978 C C . PHE B 1 288 ? 41.864 11.808 40.898 1.00 25.64 276 PHE B C 1
ATOM 5979 O O . PHE B 1 288 ? 40.646 11.648 40.899 1.00 25.39 276 PHE B O 1
ATOM 5987 N N . GLY B 1 289 ? 42.489 12.523 39.973 1.00 25.26 277 GLY B N 1
ATOM 5988 C CA . GLY B 1 289 ? 41.750 13.198 38.926 1.00 25.25 277 GLY B CA 1
ATOM 5989 C C . GLY B 1 289 ? 41.146 12.175 37.991 1.00 25.26 277 GLY B C 1
ATOM 5990 O O . GLY B 1 289 ? 39.970 12.270 37.622 1.00 25.18 277 GLY B O 1
ATOM 5991 N N . LYS B 1 290 ? 41.959 11.197 37.601 1.00 25.21 278 LYS B N 1
ATOM 5992 C CA . LYS B 1 290 ? 41.495 10.122 36.732 1.00 25.36 278 LYS B CA 1
ATOM 5993 C C . LYS B 1 290 ? 40.323 9.424 37.414 1.00 24.51 278 LYS B C 1
ATOM 5994 O O . LYS B 1 290 ? 39.246 9.306 36.837 1.00 24.56 278 LYS B O 1
ATOM 6000 N N . MET B 1 291 ? 40.507 9.007 38.661 1.00 23.81 279 MET B N 1
ATOM 6001 C CA . MET B 1 291 ? 39.434 8.329 39.381 1.00 23.20 279 MET B CA 1
ATOM 6002 C C . MET B 1 291 ? 38.158 9.122 39.361 1.00 24.44 279 MET B C 1
ATOM 6003 O O . MET B 1 291 ? 37.078 8.554 39.206 1.00 24.57 279 MET B O 1
ATOM 6008 N N . ASN B 1 292 ? 38.286 10.439 39.522 1.00 25.72 280 ASN B N 1
ATOM 6009 C CA . ASN B 1 292 ? 37.120 11.314 39.643 1.00 26.69 280 ASN B CA 1
ATOM 6010 C C . ASN B 1 292 ? 36.488 11.602 38.303 1.00 27.81 280 ASN B C 1
ATOM 6011 O O . ASN B 1 292 ? 35.333 11.981 38.223 1.00 27.31 280 ASN B O 1
ATOM 6016 N N . GLN B 1 293 ? 37.256 11.454 37.242 1.00 30.01 281 GLN B N 1
ATOM 6017 C CA . GLN B 1 293 ? 36.698 11.654 35.923 1.00 32.03 281 GLN B CA 1
ATOM 6018 C C . GLN B 1 293 ? 35.691 10.547 35.679 1.00 33.61 281 GLN B C 1
ATOM 6019 O O . GLN B 1 293 ? 34.600 10.782 35.180 1.00 33.58 281 GLN B O 1
ATOM 6025 N N . GLU B 1 294 ? 36.066 9.335 36.069 1.00 35.61 282 GLU B N 1
ATOM 6026 C CA . GLU B 1 294 ? 35.246 8.161 35.818 1.00 36.88 282 GLU B CA 1
ATOM 6027 C C . GLU B 1 294 ? 33.933 8.197 36.553 1.00 36.47 282 GLU B C 1
ATOM 6028 O O . GLU B 1 294 ? 32.978 7.541 36.150 1.00 37.32 282 GLU B O 1
ATOM 6034 N N . THR B 1 295 ? 33.877 8.985 37.615 1.00 35.25 283 THR B N 1
ATOM 6035 C CA . THR B 1 295 ? 32.661 9.112 38.389 1.00 33.86 283 THR B CA 1
ATOM 6036 C C . THR B 1 295 ? 32.018 10.491 38.311 1.00 31.93 283 THR B C 1
ATOM 6037 O O . THR B 1 295 ? 30.938 10.702 38.842 1.00 31.75 283 THR B O 1
ATOM 6041 N N . ASN B 1 296 ? 32.662 11.426 37.628 1.00 29.73 284 ASN B N 1
ATOM 6042 C CA . ASN B 1 296 ? 32.145 12.780 37.536 1.00 27.93 284 ASN B CA 1
ATOM 6043 C C . ASN B 1 296 ? 31.962 13.361 38.924 1.00 25.38 284 ASN B C 1
ATOM 6044 O O . ASN B 1 296 ? 30.882 13.811 39.278 1.00 25.68 284 ASN B O 1
ATOM 6049 N N . TRP B 1 297 ? 33.028 13.325 39.709 1.00 22.42 285 TRP B N 1
ATOM 6050 C CA . TRP B 1 297 ? 33.022 13.863 41.054 1.00 20.64 285 TRP B CA 1
ATOM 6051 C C . TRP B 1 297 ? 33.570 15.273 41.017 1.00 19.76 285 TRP B C 1
ATOM 6052 O O . TRP B 1 297 ? 34.421 15.594 40.195 1.00 20.17 285 TRP B O 1
ATOM 6063 N N . VAL B 1 298 ? 33.085 16.120 41.908 1.00 18.28 286 VAL B N 1
ATOM 6064 C CA . VAL B 1 298 ? 33.639 17.446 42.009 1.00 17.42 286 VAL B CA 1
ATOM 6065 C C . VAL B 1 298 ? 34.943 17.282 42.786 1.00 16.86 286 VAL B C 1
ATOM 6066 O O . VAL B 1 298 ? 34.972 16.597 43.793 1.00 16.90 286 VAL B O 1
ATOM 6070 N N . THR B 1 299 ? 36.023 17.861 42.275 1.00 16.43 287 THR B N 1
ATOM 6071 C CA . THR B 1 299 ? 37.334 17.797 42.913 1.00 16.28 287 THR B CA 1
ATOM 6072 C C . THR B 1 299 ? 37.599 19.116 43.613 1.00 15.91 287 THR B C 1
ATOM 6073 O O . THR B 1 299 ? 37.864 20.124 42.965 1.00 16.23 287 THR B O 1
ATOM 6077 N N . GLN B 1 300 ? 37.530 19.122 44.934 1.00 15.60 288 GLN B N 1
ATOM 6078 C CA . GLN B 1 300 ? 37.821 20.334 45.689 1.00 15.11 288 GLN B CA 1
ATOM 6079 C C . GLN B 1 300 ? 39.293 20.379 46.050 1.00 14.02 288 GLN B C 1
ATOM 6080 O O . GLN B 1 300 ? 39.844 19.386 46.491 1.00 13.24 288 GLN B O 1
ATOM 6086 N N . LEU B 1 301 ? 39.926 21.532 45.827 1.00 13.49 289 LEU B N 1
ATOM 6087 C CA . LEU B 1 301 ? 41.322 21.753 46.208 1.00 12.25 289 LEU B CA 1
ATOM 6088 C C . LEU B 1 301 ? 41.410 22.911 47.172 1.00 11.50 289 LEU B C 1
ATOM 6089 O O . LEU B 1 301 ? 41.120 24.037 46.794 1.00 10.94 289 LEU B O 1
ATOM 6094 N N . HIS B 1 302 ? 41.827 22.634 48.404 1.00 11.31 290 HIS B N 1
ATOM 6095 C CA . HIS B 1 302 ? 42.005 23.671 49.413 1.00 10.68 290 HIS B CA 1
ATOM 6096 C C . HIS B 1 302 ? 43.457 24.015 49.490 1.00 10.06 290 HIS B C 1
ATOM 6097 O O . HIS B 1 302 ? 44.208 23.329 50.150 1.00 10.04 290 HIS B O 1
ATOM 6104 N N . ILE B 1 303 ? 43.850 25.093 48.839 1.00 9.79 291 ILE B N 1
ATOM 6105 C CA . ILE B 1 303 ? 45.255 25.474 48.799 1.00 9.73 291 ILE B CA 1
ATOM 6106 C C . ILE B 1 303 ? 45.705 26.429 49.925 1.00 10.20 291 ILE B C 1
ATOM 6107 O O . ILE B 1 303 ? 44.983 27.358 50.297 1.00 10.22 291 ILE B O 1
ATOM 6112 N N . GLY B 1 304 ? 46.894 26.168 50.471 1.00 10.48 292 GLY B N 1
ATOM 6113 C CA . GLY B 1 304 ? 47.611 27.150 51.266 1.00 10.97 292 GLY B CA 1
ATOM 6114 C C . GLY B 1 304 ? 47.649 27.108 52.775 1.00 12.25 292 GLY B C 1
ATOM 6115 O O . GLY B 1 304 ? 48.068 28.090 53.396 1.00 12.73 292 GLY B O 1
ATOM 6116 N N . ALA B 1 305 ? 47.246 26.000 53.381 1.00 13.52 293 ALA B N 1
ATOM 6117 C CA . ALA B 1 305 ? 47.305 25.902 54.835 1.00 14.60 293 ALA B CA 1
ATOM 6118 C C . ALA B 1 305 ? 48.644 25.358 55.269 1.00 16.24 293 ALA B C 1
ATOM 6119 O O . ALA B 1 305 ? 48.969 24.231 54.936 1.00 16.61 293 ALA B O 1
ATOM 6121 N N . LEU B 1 306 ? 49.433 26.165 55.976 1.00 18.49 294 LEU B N 1
ATOM 6122 C CA . LEU B 1 306 ? 50.664 25.677 56.581 1.00 20.28 294 LEU B CA 1
ATOM 6123 C C . LEU B 1 306 ? 50.184 25.093 57.901 1.00 22.04 294 LEU B C 1
ATOM 6124 O O . LEU B 1 306 ? 49.577 25.791 58.713 1.00 22.34 294 LEU B O 1
ATOM 6129 N N . ARG B 1 307 ? 50.448 23.825 58.145 1.00 23.80 295 ARG B N 1
ATOM 6130 C CA . ARG B 1 307 ? 49.844 23.216 59.314 1.00 25.33 295 ARG B CA 1
ATOM 6131 C C . ARG B 1 307 ? 50.852 22.817 60.346 1.00 25.23 295 ARG B C 1
ATOM 6132 O O . ARG B 1 307 ? 52.000 22.508 60.025 1.00 26.47 295 ARG B O 1
ATOM 6140 N N . ASP B 1 308 ? 50.411 22.838 61.594 1.00 24.09 296 ASP B N 1
ATOM 6141 C CA . ASP B 1 308 ? 51.259 22.439 62.696 1.00 23.27 296 ASP B CA 1
ATOM 6142 C C . ASP B 1 308 ? 52.486 23.327 62.734 1.00 22.53 296 ASP B C 1
ATOM 6143 O O . ASP B 1 308 ? 53.591 22.868 63.006 1.00 22.58 296 ASP B O 1
ATOM 6148 N N . TYR B 1 309 ? 52.270 24.609 62.454 1.00 21.55 297 TYR B N 1
ATOM 6149 C CA . TYR B 1 309 ? 53.330 25.601 62.475 1.00 21.20 297 TYR B CA 1
ATOM 6150 C C . TYR B 1 309 ? 53.824 25.712 63.892 1.00 21.53 297 TYR B C 1
ATOM 6151 O O . TYR B 1 309 ? 55.012 25.746 64.151 1.00 22.23 297 TYR B O 1
ATOM 6160 N N . ARG B 1 310 ? 52.890 25.766 64.815 1.00 22.10 298 ARG B N 1
ATOM 6161 C CA . ARG B 1 310 ? 53.228 25.879 66.211 1.00 23.18 298 ARG B CA 1
ATOM 6162 C C . ARG B 1 310 ? 53.528 24.540 66.899 1.00 24.35 298 ARG B C 1
ATOM 6163 O O . ARG B 1 310 ? 52.619 23.795 67.278 1.00 23.94 298 ARG B O 1
ATOM 6171 N N . ASP B 1 311 ? 54.814 24.276 67.099 1.00 25.93 299 ASP B N 1
ATOM 6172 C CA . ASP B 1 311 ? 55.295 23.010 67.647 1.00 27.51 299 ASP B CA 1
ATOM 6173 C C . ASP B 1 311 ? 54.649 22.546 68.939 1.00 27.90 299 ASP B C 1
ATOM 6174 O O . ASP B 1 311 ? 54.257 21.397 69.064 1.00 28.20 299 ASP B O 1
ATOM 6179 N N . SER B 1 312 ? 54.569 23.436 69.912 1.00 28.32 300 SER B N 1
ATOM 6180 C CA . SER B 1 312 ? 54.095 23.060 71.233 1.00 28.52 300 SER B CA 1
ATOM 6181 C C . SER B 1 312 ? 52.688 22.517 71.163 1.00 28.81 300 SER B C 1
ATOM 6182 O O . SER B 1 312 ? 52.285 21.669 71.953 1.00 29.07 300 SER B O 1
ATOM 6185 N N . LEU B 1 313 ? 51.938 23.034 70.208 1.00 29.06 301 LEU B N 1
ATOM 6186 C CA . LEU B 1 313 ? 50.560 22.646 70.039 1.00 29.44 301 LEU B CA 1
ATOM 6187 C C . LEU B 1 313 ? 50.532 21.277 69.397 1.00 30.45 301 LEU B C 1
ATOM 6188 O O . LEU B 1 313 ? 49.673 20.459 69.667 1.00 29.70 301 LEU B O 1
ATOM 6193 N N . PHE B 1 314 ? 51.499 21.026 68.539 1.00 32.85 302 PHE B N 1
ATOM 6194 C CA . PHE B 1 314 ? 51.523 19.775 67.826 1.00 35.46 302 PHE B CA 1
ATOM 6195 C C . PHE B 1 314 ? 51.851 18.659 68.801 1.00 37.81 302 PHE B C 1
ATOM 6196 O O . PHE B 1 314 ? 51.111 17.688 68.931 1.00 38.25 302 PHE B O 1
ATOM 6204 N N . LYS B 1 315 ? 52.965 18.824 69.501 1.00 40.20 303 LYS B N 1
ATOM 6205 C CA . LYS B 1 315 ? 53.447 17.828 70.440 1.00 41.76 303 LYS B CA 1
ATOM 6206 C C . LYS B 1 315 ? 52.439 17.555 71.537 1.00 42.60 303 LYS B C 1
ATOM 6207 O O . LYS B 1 315 ? 52.411 16.469 72.105 1.00 42.93 303 LYS B O 1
ATOM 6213 N N . THR B 1 316 ? 51.593 18.533 71.819 1.00 43.41 304 THR B N 1
ATOM 6214 C CA . THR B 1 316 ? 50.665 18.411 72.935 1.00 43.86 304 THR B CA 1
ATOM 6215 C C . THR B 1 316 ? 49.278 17.954 72.526 1.00 43.83 304 THR B C 1
ATOM 6216 O O . THR B 1 316 ? 48.773 16.973 73.062 1.00 44.32 304 THR B O 1
ATOM 6220 N N . LEU B 1 317 ? 48.652 18.660 71.594 1.00 43.27 305 LEU B N 1
ATOM 6221 C CA . LEU B 1 317 ? 47.322 18.269 71.139 1.00 42.75 305 LEU B CA 1
ATOM 6222 C C . LEU B 1 317 ? 47.350 17.664 69.741 1.00 42.09 305 LEU B C 1
ATOM 6223 O O . LEU B 1 317 ? 46.419 16.962 69.349 1.00 42.20 305 LEU B O 1
ATOM 6228 N N . GLY B 1 318 ? 48.414 17.938 68.991 1.00 40.89 306 GLY B N 1
ATOM 6229 C CA . GLY B 1 318 ? 48.514 17.463 67.626 1.00 39.81 306 GLY B CA 1
ATOM 6230 C C . GLY B 1 318 ? 47.735 18.346 66.668 1.00 38.70 306 GLY B C 1
ATOM 6231 O O . GLY B 1 318 ? 47.459 19.502 66.968 1.00 38.52 306 GLY B O 1
ATOM 6232 N N . PRO B 1 319 ? 47.382 17.790 65.515 1.00 37.51 307 PRO B N 1
ATOM 6233 C CA . PRO B 1 319 ? 46.686 18.519 64.450 1.00 36.74 307 PRO B CA 1
ATOM 6234 C C . PRO B 1 319 ? 45.360 19.166 64.802 1.00 35.76 307 PRO B C 1
ATOM 6235 O O . PRO B 1 319 ? 44.682 18.778 65.749 1.00 35.92 307 PRO B O 1
ATOM 6239 N N . ASP B 1 320 ? 45.017 20.168 64.003 1.00 34.63 308 ASP B N 1
ATOM 6240 C CA . ASP B 1 320 ? 43.768 20.890 64.140 1.00 33.91 308 ASP B CA 1
ATOM 6241 C C . ASP B 1 320 ? 43.517 21.360 65.552 1.00 31.53 308 ASP B C 1
ATOM 6242 O O . ASP B 1 320 ? 42.393 21.347 66.027 1.00 31.46 308 ASP B O 1
ATOM 6247 N N . SER B 1 321 ? 44.563 21.817 66.210 1.00 29.01 309 SER B N 1
ATOM 6248 C CA . SER B 1 321 ? 44.434 22.191 67.605 1.00 27.00 309 SER B CA 1
ATOM 6249 C C . SER B 1 321 ? 44.687 23.676 67.829 1.00 25.23 309 SER B C 1
ATOM 6250 O O . SER B 1 321 ? 44.736 24.127 68.974 1.00 25.49 309 SER B O 1
ATOM 6253 N N . GLY B 1 322 ? 44.830 24.435 66.741 1.00 22.92 310 GLY B N 1
ATOM 6254 C CA . GLY B 1 322 ? 44.980 25.882 66.828 1.00 21.03 310 GLY B CA 1
ATOM 6255 C C . GLY B 1 322 ? 46.292 26.475 66.346 1.00 19.20 310 GLY B C 1
ATOM 6256 O O . GLY B 1 322 ? 46.543 27.652 66.575 1.00 18.57 310 GLY B O 1
ATOM 6257 N N . GLY B 1 323 ? 47.115 25.696 65.653 1.00 17.78 311 GLY B N 1
ATOM 6258 C CA . GLY B 1 323 ? 48.412 26.186 65.214 1.00 17.09 311 GLY B CA 1
ATOM 6259 C C . GLY B 1 323 ? 48.708 26.140 63.728 1.00 16.51 311 GLY B C 1
ATOM 6260 O O . GLY B 1 323 ? 49.855 25.937 63.334 1.00 16.37 311 GLY B O 1
ATOM 6261 N N . ASP B 1 324 ? 47.692 26.329 62.902 1.00 16.03 312 ASP B N 1
ATOM 6262 C CA . ASP B 1 324 ? 47.903 26.375 61.473 1.00 16.24 312 ASP B CA 1
ATOM 6263 C C . ASP B 1 324 ? 47.746 27.803 61.012 1.00 15.58 312 ASP B C 1
ATOM 6264 O O . ASP B 1 324 ? 46.874 28.527 61.486 1.00 16.50 312 ASP B O 1
ATOM 6269 N N . ILE B 1 325 ? 48.585 28.203 60.072 1.00 14.12 313 ILE B N 1
ATOM 6270 C CA . ILE B 1 325 ? 48.573 29.558 59.595 1.00 13.06 313 ILE B CA 1
ATOM 6271 C C . ILE B 1 325 ? 48.548 29.541 58.081 1.00 13.03 313 ILE B C 1
ATOM 6272 O O . ILE B 1 325 ? 48.655 28.479 57.463 1.00 12.63 313 ILE B O 1
ATOM 6277 N N . SER B 1 326 ? 48.379 30.713 57.485 1.00 12.94 314 SER B N 1
ATOM 6278 C CA . SER B 1 326 ? 48.461 30.838 56.044 1.00 13.30 314 SER B CA 1
ATOM 6279 C C . SER B 1 326 ? 49.802 31.500 55.715 1.00 13.68 314 SER B C 1
ATOM 6280 O O . SER B 1 326 ? 50.427 32.100 56.582 1.00 14.04 314 SER B O 1
ATOM 6283 N N . THR B 1 327 ? 50.252 31.369 54.475 1.00 14.48 315 THR B N 1
ATOM 6284 C CA . THR B 1 327 ? 51.487 32.000 54.029 1.00 15.13 315 THR B CA 1
ATOM 6285 C C . THR B 1 327 ? 51.245 32.527 52.630 1.00 15.78 315 THR B C 1
ATOM 6286 O O . THR B 1 327 ? 50.546 31.900 51.851 1.00 15.93 315 THR B O 1
ATOM 6290 N N . ASN B 1 328 ? 51.795 33.693 52.326 1.00 16.78 316 ASN B N 1
ATOM 6291 C CA . ASN B 1 328 ? 51.605 34.323 51.027 1.00 17.37 316 ASN B CA 1
ATOM 6292 C C . ASN B 1 328 ? 52.587 33.867 49.981 1.00 17.28 316 ASN B C 1
ATOM 6293 O O . ASN B 1 328 ? 52.489 34.259 48.826 1.00 17.38 316 ASN B O 1
ATOM 6298 N N . PHE B 1 329 ? 53.545 33.053 50.387 1.00 17.18 317 PHE B N 1
ATOM 6299 C CA . PHE B 1 329 ? 54.653 32.719 49.519 1.00 17.30 317 PHE B CA 1
ATOM 6300 C C . PHE B 1 329 ? 54.407 31.337 48.891 1.00 17.03 317 PHE B C 1
ATOM 6301 O O . PHE B 1 329 ? 54.954 30.332 49.335 1.00 17.54 317 PHE B O 1
ATOM 6309 N N . LEU B 1 330 ? 53.580 31.321 47.845 1.00 16.45 318 LEU B N 1
ATOM 6310 C CA . LEU B 1 330 ? 53.116 30.099 47.190 1.00 16.05 318 LEU B CA 1
ATOM 6311 C C . LEU B 1 330 ? 52.985 30.226 45.663 1.00 16.93 318 LEU B C 1
ATOM 6312 O O . LEU B 1 330 ? 52.317 31.123 45.164 1.00 15.99 318 LEU B O 1
ATOM 6317 N N . ARG B 1 331 ? 53.591 29.298 44.932 1.00 18.86 319 ARG B N 1
ATOM 6318 C CA . ARG B 1 331 ? 53.479 29.251 43.473 1.00 20.83 319 ARG B CA 1
ATOM 6319 C C . ARG B 1 331 ? 52.208 28.515 43.065 1.00 20.43 319 ARG B C 1
ATOM 6320 O O . ARG B 1 331 ? 52.237 27.318 42.778 1.00 20.18 319 ARG B O 1
ATOM 6328 N N . ILE B 1 332 ? 51.091 29.220 43.011 1.00 20.00 320 ILE B N 1
ATOM 6329 C CA . ILE B 1 332 ? 49.840 28.547 42.702 1.00 19.64 320 ILE B CA 1
ATOM 6330 C C . ILE B 1 332 ? 49.686 28.189 41.228 1.00 19.38 320 ILE B C 1
ATOM 6331 O O . ILE B 1 332 ? 49.564 27.020 40.875 1.00 19.03 320 ILE B O 1
ATOM 6336 N N . ALA B 1 333 ? 49.687 29.213 40.383 1.00 19.71 321 ALA B N 1
ATOM 6337 C CA . ALA B 1 333 ? 49.385 29.063 38.961 1.00 20.05 321 ALA B CA 1
ATOM 6338 C C . ALA B 1 333 ? 50.235 28.043 38.239 1.00 20.87 321 ALA B C 1
ATOM 6339 O O . ALA B 1 333 ? 49.705 27.186 37.531 1.00 21.44 321 ALA B O 1
ATOM 6341 N N . GLU B 1 334 ? 51.546 28.132 38.390 1.00 21.80 322 GLU B N 1
ATOM 6342 C CA . GLU B 1 334 ? 52.407 27.241 37.633 1.00 22.93 322 GLU B CA 1
ATOM 6343 C C . GLU B 1 334 ? 52.315 25.825 38.232 1.00 22.34 322 GLU B C 1
ATOM 6344 O O . GLU B 1 334 ? 52.540 24.829 37.553 1.00 22.89 322 GLU B O 1
ATOM 6350 N N . GLY B 1 335 ? 51.922 25.738 39.491 1.00 21.52 323 GLY B N 1
ATOM 6351 C CA . GLY B 1 335 ? 51.735 24.449 40.130 1.00 20.91 323 GLY B CA 1
ATOM 6352 C C . GLY B 1 335 ? 50.442 23.721 39.784 1.00 20.65 323 GLY B C 1
ATOM 6353 O O . GLY B 1 335 ? 50.370 22.506 39.920 1.00 20.68 323 GLY B O 1
ATOM 6354 N N . LEU B 1 336 ? 49.410 24.435 39.346 1.00 20.51 324 LEU B N 1
ATOM 6355 C CA . LEU B 1 336 ? 48.149 23.778 38.995 1.00 19.95 324 LEU B CA 1
ATOM 6356 C C . LEU B 1 336 ? 48.078 23.549 37.512 1.00 19.85 324 LEU B C 1
ATOM 6357 O O . LEU B 1 336 ? 47.273 22.773 37.013 1.00 19.77 324 LEU B O 1
ATOM 6362 N N . ARG B 1 337 ? 48.947 24.244 36.806 1.00 19.84 325 ARG B N 1
ATOM 6363 C CA . ARG B 1 337 ? 48.883 24.294 35.368 1.00 20.00 325 ARG B CA 1
ATOM 6364 C C . ARG B 1 337 ? 48.733 22.955 34.666 1.00 19.12 325 ARG B C 1
ATOM 6365 O O . ARG B 1 337 ? 47.941 22.816 33.740 1.00 18.49 325 ARG B O 1
ATOM 6373 N N . TYR B 1 338 ? 49.504 21.974 35.104 1.00 18.60 326 TYR B N 1
ATOM 6374 C CA . TYR B 1 338 ? 49.495 20.679 34.462 1.00 18.12 326 TYR B CA 1
ATOM 6375 C C . TYR B 1 338 ? 48.179 19.987 34.720 1.00 17.07 326 TYR B C 1
ATOM 6376 O O . TYR B 1 338 ? 47.529 19.486 33.809 1.00 17.58 326 TYR B O 1
ATOM 6385 N N . PHE B 1 339 ? 47.797 19.965 35.983 1.00 15.83 327 PHE B N 1
ATOM 6386 C CA . PHE B 1 339 ? 46.560 19.345 36.405 1.00 15.30 327 PHE B CA 1
ATOM 6387 C C . PHE B 1 339 ? 45.401 19.935 35.624 1.00 14.88 327 PHE B C 1
ATOM 6388 O O . PHE B 1 339 ? 44.596 19.218 35.036 1.00 14.59 327 PHE B O 1
ATOM 6396 N N . LEU B 1 340 ? 45.346 21.258 35.597 1.00 14.80 328 LEU B N 1
ATOM 6397 C CA . LEU B 1 340 ? 44.208 21.945 35.022 1.00 15.45 328 LEU B CA 1
ATOM 6398 C C . LEU B 1 340 ? 44.113 21.779 33.510 1.00 16.61 328 LEU B C 1
ATOM 6399 O O . LEU B 1 340 ? 43.018 21.710 32.958 1.00 15.44 328 LEU B O 1
ATOM 6404 N N . ASN B 1 341 ? 45.258 21.721 32.840 1.00 18.83 329 ASN B N 1
ATOM 6405 C CA . ASN B 1 341 ? 45.264 21.581 31.393 1.00 20.63 329 ASN B CA 1
ATOM 6406 C C . ASN B 1 341 ? 44.978 20.144 31.084 1.00 23.07 329 ASN B C 1
ATOM 6407 O O . ASN B 1 341 ? 44.458 19.797 30.025 1.00 24.00 329 ASN B O 1
ATOM 6412 N N . GLU B 1 342 ? 45.288 19.304 32.052 1.00 25.36 330 GLU B N 1
ATOM 6413 C CA . GLU B 1 342 ? 45.087 17.887 31.890 1.00 27.40 330 GLU B CA 1
ATOM 6414 C C . GLU B 1 342 ? 43.624 17.466 32.022 1.00 27.31 330 GLU B C 1
ATOM 6415 O O . GLU B 1 342 ? 43.174 16.537 31.346 1.00 28.42 330 GLU B O 1
ATOM 6421 N N . PHE B 1 343 ? 42.882 18.139 32.889 1.00 25.83 331 PHE B N 1
ATOM 6422 C CA . PHE B 1 343 ? 41.499 17.778 33.110 1.00 24.76 331 PHE B CA 1
ATOM 6423 C C . PHE B 1 343 ? 40.591 18.884 32.619 1.00 24.47 331 PHE B C 1
ATOM 6424 O O . PHE B 1 343 ? 39.463 19.040 33.081 1.00 24.12 331 PHE B O 1
ATOM 6432 N N . ASP B 1 344 ? 41.104 19.653 31.670 1.00 24.39 332 ASP B N 1
ATOM 6433 C CA . ASP B 1 344 ? 40.380 20.760 31.081 1.00 24.40 332 ASP B CA 1
ATOM 6434 C C . ASP B 1 344 ? 39.120 20.244 30.388 1.00 24.96 332 ASP B C 1
ATOM 6435 O O . ASP B 1 344 ? 39.202 19.522 29.407 1.00 24.93 332 ASP B O 1
ATOM 6440 N N . GLY B 1 345 ? 37.957 20.587 30.931 1.00 25.92 333 GLY B N 1
ATOM 6441 C CA . GLY B 1 345 ? 36.696 20.192 30.343 1.00 26.55 333 GLY B CA 1
ATOM 6442 C C . GLY B 1 345 ? 36.267 18.802 30.743 1.00 27.18 333 GLY B C 1
ATOM 6443 O O . GLY B 1 345 ? 35.176 18.360 30.387 1.00 27.74 333 GLY B O 1
ATOM 6444 N N . LYS B 1 346 ? 37.107 18.110 31.499 1.00 27.53 334 LYS B N 1
ATOM 6445 C CA . LYS B 1 346 ? 36.824 16.720 31.847 1.00 27.87 334 LYS B CA 1
ATOM 6446 C C . LYS B 1 346 ? 36.409 16.527 33.300 1.00 26.26 334 LYS B C 1
ATOM 6447 O O . LYS B 1 346 ? 35.874 15.481 33.672 1.00 26.40 334 LYS B O 1
ATOM 6453 N N . LEU B 1 347 ? 36.638 17.535 34.121 1.00 24.44 335 LEU B N 1
ATOM 6454 C CA . LEU B 1 347 ? 36.475 17.366 35.546 1.00 23.43 335 LEU B CA 1
ATOM 6455 C C . LEU B 1 347 ? 36.025 18.674 36.176 1.00 23.18 335 LEU B C 1
ATOM 6456 O O . LEU B 1 347 ? 36.558 19.721 35.857 1.00 23.37 335 LEU B O 1
ATOM 6461 N N . LYS B 1 348 ? 35.023 18.624 37.043 1.00 23.25 336 LYS B N 1
ATOM 6462 C CA . LYS B 1 348 ? 34.607 19.818 37.759 1.00 23.56 336 LYS B CA 1
ATOM 6463 C C . LYS B 1 348 ? 35.578 20.006 38.912 1.00 23.04 336 LYS B C 1
ATOM 6464 O O . LYS B 1 348 ? 35.704 19.128 39.767 1.00 22.87 336 LYS B O 1
ATOM 6470 N N . ILE B 1 349 ? 36.264 21.145 38.932 1.00 22.15 337 ILE B N 1
ATOM 6471 C CA . ILE B 1 349 ? 37.211 21.446 39.990 1.00 21.04 337 ILE B CA 1
ATOM 6472 C C . ILE B 1 349 ? 36.781 22.716 40.711 1.00 19.77 337 ILE B C 1
ATOM 6473 O O . ILE B 1 349 ? 36.355 23.681 40.084 1.00 20.38 337 ILE B O 1
ATOM 6478 N N . VAL B 1 350 ? 36.854 22.697 42.033 1.00 18.18 338 VAL B N 1
ATOM 6479 C CA . VAL B 1 350 ? 36.566 23.876 42.852 1.00 16.82 338 VAL B CA 1
ATOM 6480 C C . VAL B 1 350 ? 37.844 24.268 43.589 1.00 15.76 338 VAL B C 1
ATOM 6481 O O . VAL B 1 350 ? 38.498 23.413 44.210 1.00 15.57 338 VAL B O 1
ATOM 6485 N N . LEU B 1 351 ? 38.205 25.549 43.540 1.00 14.21 339 LEU B N 1
ATOM 6486 C CA . LEU B 1 351 ? 39.447 25.998 44.166 1.00 13.15 339 LEU B CA 1
ATOM 6487 C C . LEU B 1 351 ? 39.156 26.851 45.396 1.00 12.18 339 LEU B C 1
ATOM 6488 O O . LEU B 1 351 ? 38.236 27.655 45.384 1.00 12.09 339 LEU B O 1
ATOM 6493 N N . TYR B 1 352 ? 39.927 26.635 46.459 1.00 11.51 340 TYR B N 1
ATOM 6494 C CA . TYR B 1 352 ? 39.830 27.416 47.684 1.00 11.14 340 TYR B CA 1
ATOM 6495 C C . TYR B 1 352 ? 41.219 27.888 47.973 1.00 10.55 340 TYR B C 1
ATOM 6496 O O . TYR B 1 352 ? 42.188 27.184 47.697 1.00 10.23 340 TYR B O 1
ATOM 6505 N N . VAL B 1 353 ? 41.314 29.052 48.586 1.00 10.29 341 VAL B N 1
ATOM 6506 C CA . VAL B 1 353 ? 42.600 29.634 48.867 1.00 10.34 341 VAL B CA 1
ATOM 6507 C C . VAL B 1 353 ? 42.571 30.170 50.305 1.00 10.82 341 VAL B C 1
ATOM 6508 O O . VAL B 1 353 ? 41.563 30.708 50.738 1.00 10.94 341 VAL B O 1
ATOM 6512 N N . LEU B 1 354 ? 43.641 29.994 51.070 1.00 11.76 342 LEU B N 1
ATOM 6513 C CA . LEU B 1 354 ? 43.600 30.404 52.484 1.00 12.51 342 LEU B CA 1
ATOM 6514 C C . LEU B 1 354 ? 44.000 31.848 52.690 1.00 13.12 342 LEU B C 1
ATOM 6515 O O . LEU B 1 354 ? 43.572 32.486 53.652 1.00 13.60 342 LEU B O 1
ATOM 6520 N N . ASP B 1 355 ? 44.839 32.351 51.796 1.00 13.61 343 ASP B N 1
ATOM 6521 C CA . ASP B 1 355 ? 45.288 33.716 51.848 1.00 13.93 343 ASP B CA 1
ATOM 6522 C C . ASP B 1 355 ? 44.477 34.460 50.824 1.00 14.29 343 ASP B C 1
ATOM 6523 O O . ASP B 1 355 ? 44.639 34.224 49.633 1.00 14.60 343 ASP B O 1
ATOM 6528 N N . PRO B 1 356 ? 43.614 35.371 51.249 1.00 14.45 344 PRO B N 1
ATOM 6529 C CA . PRO B 1 356 ? 42.760 36.076 50.293 1.00 14.22 344 PRO B CA 1
ATOM 6530 C C . PRO B 1 356 ? 43.591 36.742 49.211 1.00 14.39 344 PRO B C 1
ATOM 6531 O O . PRO B 1 356 ? 43.101 36.993 48.111 1.00 14.22 344 PRO B O 1
ATOM 6535 N N . THR B 1 357 ? 44.853 37.006 49.532 1.00 14.75 345 THR B N 1
ATOM 6536 C CA . THR B 1 357 ? 45.788 37.614 48.595 1.00 15.07 345 THR B CA 1
ATOM 6537 C C . THR B 1 357 ? 45.960 36.789 47.327 1.00 14.60 345 THR B C 1
ATOM 6538 O O . THR B 1 357 ? 46.445 37.304 46.328 1.00 14.61 345 THR B O 1
ATOM 6542 N N . HIS B 1 358 ? 45.557 35.521 47.363 1.00 14.13 346 HIS B N 1
ATOM 6543 C CA . HIS B 1 358 ? 45.678 34.647 46.191 1.00 14.05 346 HIS B CA 1
ATOM 6544 C C . HIS B 1 358 ? 44.358 34.484 45.410 1.00 13.87 346 HIS B C 1
ATOM 6545 O O . HIS B 1 358 ? 44.292 33.682 44.464 1.00 13.45 346 HIS B O 1
ATOM 6552 N N . LEU B 1 359 ? 43.317 35.220 45.804 1.00 13.54 347 LEU B N 1
ATOM 6553 C CA . LEU B 1 359 ? 42.028 35.138 45.114 1.00 13.54 347 LEU B CA 1
ATOM 6554 C C . LEU B 1 359 ? 42.162 35.428 43.627 1.00 14.21 347 LEU B C 1
ATOM 6555 O O . LEU B 1 359 ? 41.650 34.669 42.800 1.00 14.99 347 LEU B O 1
ATOM 6560 N N . PRO B 1 360 ? 42.844 36.519 43.283 1.00 14.70 348 PRO B N 1
ATOM 6561 C CA . PRO B 1 360 ? 43.060 36.883 41.879 1.00 14.90 348 PRO B CA 1
ATOM 6562 C C . PRO B 1 360 ? 43.590 35.749 41.025 1.00 15.11 348 PRO B C 1
ATOM 6563 O O . PRO B 1 360 ? 43.084 35.528 39.917 1.00 15.62 348 PRO B O 1
ATOM 6567 N N . THR B 1 361 ? 44.590 35.038 41.521 1.00 14.84 349 THR B N 1
ATOM 6568 C CA . THR B 1 361 ? 45.122 33.907 40.785 1.00 14.98 349 THR B CA 1
ATOM 6569 C C . THR B 1 361 ? 43.986 32.897 40.520 1.00 15.23 349 THR B C 1
ATOM 6570 O O . THR B 1 361 ? 43.631 32.628 39.372 1.00 15.60 349 THR B O 1
ATOM 6574 N N . ILE B 1 362 ? 43.379 32.361 41.573 1.00 15.14 350 ILE B N 1
ATOM 6575 C CA . ILE B 1 362 ? 42.324 31.368 41.368 1.00 14.88 350 ILE B CA 1
ATOM 6576 C C . ILE B 1 362 ? 41.175 31.974 40.570 1.00 14.15 350 ILE B C 1
ATOM 6577 O O . ILE B 1 362 ? 40.637 31.328 39.677 1.00 14.16 350 ILE B O 1
ATOM 6582 N N . SER B 1 363 ? 40.811 33.215 40.867 1.00 13.58 351 SER B N 1
ATOM 6583 C CA . SER B 1 363 ? 39.705 33.857 40.146 1.00 13.54 351 SER B CA 1
ATOM 6584 C C . SER B 1 363 ? 39.977 33.943 38.630 1.00 13.41 351 SER B C 1
ATOM 6585 O O . SER B 1 363 ? 39.112 33.578 37.832 1.00 12.83 351 SER B O 1
ATOM 6588 N N . THR B 1 364 ? 41.166 34.399 38.234 1.00 13.31 352 THR B N 1
ATOM 6589 C CA . THR B 1 364 ? 41.494 34.424 36.815 1.00 13.44 352 THR B CA 1
ATOM 6590 C C . THR B 1 364 ? 41.587 32.999 36.288 1.00 13.71 352 THR B C 1
ATOM 6591 O O . THR B 1 364 ? 41.132 32.711 35.188 1.00 13.93 352 THR B O 1
ATOM 6595 N N . ILE B 1 365 ? 42.178 32.101 37.065 1.00 14.25 353 ILE B N 1
ATOM 6596 C CA . ILE B 1 365 ? 42.217 30.697 36.661 1.00 14.50 353 ILE B CA 1
ATOM 6597 C C . ILE B 1 365 ? 40.801 30.214 36.350 1.00 14.09 353 ILE B C 1
ATOM 6598 O O . ILE B 1 365 ? 40.574 29.586 35.325 1.00 14.67 353 ILE B O 1
ATOM 6603 N N . ALA B 1 366 ? 39.846 30.511 37.218 1.00 13.69 354 ALA B N 1
ATOM 6604 C CA . ALA B 1 366 ? 38.476 30.055 36.972 1.00 14.07 354 ALA B CA 1
ATOM 6605 C C . ALA B 1 366 ? 37.863 30.783 35.767 1.00 14.59 354 ALA B C 1
ATOM 6606 O O . ALA B 1 366 ? 37.025 30.227 35.070 1.00 14.44 354 ALA B O 1
ATOM 6608 N N . ARG B 1 367 ? 38.277 32.022 35.511 1.00 15.23 355 ARG B N 1
ATOM 6609 C CA . ARG B 1 367 ? 37.721 32.736 34.371 1.00 15.62 355 ARG B CA 1
ATOM 6610 C C . ARG B 1 367 ? 38.123 32.077 33.057 1.00 15.27 355 ARG B C 1
ATOM 6611 O O . ARG B 1 367 ? 37.480 32.274 32.047 1.00 15.69 355 ARG B O 1
ATOM 6619 N N . ALA B 1 368 ? 39.172 31.278 33.064 1.00 15.05 356 ALA B N 1
ATOM 6620 C CA . ALA B 1 368 ? 39.678 30.730 31.815 1.00 15.30 356 ALA B CA 1
ATOM 6621 C C . ALA B 1 368 ? 39.364 29.244 31.586 1.00 15.67 356 ALA B C 1
ATOM 6622 O O . ALA B 1 368 ? 39.679 28.695 30.509 1.00 15.47 356 ALA B O 1
ATOM 6624 N N . PHE B 1 369 ? 38.740 28.605 32.579 1.00 15.63 357 PHE B N 1
ATOM 6625 C CA . PHE B 1 369 ? 38.374 27.192 32.491 1.00 15.37 357 PHE B CA 1
ATOM 6626 C C . PHE B 1 369 ? 36.948 26.997 32.989 1.00 15.48 357 PHE B C 1
ATOM 6627 O O . PHE B 1 369 ? 36.705 27.015 34.195 1.00 15.78 357 PHE B O 1
ATOM 6635 N N . PRO B 1 370 ? 35.991 26.859 32.080 1.00 15.69 358 PRO B N 1
ATOM 6636 C CA . PRO B 1 370 ? 34.603 26.608 32.465 1.00 15.83 358 PRO B CA 1
ATOM 6637 C C . PRO B 1 370 ? 34.383 25.449 33.444 1.00 16.36 358 PRO B C 1
ATOM 6638 O O . PRO B 1 370 ? 33.333 25.421 34.088 1.00 17.09 358 PRO B O 1
ATOM 6642 N N . ASN B 1 371 ? 35.336 24.537 33.589 1.00 16.37 359 ASN B N 1
ATOM 6643 C CA . ASN B 1 371 ? 35.167 23.455 34.551 1.00 16.87 359 ASN B CA 1
ATOM 6644 C C . ASN B 1 371 ? 35.650 23.819 35.956 1.00 17.43 359 ASN B C 1
ATOM 6645 O O . ASN B 1 371 ? 35.553 23.015 36.892 1.00 16.95 359 ASN B O 1
ATOM 6650 N N . VAL B 1 372 ? 36.164 25.033 36.113 1.00 17.98 360 VAL B N 1
ATOM 6651 C CA . VAL B 1 372 ? 36.736 25.434 37.392 1.00 18.13 360 VAL B CA 1
ATOM 6652 C C . VAL B 1 372 ? 35.866 26.466 38.085 1.00 18.01 360 VAL B C 1
ATOM 6653 O O . VAL B 1 372 ? 35.380 27.408 37.463 1.00 18.36 360 VAL B O 1
ATOM 6657 N N . TYR B 1 373 ? 35.687 26.280 39.387 1.00 17.36 361 TYR B N 1
ATOM 6658 C CA . TYR B 1 373 ? 34.814 27.128 40.169 1.00 16.93 361 TYR B CA 1
ATOM 6659 C C . TYR B 1 373 ? 35.520 27.725 41.353 1.00 16.22 361 TYR B C 1
ATOM 6660 O O . TYR B 1 373 ? 36.375 27.084 41.958 1.00 16.96 361 TYR B O 1
ATOM 6669 N N . VAL B 1 374 ? 35.175 28.965 41.685 1.00 14.93 362 VAL B N 1
ATOM 6670 C CA . VAL B 1 374 ? 35.754 29.592 42.863 1.00 13.78 362 VAL B CA 1
ATOM 6671 C C . VAL B 1 374 ? 34.891 29.287 44.092 1.00 12.95 362 VAL B C 1
ATOM 6672 O O . VAL B 1 374 ? 33.705 29.630 44.137 1.00 11.90 362 VAL B O 1
ATOM 6676 N N . GLY B 1 375 ? 35.500 28.640 45.079 1.00 12.63 363 GLY B N 1
ATOM 6677 C CA . GLY B 1 375 ? 34.843 28.370 46.343 1.00 13.78 363 GLY B CA 1
ATOM 6678 C C . GLY B 1 375 ? 34.533 29.603 47.183 1.00 14.74 363 GLY B C 1
ATOM 6679 O O . GLY B 1 375 ? 34.951 30.720 46.869 1.00 15.83 363 GLY B O 1
ATOM 6680 N N . ALA B 1 376 ? 33.782 29.392 48.258 1.00 15.37 364 ALA B N 1
ATOM 6681 C CA . ALA B 1 376 ? 33.423 30.455 49.179 1.00 15.99 364 ALA B CA 1
ATOM 6682 C C . ALA B 1 376 ? 34.639 30.809 50.014 1.00 16.48 364 ALA B C 1
ATOM 6683 O O . ALA B 1 376 ? 35.589 30.038 50.077 1.00 16.77 364 ALA B O 1
ATOM 6685 N N . PRO B 1 377 ? 34.602 31.958 50.674 1.00 17.18 365 PRO B N 1
ATOM 6686 C CA . PRO B 1 377 ? 35.721 32.390 51.514 1.00 17.92 365 PRO B CA 1
ATOM 6687 C C . PRO B 1 377 ? 35.942 31.299 52.548 1.00 19.13 365 PRO B C 1
ATOM 6688 O O . PRO B 1 377 ? 35.016 30.866 53.230 1.00 19.26 365 PRO B O 1
ATOM 6692 N N . TRP B 1 378 ? 37.188 30.878 52.678 1.00 20.62 366 TRP B N 1
ATOM 6693 C CA . TRP B 1 378 ? 37.461 29.601 53.301 1.00 21.43 366 TRP B CA 1
ATOM 6694 C C . TRP B 1 378 ? 37.563 29.500 54.802 1.00 22.79 366 TRP B C 1
ATOM 6695 O O . TRP B 1 378 ? 36.653 28.956 55.449 1.00 25.03 366 TRP B O 1
ATOM 6706 N N . TRP B 1 379 ? 38.633 29.975 55.395 1.00 22.80 367 TRP B N 1
ATOM 6707 C CA . TRP B 1 379 ? 38.803 29.582 56.785 1.00 23.25 367 TRP B CA 1
ATOM 6708 C C . TRP B 1 379 ? 38.911 30.798 57.680 1.00 23.25 367 TRP B C 1
ATOM 6709 O O . TRP B 1 379 ? 37.910 31.221 58.261 1.00 23.58 367 TRP B O 1
ATOM 6720 N N . PHE B 1 380 ? 40.092 31.385 57.780 1.00 22.91 368 PHE B N 1
ATOM 6721 C CA . PHE B 1 380 ? 40.213 32.687 58.422 1.00 22.81 368 PHE B CA 1
ATOM 6722 C C . PHE B 1 380 ? 39.407 33.739 57.656 1.00 21.49 368 PHE B C 1
ATOM 6723 O O . PHE B 1 380 ? 39.111 34.822 58.158 1.00 21.31 368 PHE B O 1
ATOM 6731 N N . ASN B 1 381 ? 39.044 33.393 56.433 1.00 20.42 369 ASN B N 1
ATOM 6732 C CA . ASN B 1 381 ? 38.336 34.307 55.554 1.00 19.81 369 ASN B CA 1
ATOM 6733 C C . ASN B 1 381 ? 36.785 34.288 55.662 1.00 20.23 369 ASN B C 1
ATOM 6734 O O . ASN B 1 381 ? 36.136 35.190 55.129 1.00 19.24 369 ASN B O 1
ATOM 6739 N N . ASP B 1 382 ? 36.173 33.307 56.347 1.00 21.22 370 ASP B N 1
ATOM 6740 C CA . ASP B 1 382 ? 34.703 33.371 56.475 1.00 22.01 370 ASP B CA 1
ATOM 6741 C C . ASP B 1 382 ? 34.330 34.229 57.688 1.00 21.17 370 ASP B C 1
ATOM 6742 O O . ASP B 1 382 ? 34.343 33.805 58.844 1.00 21.19 370 ASP B O 1
ATOM 6747 N N . SER B 1 383 ? 34.022 35.474 57.346 1.00 20.08 371 SER B N 1
ATOM 6748 C CA . SER B 1 383 ? 33.787 36.546 58.273 1.00 19.21 371 SER B CA 1
ATOM 6749 C C . SER B 1 383 ? 33.116 37.579 57.399 1.00 18.36 371 SER B C 1
ATOM 6750 O O . SER B 1 383 ? 33.444 37.688 56.224 1.00 18.20 371 SER B O 1
ATOM 6753 N N . PRO B 1 384 ? 32.181 38.340 57.935 1.00 17.43 372 PRO B N 1
ATOM 6754 C CA . PRO B 1 384 ? 31.503 39.341 57.119 1.00 17.13 372 PRO B CA 1
ATOM 6755 C C . PRO B 1 384 ? 32.488 40.124 56.257 1.00 16.54 372 PRO B C 1
ATOM 6756 O O . PRO B 1 384 ? 32.191 40.462 55.103 1.00 15.78 372 PRO B O 1
ATOM 6760 N N . PHE B 1 385 ? 33.670 40.377 56.803 1.00 16.21 373 PHE B N 1
ATOM 6761 C CA . PHE B 1 385 ? 34.657 41.155 56.087 1.00 16.19 373 PHE B CA 1
ATOM 6762 C C . PHE B 1 385 ? 35.196 40.378 54.911 1.00 16.49 373 PHE B C 1
ATOM 6763 O O . PHE B 1 385 ? 35.257 40.877 53.800 1.00 15.27 373 PHE B O 1
ATOM 6771 N N . GLY B 1 386 ? 35.608 39.148 55.180 1.00 17.79 374 GLY B N 1
ATOM 6772 C CA . GLY B 1 386 ? 36.142 38.287 54.152 1.00 18.43 374 GLY B CA 1
ATOM 6773 C C . GLY B 1 386 ? 35.118 37.998 53.089 1.00 19.45 374 GLY B C 1
ATOM 6774 O O . GLY B 1 386 ? 35.456 38.007 51.922 1.00 20.32 374 GLY B O 1
ATOM 6775 N N . MET B 1 387 ? 33.871 37.746 53.479 1.00 20.79 375 MET B N 1
ATOM 6776 C CA . MET B 1 387 ? 32.827 37.472 52.499 1.00 21.78 375 MET B CA 1
ATOM 6777 C C . MET B 1 387 ? 32.577 38.714 51.641 1.00 22.73 375 MET B C 1
ATOM 6778 O O . MET B 1 387 ? 32.378 38.613 50.435 1.00 22.72 375 MET B O 1
ATOM 6783 N N . GLU B 1 388 ? 32.615 39.897 52.244 1.00 23.75 376 GLU B N 1
ATOM 6784 C CA . GLU B 1 388 ? 32.345 41.094 51.467 1.00 24.58 376 GLU B CA 1
ATOM 6785 C C . GLU B 1 388 ? 33.428 41.227 50.408 1.00 24.39 376 GLU B C 1
ATOM 6786 O O . GLU B 1 388 ? 33.140 41.485 49.250 1.00 24.26 376 GLU B O 1
ATOM 6792 N N . MET B 1 389 ? 34.677 41.015 50.804 1.00 24.24 377 MET B N 1
ATOM 6793 C CA . MET B 1 389 ? 35.780 41.228 49.892 1.00 24.13 377 MET B CA 1
ATOM 6794 C C . MET B 1 389 ? 35.805 40.144 48.829 1.00 23.38 377 MET B C 1
ATOM 6795 O O . MET B 1 389 ? 35.841 40.429 47.629 1.00 22.60 377 MET B O 1
ATOM 6800 N N . HIS B 1 390 ? 35.766 38.902 49.287 1.00 22.37 378 HIS B N 1
ATOM 6801 C CA . HIS B 1 390 ? 35.806 37.747 48.416 1.00 21.65 378 HIS B CA 1
ATOM 6802 C C . HIS B 1 390 ? 34.751 37.903 47.295 1.00 20.86 378 HIS B C 1
ATOM 6803 O O . HIS B 1 390 ? 35.069 37.787 46.105 1.00 20.57 378 HIS B O 1
ATOM 6810 N N . LEU B 1 391 ? 33.518 38.238 47.674 1.00 19.39 379 LEU B N 1
ATOM 6811 C CA . LEU B 1 391 ? 32.408 38.344 46.725 1.00 18.02 379 LEU B CA 1
ATOM 6812 C C . LEU B 1 391 ? 32.458 39.544 45.797 1.00 17.23 379 LEU B C 1
ATOM 6813 O O . LEU B 1 391 ? 32.332 39.389 44.578 1.00 17.64 379 LEU B O 1
ATOM 6818 N N . LYS B 1 392 ? 32.595 40.742 46.354 1.00 15.92 380 LYS B N 1
ATOM 6819 C CA . LYS B 1 392 ? 32.676 41.926 45.522 1.00 14.88 380 LYS B CA 1
ATOM 6820 C C . LYS B 1 392 ? 33.786 41.668 44.535 1.00 13.90 380 LYS B C 1
ATOM 6821 O O . LYS B 1 392 ? 33.611 41.811 43.326 1.00 13.90 380 LYS B O 1
ATOM 6827 N N . TYR B 1 393 ? 34.936 41.263 45.053 1.00 13.11 381 TYR B N 1
ATOM 6828 C CA . TYR B 1 393 ? 36.069 41.025 44.186 1.00 12.94 381 TYR B CA 1
ATOM 6829 C C . TYR B 1 393 ? 35.755 40.011 43.097 1.00 13.33 381 TYR B C 1
ATOM 6830 O O . TYR B 1 393 ? 35.946 40.278 41.908 1.00 13.27 381 TYR B O 1
ATOM 6839 N N . LEU B 1 394 ? 35.275 38.845 43.509 1.00 14.06 382 LEU B N 1
ATOM 6840 C CA . LEU B 1 394 ? 35.034 37.748 42.578 1.00 14.87 382 LEU B CA 1
ATOM 6841 C C . LEU B 1 394 ? 34.006 38.127 41.526 1.00 15.15 382 LEU B C 1
ATOM 6842 O O . LEU B 1 394 ? 34.087 37.709 40.366 1.00 14.73 382 LEU B O 1
ATOM 6847 N N . ALA B 1 395 ? 33.049 38.945 41.939 1.00 15.67 383 ALA B N 1
ATOM 6848 C CA . ALA B 1 395 ? 32.019 39.425 41.037 1.00 16.65 383 ALA B CA 1
ATOM 6849 C C . ALA B 1 395 ? 32.578 40.269 39.894 1.00 17.05 383 ALA B C 1
ATOM 6850 O O . ALA B 1 395 ? 32.000 40.308 38.815 1.00 16.98 383 ALA B O 1
ATOM 6852 N N . SER B 1 396 ? 33.697 40.944 40.126 1.00 17.92 384 SER B N 1
ATOM 6853 C CA . SER B 1 396 ? 34.232 41.861 39.130 1.00 18.57 384 SER B CA 1
ATOM 6854 C C . SER B 1 396 ? 35.221 41.199 38.194 1.00 19.23 384 SER B C 1
ATOM 6855 O O . SER B 1 396 ? 35.703 41.834 37.262 1.00 19.58 384 SER B O 1
ATOM 6858 N N . VAL B 1 397 ? 35.519 39.927 38.420 1.00 20.11 385 VAL B N 1
ATOM 6859 C CA . VAL B 1 397 ? 36.516 39.239 37.597 1.00 20.80 385 VAL B CA 1
ATOM 6860 C C . VAL B 1 397 ? 35.997 37.983 36.900 1.00 21.05 385 VAL B C 1
ATOM 6861 O O . VAL B 1 397 ? 36.390 37.679 35.786 1.00 21.30 385 VAL B O 1
ATOM 6865 N N . ASP B 1 398 ? 35.149 37.228 37.569 1.00 21.44 386 ASP B N 1
ATOM 6866 C CA . ASP B 1 398 ? 34.488 36.109 36.921 1.00 21.52 386 ASP B CA 1
ATOM 6867 C C . ASP B 1 398 ? 33.019 36.400 37.148 1.00 20.89 386 ASP B C 1
ATOM 6868 O O . ASP B 1 398 ? 32.631 37.570 37.111 1.00 21.87 386 ASP B O 1
ATOM 6873 N N . LEU B 1 399 ? 32.209 35.379 37.399 1.00 19.23 387 LEU B N 1
ATOM 6874 C CA . LEU B 1 399 ? 30.790 35.588 37.647 1.00 18.18 387 LEU B CA 1
ATOM 6875 C C . LEU B 1 399 ? 30.383 35.184 39.045 1.00 17.64 387 LEU B C 1
ATOM 6876 O O . LEU B 1 399 ? 30.535 34.036 39.459 1.00 17.95 387 LEU B O 1
ATOM 6881 N N . LEU B 1 400 ? 29.827 36.123 39.774 1.00 16.89 388 LEU B N 1
ATOM 6882 C CA . LEU B 1 400 ? 29.346 35.807 41.087 1.00 16.47 388 LEU B CA 1
ATOM 6883 C C . LEU B 1 400 ? 28.430 34.591 40.977 1.00 16.03 388 LEU B C 1
ATOM 6884 O O . LEU B 1 400 ? 28.410 33.714 41.829 1.00 16.16 388 LEU B O 1
ATOM 6889 N N . TYR B 1 401 ? 27.696 34.556 39.872 1.00 15.80 389 TYR B N 1
ATOM 6890 C CA . TYR B 1 401 ? 26.649 33.572 39.617 1.00 15.45 389 TYR B CA 1
ATOM 6891 C C . TYR B 1 401 ? 27.139 32.130 39.631 1.00 15.21 389 TYR B C 1
ATOM 6892 O O . TYR B 1 401 ? 26.360 31.224 39.889 1.00 16.42 389 TYR B O 1
ATOM 6901 N N . ASN B 1 402 ? 28.415 31.904 39.347 1.00 14.45 390 ASN B N 1
ATOM 6902 C CA . ASN B 1 402 ? 28.959 30.549 39.400 1.00 13.42 390 ASN B CA 1
ATOM 6903 C C . ASN B 1 402 ? 29.695 30.261 40.678 1.00 12.24 390 ASN B C 1
ATOM 6904 O O . ASN B 1 402 ? 30.523 29.365 40.699 1.00 10.70 390 ASN B O 1
ATOM 6909 N N . LEU B 1 403 ? 29.472 31.039 41.721 1.00 12.42 391 LEU B N 1
ATOM 6910 C CA . LEU B 1 403 ? 30.156 30.766 42.973 1.00 13.44 391 LEU B CA 1
ATOM 6911 C C . LEU B 1 403 ? 29.796 29.352 43.405 1.00 14.55 391 LEU B C 1
ATOM 6912 O O . LEU B 1 403 ? 28.617 29.014 43.466 1.00 15.02 391 LEU B O 1
ATOM 6917 N N . ALA B 1 404 ? 30.790 28.537 43.732 1.00 16.41 392 ALA B N 1
ATOM 6918 C CA . ALA B 1 404 ? 30.531 27.135 44.068 1.00 18.74 392 ALA B CA 1
ATOM 6919 C C . ALA B 1 404 ? 29.464 26.980 45.123 1.00 21.24 392 ALA B C 1
ATOM 6920 O O . ALA B 1 404 ? 28.716 26.021 45.090 1.00 22.43 392 ALA B O 1
ATOM 6922 N N . GLY B 1 405 ? 29.388 27.909 46.062 1.00 24.01 393 GLY B N 1
ATOM 6923 C CA . GLY B 1 405 ? 28.357 27.849 47.079 1.00 26.18 393 GLY B CA 1
ATOM 6924 C C . GLY B 1 405 ? 28.905 27.946 48.483 1.00 28.46 393 GLY B C 1
ATOM 6925 O O . GLY B 1 405 ? 30.037 27.551 48.745 1.00 28.90 393 GLY B O 1
ATOM 6926 N N . MET B 1 406 ? 28.083 28.469 49.387 1.00 31.06 394 MET B N 1
ATOM 6927 C CA . MET B 1 406 ? 28.460 28.622 50.783 1.00 32.85 394 MET B CA 1
ATOM 6928 C C . MET B 1 406 ? 28.815 27.262 51.338 1.00 33.62 394 MET B C 1
ATOM 6929 O O . MET B 1 406 ? 28.169 26.273 51.020 1.00 33.44 394 MET B O 1
ATOM 6934 N N . VAL B 1 407 ? 29.857 27.225 52.159 1.00 35.21 395 VAL B N 1
ATOM 6935 C CA . VAL B 1 407 ? 30.307 26.005 52.814 1.00 36.43 395 VAL B CA 1
ATOM 6936 C C . VAL B 1 407 ? 30.435 26.291 54.322 1.00 38.05 395 VAL B C 1
ATOM 6937 O O . VAL B 1 407 ? 31.090 27.266 54.700 1.00 37.67 395 VAL B O 1
ATOM 6941 N N . THR B 1 408 ? 29.812 25.475 55.184 1.00 40.33 396 THR B N 1
ATOM 6942 C CA . THR B 1 408 ? 29.844 25.762 56.634 1.00 42.51 396 THR B CA 1
ATOM 6943 C C . THR B 1 408 ? 31.197 25.455 57.253 1.00 45.13 396 THR B C 1
ATOM 6944 O O . THR B 1 408 ? 31.643 26.169 58.146 1.00 44.89 396 THR B O 1
ATOM 6948 N N . ASP B 1 409 ? 31.829 24.379 56.793 1.00 48.81 397 ASP B N 1
ATOM 6949 C CA . ASP B 1 409 ? 33.121 23.950 57.323 1.00 51.83 397 ASP B CA 1
ATOM 6950 C C . ASP B 1 409 ? 32.966 23.678 58.788 1.00 54.37 397 ASP B C 1
ATOM 6951 O O . ASP B 1 409 ? 33.945 23.639 59.522 1.00 55.04 397 ASP B O 1
ATOM 6956 N N . SER B 1 410 ? 31.736 23.489 59.228 1.00 57.23 398 SER B N 1
ATOM 6957 C CA . SER B 1 410 ? 31.514 23.422 60.648 1.00 59.11 398 SER B CA 1
ATOM 6958 C C . SER B 1 410 ? 31.604 22.069 61.269 1.00 60.57 398 SER B C 1
ATOM 6959 O O . SER B 1 410 ? 31.300 21.030 60.688 1.00 60.85 398 SER B O 1
ATOM 6962 N N . ARG B 1 411 ? 32.022 22.159 62.511 1.00 62.05 399 ARG B N 1
ATOM 6963 C CA . ARG B 1 411 ? 32.266 21.075 63.424 1.00 62.57 399 ARG B CA 1
ATOM 6964 C C . ARG B 1 411 ? 31.064 20.896 64.336 1.00 61.58 399 ARG B C 1
ATOM 6965 O O . ARG B 1 411 ? 30.988 19.918 65.077 1.00 62.17 399 ARG B O 1
ATOM 6973 N N . LYS B 1 412 ? 30.115 21.832 64.293 1.00 59.38 400 LYS B N 1
ATOM 6974 C CA . LYS B 1 412 ? 28.967 21.779 65.198 1.00 57.47 400 LYS B CA 1
ATOM 6975 C C . LYS B 1 412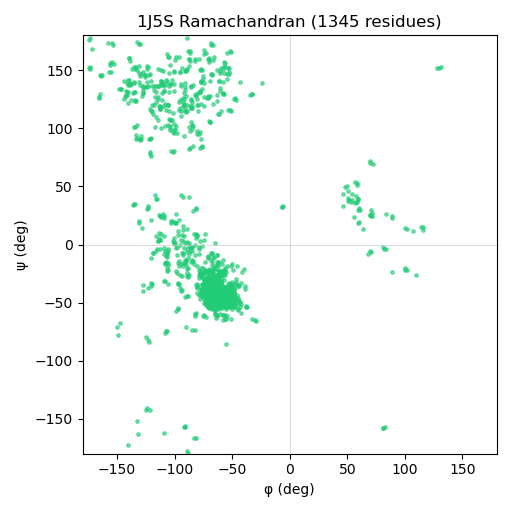 ? 27.643 22.214 64.560 1.00 55.76 400 LYS B C 1
ATOM 6976 O O . LYS B 1 412 ? 27.556 23.256 63.921 1.00 55.67 400 LYS B O 1
ATOM 6982 N N . LEU B 1 413 ? 26.615 21.397 64.777 1.00 53.90 401 LEU B N 1
ATOM 6983 C CA . LEU B 1 413 ? 25.290 21.579 64.192 1.00 52.22 401 LEU B CA 1
ATOM 6984 C C . LEU B 1 413 ? 24.692 22.956 64.281 1.00 50.76 401 LEU B C 1
ATOM 6985 O O . LEU B 1 413 ? 24.254 23.497 63.275 1.00 50.77 401 LEU B O 1
ATOM 6990 N N . LEU B 1 414 ? 24.631 23.511 65.482 1.00 49.08 402 LEU B N 1
ATOM 6991 C CA . LEU B 1 414 ? 24.029 24.830 65.650 1.00 47.98 402 LEU B CA 1
ATOM 6992 C C . LEU B 1 414 ? 24.598 25.851 64.670 1.00 46.77 402 LEU B C 1
ATOM 6993 O O . LEU B 1 414 ? 23.870 26.701 64.154 1.00 46.70 402 LEU B O 1
ATOM 6998 N N . SER B 1 415 ? 25.902 25.782 64.429 1.00 45.09 403 SER B N 1
ATOM 6999 C CA . SER B 1 415 ? 26.543 26.711 63.510 1.00 43.87 403 SER B CA 1
ATOM 7000 C C . SER B 1 415 ? 25.802 26.796 62.191 1.00 42.20 403 SER B C 1
ATOM 7001 O O . SER B 1 415 ? 25.617 27.882 61.635 1.00 42.38 403 SER B O 1
ATOM 7004 N N . PHE B 1 416 ? 25.395 25.634 61.695 1.00 39.78 404 PHE B N 1
ATOM 7005 C CA . PHE B 1 416 ? 24.818 25.519 60.362 1.00 37.76 404 PHE B CA 1
ATOM 7006 C C . PHE B 1 416 ? 23.937 26.671 59.992 1.00 35.43 404 PHE B C 1
ATOM 7007 O O . PHE B 1 416 ? 24.132 27.315 58.970 1.00 34.73 404 PHE B O 1
ATOM 7015 N N . GLY B 1 417 ? 22.972 26.939 60.845 1.00 33.32 405 GLY B N 1
ATOM 7016 C CA . GLY B 1 417 ? 21.992 27.953 60.556 1.00 32.41 405 GLY B CA 1
ATOM 7017 C C . GLY B 1 417 ? 22.604 29.328 60.601 1.00 31.40 405 GLY B C 1
ATOM 7018 O O . GLY B 1 417 ? 22.421 30.127 59.686 1.00 30.84 405 GLY B O 1
ATOM 7019 N N . SER B 1 418 ? 23.359 29.588 61.664 1.00 30.60 406 SER B N 1
ATOM 7020 C CA . SER B 1 418 ? 23.893 30.916 61.895 1.00 29.85 406 SER B CA 1
ATOM 7021 C C . SER B 1 418 ? 24.940 31.177 60.842 1.00 28.81 406 SER B C 1
ATOM 7022 O O . SER B 1 418 ? 24.973 32.258 60.254 1.00 28.98 406 SER B O 1
ATOM 7025 N N . ARG B 1 419 ? 25.785 30.179 60.592 1.00 27.57 407 ARG B N 1
ATOM 7026 C CA . ARG B 1 419 ? 26.756 30.258 59.501 1.00 26.56 407 ARG B CA 1
ATOM 7027 C C . ARG B 1 419 ? 26.017 30.575 58.212 1.00 24.87 407 ARG B C 1
ATOM 7028 O O . ARG B 1 419 ? 26.385 31.486 57.494 1.00 25.51 407 ARG B O 1
ATOM 7036 N N . THR B 1 420 ? 24.955 29.829 57.933 1.00 22.85 408 THR B N 1
ATOM 7037 C CA . THR B 1 420 ? 24.194 30.023 56.709 1.00 21.61 408 THR B CA 1
ATOM 7038 C C . THR B 1 420 ? 23.548 31.404 56.669 1.00 21.08 408 THR B C 1
ATOM 7039 O O . THR B 1 420 ? 23.444 32.009 55.606 1.00 20.83 408 THR B O 1
ATOM 7043 N N . GLU B 1 421 ? 23.139 31.911 57.824 1.00 20.69 409 GLU B N 1
ATOM 7044 C CA . GLU B 1 421 ? 22.492 33.210 57.883 1.00 20.56 409 GLU B CA 1
ATOM 7045 C C . GLU B 1 421 ? 23.477 34.304 57.500 1.00 20.12 409 GLU B C 1
ATOM 7046 O O . GLU B 1 421 ? 23.233 35.108 56.592 1.00 19.01 409 GLU B O 1
ATOM 7052 N N . MET B 1 422 ? 24.604 34.313 58.200 1.00 19.98 410 MET B N 1
ATOM 7053 C CA . MET B 1 422 ? 25.624 35.316 57.982 1.00 20.08 410 MET B CA 1
ATOM 7054 C C . MET B 1 422 ? 25.917 35.423 56.504 1.00 19.95 410 MET B C 1
ATOM 7055 O O . MET B 1 422 ? 25.888 36.513 55.913 1.00 20.22 410 MET B O 1
ATOM 7060 N N . PHE B 1 423 ? 26.181 34.269 55.905 1.00 19.27 411 PHE B N 1
ATOM 7061 C CA . PHE B 1 423 ? 26.567 34.228 54.511 1.00 18.42 411 PHE B CA 1
ATOM 7062 C C . PHE B 1 423 ? 25.529 34.898 53.618 1.00 17.69 411 PHE B C 1
ATOM 7063 O O . PHE B 1 423 ? 25.859 35.779 52.833 1.00 17.47 411 PHE B O 1
ATOM 7071 N N . ARG B 1 424 ? 24.277 34.480 53.766 1.00 17.02 412 ARG B N 1
ATOM 7072 C CA . ARG B 1 424 ? 23.179 34.987 52.955 1.00 16.64 412 ARG B CA 1
ATOM 7073 C C . ARG B 1 424 ? 22.909 36.469 53.153 1.00 16.34 412 ARG B C 1
ATOM 7074 O O . ARG B 1 424 ? 22.456 37.141 52.236 1.00 15.85 412 ARG B O 1
ATOM 7082 N N . ARG B 1 425 ? 23.183 36.986 54.344 1.00 16.36 413 ARG B N 1
ATOM 7083 C CA . ARG B 1 425 ? 22.940 38.401 54.588 1.00 15.86 413 ARG B CA 1
ATOM 7084 C C . ARG B 1 425 ? 24.000 39.179 53.837 1.00 15.37 413 ARG B C 1
ATOM 7085 O O . ARG B 1 425 ? 23.711 40.161 53.149 1.00 15.30 413 ARG B O 1
ATOM 7093 N N . VAL B 1 426 ? 25.237 38.714 53.970 1.00 14.40 414 VAL B N 1
ATOM 7094 C CA . VAL B 1 426 ? 26.369 39.384 53.369 1.00 13.89 414 VAL B CA 1
ATOM 7095 C C . VAL B 1 426 ? 26.285 39.355 51.852 1.00 13.97 414 VAL B C 1
ATOM 7096 O O . VAL B 1 426 ? 26.467 40.379 51.189 1.00 13.83 414 VAL B O 1
ATOM 7100 N N . LEU B 1 427 ? 26.004 38.180 51.308 1.00 14.46 415 LEU B N 1
ATOM 7101 C CA . LEU B 1 427 ? 25.812 38.035 49.877 1.00 14.95 415 LEU B CA 1
ATOM 7102 C C . LEU B 1 427 ? 24.682 38.937 49.444 1.00 15.46 415 LEU B C 1
ATOM 7103 O O . LEU B 1 427 ? 24.771 39.618 48.423 1.00 15.93 415 LEU B O 1
ATOM 7108 N N . SER B 1 428 ? 23.604 38.937 50.217 1.00 15.75 416 SER B N 1
ATOM 7109 C CA . SER B 1 428 ? 22.474 39.786 49.879 1.00 15.96 416 SER B CA 1
ATOM 7110 C C . SER B 1 428 ? 22.806 41.259 50.107 1.00 15.12 416 SER B C 1
ATOM 7111 O O . SER B 1 428 ? 22.227 42.126 49.464 1.00 15.41 416 SER B O 1
ATOM 7114 N N . ASN B 1 429 ? 23.768 41.555 50.974 1.00 14.65 417 ASN B N 1
ATOM 7115 C CA . ASN B 1 429 ? 24.156 42.955 51.184 1.00 13.97 417 ASN B CA 1
ATOM 7116 C C . ASN B 1 429 ? 25.012 43.451 50.042 1.00 13.65 417 ASN B C 1
ATOM 7117 O O . ASN B 1 429 ? 24.922 44.594 49.609 1.00 12.54 417 ASN B O 1
ATOM 7122 N N . VAL B 1 430 ? 25.865 42.558 49.576 1.00 14.23 418 VAL B N 1
ATOM 7123 C CA . VAL B 1 430 ? 26.774 42.841 48.487 1.00 14.69 418 VAL B CA 1
ATOM 7124 C C . VAL B 1 430 ? 26.014 43.147 47.210 1.00 15.06 418 VAL B C 1
ATOM 7125 O O . VAL B 1 430 ? 26.274 44.150 46.547 1.00 15.15 418 VAL B O 1
ATOM 7129 N N . VAL B 1 431 ? 25.079 42.271 46.863 1.00 15.54 419 VAL B N 1
ATOM 7130 C CA . VAL B 1 431 ? 24.261 42.456 45.674 1.00 15.87 419 VAL B CA 1
ATOM 7131 C C . VAL B 1 431 ? 23.341 43.663 45.837 1.00 16.58 419 VAL B C 1
ATOM 7132 O O . VAL B 1 431 ? 23.151 44.446 44.906 1.00 16.65 419 VAL B O 1
ATOM 7136 N N . GLY B 1 432 ? 22.767 43.817 47.021 1.00 17.19 420 GLY B N 1
ATOM 7137 C CA . GLY B 1 432 ? 21.948 44.976 47.278 1.00 17.83 420 GLY B CA 1
ATOM 7138 C C . GLY B 1 432 ? 22.714 46.227 46.885 1.00 18.65 420 GLY B C 1
ATOM 7139 O O . GLY B 1 432 ? 22.222 47.029 46.113 1.00 19.21 420 GLY B O 1
ATOM 7140 N N . GLU B 1 433 ? 23.927 46.391 47.397 1.00 19.60 421 GLU B N 1
ATOM 7141 C CA . GLU B 1 433 ? 24.714 47.568 47.083 1.00 20.67 421 GLU B CA 1
ATOM 7142 C C . GLU B 1 433 ? 24.834 47.795 45.594 1.00 20.20 421 GLU B C 1
ATOM 7143 O O . GLU B 1 433 ? 24.726 48.922 45.129 1.00 20.58 421 GLU B O 1
ATOM 7149 N N . MET B 1 434 ? 25.091 46.732 44.849 1.00 19.49 422 MET B N 1
ATOM 7150 C CA . MET B 1 434 ? 25.284 46.855 43.416 1.00 19.07 422 MET B CA 1
ATOM 7151 C C . MET B 1 434 ? 23.956 47.226 42.764 1.00 18.67 422 MET B C 1
ATOM 7152 O O . MET B 1 434 ? 23.919 47.910 41.748 1.00 18.22 422 MET B O 1
ATOM 7157 N N . VAL B 1 435 ? 22.860 46.771 43.352 1.00 18.92 423 VAL B N 1
ATOM 7158 C CA . VAL B 1 435 ? 21.543 47.109 42.835 1.00 19.58 423 VAL B CA 1
ATOM 7159 C C . VAL B 1 435 ? 21.304 48.597 43.049 1.00 20.61 423 VAL B C 1
ATOM 7160 O O . VAL B 1 435 ? 20.784 49.276 42.168 1.00 21.21 423 VAL B O 1
ATOM 7164 N N . GLU B 1 436 ? 21.723 49.123 44.191 1.00 21.47 424 GLU B N 1
ATOM 7165 C CA . GLU B 1 436 ? 21.490 50.533 44.462 1.00 22.56 424 GLU B CA 1
ATOM 7166 C C . GLU B 1 436 ? 22.462 51.466 43.753 1.00 22.03 424 GLU B C 1
ATOM 7167 O O . GLU B 1 436 ? 22.109 52.603 43.465 1.00 22.51 424 GLU B O 1
ATOM 7173 N N . LYS B 1 437 ? 23.662 50.987 43.448 1.00 21.21 425 LYS B N 1
ATOM 7174 C CA . LYS B 1 437 ? 24.601 51.739 42.638 1.00 20.79 425 LYS B CA 1
ATOM 7175 C C . LYS B 1 437 ? 24.199 51.645 41.172 1.00 19.97 425 LYS B C 1
ATOM 7176 O O . LYS B 1 437 ? 24.915 52.140 40.300 1.00 20.22 425 LYS B O 1
ATOM 7182 N N . GLY B 1 438 ? 23.085 50.984 40.884 1.00 19.02 426 GLY B N 1
ATOM 7183 C CA . GLY B 1 438 ? 22.616 50.842 39.514 1.00 18.44 426 GLY B CA 1
ATOM 7184 C C . GLY B 1 438 ? 23.417 49.932 38.588 1.00 18.27 426 GLY B C 1
ATOM 7185 O O . GLY B 1 438 ? 23.368 50.115 37.371 1.00 17.63 426 GLY B O 1
ATOM 7186 N N . GLN B 1 439 ? 24.161 48.964 39.131 1.00 18.37 427 GLN B N 1
ATOM 7187 C CA . GLN B 1 439 ? 24.886 48.002 38.276 1.00 17.89 427 GLN B CA 1
ATOM 7188 C C . GLN B 1 439 ? 24.071 46.749 38.001 1.00 17.26 427 GLN B C 1
ATOM 7189 O O . GLN B 1 439 ? 24.391 45.988 37.099 1.00 17.74 427 GLN B O 1
ATOM 7195 N N . ILE B 1 440 ? 23.053 46.494 38.804 1.00 16.69 428 ILE B N 1
ATOM 7196 C CA . ILE B 1 440 ? 22.268 45.283 38.626 1.00 17.22 428 ILE B CA 1
ATOM 7197 C C . ILE B 1 440 ? 20.784 45.520 38.781 1.00 17.52 428 ILE B C 1
ATOM 7198 O O . ILE B 1 440 ? 20.337 46.003 39.814 1.00 17.60 428 ILE B O 1
ATOM 7203 N N . PRO B 1 441 ? 20.012 45.159 37.768 1.00 18.17 429 PRO B N 1
ATOM 7204 C CA . PRO B 1 441 ? 18.554 45.248 37.864 1.00 19.04 429 PRO B CA 1
ATOM 7205 C C . PRO B 1 441 ? 18.067 44.364 39.005 1.00 19.93 429 PRO B C 1
ATOM 7206 O O . PRO B 1 441 ? 18.682 43.341 39.249 1.00 20.14 429 PRO B O 1
ATOM 7210 N N . ILE B 1 442 ? 16.988 44.737 39.679 1.00 21.41 430 ILE B N 1
ATOM 7211 C CA . ILE B 1 442 ? 16.549 43.994 40.858 1.00 22.82 430 ILE B CA 1
ATOM 7212 C C . ILE B 1 442 ? 16.140 42.588 40.513 1.00 23.17 430 ILE B C 1
ATOM 7213 O O . ILE B 1 442 ? 16.287 41.664 41.309 1.00 23.30 430 ILE B O 1
ATOM 7218 N N . LYS B 1 443 ? 15.590 42.432 39.325 1.00 23.21 431 LYS B N 1
ATOM 7219 C CA . LYS B 1 443 ? 15.091 41.147 38.930 1.00 23.17 431 LYS B CA 1
ATOM 7220 C C . LYS B 1 443 ? 16.219 40.156 38.894 1.00 22.79 431 LYS B C 1
ATOM 7221 O O . LYS B 1 443 ? 16.096 39.065 39.443 1.00 22.46 431 LYS B O 1
ATOM 7227 N N . GLU B 1 444 ? 17.326 40.523 38.258 1.00 22.62 432 GLU B N 1
ATOM 7228 C CA . GLU B 1 444 ? 18.413 39.553 38.097 1.00 22.69 432 GLU B CA 1
ATOM 7229 C C . GLU B 1 444 ? 19.145 39.399 39.428 1.00 22.21 432 GLU B C 1
ATOM 7230 O O . GLU B 1 444 ? 19.758 38.370 39.678 1.00 21.61 432 GLU B O 1
ATOM 7236 N N . ALA B 1 445 ? 19.079 40.422 40.280 1.00 22.32 433 ALA B N 1
ATOM 7237 C CA . ALA B 1 445 ? 19.628 40.314 41.629 1.00 22.55 433 ALA B CA 1
ATOM 7238 C C . ALA B 1 445 ? 18.870 39.194 42.340 1.00 23.00 433 ALA B C 1
ATOM 7239 O O . ALA B 1 445 ? 19.459 38.240 42.836 1.00 22.94 433 ALA B O 1
ATOM 7241 N N . ARG B 1 446 ? 17.548 39.310 42.373 1.00 23.96 434 ARG B N 1
ATOM 7242 C CA . ARG B 1 446 ? 16.738 38.294 43.026 1.00 25.00 434 ARG B CA 1
ATOM 7243 C C . ARG B 1 446 ? 17.125 36.915 42.488 1.00 24.51 434 ARG B C 1
ATOM 7244 O O . ARG B 1 446 ? 17.231 35.956 43.248 1.00 24.80 434 ARG B O 1
ATOM 7252 N N . GLU B 1 447 ? 17.355 36.817 41.183 1.00 23.85 435 GLU B N 1
ATOM 7253 C CA . GLU B 1 447 ? 17.708 35.532 40.574 1.00 23.33 435 GLU B CA 1
ATOM 7254 C C . GLU B 1 447 ? 19.111 35.135 40.904 1.00 22.40 435 GLU B C 1
ATOM 7255 O O . GLU B 1 447 ? 19.390 33.964 41.084 1.00 22.23 435 GLU B O 1
ATOM 7261 N N . LEU B 1 448 ? 20.007 36.107 40.972 1.00 22.00 436 LEU B N 1
ATOM 7262 C CA . LEU B 1 448 ? 21.405 35.795 41.211 1.00 21.81 436 LEU B CA 1
ATOM 7263 C C . LEU B 1 448 ? 21.533 35.254 42.614 1.00 22.25 436 LEU B C 1
ATOM 7264 O O . LEU B 1 448 ? 22.100 34.191 42.858 1.00 21.80 436 LEU B O 1
ATOM 7269 N N . VAL B 1 449 ? 20.962 36.010 43.533 1.00 22.80 437 VAL B N 1
ATOM 7270 C CA . VAL B 1 449 ? 20.994 35.677 44.927 1.00 23.15 437 VAL B CA 1
ATOM 7271 C C . VAL B 1 449 ? 20.352 34.311 45.219 1.00 23.12 437 VAL B C 1
ATOM 7272 O O . VAL B 1 449 ? 20.876 33.544 46.021 1.00 23.30 437 VAL B O 1
ATOM 7276 N N . LYS B 1 450 ? 19.248 33.977 44.564 1.00 22.64 438 LYS B N 1
ATOM 7277 C CA . LYS B 1 450 ? 18.634 32.675 44.808 1.00 22.61 438 LYS B CA 1
ATOM 7278 C C . LYS B 1 450 ? 19.491 31.547 44.272 1.00 21.16 438 LYS B C 1
ATOM 7279 O O . LYS B 1 450 ? 19.609 30.469 44.872 1.00 20.71 438 LYS B O 1
ATOM 7285 N N . HIS B 1 451 ? 20.048 31.787 43.096 1.00 19.11 439 HIS B N 1
ATOM 7286 C CA . HIS B 1 451 ? 20.853 30.782 42.451 1.00 17.46 439 HIS B CA 1
ATOM 7287 C C . HIS B 1 451 ? 22.044 30.442 43.352 1.00 17.24 439 HIS B C 1
ATOM 7288 O O . HIS B 1 451 ? 22.323 29.284 43.629 1.00 16.25 439 HIS B O 1
ATOM 7295 N N . VAL B 1 452 ? 22.720 31.468 43.843 1.00 17.64 440 VAL B N 1
ATOM 7296 C CA . VAL B 1 452 ? 23.933 31.257 44.603 1.00 18.05 440 VAL B CA 1
ATOM 7297 C C . VAL B 1 452 ? 23.667 30.597 45.937 1.00 18.93 440 VAL B C 1
ATOM 7298 O O . VAL B 1 452 ? 24.471 29.797 46.392 1.00 19.61 440 VAL B O 1
ATOM 7302 N N . SER B 1 453 ? 22.540 30.913 46.564 1.00 19.75 441 SER B N 1
ATOM 7303 C CA . SER B 1 453 ? 22.231 30.360 47.879 1.00 19.97 441 SER B CA 1
ATOM 7304 C C . SER B 1 453 ? 21.752 28.930 47.875 1.00 20.16 441 SER B C 1
ATOM 7305 O O . SER B 1 453 ? 21.821 28.284 48.912 1.00 20.53 441 SER B O 1
ATOM 7308 N N . TYR B 1 454 ? 21.256 28.438 46.739 1.00 20.65 442 TYR B N 1
ATOM 7309 C CA . TYR B 1 454 ? 20.634 27.112 46.691 1.00 21.03 442 TYR B CA 1
ATOM 7310 C C . TYR B 1 454 ? 20.746 26.370 45.352 1.00 21.39 442 TYR B C 1
ATOM 7311 O O . TYR B 1 454 ? 21.471 25.383 45.242 1.00 21.32 442 TYR B O 1
ATOM 7320 N N . ASP B 1 455 ? 20.033 26.840 44.336 1.00 21.92 443 ASP B N 1
ATOM 7321 C CA . ASP B 1 455 ? 19.946 26.107 43.075 1.00 22.67 443 ASP B CA 1
ATOM 7322 C C . ASP B 1 455 ? 21.317 25.780 42.489 1.00 22.35 443 ASP B C 1
ATOM 7323 O O . ASP B 1 455 ? 21.572 24.641 42.086 1.00 22.31 443 ASP B O 1
ATOM 7328 N N . GLY B 1 456 ? 22.190 26.785 42.448 1.00 21.93 444 GLY B N 1
ATOM 7329 C CA . GLY B 1 456 ? 23.519 26.646 41.883 1.00 21.34 444 GLY B CA 1
ATOM 7330 C C . GLY B 1 456 ? 24.347 25.517 42.464 1.00 21.05 444 GLY B C 1
ATOM 7331 O O . GLY B 1 456 ? 24.721 24.598 41.746 1.00 20.19 444 GLY B O 1
ATOM 7332 N N . PRO B 1 457 ? 24.633 25.578 43.762 1.00 21.53 445 PRO B N 1
ATOM 7333 C CA . PRO B 1 457 ? 25.493 24.586 44.410 1.00 21.59 445 PRO B CA 1
ATOM 7334 C C . PRO B 1 457 ? 24.874 23.187 44.364 1.00 21.75 445 PRO B C 1
ATOM 7335 O O . PRO B 1 457 ? 25.564 22.176 44.208 1.00 20.75 445 PRO B O 1
ATOM 7339 N N . LYS B 1 458 ? 23.555 23.154 44.490 1.00 22.49 446 LYS B N 1
ATOM 7340 C CA . LYS B 1 458 ? 22.806 21.913 44.438 1.00 23.02 446 LYS B CA 1
ATOM 7341 C C . LYS B 1 458 ? 23.006 21.261 43.077 1.00 22.99 446 LYS B C 1
ATOM 7342 O O . LYS B 1 458 ? 23.312 20.078 42.970 1.00 22.76 446 LYS B O 1
ATOM 7348 N N . ALA B 1 459 ? 22.845 22.052 42.032 1.00 23.37 447 ALA B N 1
ATOM 7349 C CA . ALA B 1 459 ? 23.060 21.564 40.688 1.00 23.93 447 ALA B CA 1
ATOM 7350 C C . ALA B 1 459 ? 24.488 21.066 40.539 1.00 24.48 447 ALA B C 1
ATOM 7351 O O . ALA B 1 459 ? 24.727 19.996 39.995 1.00 24.66 447 ALA B O 1
ATOM 7353 N N . LEU B 1 460 ? 25.431 21.851 41.047 1.00 25.22 448 LEU B N 1
ATOM 7354 C CA . LEU B 1 460 ? 26.849 21.588 40.861 1.00 25.52 448 LEU B CA 1
ATOM 7355 C C . LEU B 1 460 ? 27.343 20.300 41.521 1.00 26.47 448 LEU B C 1
ATOM 7356 O O . LEU B 1 460 ? 27.866 19.411 40.849 1.00 26.26 448 LEU B O 1
ATOM 7361 N N . PHE B 1 461 ? 27.188 20.201 42.833 1.00 27.49 449 PHE B N 1
ATOM 7362 C CA . PHE B 1 461 ? 27.642 19.020 43.555 1.00 28.50 449 PHE B CA 1
ATOM 7363 C C . PHE B 1 461 ? 26.699 17.837 43.437 1.00 29.67 449 PHE B C 1
ATOM 7364 O O . PHE B 1 461 ? 27.134 16.693 43.529 1.00 30.40 449 PHE B O 1
ATOM 7372 N N . PHE B 1 462 ? 25.409 18.106 43.264 1.00 30.52 450 PHE B N 1
ATOM 7373 C CA . PHE B 1 462 ? 24.416 17.041 43.194 1.00 31.08 450 PHE B CA 1
ATOM 7374 C C . PHE B 1 462 ? 23.581 17.115 41.915 1.00 31.99 450 PHE B C 1
ATOM 7375 O O . PHE B 1 462 ? 22.430 16.659 41.881 1.00 32.84 450 PHE B O 1
ATOM 7383 N N . MET C 1 13 ? 17.548 52.769 40.614 1.00 42.78 1 MET C N 1
ATOM 7384 C CA . MET C 1 13 ? 17.392 53.018 39.153 1.00 42.37 1 MET C CA 1
ATOM 7385 C C . MET C 1 13 ? 18.649 52.473 38.441 1.00 39.83 1 MET C C 1
ATOM 7386 O O . MET C 1 13 ? 19.775 52.808 38.804 1.00 39.78 1 MET C O 1
ATOM 7391 N N . PHE C 1 14 ? 18.440 51.564 37.488 1.00 36.86 2 PHE C N 1
ATOM 7392 C CA . PHE C 1 14 ? 19.522 50.862 36.796 1.00 34.33 2 PHE C CA 1
ATOM 7393 C C . PHE C 1 14 ? 20.099 51.719 35.686 1.00 33.50 2 PHE C C 1
ATOM 7394 O O . PHE C 1 14 ? 19.362 52.223 34.844 1.00 32.76 2 PHE C O 1
ATOM 7402 N N . LEU C 1 15 ? 21.421 51.879 35.701 1.00 33.01 3 LEU C N 1
ATOM 7403 C CA . LEU C 1 15 ? 22.137 52.694 34.726 1.00 32.48 3 LEU C CA 1
ATOM 7404 C C . LEU C 1 15 ? 21.641 54.125 34.644 1.00 32.53 3 LEU C C 1
ATOM 7405 O O . LEU C 1 15 ? 21.833 54.803 33.645 1.00 32.30 3 LEU C O 1
ATOM 7410 N N . GLY C 1 16 ? 21.019 54.601 35.701 1.00 33.01 4 GLY C N 1
ATOM 7411 C CA . GLY C 1 16 ? 20.492 55.936 35.663 1.00 33.71 4 GLY C CA 1
ATOM 7412 C C . GLY C 1 16 ? 21.606 56.911 35.949 1.00 34.74 4 GLY C C 1
ATOM 7413 O O . GLY C 1 16 ? 22.792 56.579 35.940 1.00 34.66 4 GLY C O 1
ATOM 7414 N N . GLU C 1 17 ? 21.189 58.130 36.222 1.00 35.85 5 GLU C N 1
ATOM 7415 C CA . GLU C 1 17 ? 22.062 59.242 36.510 1.00 36.85 5 GLU C CA 1
ATOM 7416 C C . GLU C 1 17 ? 23.070 59.096 37.618 1.00 34.84 5 GLU C C 1
ATOM 7417 O O . GLU C 1 17 ? 24.165 59.655 37.545 1.00 35.53 5 GLU C O 1
ATOM 7423 N N . ASP C 1 18 ? 22.700 58.406 38.679 1.00 31.99 6 ASP C N 1
ATOM 7424 C CA . ASP C 1 18 ? 23.615 58.301 39.795 1.00 29.89 6 ASP C CA 1
ATOM 7425 C C . ASP C 1 18 ? 24.290 56.943 39.820 1.00 26.37 6 ASP C C 1
ATOM 7426 O O . ASP C 1 18 ? 24.811 56.513 40.834 1.00 26.43 6 ASP C O 1
ATOM 7431 N N . TYR C 1 19 ? 24.275 56.284 38.670 1.00 22.28 7 TYR C N 1
ATOM 7432 C CA . TYR C 1 19 ? 24.960 55.027 38.473 1.00 18.89 7 TYR C CA 1
ATOM 7433 C C . TYR C 1 19 ? 26.378 55.181 39.034 1.00 18.05 7 TYR C C 1
ATOM 7434 O O . TYR C 1 19 ? 27.095 56.134 38.695 1.00 17.01 7 TYR C O 1
ATOM 7443 N N . LEU C 1 20 ? 26.753 54.268 39.928 1.00 17.49 8 LEU C N 1
ATOM 7444 C CA . LEU C 1 20 ? 28.073 54.273 40.567 1.00 17.62 8 LEU C CA 1
ATOM 7445 C C . LEU C 1 20 ? 28.369 55.427 41.545 1.00 18.00 8 LEU C C 1
ATOM 7446 O O . LEU C 1 20 ? 29.402 55.404 42.220 1.00 17.21 8 LEU C O 1
ATOM 7451 N N . LEU C 1 21 ? 27.487 56.421 41.619 1.00 19.07 9 LEU C N 1
ATOM 7452 C CA . LEU C 1 21 ? 27.679 57.566 42.499 1.00 20.26 9 LEU C CA 1
ATOM 7453 C C . LEU C 1 21 ? 27.024 57.320 43.848 1.00 21.43 9 LEU C C 1
ATOM 7454 O O . LEU C 1 21 ? 25.833 57.041 43.895 1.00 21.92 9 LEU C O 1
ATOM 7459 N N . THR C 1 22 ? 27.782 57.449 44.940 1.00 22.61 10 THR C N 1
ATOM 7460 C CA . THR C 1 22 ? 27.235 57.201 46.279 1.00 23.89 10 THR C CA 1
ATOM 7461 C C . THR C 1 22 ? 27.139 58.409 47.211 1.00 24.37 10 THR C C 1
ATOM 7462 O O . THR C 1 22 ? 26.775 58.248 48.368 1.00 24.88 10 THR C O 1
ATOM 7466 N N . ASN C 1 23 ? 27.445 59.604 46.734 1.00 24.88 11 ASN C N 1
ATOM 7467 C CA . ASN C 1 23 ? 27.458 60.762 47.601 1.00 25.37 11 ASN C CA 1
ATOM 7468 C C . ASN C 1 23 ? 27.239 61.993 46.755 1.00 26.73 11 ASN C C 1
ATOM 7469 O O . ASN C 1 23 ? 27.550 61.978 45.562 1.00 27.01 11 ASN C O 1
ATOM 7474 N N . ARG C 1 24 ? 26.713 63.059 47.353 1.00 27.81 12 ARG C N 1
ATOM 7475 C CA . ARG C 1 24 ? 26.357 64.234 46.577 1.00 28.10 12 ARG C CA 1
ATOM 7476 C C . ARG C 1 24 ? 27.591 64.805 45.936 1.00 26.54 12 ARG C C 1
ATOM 7477 O O . ARG C 1 24 ? 27.577 65.192 44.762 1.00 27.06 12 ARG C O 1
ATOM 7485 N N . ALA C 1 25 ? 28.667 64.838 46.711 1.00 23.98 13 ALA C N 1
ATOM 7486 C CA . ALA C 1 25 ? 29.900 65.434 46.243 1.00 22.26 13 ALA C CA 1
ATOM 7487 C C . ALA C 1 25 ? 30.283 64.799 44.915 1.00 20.74 13 ALA C C 1
ATOM 7488 O O . ALA C 1 25 ? 30.695 65.485 43.984 1.00 19.91 13 ALA C O 1
ATOM 7490 N N . ALA C 1 26 ? 30.093 63.489 44.822 1.00 19.67 14 ALA C N 1
ATOM 7491 C CA . ALA C 1 26 ? 30.490 62.749 43.641 1.00 19.68 14 ALA C CA 1
ATOM 7492 C C . ALA C 1 26 ? 29.782 63.288 42.438 1.00 20.50 14 ALA C C 1
ATOM 7493 O O . ALA C 1 26 ? 30.361 63.367 41.355 1.00 21.03 14 ALA C O 1
ATOM 7495 N N . VAL C 1 27 ? 28.523 63.655 42.618 1.00 21.49 15 VAL C N 1
ATOM 7496 C CA . VAL C 1 27 ? 27.728 64.106 41.493 1.00 22.70 15 VAL C CA 1
ATOM 7497 C C . VAL C 1 27 ? 28.228 65.413 40.910 1.00 23.72 15 VAL C C 1
ATOM 7498 O O . VAL C 1 27 ? 28.253 65.565 39.695 1.00 24.14 15 VAL C O 1
ATOM 7502 N N . ARG C 1 28 ? 28.619 66.365 41.750 1.00 24.84 16 ARG C N 1
ATOM 7503 C CA . ARG C 1 28 ? 29.168 67.609 41.201 1.00 25.89 16 ARG C CA 1
ATOM 7504 C C . ARG C 1 28 ? 30.390 67.310 40.394 1.00 23.98 16 ARG C C 1
ATOM 7505 O O . ARG C 1 28 ? 30.687 67.965 39.397 1.00 24.49 16 ARG C O 1
ATOM 7513 N N . LEU C 1 29 ? 31.160 66.366 40.895 1.00 21.20 17 LEU C N 1
ATOM 7514 C CA . LEU C 1 29 ? 32.446 66.109 40.309 1.00 19.20 17 LEU C CA 1
ATOM 7515 C C . LEU C 1 29 ? 32.276 65.493 38.966 1.00 17.93 17 LEU C C 1
ATOM 7516 O O . LEU C 1 29 ? 32.987 65.839 38.019 1.00 16.59 17 LEU C O 1
ATOM 7521 N N . PHE C 1 30 ? 31.313 64.584 38.883 1.00 17.35 18 PHE C N 1
ATOM 7522 C CA . PHE C 1 30 ? 31.084 63.875 37.644 1.00 17.40 18 PHE C CA 1
ATOM 7523 C C . PHE C 1 30 ? 30.535 64.812 36.579 1.00 18.39 18 PHE C C 1
ATOM 7524 O O . PHE C 1 30 ? 30.913 64.738 35.410 1.00 16.93 18 PHE C O 1
ATOM 7532 N N . ASN C 1 31 ? 29.621 65.679 36.989 1.00 20.55 19 ASN C N 1
ATOM 7533 C CA . ASN C 1 31 ? 29.080 66.654 36.069 1.00 22.83 19 ASN C CA 1
ATOM 7534 C C . ASN C 1 31 ? 30.190 67.565 35.570 1.00 24.38 19 ASN C C 1
ATOM 7535 O O . ASN C 1 31 ? 30.133 68.077 34.454 1.00 25.10 19 ASN C O 1
ATOM 7540 N N . GLU C 1 32 ? 31.219 67.747 36.386 1.00 25.83 20 GLU C N 1
ATOM 7541 C CA . GLU C 1 32 ? 32.317 68.598 35.991 1.00 26.77 20 GLU C CA 1
ATOM 7542 C C . GLU C 1 32 ? 33.151 68.009 34.897 1.00 26.39 20 GLU C C 1
ATOM 7543 O O . GLU C 1 32 ? 33.758 68.739 34.137 1.00 27.35 20 GLU C O 1
ATOM 7549 N N . VAL C 1 33 ? 33.201 66.690 34.818 1.00 25.80 21 VAL C N 1
ATOM 7550 C CA . VAL C 1 33 ? 34.133 66.044 33.898 1.00 25.01 21 VAL C CA 1
ATOM 7551 C C . VAL C 1 33 ? 33.510 65.177 32.812 1.00 24.12 21 VAL C C 1
ATOM 7552 O O . VAL C 1 33 ? 34.206 64.718 31.907 1.00 22.27 21 VAL C O 1
ATOM 7556 N N . LYS C 1 34 ? 32.204 64.967 32.879 1.00 24.57 22 LYS C N 1
ATOM 7557 C CA . LYS C 1 34 ? 31.570 64.017 31.974 1.00 25.10 22 LYS C CA 1
ATOM 7558 C C . LYS C 1 34 ? 31.694 64.436 30.515 1.00 25.36 22 LYS C C 1
ATOM 7559 O O . LYS C 1 34 ? 31.812 63.590 29.640 1.00 25.16 22 LYS C O 1
ATOM 7565 N N . ASP C 1 35 ? 31.718 65.738 30.256 1.00 26.21 23 ASP C N 1
ATOM 7566 C CA . ASP C 1 35 ? 31.806 66.224 28.884 1.00 26.96 23 ASP C CA 1
ATOM 7567 C C . ASP C 1 35 ? 33.225 66.515 28.418 1.00 26.56 23 ASP C C 1
ATOM 7568 O O . ASP C 1 35 ? 33.410 67.005 27.303 1.00 27.40 23 ASP C O 1
ATOM 7573 N N . LEU C 1 36 ? 34.228 66.230 29.239 1.00 25.61 24 LEU C N 1
ATOM 7574 C CA . LEU C 1 36 ? 35.599 66.446 28.790 1.00 25.06 24 LEU C CA 1
ATOM 7575 C C . LEU C 1 36 ? 35.850 65.437 27.700 1.00 24.69 24 LEU C C 1
ATOM 7576 O O . LEU C 1 36 ? 35.326 64.334 27.768 1.00 25.36 24 LEU C O 1
ATOM 7581 N N . PRO C 1 37 ? 36.651 65.790 26.705 1.00 23.96 25 PRO C N 1
ATOM 7582 C CA . PRO C 1 37 ? 36.942 64.864 25.612 1.00 23.78 25 PRO C CA 1
ATOM 7583 C C . PRO C 1 37 ? 37.750 63.670 26.088 1.00 23.51 25 PRO C C 1
ATOM 7584 O O . PRO C 1 37 ? 38.397 63.737 27.117 1.00 22.97 25 PRO C O 1
ATOM 7588 N N . ILE C 1 38 ? 37.710 62.586 25.337 1.00 24.29 26 ILE C N 1
ATOM 7589 C CA . ILE C 1 38 ? 38.446 61.385 25.700 1.00 25.31 26 ILE C CA 1
ATOM 7590 C C . ILE C 1 38 ? 39.857 61.367 25.110 1.00 26.44 26 ILE C C 1
ATOM 7591 O O . ILE C 1 38 ? 40.054 61.537 23.903 1.00 26.52 26 ILE C O 1
ATOM 7596 N N . VAL C 1 39 ? 40.825 61.150 25.988 1.00 27.82 27 VAL C N 1
ATOM 7597 C CA . VAL C 1 39 ? 42.223 60.998 25.629 1.00 28.78 27 VAL C CA 1
ATOM 7598 C C . VAL C 1 39 ? 42.573 59.535 25.920 1.00 29.57 27 VAL C C 1
ATOM 7599 O O . VAL C 1 39 ? 42.511 59.128 27.074 1.00 30.02 27 VAL C O 1
ATOM 7603 N N . ASP C 1 40 ? 42.963 58.748 24.915 1.00 30.46 28 ASP C N 1
ATOM 7604 C CA . ASP C 1 40 ? 43.136 57.297 25.117 1.00 31.24 28 ASP C CA 1
ATOM 7605 C C . ASP C 1 40 ? 44.526 56.718 24.821 1.00 31.99 28 ASP C C 1
ATOM 7606 O O . ASP C 1 40 ? 44.754 56.060 23.803 1.00 32.00 28 ASP C O 1
ATOM 7611 N N . PRO C 1 41 ? 45.431 56.930 25.757 1.00 32.87 29 PRO C N 1
ATOM 7612 C CA . PRO C 1 41 ? 46.816 56.462 25.690 1.00 33.62 29 PRO C CA 1
ATOM 7613 C C . PRO C 1 41 ? 47.078 55.069 25.160 1.00 34.25 29 PRO C C 1
ATOM 7614 O O . PRO C 1 41 ? 48.195 54.804 24.724 1.00 34.74 29 PRO C O 1
ATOM 7618 N N . HIS C 1 42 ? 46.105 54.182 25.218 1.00 34.95 30 HIS C N 1
ATOM 7619 C CA . HIS C 1 42 ? 46.355 52.833 24.772 1.00 35.64 30 HIS C CA 1
ATOM 7620 C C . HIS C 1 42 ? 45.063 52.076 24.574 1.00 35.84 30 HIS C C 1
ATOM 7621 O O . HIS C 1 42 ? 44.194 52.070 25.434 1.00 35.70 30 HIS C O 1
ATOM 7628 N N . ASN C 1 43 ? 44.948 51.462 23.408 1.00 36.56 31 ASN C N 1
ATOM 7629 C CA . ASN C 1 43 ? 43.809 50.641 23.051 1.00 37.56 31 ASN C CA 1
ATOM 7630 C C . ASN C 1 43 ? 44.274 49.696 21.948 1.00 39.30 31 ASN C C 1
ATOM 7631 O O . ASN C 1 43 ? 45.395 49.827 21.455 1.00 38.88 31 ASN C O 1
ATOM 7636 N N . HIS C 1 44 ? 43.427 48.753 21.553 1.00 41.86 32 HIS C N 1
ATOM 7637 C CA . HIS C 1 44 ? 43.815 47.770 20.537 1.00 44.26 32 HIS C CA 1
ATOM 7638 C C . HIS C 1 44 ? 42.952 47.902 19.313 1.00 46.09 32 HIS C C 1
ATOM 7639 O O . HIS C 1 44 ? 42.506 46.919 18.725 1.00 46.46 32 HIS C O 1
ATOM 7646 N N . LEU C 1 45 ? 42.726 49.148 18.944 1.00 48.24 33 LEU C N 1
ATOM 7647 C CA . LEU C 1 45 ? 41.932 49.484 17.792 1.00 49.79 33 LEU C CA 1
ATOM 7648 C C . LEU C 1 45 ? 42.778 49.387 16.527 1.00 50.84 33 LEU C C 1
ATOM 7649 O O . LEU C 1 45 ? 44.009 49.406 16.596 1.00 51.03 33 LEU C O 1
ATOM 7654 N N . ASP C 1 46 ? 42.118 49.257 15.379 1.00 51.90 34 ASP C N 1
ATOM 7655 C CA . ASP C 1 46 ? 42.805 49.229 14.092 1.00 52.58 34 ASP C CA 1
ATOM 7656 C C . ASP C 1 46 ? 42.498 50.528 13.358 1.00 52.78 34 ASP C C 1
ATOM 7657 O O . ASP C 1 46 ? 41.348 50.939 13.269 1.00 52.70 34 ASP C O 1
ATOM 7662 N N . ALA C 1 47 ? 43.525 51.176 12.830 1.00 53.34 35 ALA C N 1
ATOM 7663 C CA . ALA C 1 47 ? 43.324 52.429 12.116 1.00 53.98 35 ALA C CA 1
ATOM 7664 C C . ALA C 1 47 ? 42.607 52.214 10.773 1.00 54.60 35 ALA C C 1
ATOM 7665 O O . ALA C 1 47 ? 41.823 53.055 10.349 1.00 54.39 35 ALA C O 1
ATOM 7667 N N . LYS C 1 48 ? 42.865 51.085 10.118 1.00 55.55 36 LYS C N 1
ATOM 7668 C CA . LYS C 1 48 ? 42.260 50.793 8.822 1.00 56.42 36 LYS C CA 1
ATOM 7669 C C . LYS C 1 48 ? 40.737 50.831 8.888 1.00 57.04 36 LYS C C 1
ATOM 7670 O O . LYS C 1 48 ? 40.068 51.297 7.959 1.00 57.07 36 LYS C O 1
ATOM 7676 N N . ASP C 1 49 ? 40.195 50.350 10.001 1.00 57.30 37 ASP C N 1
ATOM 7677 C CA . ASP C 1 49 ? 38.757 50.271 10.178 1.00 57.41 37 ASP C CA 1
ATOM 7678 C C . ASP C 1 49 ? 38.161 51.658 10.341 1.00 57.08 37 ASP C C 1
ATOM 7679 O O . ASP C 1 49 ? 37.003 51.899 9.994 1.00 57.22 37 ASP C O 1
ATOM 7684 N N . ILE C 1 50 ? 38.961 52.572 10.870 1.00 56.63 38 ILE C N 1
ATOM 7685 C CA . ILE C 1 50 ? 38.499 53.922 11.108 1.00 56.47 38 ILE C CA 1
ATOM 7686 C C . ILE C 1 50 ? 38.585 54.700 9.812 1.00 57.12 38 ILE C C 1
ATOM 7687 O O . ILE C 1 50 ? 37.735 55.546 9.526 1.00 57.05 38 ILE C O 1
ATOM 7692 N N . VAL C 1 51 ? 39.603 54.399 9.015 1.00 58.28 39 VAL C N 1
ATOM 7693 C CA . VAL C 1 51 ? 39.785 55.096 7.753 1.00 59.53 39 VAL C CA 1
ATOM 7694 C C . VAL C 1 51 ? 38.708 54.647 6.755 1.00 60.79 39 VAL C C 1
ATOM 7695 O O . VAL C 1 51 ? 38.108 55.479 6.080 1.00 60.70 39 VAL C O 1
ATOM 7699 N N . GLU C 1 52 ? 38.438 53.343 6.695 1.00 62.47 40 GLU C N 1
ATOM 7700 C CA . GLU C 1 52 ? 37.402 52.815 5.805 1.00 63.86 40 GLU C CA 1
ATOM 7701 C C . GLU C 1 52 ? 36.011 53.265 6.253 1.00 64.54 40 GLU C C 1
ATOM 7702 O O . GLU C 1 52 ? 35.073 53.307 5.455 1.00 64.85 40 GLU C O 1
ATOM 7708 N N . ASN C 1 53 ? 35.889 53.591 7.537 1.00 65.12 41 ASN C N 1
ATOM 7709 C CA . ASN C 1 53 ? 34.650 54.117 8.107 1.00 65.42 41 ASN C CA 1
ATOM 7710 C C . ASN C 1 53 ? 33.405 53.284 7.785 1.00 65.37 41 ASN C C 1
ATOM 7711 O O . ASN C 1 53 ? 32.321 53.833 7.580 1.00 65.37 41 ASN C O 1
ATOM 7716 N N . LYS C 1 54 ? 33.558 51.961 7.763 1.00 65.15 42 LYS C N 1
ATOM 7717 C CA . LYS C 1 54 ? 32.433 51.069 7.484 1.00 64.81 42 LYS C CA 1
ATOM 7718 C C . LYS C 1 54 ? 31.574 50.835 8.731 1.00 63.74 42 LYS C C 1
ATOM 7719 O O . LYS C 1 54 ? 32.090 50.533 9.810 1.00 63.95 42 LYS C O 1
ATOM 7725 N N . PRO C 1 55 ? 30.267 51.018 8.574 1.00 62.09 43 PRO C N 1
ATOM 7726 C CA . PRO C 1 55 ? 29.284 50.684 9.605 1.00 60.89 43 PRO C CA 1
ATOM 7727 C C . PRO C 1 55 ? 29.402 49.246 10.058 1.00 59.13 43 PRO C C 1
ATOM 7728 O O . PRO C 1 55 ? 30.040 48.448 9.379 1.00 59.03 43 PRO C O 1
ATOM 7732 N N . TRP C 1 56 ? 28.784 48.917 11.184 1.00 56.92 44 TRP C N 1
ATOM 7733 C CA . TRP C 1 56 ? 28.713 47.529 11.606 1.00 55.15 44 TRP C CA 1
ATOM 7734 C C . TRP C 1 56 ? 27.380 46.973 11.155 1.00 53.06 44 TRP C C 1
ATOM 7735 O O . TRP C 1 56 ? 26.455 47.730 10.867 1.00 52.68 44 TRP C O 1
ATOM 7746 N N . ASN C 1 57 ? 27.276 45.650 11.110 1.00 50.51 45 ASN C N 1
ATOM 7747 C CA . ASN C 1 57 ? 26.037 45.004 10.688 1.00 48.44 45 ASN C CA 1
ATOM 7748 C C . ASN C 1 57 ? 25.149 44.583 11.857 1.00 45.45 45 ASN C C 1
ATOM 7749 O O . ASN C 1 57 ? 23.925 44.627 11.763 1.00 45.11 45 ASN C O 1
ATOM 7754 N N . ASP C 1 58 ? 25.771 44.192 12.962 1.00 41.99 46 ASP C N 1
ATOM 7755 C CA . ASP C 1 58 ? 25.053 43.596 14.073 1.00 39.05 46 ASP C CA 1
ATOM 7756 C C . ASP C 1 58 ? 25.523 44.059 15.410 1.00 36.41 46 ASP C C 1
ATOM 7757 O O . ASP C 1 58 ? 26.651 44.514 15.562 1.00 36.00 46 ASP C O 1
ATOM 7762 N N . ILE C 1 59 ? 24.669 43.870 16.402 1.00 33.22 47 ILE C N 1
ATOM 7763 C CA . ILE C 1 59 ? 25.092 44.119 17.752 1.00 31.58 47 ILE C CA 1
ATOM 7764 C C . ILE C 1 59 ? 26.120 43.045 18.087 1.00 29.88 47 ILE C C 1
ATOM 7765 O O . ILE C 1 59 ? 27.029 43.270 18.878 1.00 29.44 47 ILE C O 1
ATOM 7770 N N . TRP C 1 60 ? 26.006 41.883 17.459 1.00 28.39 48 TRP C N 1
ATOM 7771 C CA . TRP C 1 60 ? 26.972 40.835 17.727 1.00 27.68 48 TRP C CA 1
ATOM 7772 C C . TRP C 1 60 ? 28.366 41.280 17.290 1.00 28.13 48 TRP C C 1
ATOM 7773 O O . TRP C 1 60 ? 29.337 41.187 18.051 1.00 27.91 48 TRP C O 1
ATOM 7784 N N . GLU C 1 61 ? 28.455 41.750 16.051 1.00 28.60 49 GLU C N 1
ATOM 7785 C CA . GLU C 1 61 ? 29.715 42.244 15.511 1.00 28.93 49 GLU C CA 1
ATOM 7786 C C . GLU C 1 61 ? 30.308 43.291 16.439 1.00 27.78 49 GLU C C 1
ATOM 7787 O O . GLU C 1 61 ? 31.463 43.225 16.831 1.00 28.12 49 GLU C O 1
ATOM 7793 N N . VAL C 1 62 ? 29.468 44.250 16.782 1.00 26.33 50 VAL C N 1
ATOM 7794 C CA . VAL C 1 62 ? 29.811 45.359 17.635 1.00 25.18 50 VAL C CA 1
ATOM 7795 C C . VAL C 1 62 ? 30.134 44.980 19.065 1.00 24.16 50 VAL C C 1
ATOM 7796 O O . VAL C 1 62 ? 31.026 45.554 19.666 1.00 24.32 50 VAL C O 1
ATOM 7800 N N . GLU C 1 63 ? 29.412 44.020 19.621 1.00 23.13 51 GLU C N 1
ATOM 7801 C CA . GLU C 1 63 ? 29.570 43.730 21.045 1.00 22.29 51 GLU C CA 1
ATOM 7802 C C . GLU C 1 63 ? 30.261 42.442 21.412 1.00 22.01 51 GLU C C 1
ATOM 7803 O O . GLU C 1 63 ? 30.927 42.390 22.429 1.00 22.13 51 GLU C O 1
ATOM 7809 N N . GLY C 1 64 ? 30.122 41.403 20.601 1.00 22.38 52 GLY C N 1
ATOM 7810 C CA . GLY C 1 64 ? 30.667 40.100 20.970 1.00 22.46 52 GLY C CA 1
ATOM 7811 C C . GLY C 1 64 ? 31.687 39.487 20.040 1.00 22.51 52 GLY C C 1
ATOM 7812 O O . GLY C 1 64 ? 32.588 38.806 20.497 1.00 21.93 52 GLY C O 1
ATOM 7813 N N . ALA C 1 65 ? 31.551 39.738 18.744 1.00 23.70 53 ALA C N 1
ATOM 7814 C CA . ALA C 1 65 ? 32.428 39.144 17.731 1.00 24.67 53 ALA C CA 1
ATOM 7815 C C . ALA C 1 65 ? 33.925 39.263 17.989 1.00 25.40 53 ALA C C 1
ATOM 7816 O O . ALA C 1 65 ? 34.677 38.381 17.597 1.00 25.27 53 ALA C O 1
ATOM 7818 N N . THR C 1 66 ? 34.364 40.340 18.634 1.00 26.51 54 THR C N 1
ATOM 7819 C CA . THR C 1 66 ? 35.799 40.553 18.823 1.00 27.10 54 THR C CA 1
ATOM 7820 C C . THR C 1 66 ? 36.174 40.835 20.272 1.00 27.08 54 THR C C 1
ATOM 7821 O O . THR C 1 66 ? 37.295 41.275 20.551 1.00 27.53 54 THR C O 1
ATOM 7825 N N . ASP C 1 67 ? 35.247 40.568 21.185 1.00 26.63 55 ASP C N 1
ATOM 7826 C CA . ASP C 1 67 ? 35.428 40.850 22.605 1.00 26.41 55 ASP C CA 1
ATOM 7827 C C . ASP C 1 67 ? 35.708 39.538 23.327 1.00 26.00 55 ASP C C 1
ATOM 7828 O O . ASP C 1 67 ? 34.783 38.783 23.601 1.00 25.47 55 ASP C O 1
ATOM 7833 N N . HIS C 1 68 ? 36.967 39.270 23.653 1.00 26.16 56 HIS C N 1
ATOM 7834 C CA . HIS C 1 68 ? 37.309 37.989 24.273 1.00 26.42 56 HIS C CA 1
ATOM 7835 C C . HIS C 1 68 ? 36.733 37.871 25.688 1.00 24.90 56 HIS C C 1
ATOM 7836 O O . HIS C 1 68 ? 36.522 36.777 26.202 1.00 24.46 56 HIS C O 1
ATOM 7843 N N . TYR C 1 69 ? 36.469 39.008 26.310 1.00 23.22 57 TYR C N 1
ATOM 7844 C CA . TYR C 1 69 ? 35.783 39.016 27.577 1.00 21.94 57 TYR C CA 1
ATOM 7845 C C . TYR C 1 69 ? 34.433 38.315 27.387 1.00 19.91 57 TYR C C 1
ATOM 7846 O O . TYR C 1 69 ? 34.021 37.489 28.190 1.00 19.59 57 TYR C O 1
ATOM 7855 N N . VAL C 1 70 ? 33.759 38.639 26.297 1.00 17.83 58 VAL C N 1
ATOM 7856 C CA . VAL C 1 70 ? 32.443 38.089 26.041 1.00 16.78 58 VAL C CA 1
ATOM 7857 C C . VAL C 1 70 ? 32.558 36.597 25.733 1.00 15.30 58 VAL C C 1
ATOM 7858 O O . VAL C 1 70 ? 31.680 35.810 26.068 1.00 15.18 58 VAL C O 1
ATOM 7862 N N . TRP C 1 71 ? 33.656 36.220 25.099 1.00 13.87 59 TRP C N 1
ATOM 7863 C CA . TRP C 1 71 ? 33.919 34.833 24.782 1.00 13.75 59 TRP C CA 1
ATOM 7864 C C . TRP C 1 71 ? 34.113 34.023 26.060 1.00 13.97 59 TRP C C 1
ATOM 7865 O O . TRP C 1 71 ? 33.636 32.894 26.193 1.00 13.35 59 TRP C O 1
ATOM 7876 N N . GLU C 1 72 ? 34.873 34.605 26.979 1.00 14.39 60 GLU C N 1
ATOM 7877 C CA . GLU C 1 72 ? 35.122 34.024 28.284 1.00 14.76 60 GLU C CA 1
ATOM 7878 C C . GLU C 1 72 ? 33.841 33.716 29.025 1.00 14.54 60 GLU C C 1
ATOM 7879 O O . GLU C 1 72 ? 33.525 32.558 29.315 1.00 15.29 60 GLU C O 1
ATOM 7885 N N . LEU C 1 73 ? 33.099 34.769 29.327 1.00 13.29 61 LEU C N 1
ATOM 7886 C CA . LEU C 1 73 ? 31.923 34.622 30.169 1.00 12.00 61 LEU C CA 1
ATOM 7887 C C . LEU C 1 73 ? 30.930 33.681 29.501 1.00 10.38 61 LEU C C 1
ATOM 7888 O O . LEU C 1 73 ? 30.334 32.844 30.163 1.00 10.53 61 LEU C O 1
ATOM 7893 N N . MET C 1 74 ? 30.782 33.784 28.183 1.00 8.31 62 MET C N 1
ATOM 7894 C CA . MET C 1 74 ? 29.892 32.867 27.480 1.00 6.40 62 MET C CA 1
ATOM 7895 C C . MET C 1 74 ? 30.353 31.445 27.769 1.00 7.33 62 MET C C 1
ATOM 7896 O O . MET C 1 74 ? 29.547 30.596 28.081 1.00 7.21 62 MET C O 1
ATOM 7901 N N . ARG C 1 75 ? 31.653 31.188 27.706 1.00 9.30 63 ARG C N 1
ATOM 7902 C CA . ARG C 1 75 ? 32.142 29.829 27.952 1.00 11.02 63 ARG C CA 1
ATOM 7903 C C . ARG C 1 75 ? 31.869 29.475 29.387 1.00 12.22 63 ARG C C 1
ATOM 7904 O O . ARG C 1 75 ? 31.523 28.347 29.684 1.00 11.21 63 ARG C O 1
ATOM 7912 N N . ARG C 1 76 ? 32.008 30.466 30.265 1.00 14.87 64 ARG C N 1
ATOM 7913 C CA . ARG C 1 76 ? 31.785 30.285 31.700 1.00 16.76 64 ARG C CA 1
ATOM 7914 C C . ARG C 1 76 ? 30.314 30.012 31.972 1.00 17.99 64 ARG C C 1
ATOM 7915 O O . ARG C 1 76 ? 29.963 29.534 33.044 1.00 18.90 64 ARG C O 1
ATOM 7923 N N . CYS C 1 77 ? 29.452 30.335 31.012 1.00 19.08 65 CYS C N 1
ATOM 7924 C CA . CYS C 1 77 ? 28.024 30.068 31.167 1.00 20.18 65 CYS C CA 1
ATOM 7925 C C . CYS C 1 77 ? 27.601 28.752 30.543 1.00 21.15 65 CYS C C 1
ATOM 7926 O O . CYS C 1 77 ? 26.433 28.408 30.586 1.00 21.75 65 CYS C O 1
ATOM 7929 N N . GLY C 1 78 ? 28.537 28.025 29.951 1.00 22.18 66 GLY C N 1
ATOM 7930 C CA . GLY C 1 78 ? 28.221 26.733 29.380 1.00 23.11 66 GLY C CA 1
ATOM 7931 C C . GLY C 1 78 ? 27.648 26.787 27.982 1.00 23.64 66 GLY C C 1
ATOM 7932 O O . GLY C 1 78 ? 26.923 25.884 27.575 1.00 24.41 66 GLY C O 1
ATOM 7933 N N . VAL C 1 79 ? 27.976 27.835 27.243 1.00 23.79 67 VAL C N 1
ATOM 7934 C CA . VAL C 1 79 ? 27.519 27.972 25.877 1.00 24.12 67 VAL C CA 1
ATOM 7935 C C . VAL C 1 79 ? 28.605 27.447 24.977 1.00 24.78 67 VAL C C 1
ATOM 7936 O O . VAL C 1 79 ? 29.703 27.985 24.958 1.00 25.96 67 VAL C O 1
ATOM 7940 N N . SER C 1 80 ? 28.322 26.399 24.228 1.00 25.28 68 SER C N 1
ATOM 7941 C CA . SER C 1 80 ? 29.316 25.857 23.315 1.00 26.00 68 SER C CA 1
ATOM 7942 C C . SER C 1 80 ? 29.897 26.883 22.351 1.00 26.31 68 SER C C 1
ATOM 7943 O O . SER C 1 80 ? 29.236 27.847 21.989 1.00 25.92 68 SER C O 1
ATOM 7946 N N . GLU C 1 81 ? 31.133 26.635 21.925 1.00 27.34 69 GLU C N 1
ATOM 7947 C CA . GLU C 1 81 ? 31.861 27.488 20.988 1.00 28.31 69 GLU C CA 1
ATOM 7948 C C . GLU C 1 81 ? 31.154 27.740 19.667 1.00 28.93 69 GLU C C 1
ATOM 7949 O O . GLU C 1 81 ? 31.478 28.694 18.974 1.00 28.64 69 GLU C O 1
ATOM 7955 N N . GLU C 1 82 ? 30.231 26.857 19.301 1.00 30.12 70 GLU C N 1
ATOM 7956 C CA . GLU C 1 82 ? 29.445 27.006 18.086 1.00 30.74 70 GLU C CA 1
ATOM 7957 C C . GLU C 1 82 ? 28.995 28.437 17.982 1.00 29.69 70 GLU C C 1
ATOM 7958 O O . GLU C 1 82 ? 29.108 29.087 16.943 1.00 29.34 70 GLU C O 1
ATOM 7964 N N . TYR C 1 83 ? 28.467 28.899 19.106 1.00 28.71 71 TYR C N 1
ATOM 7965 C CA . TYR C 1 83 ? 27.949 30.236 19.266 1.00 28.10 71 TYR C CA 1
ATOM 7966 C C . TYR C 1 83 ? 28.950 31.264 19.794 1.00 27.89 71 TYR C C 1
ATOM 7967 O O . TYR C 1 83 ? 28.548 32.377 20.115 1.00 27.83 71 TYR C O 1
ATOM 7976 N N . ILE C 1 84 ? 30.226 30.923 19.927 1.00 27.98 72 ILE C N 1
ATOM 7977 C CA . ILE C 1 84 ? 31.191 31.922 20.393 1.00 28.64 72 ILE C CA 1
ATOM 7978 C C . ILE C 1 84 ? 32.096 32.413 19.269 1.00 29.27 72 ILE C C 1
ATOM 7979 O O . ILE C 1 84 ? 31.944 33.525 18.802 1.00 29.58 72 ILE C O 1
ATOM 7984 N N . THR C 1 85 ? 33.056 31.608 18.850 1.00 30.15 73 THR C N 1
ATOM 7985 C CA . THR C 1 85 ? 33.908 32.007 17.742 1.00 31.22 73 THR C CA 1
ATOM 7986 C C . THR C 1 85 ? 33.668 31.087 16.546 1.00 32.42 73 THR C C 1
ATOM 7987 O O . THR C 1 85 ? 34.382 31.143 15.546 1.00 32.84 73 THR C O 1
ATOM 7991 N N . GLY C 1 86 ? 32.629 30.263 16.648 1.00 33.45 74 GLY C N 1
ATOM 7992 C CA . GLY C 1 86 ? 32.335 29.262 15.638 1.00 33.86 74 GLY C CA 1
ATOM 7993 C C . GLY C 1 86 ? 31.408 29.694 14.515 1.00 33.83 74 GLY C C 1
ATOM 7994 O O . GLY C 1 86 ? 31.238 30.883 14.246 1.00 34.07 74 GLY C O 1
ATOM 7995 N N . SER C 1 87 ? 30.768 28.703 13.902 1.00 33.47 75 SER C N 1
ATOM 7996 C CA . SER C 1 87 ? 30.087 28.869 12.624 1.00 33.19 75 SER C CA 1
ATOM 7997 C C . SER C 1 87 ? 28.629 29.210 12.661 1.00 31.78 75 SER C C 1
ATOM 7998 O O . SER C 1 87 ? 27.941 29.055 11.659 1.00 32.00 75 SER C O 1
ATOM 8001 N N . ARG C 1 88 ? 28.144 29.653 13.802 1.00 30.16 76 ARG C N 1
ATOM 8002 C CA . ARG C 1 88 ? 26.758 30.068 13.879 1.00 28.52 76 ARG C CA 1
ATOM 8003 C C . ARG C 1 88 ? 26.629 31.521 13.492 1.00 25.66 76 ARG C C 1
ATOM 8004 O O . ARG C 1 88 ? 27.572 32.298 13.614 1.00 24.84 76 ARG C O 1
ATOM 8012 N N . SER C 1 89 ? 25.445 31.868 13.009 1.00 22.79 77 SER C N 1
ATOM 8013 C CA . SER C 1 89 ? 25.170 33.212 12.535 1.00 20.34 77 SER C CA 1
ATOM 8014 C C . SER C 1 89 ? 25.291 34.217 13.657 1.00 19.03 77 SER C C 1
ATOM 8015 O O . SER C 1 89 ? 25.061 33.912 14.823 1.00 17.73 77 SER C O 1
ATOM 8018 N N . ASN C 1 90 ? 25.669 35.428 13.302 1.00 18.41 78 ASN C N 1
ATOM 8019 C CA . ASN C 1 90 ? 25.727 36.477 14.298 1.00 18.56 78 ASN C CA 1
ATOM 8020 C C . ASN C 1 90 ? 24.429 36.460 15.105 1.00 19.04 78 ASN C C 1
ATOM 8021 O O . ASN C 1 90 ? 24.445 36.476 16.339 1.00 19.00 78 ASN C O 1
ATOM 8026 N N . LYS C 1 91 ? 23.301 36.384 14.407 1.00 19.62 79 LYS C N 1
ATOM 8027 C CA . LYS C 1 91 ? 22.028 36.506 15.085 1.00 19.91 79 LYS C CA 1
ATOM 8028 C C . LYS C 1 91 ? 21.858 35.422 16.137 1.00 20.22 79 LYS C C 1
ATOM 8029 O O . LYS C 1 91 ? 21.295 35.675 17.205 1.00 20.43 79 LYS C O 1
ATOM 8035 N N . GLU C 1 92 ? 22.358 34.224 15.852 1.00 20.45 80 GLU C N 1
ATOM 8036 C CA . GLU C 1 92 ? 22.257 33.121 16.806 1.00 20.51 80 GLU C CA 1
ATOM 8037 C C . GLU C 1 92 ? 23.242 33.370 17.945 1.00 19.28 80 GLU C C 1
ATOM 8038 O O . GLU C 1 92 ? 22.934 33.154 19.115 1.00 19.39 80 GLU C O 1
ATOM 8044 N N . LYS C 1 93 ? 24.436 33.827 17.584 1.00 17.72 81 LYS C N 1
ATOM 8045 C CA . LYS C 1 93 ? 25.449 34.168 18.569 1.00 16.44 81 LYS C CA 1
ATOM 8046 C C . LYS C 1 93 ? 24.875 35.215 19.537 1.00 15.57 81 LYS C C 1
ATOM 8047 O O . LYS C 1 93 ? 25.054 35.124 20.747 1.00 15.25 81 LYS C O 1
ATOM 8053 N N . TRP C 1 94 ? 24.159 36.194 18.990 1.00 14.82 82 TRP C N 1
ATOM 8054 C CA . TRP C 1 94 ? 23.554 37.256 19.792 1.00 14.23 82 TRP C CA 1
ATOM 8055 C C . TRP C 1 94 ? 22.532 36.710 20.763 1.00 14.92 82 TRP C C 1
ATOM 8056 O O . TRP C 1 94 ? 22.558 37.042 21.953 1.00 15.02 82 TRP C O 1
ATOM 8067 N N . LEU C 1 95 ? 21.629 35.876 20.244 1.00 15.83 83 LEU C N 1
ATOM 8068 C CA . LEU C 1 95 ? 20.522 35.339 21.036 1.00 16.43 83 LEU C CA 1
ATOM 8069 C C . LEU C 1 95 ? 21.006 34.454 22.169 1.00 16.98 83 LEU C C 1
ATOM 8070 O O . LEU C 1 95 ? 20.322 34.293 23.179 1.00 17.36 83 LEU C O 1
ATOM 8075 N N . ALA C 1 96 ? 22.179 33.862 21.996 1.00 17.29 84 ALA C N 1
ATOM 8076 C CA . ALA C 1 96 ? 22.733 32.991 23.015 1.00 17.74 84 ALA C CA 1
ATOM 8077 C C . ALA C 1 96 ? 23.250 33.881 24.122 1.00 18.21 84 ALA C C 1
ATOM 8078 O O . ALA C 1 96 ? 22.990 33.646 25.294 1.00 18.70 84 ALA C O 1
ATOM 8080 N N . LEU C 1 97 ? 23.975 34.920 23.730 1.00 18.80 85 LEU C N 1
ATOM 8081 C CA . LEU C 1 97 ? 24.552 35.849 24.687 1.00 19.48 85 LEU C CA 1
ATOM 8082 C C . LEU C 1 97 ? 23.443 36.416 25.565 1.00 19.63 85 LEU C C 1
ATOM 8083 O O . LEU C 1 97 ? 23.553 36.418 26.791 1.00 19.65 85 LEU C O 1
ATOM 8088 N N . ALA C 1 98 ? 22.355 36.860 24.943 1.00 19.79 86 ALA C N 1
ATOM 8089 C CA . ALA C 1 98 ? 21.278 37.458 25.719 1.00 19.99 86 ALA C CA 1
ATOM 8090 C C . ALA C 1 98 ? 20.643 36.410 26.577 1.00 20.38 86 ALA C C 1
ATOM 8091 O O . ALA C 1 98 ? 20.294 36.674 27.711 1.00 20.78 86 ALA C O 1
ATOM 8093 N N . LYS C 1 99 ? 20.515 35.206 26.047 1.00 21.25 87 LYS C N 1
ATOM 8094 C CA . LYS C 1 99 ? 19.820 34.165 26.772 1.00 22.20 87 LYS C CA 1
ATOM 8095 C C . LYS C 1 99 ? 20.470 34.084 28.136 1.00 21.08 87 LYS C C 1
ATOM 8096 O O . LYS C 1 99 ? 19.805 34.113 29.174 1.00 21.81 87 LYS C O 1
ATOM 8102 N N . VAL C 1 100 ? 21.794 34.056 28.099 1.00 19.17 88 VAL C N 1
ATOM 8103 C CA . VAL C 1 100 ? 22.634 33.871 29.263 1.00 17.43 88 VAL C CA 1
ATOM 8104 C C . VAL C 1 100 ? 23.135 35.153 29.941 1.00 15.90 88 VAL C C 1
ATOM 8105 O O . VAL C 1 100 ? 23.739 35.087 31.007 1.00 15.25 88 VAL C O 1
ATOM 8109 N N . PHE C 1 101 ? 22.896 36.309 29.329 1.00 14.46 89 PHE C N 1
ATOM 8110 C CA . PHE C 1 101 ? 23.384 37.579 29.854 1.00 13.53 89 PHE C CA 1
ATOM 8111 C C . PHE C 1 101 ? 23.022 37.894 31.305 1.00 13.38 89 PHE C C 1
ATOM 8112 O O . PHE C 1 101 ? 23.798 38.543 31.995 1.00 13.08 89 PHE C O 1
ATOM 8120 N N . PRO C 1 102 ? 21.847 37.485 31.773 1.00 13.59 90 PRO C N 1
ATOM 8121 C CA . PRO C 1 102 ? 21.482 37.710 33.171 1.00 13.92 90 PRO C CA 1
ATOM 8122 C C . PRO C 1 102 ? 22.427 37.088 34.182 1.00 14.65 90 PRO C C 1
ATOM 8123 O O . PRO C 1 102 ? 22.462 37.544 35.307 1.00 14.36 90 PRO C O 1
ATOM 8127 N N . ARG C 1 103 ? 23.182 36.074 33.796 1.00 16.63 91 ARG C N 1
ATOM 8128 C CA . ARG C 1 103 ? 24.129 35.449 34.713 1.00 18.13 91 ARG C CA 1
ATOM 8129 C C . ARG C 1 103 ? 25.446 36.234 34.774 1.00 18.23 91 ARG C C 1
ATOM 8130 O O . ARG C 1 103 ? 26.365 35.864 35.505 1.00 18.67 91 ARG C O 1
ATOM 8138 N N . PHE C 1 104 ? 25.540 37.317 34.012 1.00 17.82 92 PHE C N 1
ATOM 8139 C CA . PHE C 1 104 ? 26.754 38.132 33.987 1.00 17.84 92 PHE C CA 1
ATOM 8140 C C . PHE C 1 104 ? 26.679 39.222 35.023 1.00 17.12 92 PHE C C 1
ATOM 8141 O O . PHE C 1 104 ? 27.664 39.888 35.343 1.00 17.42 92 PHE C O 1
ATOM 8149 N N . VAL C 1 105 ? 25.463 39.434 35.487 1.00 16.18 93 VAL C N 1
ATOM 8150 C CA . VAL C 1 105 ? 25.175 40.386 36.521 1.00 15.20 93 VAL C CA 1
ATOM 8151 C C . VAL C 1 105 ? 26.391 40.447 37.480 1.00 14.30 93 VAL C C 1
ATOM 8152 O O . VAL C 1 105 ? 26.931 39.426 37.899 1.00 14.48 93 VAL C O 1
ATOM 8156 N N . GLY C 1 106 ? 26.878 41.645 37.761 1.00 13.35 94 GLY C N 1
ATOM 8157 C CA . GLY C 1 106 ? 27.990 41.812 38.681 1.00 12.25 94 GLY C CA 1
ATOM 8158 C C . GLY C 1 106 ? 29.331 42.020 38.018 1.00 11.27 94 GLY C C 1
ATOM 8159 O O . GLY C 1 106 ? 30.252 42.557 38.626 1.00 11.11 94 GLY C O 1
ATOM 8160 N N . ASN C 1 107 ? 29.451 41.592 36.772 1.00 10.60 95 ASN C N 1
ATOM 8161 C CA . ASN C 1 107 ? 30.718 41.699 36.052 1.00 10.39 95 ASN C CA 1
ATOM 8162 C C . ASN C 1 107 ? 30.657 42.885 35.089 1.00 10.43 95 ASN C C 1
ATOM 8163 O O . ASN C 1 107 ? 29.635 43.111 34.455 1.00 11.25 95 ASN C O 1
ATOM 8168 N N . PRO C 1 108 ? 31.747 43.621 34.946 1.00 10.20 96 PRO C N 1
ATOM 8169 C CA . PRO C 1 108 ? 31.733 44.863 34.180 1.00 10.56 96 PRO C CA 1
ATOM 8170 C C . PRO C 1 108 ? 31.142 44.736 32.785 1.00 11.33 96 PRO C C 1
ATOM 8171 O O . PRO C 1 108 ? 30.516 45.683 32.289 1.00 11.45 96 PRO C O 1
ATOM 8175 N N . THR C 1 109 ? 31.346 43.601 32.135 1.00 11.82 97 THR C N 1
ATOM 8176 C CA . THR C 1 109 ? 30.835 43.479 30.788 1.00 12.59 97 THR C CA 1
ATOM 8177 C C . THR C 1 109 ? 29.326 43.655 30.793 1.00 12.93 97 THR C C 1
ATOM 8178 O O . THR C 1 109 ? 28.770 44.249 29.877 1.00 13.30 97 THR C O 1
ATOM 8182 N N . TYR C 1 110 ? 28.651 43.136 31.810 1.00 13.29 98 TYR C N 1
ATOM 8183 C CA . TYR C 1 110 ? 27.202 43.287 31.869 1.00 13.86 98 TYR C CA 1
ATOM 8184 C C . TYR C 1 110 ? 26.864 44.778 31.756 1.00 14.40 98 TYR C C 1
ATOM 8185 O O . TYR C 1 110 ? 25.952 45.176 31.032 1.00 14.99 98 TYR C O 1
ATOM 8194 N N . GLU C 1 111 ? 27.637 45.604 32.440 1.00 14.72 99 GLU C N 1
ATOM 8195 C CA . GLU C 1 111 ? 27.371 47.037 32.474 1.00 15.75 99 GLU C CA 1
ATOM 8196 C C . GLU C 1 111 ? 27.811 47.769 31.210 1.00 15.61 99 GLU C C 1
ATOM 8197 O O . GLU C 1 111 ? 27.118 48.642 30.698 1.00 14.92 99 GLU C O 1
ATOM 8203 N N . TRP C 1 112 ? 28.992 47.430 30.733 1.00 15.96 100 TRP C N 1
ATOM 8204 C CA . TRP C 1 112 ? 29.510 48.021 29.523 1.00 16.33 100 TRP C CA 1
ATOM 8205 C C . TRP C 1 112 ? 28.536 47.862 28.350 1.00 16.44 100 TRP C C 1
ATOM 8206 O O . TRP C 1 112 ? 28.173 48.832 27.684 1.00 16.44 100 TRP C O 1
ATOM 8217 N N . ILE C 1 113 ? 28.089 46.641 28.107 1.00 16.38 101 ILE C N 1
ATOM 8218 C CA . ILE C 1 113 ? 27.278 46.388 26.923 1.00 16.56 101 ILE C CA 1
ATOM 8219 C C . ILE C 1 113 ? 25.959 47.141 27.007 1.00 16.32 101 ILE C C 1
ATOM 8220 O O . ILE C 1 113 ? 25.462 47.660 26.018 1.00 15.99 101 ILE C O 1
ATOM 8225 N N . HIS C 1 114 ? 25.399 47.201 28.206 1.00 16.69 102 HIS C N 1
ATOM 8226 C CA . HIS C 1 114 ? 24.140 47.895 28.423 1.00 16.48 102 HIS C CA 1
ATOM 8227 C C . HIS C 1 114 ? 24.370 49.376 28.246 1.00 16.39 102 HIS C C 1
ATOM 8228 O O . HIS C 1 114 ? 23.519 50.084 27.736 1.00 16.21 102 HIS C O 1
ATOM 8235 N N . LEU C 1 115 ? 25.532 49.849 28.665 1.00 17.05 103 LEU C N 1
ATOM 8236 C CA . LEU C 1 115 ? 25.812 51.271 28.573 1.00 17.91 103 LEU C CA 1
ATOM 8237 C C . LEU C 1 115 ? 25.874 51.682 27.129 1.00 18.70 103 LEU C C 1
ATOM 8238 O O . LEU C 1 115 ? 25.361 52.726 26.755 1.00 18.84 103 LEU C O 1
ATOM 8243 N N . ASP C 1 116 ? 26.526 50.866 26.316 1.00 20.06 104 ASP C N 1
ATOM 8244 C CA . ASP C 1 116 ? 26.556 51.134 24.890 1.00 21.23 104 ASP C CA 1
ATOM 8245 C C . ASP C 1 116 ? 25.114 51.247 24.401 1.00 22.43 104 ASP C C 1
ATOM 8246 O O . ASP C 1 116 ? 24.744 52.225 23.768 1.00 23.00 104 ASP C O 1
ATOM 8251 N N . LEU C 1 117 ? 24.285 50.266 24.728 1.00 23.55 105 LEU C N 1
ATOM 8252 C CA . LEU C 1 117 ? 22.906 50.269 24.250 1.00 24.68 105 LEU C CA 1
ATOM 8253 C C . LEU C 1 117 ? 22.171 51.534 24.632 1.00 25.65 105 LEU C C 1
ATOM 8254 O O . LEU C 1 117 ? 21.520 52.165 23.802 1.00 26.29 105 LEU C O 1
ATOM 8259 N N . TRP C 1 118 ? 22.275 51.910 25.894 1.00 26.41 106 TRP C N 1
ATOM 8260 C CA . TRP C 1 118 ? 21.585 53.096 26.363 1.00 26.90 106 TRP C CA 1
ATOM 8261 C C . TRP C 1 118 ? 22.230 54.401 25.878 1.00 27.59 106 TRP C C 1
ATOM 8262 O O . TRP C 1 118 ? 21.524 55.277 25.394 1.00 27.94 106 TRP C O 1
ATOM 8273 N N . ARG C 1 119 ? 23.544 54.560 26.005 1.00 28.17 107 ARG C N 1
ATOM 8274 C CA . ARG C 1 119 ? 24.145 55.843 25.613 1.00 29.08 107 ARG C CA 1
ATOM 8275 C C . ARG C 1 119 ? 24.267 56.009 24.085 1.00 29.10 107 ARG C C 1
ATOM 8276 O O . ARG C 1 119 ? 24.132 57.123 23.586 1.00 29.14 107 ARG C O 1
ATOM 8284 N N . ARG C 1 120 ? 24.508 54.929 23.341 1.00 28.99 108 ARG C N 1
ATOM 8285 C CA . ARG C 1 120 ? 24.674 55.040 21.881 1.00 28.97 108 ARG C CA 1
ATOM 8286 C C . ARG C 1 120 ? 23.427 54.816 21.041 1.00 28.49 108 ARG C C 1
ATOM 8287 O O . ARG C 1 120 ? 23.237 55.472 20.020 1.00 28.95 108 ARG C O 1
ATOM 8295 N N . PHE C 1 121 ? 22.603 53.856 21.427 1.00 27.70 109 PHE C N 1
ATOM 8296 C CA . PHE C 1 121 ? 21.457 53.502 20.611 1.00 26.98 109 PHE C CA 1
ATOM 8297 C C . PHE C 1 121 ? 20.201 54.005 21.262 1.00 27.12 109 PHE C C 1
ATOM 8298 O O . PHE C 1 121 ? 19.121 53.960 20.676 1.00 26.48 109 PHE C O 1
ATOM 8306 N N . ASN C 1 122 ? 20.341 54.448 22.500 1.00 27.75 110 ASN C N 1
ATOM 8307 C CA . ASN C 1 122 ? 19.202 54.955 23.242 1.00 28.61 110 ASN C CA 1
ATOM 8308 C C . ASN C 1 122 ? 18.140 53.874 23.422 1.00 28.85 110 ASN C C 1
ATOM 8309 O O . ASN C 1 122 ? 16.955 54.175 23.516 1.00 28.39 110 ASN C O 1
ATOM 8314 N N . ILE C 1 123 ? 18.573 52.617 23.469 1.00 29.66 111 ILE C N 1
ATOM 8315 C CA . ILE C 1 123 ? 17.670 51.509 23.717 1.00 30.42 111 ILE C CA 1
ATOM 8316 C C . ILE C 1 123 ? 17.836 51.145 25.187 1.00 31.47 111 ILE C C 1
ATOM 8317 O O . ILE C 1 123 ? 18.781 50.460 25.553 1.00 32.29 111 ILE C O 1
ATOM 8322 N N . LYS C 1 124 ? 16.932 51.637 26.030 1.00 32.69 112 LYS C N 1
ATOM 8323 C CA . LYS C 1 124 ? 17.011 51.433 27.480 1.00 33.28 112 LYS C CA 1
ATOM 8324 C C . LYS C 1 124 ? 16.430 50.117 27.944 1.00 33.20 112 LYS C C 1
ATOM 8325 O O . LYS C 1 124 ? 15.922 50.035 29.048 1.00 34.19 112 LYS C O 1
ATOM 8331 N N . LYS C 1 125 ? 16.448 49.088 27.124 1.00 32.41 113 LYS C N 1
ATOM 8332 C CA . LYS C 1 125 ? 15.867 47.839 27.579 1.00 31.41 113 LYS C CA 1
ATOM 8333 C C . LYS C 1 125 ? 16.969 47.062 28.334 1.00 29.42 113 LYS C C 1
ATOM 8334 O O . LYS C 1 125 ? 18.131 47.460 28.307 1.00 29.93 113 LYS C O 1
ATOM 8340 N N . VAL C 1 126 ? 16.591 46.017 29.066 1.00 26.60 114 VAL C N 1
ATOM 8341 C CA . VAL C 1 126 ? 17.537 45.173 29.781 1.00 24.35 114 VAL C CA 1
ATOM 8342 C C . VAL C 1 126 ? 17.650 43.891 28.993 1.00 22.85 114 VAL C C 1
ATOM 8343 O O . VAL C 1 126 ? 16.636 43.288 28.664 1.00 22.37 114 VAL C O 1
ATOM 8347 N N . ILE C 1 127 ? 18.875 43.457 28.723 1.00 21.80 115 ILE C N 1
ATOM 8348 C CA . ILE C 1 127 ? 19.135 42.281 27.896 1.00 21.43 115 ILE C CA 1
ATOM 8349 C C . ILE C 1 127 ? 18.732 40.949 28.523 1.00 21.82 115 ILE C C 1
ATOM 8350 O O . ILE C 1 127 ? 19.145 40.628 29.627 1.00 21.00 115 ILE C O 1
ATOM 8355 N N . SER C 1 128 ? 17.952 40.164 27.786 1.00 23.41 116 SER C N 1
ATOM 8356 C CA . SER C 1 128 ? 17.555 38.836 28.214 1.00 24.61 116 SER C CA 1
ATOM 8357 C C . SER C 1 128 ? 16.853 38.182 27.037 1.00 26.36 116 SER C C 1
ATOM 8358 O O . SER C 1 128 ? 16.543 38.856 26.066 1.00 26.17 116 SER C O 1
ATOM 8361 N N . GLU C 1 129 ? 16.614 36.877 27.111 1.00 29.02 117 GLU C N 1
ATOM 8362 C CA . GLU C 1 129 ? 15.925 36.164 26.040 1.00 31.19 117 GLU C CA 1
ATOM 8363 C C . GLU C 1 129 ? 14.646 36.908 25.624 1.00 31.83 117 GLU C C 1
ATOM 8364 O O . GLU C 1 129 ? 14.324 36.983 24.441 1.00 31.77 117 GLU C O 1
ATOM 8370 N N . GLU C 1 130 ? 13.945 37.470 26.610 1.00 32.73 118 GLU C N 1
ATOM 8371 C CA . GLU C 1 130 ? 12.720 38.236 26.388 1.00 33.29 118 GLU C CA 1
ATOM 8372 C C . GLU C 1 130 ? 12.953 39.433 25.498 1.00 32.32 118 GLU C C 1
ATOM 8373 O O . GLU C 1 130 ? 12.080 39.853 24.751 1.00 33.17 118 GLU C O 1
ATOM 8379 N N . THR C 1 131 ? 14.145 39.986 25.597 1.00 30.66 119 THR C N 1
ATOM 8380 C CA . THR C 1 131 ? 14.453 41.246 24.973 1.00 29.06 119 THR C CA 1
ATOM 8381 C C . THR C 1 131 ? 15.342 41.089 23.727 1.00 28.04 119 THR C C 1
ATOM 8382 O O . THR C 1 131 ? 15.407 41.966 22.866 1.00 27.06 119 THR C O 1
ATOM 8386 N N . ALA C 1 132 ? 15.972 39.930 23.614 1.00 27.41 120 ALA C N 1
ATOM 8387 C CA . ALA C 1 132 ? 16.953 39.665 22.577 1.00 27.29 120 ALA C CA 1
ATOM 8388 C C . ALA C 1 132 ? 16.564 40.106 21.171 1.00 27.59 120 ALA C C 1
ATOM 8389 O O . ALA C 1 132 ? 17.354 40.749 20.480 1.00 27.36 120 ALA C O 1
ATOM 8391 N N . GLU C 1 133 ? 15.363 39.747 20.739 1.00 28.31 121 GLU C N 1
ATOM 8392 C CA . GLU C 1 133 ? 14.966 39.970 19.347 1.00 28.63 121 GLU C CA 1
ATOM 8393 C C . GLU C 1 133 ? 14.613 41.428 19.080 1.00 28.40 121 GLU C C 1
ATOM 8394 O O . GLU C 1 133 ? 14.978 41.982 18.048 1.00 27.92 121 GLU C O 1
ATOM 8400 N N . GLU C 1 134 ? 13.899 42.037 20.014 1.00 28.50 122 GLU C N 1
ATOM 8401 C CA . GLU C 1 134 ? 13.568 43.451 19.934 1.00 28.72 122 GLU C CA 1
ATOM 8402 C C . GLU C 1 134 ? 14.826 44.309 19.928 1.00 27.36 122 GLU C C 1
ATOM 8403 O O . GLU C 1 134 ? 14.871 45.324 19.247 1.00 27.55 122 GLU C O 1
ATOM 8409 N N . ILE C 1 135 ? 15.844 43.919 20.691 1.00 25.62 123 ILE C N 1
ATOM 8410 C CA . ILE C 1 135 ? 17.076 44.694 20.712 1.00 24.57 123 ILE C CA 1
ATOM 8411 C C . ILE C 1 135 ? 17.791 44.539 19.386 1.00 24.03 123 ILE C C 1
ATOM 8412 O O . ILE C 1 135 ? 18.226 45.520 18.799 1.00 23.82 123 ILE C O 1
ATOM 8417 N N . TRP C 1 136 ? 17.900 43.303 18.915 1.00 23.94 124 TRP C N 1
ATOM 8418 C CA . TRP C 1 136 ? 18.564 43.023 17.650 1.00 24.32 124 TRP C CA 1
ATOM 8419 C C . TRP C 1 136 ? 17.971 43.814 16.517 1.00 26.03 124 TRP C C 1
ATOM 8420 O O . TRP C 1 136 ? 18.691 44.305 15.652 1.00 25.81 124 TRP C O 1
ATOM 8431 N N . GLU C 1 137 ? 16.655 43.949 16.522 1.00 28.75 125 GLU C N 1
ATOM 8432 C CA . GLU C 1 137 ? 15.993 44.604 15.405 1.00 31.16 125 GLU C CA 1
ATOM 8433 C C . GLU C 1 137 ? 16.111 46.117 15.526 1.00 31.74 125 GLU C C 1
ATOM 8434 O O . GLU C 1 137 ? 16.274 46.811 14.528 1.00 31.82 125 GLU C O 1
ATOM 8440 N N . GLU C 1 138 ? 16.057 46.625 16.749 1.00 32.32 126 GLU C N 1
ATOM 8441 C CA . GLU C 1 138 ? 16.205 48.052 16.958 1.00 32.84 126 GLU C CA 1
ATOM 8442 C C . GLU C 1 138 ? 17.619 48.504 16.618 1.00 33.42 126 GLU C C 1
ATOM 8443 O O . GLU C 1 138 ? 17.818 49.577 16.059 1.00 33.62 126 GLU C O 1
ATOM 8449 N N . THR C 1 139 ? 18.604 47.687 16.939 1.00 34.17 127 THR C N 1
ATOM 8450 C CA . THR C 1 139 ? 19.977 48.062 16.651 1.00 35.39 127 THR C CA 1
ATOM 8451 C C . THR C 1 139 ? 20.315 47.933 15.164 1.00 37.56 127 THR C C 1
ATOM 8452 O O . THR C 1 139 ? 21.163 48.657 14.654 1.00 37.33 127 THR C O 1
ATOM 8456 N N . LYS C 1 140 ? 19.655 47.018 14.467 1.00 40.71 128 LYS C N 1
ATOM 8457 C CA . LYS C 1 140 ? 19.921 46.849 13.045 1.00 43.19 128 LYS C CA 1
ATOM 8458 C C . LYS C 1 140 ? 19.532 48.090 12.271 1.00 45.59 128 LYS C C 1
ATOM 8459 O O . LYS C 1 140 ? 20.232 48.497 11.349 1.00 45.58 128 LYS C O 1
ATOM 8465 N N . LYS C 1 141 ? 18.412 48.687 12.650 1.00 48.57 129 LYS C N 1
ATOM 8466 C CA . LYS C 1 141 ? 17.912 49.857 11.956 1.00 50.99 129 LYS C CA 1
ATOM 8467 C C . LYS C 1 141 ? 18.790 51.084 12.243 1.00 52.50 129 LYS C C 1
ATOM 8468 O O . LYS C 1 141 ? 18.957 51.953 11.388 1.00 52.95 129 LYS C O 1
ATOM 8474 N N . LYS C 1 142 ? 19.379 51.133 13.432 1.00 53.75 130 LYS C N 1
ATOM 8475 C CA . LYS C 1 142 ? 20.209 52.279 13.815 1.00 54.23 130 LYS C CA 1
ATOM 8476 C C . LYS C 1 142 ? 21.679 52.165 13.434 1.00 54.26 130 LYS C C 1
ATOM 8477 O O . LYS C 1 142 ? 22.367 53.176 13.330 1.00 54.49 130 LYS C O 1
ATOM 8483 N N . LEU C 1 143 ? 22.155 50.945 13.217 1.00 54.13 131 LEU C N 1
ATOM 8484 C CA . LEU C 1 143 ? 23.582 50.704 12.955 1.00 54.02 131 LEU C CA 1
ATOM 8485 C C . LEU C 1 143 ? 24.192 51.378 11.708 1.00 54.11 131 LEU C C 1
ATOM 8486 O O . LEU C 1 143 ? 25.352 51.782 11.725 1.00 54.00 131 LEU C O 1
ATOM 8491 N N . PRO C 1 144 ? 23.388 51.555 10.667 1.00 54.06 132 PRO C N 1
ATOM 8492 C CA . PRO C 1 144 ? 23.793 52.201 9.404 1.00 52.66 132 PRO C CA 1
ATOM 8493 C C . PRO C 1 144 ? 24.323 53.631 9.583 1.00 47.96 132 PRO C C 1
ATOM 8494 O O . PRO C 1 144 ? 25.428 53.962 9.132 1.00 51.89 132 PRO C O 1
ATOM 8498 N N . GLU C 1 145 ? 23.537 54.470 10.247 1.00 30.31 133 GLU C N 1
ATOM 8499 C CA . GLU C 1 145 ? 23.929 55.856 10.481 1.00 27.07 133 GLU C CA 1
ATOM 8500 C C . GLU C 1 145 ? 25.178 55.889 11.334 1.00 30.00 133 GLU C C 1
ATOM 8501 O O . GLU C 1 145 ? 25.794 56.944 11.518 1.00 26.16 133 GLU C O 1
ATOM 8507 N N . MET C 1 146 ? 25.553 54.721 11.836 1.00 46.84 134 MET C N 1
ATOM 8508 C CA . MET C 1 146 ? 26.686 54.615 12.721 1.00 50.88 134 MET C CA 1
ATOM 8509 C C . MET C 1 146 ? 27.977 54.353 12.024 1.00 51.18 134 MET C C 1
ATOM 8510 O O . MET C 1 146 ? 28.168 53.304 11.417 1.00 52.21 134 MET C O 1
ATOM 8515 N N . THR C 1 147 ? 28.894 55.289 12.124 1.00 49.57 135 THR C N 1
ATOM 8516 C CA . THR C 1 147 ? 30.235 54.914 11.729 1.00 47.86 135 THR C CA 1
ATOM 8517 C C . THR C 1 147 ? 31.248 55.393 12.713 1.00 45.27 135 THR C C 1
ATOM 8518 O O . THR C 1 147 ? 31.080 56.384 13.419 1.00 44.97 135 THR C O 1
ATOM 8522 N N . PRO C 1 148 ? 32.316 54.627 12.714 1.00 42.55 136 PRO C N 1
ATOM 8523 C CA . PRO C 1 148 ? 33.518 54.907 13.467 1.00 41.07 136 PRO C CA 1
ATOM 8524 C C . PRO C 1 148 ? 33.745 56.390 13.656 1.00 39.83 136 PRO C C 1
ATOM 8525 O O . PRO C 1 148 ? 33.680 56.883 14.782 1.00 39.37 136 PRO C O 1
ATOM 8529 N N . GLN C 1 149 ? 33.987 57.096 12.557 1.00 38.81 137 GLN C N 1
ATOM 8530 C CA . GLN C 1 149 ? 34.288 58.521 12.614 1.00 38.15 137 GLN C CA 1
ATOM 8531 C C . GLN C 1 149 ? 33.131 59.322 13.172 1.00 38.20 137 GLN C C 1
ATOM 8532 O O . GLN C 1 149 ? 33.340 60.310 13.871 1.00 38.42 137 GLN C O 1
ATOM 8538 N N . LYS C 1 150 ? 31.908 58.907 12.869 1.00 38.44 138 LYS C N 1
ATOM 8539 C CA . LYS C 1 150 ? 30.765 59.580 13.448 1.00 38.69 138 LYS C CA 1
ATOM 8540 C C . LYS C 1 150 ? 30.784 59.293 14.945 1.00 38.24 138 LYS C C 1
ATOM 8541 O O . LYS C 1 150 ? 30.485 60.162 15.750 1.00 38.03 138 LYS C O 1
ATOM 8547 N N . LEU C 1 151 ? 31.178 58.077 15.311 1.00 38.17 139 LEU C N 1
ATOM 8548 C CA . LEU C 1 151 ? 31.190 57.663 16.710 1.00 38.19 139 LEU C CA 1
ATOM 8549 C C . LEU C 1 151 ? 32.336 58.327 17.426 1.00 38.75 139 LEU C C 1
ATOM 8550 O O . LEU C 1 151 ? 32.208 58.732 18.578 1.00 38.53 139 LEU C O 1
ATOM 8555 N N . LEU C 1 152 ? 33.463 58.443 16.741 1.00 39.84 140 LEU C N 1
ATOM 8556 C CA . LEU C 1 152 ? 34.601 59.112 17.335 1.00 41.18 140 LEU C CA 1
ATOM 8557 C C . LEU C 1 152 ? 34.193 60.540 17.663 1.00 42.80 140 LEU C C 1
ATOM 8558 O O . LEU C 1 152 ? 34.480 61.044 18.747 1.00 42.66 140 LEU C O 1
ATOM 8563 N N . ARG C 1 153 ? 33.488 61.173 16.730 1.00 44.96 141 ARG C N 1
ATOM 8564 C CA . ARG C 1 153 ? 33.050 62.553 16.895 1.00 46.62 141 ARG C CA 1
ATOM 8565 C C . ARG C 1 153 ? 32.001 62.671 17.999 1.00 46.03 141 ARG C C 1
ATOM 8566 O O . ARG C 1 153 ? 32.032 63.600 18.807 1.00 46.75 141 ARG C O 1
ATOM 8574 N N . ASP C 1 154 ? 31.079 61.719 18.029 1.00 44.62 142 ASP C N 1
ATOM 8575 C CA . ASP C 1 154 ? 30.025 61.692 19.026 1.00 43.22 142 ASP C CA 1
ATOM 8576 C C . ASP C 1 154 ? 30.554 61.518 20.444 1.00 41.14 142 ASP C C 1
ATOM 8577 O O . ASP C 1 154 ? 30.138 62.224 21.358 1.00 41.32 142 ASP C O 1
ATOM 8582 N N . MET C 1 155 ? 31.473 60.577 20.624 1.00 38.50 143 MET C N 1
ATOM 8583 C CA . MET C 1 155 ? 32.005 60.268 21.952 1.00 36.47 143 MET C CA 1
ATOM 8584 C C . MET C 1 155 ? 33.098 61.252 22.391 1.00 35.85 143 MET C C 1
ATOM 8585 O O . MET C 1 155 ? 33.736 61.050 23.414 1.00 35.30 143 MET C O 1
ATOM 8590 N N . LYS C 1 156 ? 33.297 62.316 21.614 1.00 35.58 144 LYS C N 1
ATOM 8591 C CA . LYS C 1 156 ? 34.336 63.322 21.879 1.00 35.36 144 LYS C CA 1
ATOM 8592 C C . LYS C 1 156 ? 35.721 62.756 22.138 1.00 34.21 144 LYS C C 1
ATOM 8593 O O . LYS C 1 156 ? 36.360 63.121 23.116 1.00 34.02 144 LYS C O 1
ATOM 8599 N N . VAL C 1 157 ? 36.189 61.876 21.266 1.00 32.98 145 VAL C N 1
ATOM 8600 C CA . VAL C 1 157 ? 37.537 61.364 21.397 1.00 31.86 145 VAL C CA 1
ATOM 8601 C C . VAL C 1 157 ? 38.478 62.311 20.691 1.00 31.26 145 VAL C C 1
ATOM 8602 O O . VAL C 1 157 ? 38.376 62.531 19.486 1.00 31.28 145 VAL C O 1
ATOM 8606 N N . GLU C 1 158 ? 39.398 62.876 21.450 1.00 30.73 146 GLU C N 1
ATOM 8607 C CA . GLU C 1 158 ? 40.360 63.803 20.899 1.00 30.21 146 GLU C CA 1
ATOM 8608 C C . GLU C 1 158 ? 41.610 63.050 20.444 1.00 29.29 146 GLU C C 1
ATOM 8609 O O . GLU C 1 158 ? 42.099 63.295 19.346 1.00 29.54 146 GLU C O 1
ATOM 8615 N N . ILE C 1 159 ? 42.117 62.130 21.270 1.00 28.05 147 ILE C N 1
ATOM 8616 C CA . ILE C 1 159 ? 43.317 61.366 20.913 1.00 27.34 147 ILE C CA 1
ATOM 8617 C C . ILE C 1 159 ? 43.253 59.862 21.266 1.00 27.13 147 ILE C C 1
ATOM 8618 O O . ILE C 1 159 ? 42.794 59.486 22.343 1.00 26.19 147 ILE C O 1
ATOM 8623 N N . LEU C 1 160 ? 43.744 59.029 20.337 1.00 27.22 148 LEU C N 1
ATOM 8624 C CA . LEU C 1 160 ? 43.860 57.585 20.515 1.00 27.15 148 LEU C CA 1
ATOM 8625 C C . LEU C 1 160 ? 45.271 57.170 20.301 1.00 27.11 148 LEU C C 1
ATOM 8626 O O . LEU C 1 160 ? 45.989 57.795 19.548 1.00 27.17 148 LEU C O 1
ATOM 8631 N N . CYS C 1 161 ? 45.662 56.073 20.921 1.00 27.57 149 CYS C N 1
ATOM 8632 C CA . CYS C 1 161 ? 46.912 55.445 20.541 1.00 27.89 149 CYS C CA 1
ATOM 8633 C C . CYS C 1 161 ? 46.641 53.956 20.429 1.00 27.55 149 CYS C C 1
ATOM 8634 O O . CYS C 1 161 ? 46.116 53.359 21.357 1.00 26.81 149 CYS C O 1
ATOM 8637 N N . THR C 1 162 ? 46.932 53.389 19.260 1.00 27.88 150 THR C N 1
ATOM 8638 C CA . THR C 1 162 ? 46.784 51.961 19.040 1.00 28.21 150 THR C CA 1
ATOM 8639 C C . THR C 1 162 ? 48.082 51.292 19.423 1.00 28.38 150 THR C C 1
ATOM 8640 O O . THR C 1 162 ? 49.022 51.943 19.857 1.00 28.63 150 THR C O 1
ATOM 8644 N N . THR C 1 163 ? 48.129 49.985 19.243 1.00 28.65 151 THR C N 1
ATOM 8645 C CA . THR C 1 163 ? 49.301 49.217 19.579 1.00 28.85 151 THR C CA 1
ATOM 8646 C C . THR C 1 163 ? 49.785 48.627 18.295 1.00 28.51 151 THR C C 1
ATOM 8647 O O . THR C 1 163 ? 49.027 47.970 17.585 1.00 28.83 151 THR C O 1
ATOM 8651 N N . ASP C 1 164 ? 51.048 48.845 17.982 1.00 28.12 152 ASP C N 1
ATOM 8652 C CA . ASP C 1 164 ? 51.531 48.415 16.694 1.00 27.63 152 ASP C CA 1
ATOM 8653 C C . ASP C 1 164 ? 52.875 47.759 16.764 1.00 27.66 152 ASP C C 1
ATOM 8654 O O . ASP C 1 164 ? 53.691 48.049 17.629 1.00 27.18 152 ASP C O 1
ATOM 8659 N N . ASP C 1 165 ? 53.089 46.853 15.830 1.00 28.42 153 ASP C N 1
ATOM 8660 C CA . ASP C 1 165 ? 54.330 46.118 15.783 1.00 29.03 153 ASP C CA 1
ATOM 8661 C C . ASP C 1 165 ? 55.382 46.888 15.014 1.00 29.65 153 ASP C C 1
ATOM 8662 O O . ASP C 1 165 ? 55.109 47.465 13.965 1.00 29.16 153 ASP C O 1
ATOM 8667 N N . PRO C 1 166 ? 56.581 46.916 15.566 1.00 31.07 154 PRO C N 1
ATOM 8668 C CA . PRO C 1 166 ? 57.729 47.520 14.906 1.00 32.59 154 PRO C CA 1
ATOM 8669 C C . PRO C 1 166 ? 57.801 47.273 13.397 1.00 34.53 154 PRO C C 1
ATOM 8670 O O . PRO C 1 166 ? 58.236 48.180 12.687 1.00 34.77 154 PRO C O 1
ATOM 8674 N N . VAL C 1 167 ? 57.388 46.100 12.912 1.00 36.94 155 VAL C N 1
ATOM 8675 C CA . VAL C 1 167 ? 57.456 45.826 11.468 1.00 38.84 155 VAL C CA 1
ATOM 8676 C C . VAL C 1 167 ? 56.463 46.629 10.653 1.00 40.34 155 VAL C C 1
ATOM 8677 O O . VAL C 1 167 ? 56.655 46.810 9.456 1.00 40.48 155 VAL C O 1
ATOM 8681 N N . SER C 1 168 ? 55.383 47.070 11.289 1.00 42.50 156 SER C N 1
ATOM 8682 C CA . SER C 1 168 ? 54.311 47.780 10.593 1.00 44.07 156 SER C CA 1
ATOM 8683 C C . SER C 1 168 ? 54.777 48.965 9.766 1.00 45.46 156 SER C C 1
ATOM 8684 O O . SER C 1 168 ? 55.743 49.635 10.109 1.00 46.15 156 SER C O 1
ATOM 8687 N N . THR C 1 169 ? 54.060 49.223 8.677 1.00 46.82 157 THR C N 1
ATOM 8688 C CA . THR C 1 169 ? 54.329 50.370 7.818 1.00 47.53 157 THR C CA 1
ATOM 8689 C C . THR C 1 169 ? 53.622 51.618 8.311 1.00 47.52 157 THR C C 1
ATOM 8690 O O . THR C 1 169 ? 53.910 52.719 7.845 1.00 48.57 157 THR C O 1
ATOM 8694 N N . LEU C 1 170 ? 52.656 51.444 9.205 1.00 46.73 158 LEU C N 1
ATOM 8695 C CA . LEU C 1 170 ? 51.849 52.557 9.686 1.00 45.89 158 LEU C CA 1
ATOM 8696 C C . LEU C 1 170 ? 51.113 53.269 8.558 1.00 45.93 158 LEU C C 1
ATOM 8697 O O . LEU C 1 170 ? 50.938 54.478 8.600 1.00 45.54 158 LEU C O 1
ATOM 8702 N N . GLU C 1 171 ? 50.656 52.507 7.568 1.00 46.28 159 GLU C N 1
ATOM 8703 C CA . GLU C 1 171 ? 49.997 53.065 6.388 1.00 46.18 159 GLU C CA 1
ATOM 8704 C C . GLU C 1 171 ? 48.698 53.795 6.718 1.00 44.72 159 GLU C C 1
ATOM 8705 O O . GLU C 1 171 ? 48.506 54.948 6.335 1.00 44.77 159 GLU C O 1
ATOM 8711 N N . HIS C 1 172 ? 47.814 53.113 7.429 1.00 42.81 160 HIS C N 1
ATOM 8712 C CA . HIS C 1 172 ? 46.502 53.652 7.763 1.00 41.51 160 HIS C CA 1
ATOM 8713 C C . HIS C 1 172 ? 46.565 54.786 8.775 1.00 39.57 160 HIS C C 1
ATOM 8714 O O . HIS C 1 172 ? 45.672 55.639 8.834 1.00 38.21 160 HIS C O 1
ATOM 8721 N N . HIS C 1 173 ? 47.614 54.778 9.587 1.00 38.11 161 HIS C N 1
ATOM 8722 C CA . HIS C 1 173 ? 47.844 55.864 10.521 1.00 37.20 161 HIS C CA 1
ATOM 8723 C C . HIS C 1 173 ? 48.081 57.117 9.662 1.00 37.21 161 HIS C C 1
ATOM 8724 O O . HIS C 1 173 ? 47.526 58.181 9.946 1.00 35.98 161 HIS C O 1
ATOM 8731 N N . ARG C 1 174 ? 48.874 56.958 8.591 1.00 38.30 162 ARG C N 1
ATOM 8732 C CA . ARG C 1 174 ? 49.164 58.036 7.636 1.00 39.38 162 ARG C CA 1
ATOM 8733 C C . ARG C 1 174 ? 47.854 58.570 7.087 1.00 38.94 162 ARG C C 1
ATOM 8734 O O . ARG C 1 174 ? 47.596 59.768 7.136 1.00 38.66 162 ARG C O 1
ATOM 8742 N N . LYS C 1 175 ? 47.033 57.659 6.569 1.00 38.80 163 LYS C N 1
ATOM 8743 C CA . LYS C 1 175 ? 45.743 57.990 5.978 1.00 38.96 163 LYS C CA 1
ATOM 8744 C C . LYS C 1 175 ? 44.815 58.658 6.975 1.00 39.16 163 LYS C C 1
ATOM 8745 O O . LYS C 1 175 ? 44.027 59.533 6.622 1.00 38.42 163 LYS C O 1
ATOM 8751 N N . ALA C 1 176 ? 44.894 58.224 8.223 1.00 40.34 164 ALA C N 1
ATOM 8752 C CA . ALA C 1 176 ? 44.011 58.747 9.250 1.00 41.51 164 ALA C CA 1
ATOM 8753 C C . ALA C 1 176 ? 44.413 60.151 9.648 1.00 43.13 164 ALA C C 1
ATOM 8754 O O . ALA C 1 176 ? 43.558 60.978 9.935 1.00 42.52 164 ALA C O 1
ATOM 8756 N N . LYS C 1 177 ? 45.713 60.424 9.675 1.00 45.95 165 LYS C N 1
ATOM 8757 C CA . LYS C 1 177 ? 46.176 61.765 10.006 1.00 48.39 165 LYS C CA 1
ATOM 8758 C C . LYS C 1 177 ? 45.703 62.695 8.901 1.00 50.64 165 LYS C C 1
ATOM 8759 O O . LYS C 1 177 ? 45.278 63.810 9.159 1.00 50.83 165 LYS C O 1
ATOM 8765 N N . GLU C 1 178 ? 45.750 62.212 7.667 1.00 53.49 166 GLU C N 1
ATOM 8766 C CA . GLU C 1 178 ? 45.324 63.002 6.527 1.00 55.96 166 GLU C CA 1
ATOM 8767 C C . GLU C 1 178 ? 43.845 63.342 6.564 1.00 57.84 166 GLU C C 1
ATOM 8768 O O . GLU C 1 178 ? 43.469 64.509 6.655 1.00 58.00 166 GLU C O 1
ATOM 8774 N N . ALA C 1 179 ? 43.014 62.306 6.505 1.00 60.17 167 ALA C N 1
ATOM 8775 C CA . ALA C 1 179 ? 41.574 62.474 6.326 1.00 61.89 167 ALA C CA 1
ATOM 8776 C C . ALA C 1 179 ? 40.699 62.479 7.578 1.00 63.49 167 ALA C C 1
ATOM 8777 O O . ALA C 1 179 ? 39.617 63.060 7.550 1.00 63.73 167 ALA C O 1
ATOM 8779 N N . VAL C 1 180 ? 41.114 61.837 8.665 1.00 65.32 168 VAL C N 1
ATOM 8780 C CA . VAL C 1 180 ? 40.226 61.796 9.832 1.00 66.40 168 VAL C CA 1
ATOM 8781 C C . VAL C 1 180 ? 40.236 63.146 10.517 1.00 66.93 168 VAL C C 1
ATOM 8782 O O . VAL C 1 180 ? 41.258 63.598 11.019 1.00 67.23 168 VAL C O 1
ATOM 8786 N N . GLU C 1 181 ? 39.064 63.764 10.568 1.00 67.28 169 GLU C N 1
ATOM 8787 C CA . GLU C 1 181 ? 38.889 65.137 11.001 1.00 66.94 169 GLU C CA 1
ATOM 8788 C C . GLU C 1 181 ? 39.177 65.603 12.454 1.00 65.51 169 GLU C C 1
ATOM 8789 O O . GLU C 1 181 ? 39.975 66.517 12.577 1.00 66.45 169 GLU C O 1
ATOM 8795 N N . GLY C 1 182 ? 38.645 65.110 13.553 1.00 62.51 170 GLY C N 1
ATOM 8796 C CA . GLY C 1 182 ? 38.964 65.694 14.850 1.00 59.35 170 GLY C CA 1
ATOM 8797 C C . GLY C 1 182 ? 39.610 64.761 15.856 1.00 55.86 170 GLY C C 1
ATOM 8798 O O . GLY C 1 182 ? 39.587 65.012 17.059 1.00 55.92 170 GLY C O 1
ATOM 8799 N N . VAL C 1 183 ? 40.201 63.685 15.364 1.00 51.36 171 VAL C N 1
ATOM 8800 C CA . VAL C 1 183 ? 40.835 62.719 16.230 1.00 47.58 171 VAL C CA 1
ATOM 8801 C C . VAL C 1 183 ? 42.277 62.588 15.832 1.00 44.04 171 VAL C C 1
ATOM 8802 O O . VAL C 1 183 ? 42.618 62.694 14.653 1.00 44.01 171 VAL C O 1
ATOM 8806 N N . THR C 1 184 ? 43.122 62.353 16.822 1.00 39.90 172 THR C N 1
ATOM 8807 C CA . THR C 1 184 ? 44.521 62.087 16.585 1.00 36.87 172 THR C CA 1
ATOM 8808 C C . THR C 1 184 ? 44.727 60.617 16.898 1.00 34.67 172 THR C C 1
ATOM 8809 O O . THR C 1 184 ? 44.488 60.172 18.020 1.00 34.49 172 THR C O 1
ATOM 8813 N N . ILE C 1 185 ? 45.159 59.859 15.905 1.00 31.97 173 ILE C N 1
ATOM 8814 C CA . ILE C 1 185 ? 45.335 58.436 16.084 1.00 29.87 173 ILE C CA 1
ATOM 8815 C C . ILE C 1 185 ? 46.821 58.157 15.963 1.00 28.51 173 ILE C C 1
ATOM 8816 O O . ILE C 1 185 ? 47.401 58.243 14.877 1.00 28.64 173 ILE C O 1
ATOM 8821 N N . LEU C 1 186 ? 47.437 57.866 17.103 1.00 26.69 174 LEU C N 1
ATOM 8822 C CA . LEU C 1 186 ? 48.857 57.587 17.163 1.00 25.10 174 LEU C CA 1
ATOM 8823 C C . LEU C 1 186 ? 49.148 56.134 17.347 1.00 24.10 174 LEU C C 1
ATOM 8824 O O . LEU C 1 186 ? 48.436 55.433 18.045 1.00 23.65 174 LEU C O 1
ATOM 8829 N N . PRO C 1 187 ? 50.258 55.699 16.777 1.00 23.30 175 PRO C N 1
ATOM 8830 C CA . PRO C 1 187 ? 50.660 54.310 16.895 1.00 22.64 175 PRO C CA 1
ATOM 8831 C C . PRO C 1 187 ? 51.461 54.216 18.166 1.00 22.14 175 PRO C C 1
ATOM 8832 O O . PRO C 1 187 ? 51.962 55.227 18.650 1.00 22.47 175 PRO C O 1
ATOM 8836 N N . THR C 1 188 ? 51.591 53.022 18.709 1.00 21.47 176 THR C N 1
ATOM 8837 C CA . THR C 1 188 ? 52.394 52.838 19.895 1.00 20.96 176 THR C CA 1
ATOM 8838 C C . THR C 1 188 ? 53.362 51.718 19.585 1.00 20.52 176 THR C C 1
ATOM 8839 O O . THR C 1 188 ? 52.957 50.679 19.072 1.00 20.62 176 THR C O 1
ATOM 8843 N N . TRP C 1 189 ? 54.630 51.933 19.917 1.00 20.30 177 TRP C N 1
ATOM 8844 C CA . TRP C 1 189 ? 55.697 50.997 19.609 1.00 20.42 177 TRP C CA 1
ATOM 8845 C C . TRP C 1 189 ? 55.757 49.781 20.555 1.00 21.55 177 TRP C C 1
ATOM 8846 O O . TRP C 1 189 ? 56.316 49.859 21.636 1.00 21.66 177 TRP C O 1
ATOM 8857 N N . ARG C 1 190 ? 55.172 48.657 20.156 1.00 23.20 178 ARG C N 1
ATOM 8858 C CA . ARG C 1 190 ? 55.265 47.435 20.952 1.00 24.58 178 ARG C CA 1
ATOM 8859 C C . ARG C 1 190 ? 56.239 46.403 20.382 1.00 23.76 178 ARG C C 1
ATOM 8860 O O . ARG C 1 190 ? 55.876 45.652 19.486 1.00 23.59 178 ARG C O 1
ATOM 8868 N N . PRO C 1 191 ? 57.460 46.344 20.910 1.00 22.92 179 PRO C N 1
ATOM 8869 C CA . PRO C 1 191 ? 58.461 45.389 20.444 1.00 23.01 179 PRO C CA 1
ATOM 8870 C C . PRO C 1 191 ? 58.532 44.057 21.198 1.00 23.53 179 PRO C C 1
ATOM 8871 O O . PRO C 1 191 ? 59.639 43.568 21.405 1.00 23.59 179 PRO C O 1
ATOM 8875 N N . ASP C 1 192 ? 57.406 43.459 21.562 1.00 24.11 180 ASP C N 1
ATOM 8876 C CA . ASP C 1 192 ? 57.458 42.218 22.330 1.00 25.11 180 ASP C CA 1
ATOM 8877 C C . ASP C 1 192 ? 58.023 41.059 21.544 1.00 25.54 180 ASP C C 1
ATOM 8878 O O . ASP C 1 192 ? 58.917 40.366 22.032 1.00 25.20 180 ASP C O 1
ATOM 8883 N N . ARG C 1 193 ? 57.500 40.845 20.340 1.00 26.93 181 ARG C N 1
ATOM 8884 C CA . ARG C 1 193 ? 57.957 39.737 19.502 1.00 28.21 181 ARG C CA 1
ATOM 8885 C C . ARG C 1 193 ? 59.462 39.803 19.348 1.00 28.43 181 ARG C C 1
ATOM 8886 O O . ARG C 1 193 ? 60.136 38.796 19.498 1.00 28.29 181 ARG C O 1
ATOM 8894 N N . ALA C 1 194 ? 59.994 40.992 19.087 1.00 29.51 182 ALA C N 1
ATOM 8895 C CA . ALA C 1 194 ? 61.432 41.148 18.923 1.00 30.74 182 ALA C CA 1
ATOM 8896 C C . ALA C 1 194 ? 62.142 40.650 20.168 1.00 32.68 182 ALA C C 1
ATOM 8897 O O . ALA C 1 194 ? 63.170 39.995 20.080 1.00 32.34 182 ALA C O 1
ATOM 8899 N N . MET C 1 195 ? 61.571 40.955 21.326 1.00 35.67 183 MET C N 1
ATOM 8900 C CA . MET C 1 195 ? 62.182 40.609 22.595 1.00 38.35 183 MET C CA 1
ATOM 8901 C C . MET C 1 195 ? 62.071 39.117 22.903 1.00 40.60 183 MET C C 1
ATOM 8902 O O . MET C 1 195 ? 63.012 38.519 23.424 1.00 40.58 183 MET C O 1
ATOM 8907 N N . ASN C 1 196 ? 60.932 38.517 22.569 1.00 43.32 184 ASN C N 1
ATOM 8908 C CA . ASN C 1 196 ? 60.668 37.124 22.932 1.00 45.64 184 ASN C CA 1
ATOM 8909 C C . ASN C 1 196 ? 61.395 36.075 22.092 1.00 47.96 184 ASN C C 1
ATOM 8910 O O . ASN C 1 196 ? 60.835 35.519 21.151 1.00 47.69 184 ASN C O 1
ATOM 8915 N N . VAL C 1 197 ? 62.633 35.782 22.475 1.00 51.22 185 VAL C N 1
ATOM 8916 C CA . VAL C 1 197 ? 63.445 34.772 21.799 1.00 54.08 185 VAL C CA 1
ATOM 8917 C C . VAL C 1 197 ? 62.952 33.342 22.064 1.00 57.06 185 VAL C C 1
ATOM 8918 O O . VAL C 1 197 ? 63.398 32.402 21.410 1.00 57.36 185 VAL C O 1
ATOM 8922 N N . ASP C 1 198 ? 62.049 33.172 23.026 1.00 60.50 186 ASP C N 1
ATOM 8923 C CA . ASP C 1 198 ? 61.496 31.852 23.323 1.00 63.06 186 ASP C CA 1
ATOM 8924 C C . ASP C 1 198 ? 60.336 31.504 22.409 1.00 65.09 186 ASP C C 1
ATOM 8925 O O . ASP C 1 198 ? 59.905 30.354 22.355 1.00 65.31 186 ASP C O 1
ATOM 8930 N N . LYS C 1 199 ? 59.810 32.507 21.716 1.00 67.15 187 LYS C N 1
ATOM 8931 C CA . LYS C 1 199 ? 58.658 32.305 20.853 1.00 68.37 187 LYS C CA 1
ATOM 8932 C C . LYS C 1 199 ? 59.072 31.590 19.586 1.00 68.81 187 LYS C C 1
ATOM 8933 O O . LYS C 1 199 ? 60.146 31.835 19.034 1.00 69.22 187 LYS C O 1
ATOM 8939 N N . GLU C 1 200 ? 58.200 30.708 19.129 1.00 68.87 188 GLU C N 1
ATOM 8940 C CA . GLU C 1 200 ? 58.489 29.931 17.939 1.00 68.58 188 GLU C CA 1
ATOM 8941 C C . GLU C 1 200 ? 58.972 30.744 16.716 1.00 67.44 188 GLU C C 1
ATOM 8942 O O . GLU C 1 200 ? 60.030 30.425 16.152 1.00 67.74 188 GLU C O 1
ATOM 8948 N N . GLY C 1 201 ? 58.240 31.800 16.304 1.00 65.38 189 GLY C N 1
ATOM 8949 C CA . GLY C 1 201 ? 58.566 32.500 15.075 1.00 63.65 189 GLY C CA 1
ATOM 8950 C C . GLY C 1 201 ? 59.540 33.646 15.217 1.00 61.88 189 GLY C C 1
ATOM 8951 O O . GLY C 1 201 ? 59.696 34.453 14.299 1.00 61.48 189 GLY C O 1
ATOM 8952 N N . TRP C 1 202 ? 60.198 33.721 16.365 1.00 59.88 190 TRP C N 1
ATOM 8953 C CA . TRP C 1 202 ? 61.157 34.777 16.610 1.00 58.48 190 TRP C CA 1
ATOM 8954 C C . TRP C 1 202 ? 62.031 35.017 15.386 1.00 58.33 190 TRP C C 1
ATOM 8955 O O . TRP C 1 202 ? 62.171 36.144 14.916 1.00 58.23 190 TRP C O 1
ATOM 8966 N N . ARG C 1 203 ? 62.601 33.940 14.862 1.00 58.41 191 ARG C N 1
ATOM 8967 C CA . ARG C 1 203 ? 63.507 34.019 13.721 1.00 58.34 191 ARG C CA 1
ATOM 8968 C C . ARG C 1 203 ? 62.848 34.618 12.480 1.00 57.26 191 ARG C C 1
ATOM 8969 O O . ARG C 1 203 ? 63.364 35.567 11.885 1.00 57.21 191 ARG C O 1
ATOM 8977 N N . GLU C 1 204 ? 61.721 34.042 12.079 1.00 55.70 192 GLU C N 1
ATOM 8978 C CA . GLU C 1 204 ? 60.966 34.575 10.962 1.00 54.03 192 GLU C CA 1
ATOM 8979 C C . GLU C 1 204 ? 60.813 36.076 11.177 1.00 51.90 192 GLU C C 1
ATOM 8980 O O . GLU C 1 204 ? 60.961 36.867 10.245 1.00 52.13 192 GLU C O 1
ATOM 8986 N N . TYR C 1 205 ? 60.534 36.465 12.420 1.00 49.05 193 TYR C N 1
ATOM 8987 C CA . TYR C 1 205 ? 60.336 37.870 12.750 1.00 46.51 193 TYR C CA 1
ATOM 8988 C C . TYR C 1 205 ? 61.617 38.631 12.558 1.00 45.68 193 TYR C C 1
ATOM 8989 O O . TYR C 1 205 ? 61.641 39.669 11.897 1.00 45.18 193 TYR C O 1
ATOM 8998 N N . VAL C 1 206 ? 62.689 38.116 13.144 1.00 45.41 194 VAL C N 1
ATOM 8999 C CA . VAL C 1 206 ? 63.961 38.803 13.047 1.00 45.94 194 VAL C CA 1
ATOM 9000 C C . VAL C 1 206 ? 64.299 38.935 11.561 1.00 46.77 194 VAL C C 1
ATOM 9001 O O . VAL C 1 206 ? 64.816 39.958 11.121 1.00 46.62 194 VAL C O 1
ATOM 9005 N N . GLU C 1 207 ? 63.957 37.911 10.785 1.00 47.95 195 GLU C N 1
ATOM 9006 C CA . GLU C 1 207 ? 64.198 37.931 9.345 1.00 48.76 195 GLU C CA 1
ATOM 9007 C C . GLU C 1 207 ? 63.340 39.011 8.645 1.00 48.83 195 GLU C C 1
ATOM 9008 O O . GLU C 1 207 ? 63.854 39.769 7.815 1.00 49.24 195 GLU C O 1
ATOM 9014 N N . LYS C 1 208 ? 62.053 39.101 8.988 1.00 48.46 196 LYS C N 1
ATOM 9015 C CA . LYS C 1 208 ? 61.176 40.121 8.406 1.00 48.04 196 LYS C CA 1
ATOM 9016 C C . LYS C 1 208 ? 61.704 41.521 8.680 1.00 47.50 196 LYS C C 1
ATOM 9017 O O . LYS C 1 208 ? 61.635 42.412 7.832 1.00 47.51 196 LYS C O 1
ATOM 9023 N N . MET C 1 209 ? 62.231 41.707 9.882 1.00 46.75 197 MET C N 1
ATOM 9024 C CA . MET C 1 209 ? 62.605 43.029 10.339 1.00 46.48 197 MET C CA 1
ATOM 9025 C C . MET C 1 209 ? 63.764 43.583 9.531 1.00 47.90 197 MET C C 1
ATOM 9026 O O . MET C 1 209 ? 63.774 44.759 9.176 1.00 47.47 197 MET C O 1
ATOM 9031 N N . GLY C 1 210 ? 64.727 42.723 9.220 1.00 50.31 198 GLY C N 1
ATOM 9032 C CA . GLY C 1 210 ? 65.878 43.130 8.436 1.00 52.33 198 GLY C CA 1
ATOM 9033 C C . GLY C 1 210 ? 65.433 43.415 7.019 1.00 54.39 198 GLY C C 1
ATOM 9034 O O . GLY C 1 210 ? 65.964 44.299 6.341 1.00 54.45 198 GLY C O 1
ATOM 9035 N N . GLU C 1 211 ? 64.433 42.665 6.576 1.00 56.67 199 GLU C N 1
ATOM 9036 C CA . GLU C 1 211 ? 63.914 42.838 5.239 1.00 58.37 199 GLU C CA 1
ATOM 9037 C C . GLU C 1 211 ? 63.285 44.207 5.105 1.00 59.04 199 GLU C C 1
ATOM 9038 O O . GLU C 1 211 ? 63.692 44.999 4.260 1.00 59.88 199 GLU C O 1
ATOM 9044 N N . ARG C 1 212 ? 62.315 44.507 5.955 1.00 59.17 200 ARG C N 1
ATOM 9045 C CA . ARG C 1 212 ? 61.643 45.795 5.850 1.00 58.98 200 ARG C CA 1
ATOM 9046 C C . ARG C 1 212 ? 62.584 46.971 6.166 1.00 57.20 200 ARG C C 1
ATOM 9047 O O . ARG C 1 212 ? 62.402 48.059 5.627 1.00 57.38 200 ARG C O 1
ATOM 9055 N N . TYR C 1 213 ? 63.620 46.751 6.976 1.00 54.98 201 TYR C N 1
ATOM 9056 C CA . TYR C 1 213 ? 64.521 47.852 7.341 1.00 53.39 201 TYR C CA 1
ATOM 9057 C C . TYR C 1 213 ? 65.915 47.794 6.693 1.00 53.29 201 TYR C C 1
ATOM 9058 O O . TYR C 1 213 ? 66.705 48.736 6.827 1.00 53.13 201 TYR C O 1
ATOM 9067 N N . GLY C 1 214 ? 66.206 46.708 5.977 1.00 53.25 202 GLY C N 1
ATOM 9068 C CA . GLY C 1 214 ? 67.442 46.606 5.216 1.00 53.30 202 GLY C CA 1
ATOM 9069 C C . GLY C 1 214 ? 68.646 46.479 6.121 1.00 53.42 202 GLY C C 1
ATOM 9070 O O . GLY C 1 214 ? 69.467 47.399 6.234 1.00 53.63 202 GLY C O 1
ATOM 9071 N N . GLU C 1 215 ? 68.748 45.320 6.760 1.00 53.21 203 GLU C N 1
ATOM 9072 C CA . GLU C 1 215 ? 69.794 45.062 7.730 1.00 53.07 203 GLU C CA 1
ATOM 9073 C C . GLU C 1 215 ? 70.034 43.570 7.826 1.00 52.88 203 GLU C C 1
ATOM 9074 O O . GLU C 1 215 ? 69.113 42.777 7.630 1.00 52.70 203 GLU C O 1
ATOM 9080 N N . ASP C 1 216 ? 71.273 43.186 8.106 1.00 52.71 204 ASP C N 1
ATOM 9081 C CA . ASP C 1 216 ? 71.588 41.786 8.336 1.00 52.45 204 ASP C CA 1
ATOM 9082 C C . ASP C 1 216 ? 71.170 41.538 9.789 1.00 52.81 204 ASP C C 1
ATOM 9083 O O . ASP C 1 216 ? 71.905 41.821 10.738 1.00 52.71 204 ASP C O 1
ATOM 9088 N N . THR C 1 217 ? 69.952 41.030 9.938 1.00 52.91 205 THR C N 1
ATOM 9089 C CA . THR C 1 217 ? 69.331 40.887 11.241 1.00 53.03 205 THR C CA 1
ATOM 9090 C C . THR C 1 217 ? 69.769 39.616 11.979 1.00 53.03 205 THR C C 1
ATOM 9091 O O . THR C 1 217 ? 69.511 39.455 13.174 1.00 52.99 205 THR C O 1
ATOM 9095 N N . SER C 1 218 ? 70.479 38.733 11.291 1.00 52.98 206 SER C N 1
ATOM 9096 C CA . SER C 1 218 ? 70.999 37.554 11.957 1.00 52.73 206 SER C CA 1
ATOM 9097 C C . SER C 1 218 ? 72.172 38.020 12.848 1.00 51.83 206 SER C C 1
ATOM 9098 O O . SER C 1 218 ? 72.904 37.215 13.424 1.00 52.14 206 SER C O 1
ATOM 9101 N N . THR C 1 219 ? 72.316 39.339 12.966 1.00 50.46 207 THR C N 1
ATOM 9102 C CA . THR C 1 219 ? 73.305 39.934 13.854 1.00 49.29 207 THR C CA 1
ATOM 9103 C C . THR C 1 219 ? 72.652 41.002 14.733 1.00 47.66 207 THR C C 1
ATOM 9104 O O . THR C 1 219 ? 71.837 41.806 14.265 1.00 47.45 207 THR C O 1
ATOM 9108 N N . LEU C 1 220 ? 73.022 40.989 16.011 1.00 45.74 208 LEU C N 1
ATOM 9109 C CA . LEU C 1 220 ? 72.420 41.865 17.004 1.00 44.38 208 LEU C CA 1
ATOM 9110 C C . LEU C 1 220 ? 72.475 43.313 16.547 1.00 43.59 208 LEU C C 1
ATOM 9111 O O . LEU C 1 220 ? 71.459 43.998 16.530 1.00 43.44 208 LEU C O 1
ATOM 9116 N N . ASP C 1 221 ? 73.662 43.773 16.166 1.00 42.98 209 ASP C N 1
ATOM 9117 C CA . ASP C 1 221 ? 73.833 45.153 15.725 1.00 42.67 209 ASP C CA 1
ATOM 9118 C C . ASP C 1 221 ? 72.870 45.471 14.595 1.00 42.09 209 ASP C C 1
ATOM 9119 O O . ASP C 1 221 ? 72.320 46.575 14.520 1.00 42.13 209 ASP C O 1
ATOM 9124 N N . GLY C 1 222 ? 72.685 44.494 13.711 1.00 41.06 210 GLY C N 1
ATOM 9125 C CA . GLY C 1 222 ? 71.840 44.659 12.543 1.00 40.18 210 GLY C CA 1
ATOM 9126 C C . GLY C 1 222 ? 70.383 44.683 12.945 1.00 39.17 210 GLY C C 1
ATOM 9127 O O . GLY C 1 222 ? 69.566 45.393 12.350 1.00 39.10 210 GLY C O 1
ATOM 9128 N N . PHE C 1 223 ? 70.063 43.890 13.961 1.00 38.01 211 PHE C N 1
ATOM 9129 C CA . PHE C 1 223 ? 68.721 43.865 14.519 1.00 37.08 211 PHE C CA 1
ATOM 9130 C C . PHE C 1 223 ? 68.469 45.153 15.253 1.00 36.32 211 PHE C C 1
ATOM 9131 O O . PHE C 1 223 ? 67.384 45.716 15.171 1.00 36.13 211 PHE C O 1
ATOM 9139 N N . LEU C 1 224 ? 69.466 45.598 16.006 1.00 35.73 212 LEU C N 1
ATOM 9140 C CA . LEU C 1 224 ? 69.329 46.827 16.761 1.00 35.65 212 LEU C CA 1
ATOM 9141 C C . LEU C 1 224 ? 69.163 47.952 15.755 1.00 35.50 212 LEU C C 1
ATOM 9142 O O . LEU C 1 224 ? 68.211 48.737 15.831 1.00 35.22 212 LEU C O 1
ATOM 9147 N N . ASN C 1 225 ? 70.085 48.020 14.797 1.00 35.23 213 ASN C N 1
ATOM 9148 C CA . ASN C 1 225 ? 69.961 48.990 13.715 1.00 34.95 213 ASN C CA 1
ATOM 9149 C C . ASN C 1 225 ? 68.556 48.932 13.139 1.00 33.82 213 ASN C C 1
ATOM 9150 O O . ASN C 1 225 ? 67.968 49.958 12.830 1.00 33.88 213 ASN C O 1
ATOM 9155 N N . ALA C 1 226 ? 68.021 47.728 12.985 1.00 32.60 214 ALA C N 1
ATOM 9156 C CA . ALA C 1 226 ? 66.691 47.568 12.429 1.00 32.23 214 ALA C CA 1
ATOM 9157 C C . ALA C 1 226 ? 65.603 48.067 13.382 1.00 32.14 214 ALA C C 1
ATOM 9158 O O . ALA C 1 226 ? 64.598 48.623 12.936 1.00 31.60 214 ALA C O 1
ATOM 9160 N N . LEU C 1 227 ? 65.798 47.878 14.687 1.00 32.33 215 LEU C N 1
ATOM 9161 C CA . LEU C 1 227 ? 64.800 48.307 15.677 1.00 32.39 215 LEU C CA 1
ATOM 9162 C C . LEU C 1 227 ? 64.780 49.821 15.804 1.00 32.81 215 LEU C C 1
ATOM 9163 O O . LEU C 1 227 ? 63.727 50.431 15.970 1.00 32.52 215 LEU C O 1
ATOM 9168 N N . TRP C 1 228 ? 65.955 50.421 15.697 1.00 33.63 216 TRP C N 1
ATOM 9169 C CA . TRP C 1 228 ? 66.087 51.861 15.789 1.00 34.21 216 TRP C CA 1
ATOM 9170 C C . TRP C 1 228 ? 65.443 52.557 14.596 1.00 34.13 216 TRP C C 1
ATOM 9171 O O . TRP C 1 228 ? 64.847 53.629 14.737 1.00 34.34 216 TRP C O 1
ATOM 9182 N N . LYS C 1 229 ? 65.575 51.953 13.418 1.00 33.98 217 LYS C N 1
ATOM 9183 C CA . LYS C 1 229 ? 64.978 52.506 12.207 1.00 33.72 217 LYS C CA 1
ATOM 9184 C C . LYS C 1 229 ? 63.471 52.405 12.343 1.00 32.75 217 LYS C C 1
ATOM 9185 O O . LYS C 1 229 ? 62.734 53.264 11.893 1.00 33.16 217 LYS C O 1
ATOM 9191 N N . SER C 1 230 ? 63.025 51.320 12.954 1.00 31.84 218 SER C N 1
ATOM 9192 C CA . SER C 1 230 ? 61.620 51.115 13.235 1.00 31.27 218 SER C CA 1
ATOM 9193 C C . SER C 1 230 ? 61.120 52.184 14.172 1.00 31.27 218 SER C C 1
ATOM 9194 O O . SER C 1 230 ? 60.018 52.694 14.030 1.00 30.35 218 SER C O 1
ATOM 9197 N N . HIS C 1 231 ? 61.949 52.498 15.153 1.00 32.15 219 HIS C N 1
ATOM 9198 C CA . HIS C 1 231 ? 61.605 53.448 16.184 1.00 33.38 219 HIS C CA 1
ATOM 9199 C C . HIS C 1 231 ? 61.529 54.845 15.558 1.00 35.45 219 HIS C C 1
ATOM 9200 O O . HIS C 1 231 ? 60.636 55.629 15.879 1.00 35.06 219 HIS C O 1
ATOM 9207 N N . GLU C 1 232 ? 62.454 55.146 14.650 1.00 38.33 220 GLU C N 1
ATOM 9208 C CA . GLU C 1 232 ? 62.445 56.419 13.939 1.00 40.95 220 GLU C CA 1
ATOM 9209 C C . GLU C 1 232 ? 61.272 56.474 12.979 1.00 42.46 220 GLU C C 1
ATOM 9210 O O . GLU C 1 232 ? 60.686 57.525 12.744 1.00 42.22 220 GLU C O 1
ATOM 9216 N N . HIS C 1 233 ? 60.951 55.324 12.415 1.00 44.83 221 HIS C N 1
ATOM 9217 C CA . HIS C 1 233 ? 59.803 55.184 11.548 1.00 47.12 221 HIS C CA 1
ATOM 9218 C C . HIS C 1 233 ? 58.570 55.615 12.331 1.00 49.20 221 HIS C C 1
ATOM 9219 O O . HIS C 1 233 ? 57.747 56.379 11.833 1.00 48.20 221 HIS C O 1
ATOM 9226 N N . PHE C 1 234 ? 58.467 55.129 13.568 1.00 52.78 222 PHE C N 1
ATOM 9227 C CA . PHE C 1 234 ? 57.341 55.439 14.451 1.00 55.89 222 PHE C CA 1
ATOM 9228 C C . PHE C 1 234 ? 57.344 56.905 14.889 1.00 60.31 222 PHE C C 1
ATOM 9229 O O . PHE C 1 234 ? 56.297 57.544 14.930 1.00 59.66 222 PHE C O 1
ATOM 9237 N N . LYS C 1 235 ? 58.520 57.431 15.211 1.00 66.39 223 LYS C N 1
ATOM 9238 C CA . LYS C 1 235 ? 58.653 58.833 15.579 1.00 71.51 223 LYS C CA 1
ATOM 9239 C C . LYS C 1 235 ? 57.989 59.708 14.534 1.00 76.06 223 LYS C C 1
ATOM 9240 O O . LYS C 1 235 ? 57.255 60.634 14.862 1.00 76.47 223 LYS C O 1
ATOM 9246 N N . GLU C 1 236 ? 58.260 59.398 13.270 1.00 81.20 224 GLU C N 1
ATOM 9247 C CA . GLU C 1 236 ? 57.778 60.187 12.141 1.00 85.01 224 GLU C CA 1
ATOM 9248 C C . GLU C 1 236 ? 56.264 60.128 11.938 1.00 88.09 224 GLU C C 1
ATOM 9249 O O . GLU C 1 236 ? 55.716 60.858 11.114 1.00 88.40 224 GLU C O 1
ATOM 9255 N N . HIS C 1 237 ? 55.591 59.263 12.685 1.00 91.59 225 HIS C N 1
ATOM 9256 C CA . HIS C 1 237 ? 54.143 59.171 12.609 1.00 94.19 225 HIS C CA 1
ATOM 9257 C C . HIS C 1 237 ? 53.524 59.672 13.912 1.00 97.39 225 HIS C C 1
ATOM 9258 O O . HIS C 1 237 ? 52.401 59.316 14.256 1.00 97.67 225 HIS C O 1
ATOM 9265 N N . GLY C 1 238 ? 54.276 60.507 14.628 1.00 101.19 226 GLY C N 1
ATOM 9266 C CA . GLY C 1 238 ? 53.816 61.125 15.862 1.00 104.05 226 GLY C CA 1
ATOM 9267 C C . GLY C 1 238 ? 53.690 60.191 17.049 1.00 106.66 226 GLY C C 1
ATOM 9268 O O . GLY C 1 238 ? 52.935 60.470 17.974 1.00 106.96 226 GLY C O 1
ATOM 9269 N N . CYS C 1 239 ? 54.439 59.095 17.038 1.00 109.65 227 CYS C N 1
ATOM 9270 C CA . CYS C 1 239 ? 54.364 58.114 18.113 1.00 111.82 227 CYS C CA 1
ATOM 9271 C C . CYS C 1 239 ? 55.128 58.617 19.330 1.00 114.23 227 CYS C C 1
ATOM 9272 O O . CYS C 1 239 ? 56.204 59.193 19.196 1.00 114.44 227 CYS C O 1
ATOM 9275 N N . VAL C 1 240 ? 54.571 58.397 20.517 1.00 116.87 228 VAL C N 1
ATOM 9276 C CA . VAL C 1 240 ? 55.196 58.880 21.743 1.00 118.72 228 VAL C CA 1
ATOM 9277 C C . VAL C 1 240 ? 55.216 57.850 22.859 1.00 120.21 228 VAL C C 1
ATOM 9278 O O . VAL C 1 240 ? 55.116 58.207 24.028 1.00 120.61 228 VAL C O 1
ATOM 9282 N N . ALA C 1 241 ? 55.366 56.576 22.529 1.00 121.62 229 ALA C N 1
ATOM 9283 C CA . ALA C 1 241 ? 55.300 55.569 23.577 1.00 122.32 229 ALA C CA 1
ATOM 9284 C C . ALA C 1 241 ? 55.626 54.164 23.123 1.00 122.64 229 ALA C C 1
ATOM 9285 O O . ALA C 1 241 ? 55.396 53.785 21.977 1.00 123.00 229 ALA C O 1
ATOM 9287 N N . SER C 1 242 ? 56.153 53.396 24.066 1.00 122.60 230 SER C N 1
ATOM 9288 C CA . SER C 1 242 ? 56.474 52.005 23.850 1.00 122.19 230 SER C CA 1
ATOM 9289 C C . SER C 1 242 ? 55.728 51.221 24.907 1.00 121.57 230 SER C C 1
ATOM 9290 O O . SER C 1 242 ? 55.695 51.614 26.068 1.00 121.84 230 SER C O 1
ATOM 9293 N N . ASP C 1 243 ? 55.114 50.121 24.499 1.00 120.47 231 ASP C N 1
ATOM 9294 C CA . ASP C 1 243 ? 54.386 49.271 25.417 1.00 119.39 231 ASP C CA 1
ATOM 9295 C C . ASP C 1 243 ? 55.177 47.981 25.539 1.00 118.38 231 ASP C C 1
ATOM 9296 O O . ASP C 1 243 ? 55.680 47.468 24.545 1.00 118.24 231 ASP C O 1
ATOM 9301 N N . HIS C 1 244 ? 55.306 47.463 26.752 1.00 117.19 232 HIS C N 1
ATOM 9302 C CA . HIS C 1 244 ? 56.066 46.241 26.965 1.00 116.11 232 HIS C CA 1
ATOM 9303 C C . HIS C 1 244 ? 55.333 45.301 27.904 1.00 115.67 232 HIS C C 1
ATOM 9304 O O . HIS C 1 244 ? 54.887 45.700 28.976 1.00 115.67 232 HIS C O 1
ATOM 9311 N N . ALA C 1 245 ? 55.209 44.048 27.484 1.00 115.09 233 ALA C N 1
ATOM 9312 C CA . ALA C 1 245 ? 54.526 43.035 28.270 1.00 114.44 233 ALA C CA 1
ATOM 9313 C C . ALA C 1 245 ? 55.553 42.099 28.881 1.00 113.65 233 ALA C C 1
ATOM 9314 O O . ALA C 1 245 ? 56.308 41.447 28.165 1.00 113.81 233 ALA C O 1
ATOM 9316 N N . LEU C 1 246 ? 55.574 42.032 30.207 1.00 112.47 234 LEU C N 1
ATOM 9317 C CA . LEU C 1 246 ? 56.550 41.214 30.913 1.00 111.26 234 LEU C CA 1
ATOM 9318 C C . LEU C 1 246 ? 55.904 40.496 32.077 1.00 109.59 234 LEU C C 1
ATOM 9319 O O . LEU C 1 246 ? 55.123 41.082 32.818 1.00 109.74 234 LEU C O 1
ATOM 9324 N N . LEU C 1 247 ? 56.241 39.226 32.242 1.00 107.31 235 LEU C N 1
ATOM 9325 C CA . LEU C 1 247 ? 55.688 38.446 33.331 1.00 105.27 235 LEU C CA 1
ATOM 9326 C C . LEU C 1 247 ? 56.462 38.737 34.603 1.00 103.01 235 LEU C C 1
ATOM 9327 O O . LEU C 1 247 ? 55.902 39.188 35.596 1.00 102.93 235 LEU C O 1
ATOM 9332 N N . GLU C 1 248 ? 57.759 38.467 34.550 1.00 100.22 236 GLU C N 1
ATOM 9333 C CA . GLU C 1 248 ? 58.661 38.694 35.662 1.00 97.86 236 GLU C CA 1
ATOM 9334 C C . GLU C 1 248 ? 59.756 39.632 35.200 1.00 95.55 236 GLU C C 1
ATOM 9335 O O . GLU C 1 248 ? 60.781 39.183 34.695 1.00 95.67 236 GLU C O 1
ATOM 9341 N N . PRO C 1 249 ? 59.563 40.933 35.362 1.00 92.60 237 PRO C N 1
ATOM 9342 C CA . PRO C 1 249 ? 60.579 41.870 34.910 1.00 90.90 237 PRO C CA 1
ATOM 9343 C C . PRO C 1 249 ? 61.895 41.434 35.498 1.00 88.77 237 PRO C C 1
ATOM 9344 O O . PRO C 1 249 ? 62.027 41.396 36.711 1.00 88.60 237 PRO C O 1
ATOM 9348 N N . SER C 1 250 ? 62.834 41.043 34.657 1.00 86.37 238 SER C N 1
ATOM 9349 C CA . SER C 1 250 ? 64.145 40.688 35.150 1.00 84.58 238 SER C CA 1
ATOM 9350 C C . SER C 1 250 ? 65.148 41.442 34.296 1.00 83.07 238 SER C C 1
ATOM 9351 O O . SER C 1 250 ? 65.569 40.977 33.239 1.00 82.77 238 SER C O 1
ATOM 9354 N N . VAL C 1 251 ? 65.484 42.639 34.757 1.00 81.51 239 VAL C N 1
ATOM 9355 C CA . VAL C 1 251 ? 66.433 43.496 34.079 1.00 80.59 239 VAL C CA 1
ATOM 9356 C C . VAL C 1 251 ? 67.687 43.637 34.944 1.00 80.32 239 VAL C C 1
ATOM 9357 O O . VAL C 1 251 ? 67.609 44.101 36.076 1.00 79.99 239 VAL C O 1
ATOM 9361 N N . TYR C 1 252 ? 68.832 43.207 34.421 1.00 80.57 240 TYR C N 1
ATOM 9362 C CA . TYR C 1 252 ? 70.119 43.350 35.115 1.00 81.18 240 TYR C CA 1
ATOM 9363 C C . TYR C 1 252 ? 71.160 43.910 34.102 1.00 82.97 240 TYR C C 1
ATOM 9364 O O . TYR C 1 252 ? 70.753 44.592 33.178 1.00 82.77 240 TYR C O 1
ATOM 9373 N N . TYR C 1 253 ? 72.462 43.640 34.231 1.00 85.58 241 TYR C N 1
ATOM 9374 C CA . TYR C 1 253 ? 73.479 44.227 33.315 1.00 87.76 241 TYR C CA 1
ATOM 9375 C C . TYR C 1 253 ? 74.015 43.213 32.276 1.00 89.13 241 TYR C C 1
ATOM 9376 O O . TYR C 1 253 ? 74.778 42.326 32.640 1.00 89.35 241 TYR C O 1
ATOM 9385 N N . VAL C 1 254 ? 73.645 43.348 30.993 1.00 90.62 242 VAL C N 1
ATOM 9386 C CA . VAL C 1 254 ? 74.058 42.358 29.961 1.00 91.38 242 VAL C CA 1
ATOM 9387 C C . VAL C 1 254 ? 74.973 42.787 28.794 1.00 91.53 242 VAL C C 1
ATOM 9388 O O . VAL C 1 254 ? 74.557 43.475 27.866 1.00 92.32 242 VAL C O 1
ATOM 9392 N N . ASP C 1 255 ? 76.209 42.294 28.862 1.00 90.92 243 ASP C N 1
ATOM 9393 C CA . ASP C 1 255 ? 77.280 42.456 27.864 1.00 89.89 243 ASP C CA 1
ATOM 9394 C C . ASP C 1 255 ? 76.840 42.279 26.424 1.00 88.09 243 ASP C C 1
ATOM 9395 O O . ASP C 1 255 ? 76.103 41.348 26.118 1.00 88.22 243 ASP C O 1
ATOM 9400 N N . GLU C 1 256 ? 77.340 43.110 25.515 1.00 85.55 244 GLU C N 1
ATOM 9401 C CA . GLU C 1 256 ? 76.861 43.002 24.141 1.00 83.34 244 GLU C CA 1
ATOM 9402 C C . GLU C 1 256 ? 77.360 41.711 23.497 1.00 81.23 244 GLU C C 1
ATOM 9403 O O . GLU C 1 256 ? 76.642 41.096 22.717 1.00 80.93 244 GLU C O 1
ATOM 9409 N N . ASN C 1 257 ? 78.574 41.292 23.848 1.00 78.81 245 ASN C N 1
ATOM 9410 C CA . ASN C 1 257 ? 79.142 40.055 23.322 1.00 76.73 245 ASN C CA 1
ATOM 9411 C C . ASN C 1 257 ? 78.315 38.853 23.741 1.00 74.45 245 ASN C C 1
ATOM 9412 O O . ASN C 1 257 ? 78.136 37.908 22.967 1.00 74.45 245 ASN C O 1
ATOM 9417 N N . ARG C 1 258 ? 77.826 38.883 24.976 1.00 71.41 246 ARG C N 1
ATOM 9418 C CA . ARG C 1 258 ? 76.970 37.819 25.462 1.00 68.86 246 ARG C CA 1
ATOM 9419 C C . ARG C 1 258 ? 75.645 37.932 24.728 1.00 65.62 246 ARG C C 1
ATOM 9420 O O . ARG C 1 258 ? 75.076 36.938 24.279 1.00 65.00 246 ARG C O 1
ATOM 9428 N N . ALA C 1 259 ? 75.169 39.163 24.598 1.00 62.02 247 ALA C N 1
ATOM 9429 C CA . ALA C 1 259 ? 73.912 39.414 23.926 1.00 59.41 247 ALA C CA 1
ATOM 9430 C C . ALA C 1 259 ? 74.076 38.977 22.493 1.00 57.27 247 ALA C C 1
ATOM 9431 O O . ALA C 1 259 ? 73.181 38.380 21.907 1.00 57.11 247 ALA C O 1
ATOM 9433 N N . ARG C 1 260 ? 75.244 39.263 21.938 1.00 54.98 248 ARG C N 1
ATOM 9434 C CA . ARG C 1 260 ? 75.527 38.929 20.557 1.00 53.39 248 ARG C CA 1
ATOM 9435 C C . ARG C 1 260 ? 75.599 37.440 20.382 1.00 51.19 248 ARG C C 1
ATOM 9436 O O . ARG C 1 260 ? 75.094 36.907 19.399 1.00 51.00 248 ARG C O 1
ATOM 9444 N N . ALA C 1 261 ? 76.226 36.769 21.339 1.00 48.87 249 ALA C N 1
ATOM 9445 C CA . ALA C 1 261 ? 76.325 35.320 21.289 1.00 47.30 249 ALA C CA 1
ATOM 9446 C C . ALA C 1 261 ? 74.930 34.695 21.291 1.00 46.00 249 ALA C C 1
ATOM 9447 O O . ALA C 1 261 ? 74.604 33.884 20.424 1.00 45.80 249 ALA C O 1
ATOM 9449 N N . VAL C 1 262 ? 74.103 35.091 22.256 1.00 44.70 250 VAL C N 1
ATOM 9450 C CA . VAL C 1 262 ? 72.772 34.517 22.394 1.00 43.81 250 VAL C CA 1
ATOM 9451 C C . VAL C 1 262 ? 71.975 34.715 21.119 1.00 43.65 250 VAL C C 1
ATOM 9452 O O . VAL C 1 262 ? 71.301 33.805 20.639 1.00 42.96 250 VAL C O 1
ATOM 9456 N N . HIS C 1 263 ? 72.078 35.915 20.569 1.00 44.17 251 HIS C N 1
ATOM 9457 C CA . HIS C 1 263 ? 71.297 36.302 19.406 1.00 45.03 251 HIS C CA 1
ATOM 9458 C C . HIS C 1 263 ? 71.617 35.408 18.217 1.00 46.48 251 HIS C C 1
ATOM 9459 O O . HIS C 1 263 ? 70.723 35.019 17.465 1.00 46.19 251 HIS C O 1
ATOM 9466 N N . GLU C 1 264 ? 72.897 35.081 18.061 1.00 48.71 252 GLU C N 1
ATOM 9467 C CA . GLU C 1 264 ? 73.342 34.202 16.985 1.00 50.71 252 GLU C CA 1
ATOM 9468 C C . GLU C 1 264 ? 72.909 32.771 17.284 1.00 52.71 252 GLU C C 1
ATOM 9469 O O . GLU C 1 264 ? 72.516 32.035 16.382 1.00 52.67 252 GLU C O 1
ATOM 9475 N N . LYS C 1 265 ? 72.993 32.373 18.551 1.00 55.38 253 LYS C N 1
ATOM 9476 C CA . LYS C 1 265 ? 72.552 31.044 18.944 1.00 57.62 253 LYS C CA 1
ATOM 9477 C C . LYS C 1 265 ? 71.092 30.916 18.530 1.00 59.40 253 LYS C C 1
ATOM 9478 O O . LYS C 1 265 ? 70.684 29.905 17.956 1.00 59.56 253 LYS C O 1
ATOM 9484 N N . ALA C 1 266 ? 70.321 31.969 18.789 1.00 61.70 254 ALA C N 1
ATOM 9485 C CA . ALA C 1 266 ? 68.882 31.956 18.537 1.00 63.72 254 ALA C CA 1
ATOM 9486 C C . ALA C 1 266 ? 68.554 31.731 17.068 1.00 65.92 254 ALA C C 1
ATOM 9487 O O . ALA C 1 266 ? 67.480 31.240 16.742 1.00 65.85 254 ALA C O 1
ATOM 9489 N N . PHE C 1 267 ? 69.477 32.070 16.180 1.00 69.06 255 PHE C N 1
ATOM 9490 C CA . PHE C 1 267 ? 69.243 31.852 14.757 1.00 71.98 255 PHE C CA 1
ATOM 9491 C C . PHE C 1 267 ? 69.456 30.421 14.299 1.00 74.67 255 PHE C C 1
ATOM 9492 O O . PHE C 1 267 ? 69.236 30.092 13.137 1.00 74.90 255 PHE C O 1
ATOM 9500 N N . SER C 1 268 ? 69.860 29.570 15.228 1.00 77.96 256 SER C N 1
ATOM 9501 C CA . SER C 1 268 ? 70.120 28.175 14.935 1.00 80.49 256 SER C CA 1
ATOM 9502 C C . SER C 1 268 ? 69.426 27.357 16.014 1.00 82.95 256 SER C C 1
ATOM 9503 O O . SER C 1 268 ? 69.997 27.098 17.074 1.00 83.29 256 SER C O 1
ATOM 9506 N N . GLY C 1 269 ? 68.184 26.971 15.732 1.00 85.69 257 GLY C N 1
ATOM 9507 C CA . GLY C 1 269 ? 67.309 26.272 16.669 1.00 87.87 257 GLY C CA 1
ATOM 9508 C C . GLY C 1 269 ? 67.819 25.788 18.018 1.00 89.80 257 GLY C C 1
ATOM 9509 O O . GLY C 1 269 ? 67.331 24.772 18.519 1.00 90.30 257 GLY C O 1
ATOM 9510 N N . GLU C 1 270 ? 68.764 26.499 18.626 1.00 91.69 258 GLU C N 1
ATOM 9511 C CA . GLU C 1 270 ? 69.276 26.094 19.931 1.00 92.96 258 GLU C CA 1
ATOM 9512 C C . GLU C 1 270 ? 68.236 26.311 21.017 1.00 93.69 258 GLU C C 1
ATOM 9513 O O . GLU C 1 270 ? 67.694 27.410 21.145 1.00 94.03 258 GLU C O 1
ATOM 9519 N N . LYS C 1 271 ? 67.937 25.270 21.787 1.00 94.14 259 LYS C N 1
ATOM 9520 C CA . LYS C 1 271 ? 67.086 25.467 22.947 1.00 94.22 259 LYS C CA 1
ATOM 9521 C C . LYS C 1 271 ? 68.002 26.272 23.856 1.00 93.74 259 LYS C C 1
ATOM 9522 O O . LYS C 1 271 ? 68.976 25.734 24.390 1.00 94.09 259 LYS C O 1
ATOM 9528 N N . LEU C 1 272 ? 67.739 27.568 23.983 1.00 92.57 260 LEU C N 1
ATOM 9529 C CA . LEU C 1 272 ? 68.597 28.423 24.794 1.00 91.41 260 LEU C CA 1
ATOM 9530 C C . LEU C 1 272 ? 68.291 28.186 26.261 1.00 90.20 260 LEU C C 1
ATOM 9531 O O . LEU C 1 272 ? 67.166 27.829 26.615 1.00 90.30 260 LEU C O 1
ATOM 9536 N N . THR C 1 273 ? 69.294 28.377 27.111 1.00 88.50 261 THR C N 1
ATOM 9537 C CA . THR C 1 273 ? 69.101 28.260 28.550 1.00 86.99 261 THR C CA 1
ATOM 9538 C C . THR C 1 273 ? 68.267 29.430 29.046 1.00 85.19 261 THR C C 1
ATOM 9539 O O . THR C 1 273 ? 68.202 30.478 28.400 1.00 85.14 261 THR C O 1
ATOM 9543 N N . GLN C 1 274 ? 67.642 29.248 30.205 1.00 82.84 262 GLN C N 1
ATOM 9544 C CA . GLN C 1 274 ? 66.854 30.306 30.816 1.00 80.71 262 GLN C CA 1
ATOM 9545 C C . GLN C 1 274 ? 67.722 31.551 30.981 1.00 77.96 262 GLN C C 1
ATOM 9546 O O . GLN C 1 274 ? 67.256 32.670 30.774 1.00 78.00 262 GLN C O 1
ATOM 9552 N N . ASP C 1 275 ? 68.991 31.349 31.327 1.00 74.34 263 ASP C N 1
ATOM 9553 C CA . ASP C 1 275 ? 69.914 32.461 31.538 1.00 71.34 263 ASP C CA 1
ATOM 9554 C C . ASP C 1 275 ? 70.145 33.207 30.221 1.00 67.62 263 ASP C C 1
ATOM 9555 O O . ASP C 1 275 ? 70.228 34.439 30.195 1.00 67.33 263 ASP C O 1
ATOM 9560 N N . GLU C 1 276 ? 70.226 32.453 29.129 1.00 62.93 264 GLU C N 1
ATOM 9561 C CA . GLU C 1 276 ? 70.418 33.040 27.807 1.00 59.15 264 GLU C CA 1
ATOM 9562 C C . GLU C 1 276 ? 69.193 33.878 27.424 1.00 55.32 264 GLU C C 1
ATOM 9563 O O . GLU C 1 276 ? 69.327 35.021 26.985 1.00 54.56 264 GLU C O 1
ATOM 9569 N N . ILE C 1 277 ? 68.003 33.312 27.611 1.00 51.03 265 ILE C N 1
ATOM 9570 C CA . ILE C 1 277 ? 66.765 34.039 27.352 1.00 47.69 265 ILE C CA 1
ATOM 9571 C C . ILE C 1 277 ? 66.729 35.286 28.223 1.00 44.77 265 ILE C C 1
ATOM 9572 O O . ILE C 1 277 ? 66.557 36.397 27.735 1.00 44.24 265 ILE C O 1
ATOM 9577 N N . ASN C 1 278 ? 66.892 35.088 29.522 1.00 41.81 266 ASN C N 1
ATOM 9578 C CA . ASN C 1 278 ? 66.873 36.195 30.456 1.00 39.82 266 ASN C CA 1
ATOM 9579 C C . ASN C 1 278 ? 67.851 37.279 30.043 1.00 37.63 266 ASN C C 1
ATOM 9580 O O . ASN C 1 278 ? 67.475 38.442 29.924 1.00 37.46 266 ASN C O 1
ATOM 9585 N N . ASP C 1 279 ? 69.110 36.903 29.839 1.00 35.26 267 ASP C N 1
ATOM 9586 C CA . ASP C 1 279 ? 70.129 37.895 29.501 1.00 33.33 267 ASP C CA 1
ATOM 9587 C C . ASP C 1 279 ? 69.724 38.625 28.237 1.00 31.37 267 ASP C C 1
ATOM 9588 O O . ASP C 1 279 ? 69.910 39.829 28.124 1.00 31.15 267 ASP C O 1
ATOM 9593 N N . TYR C 1 280 ? 69.150 37.904 27.286 1.00 29.62 268 TYR C N 1
ATOM 9594 C CA . TYR C 1 280 ? 68.804 38.528 26.020 1.00 28.67 268 TYR C CA 1
ATOM 9595 C C . TYR C 1 280 ? 67.684 39.520 26.217 1.00 28.05 268 TYR C C 1
ATOM 9596 O O . TYR C 1 280 ? 67.637 40.543 25.551 1.00 27.77 268 TYR C O 1
ATOM 9605 N N . LYS C 1 281 ? 66.782 39.206 27.136 1.00 27.86 269 LYS C N 1
ATOM 9606 C CA . LYS C 1 281 ? 65.650 40.063 27.419 1.00 27.90 269 LYS C CA 1
ATOM 9607 C C . LYS C 1 281 ? 66.092 41.295 28.185 1.00 27.38 269 LYS C C 1
ATOM 9608 O O . LYS C 1 281 ? 65.674 42.414 27.875 1.00 27.33 269 LYS C O 1
ATOM 9614 N N . ALA C 1 282 ? 66.945 41.082 29.182 1.00 26.92 270 ALA C N 1
ATOM 9615 C CA . ALA C 1 282 ? 67.426 42.162 30.022 1.00 26.74 270 ALA C CA 1
ATOM 9616 C C . ALA C 1 282 ? 68.082 43.179 29.127 1.00 27.28 270 ALA C C 1
ATOM 9617 O O . ALA C 1 282 ? 67.937 44.395 29.299 1.00 26.94 270 ALA C O 1
ATOM 9619 N N . PHE C 1 283 ? 68.808 42.646 28.155 1.00 27.96 271 PHE C N 1
ATOM 9620 C CA . PHE C 1 283 ? 69.593 43.459 27.256 1.00 28.74 271 PHE C CA 1
ATOM 9621 C C . PHE C 1 283 ? 68.728 44.283 26.320 1.00 28.97 271 PHE C C 1
ATOM 9622 O O . PHE C 1 283 ? 68.967 45.479 26.135 1.00 29.03 271 PHE C O 1
ATOM 9630 N N . MET C 1 284 ? 67.746 43.626 25.716 1.00 29.43 272 MET C N 1
ATOM 9631 C CA . MET C 1 284 ? 66.782 44.283 24.846 1.00 30.01 272 MET C CA 1
ATOM 9632 C C . MET C 1 284 ? 65.980 45.378 25.546 1.00 29.60 272 MET C C 1
ATOM 9633 O O . MET C 1 284 ? 65.650 46.386 24.918 1.00 29.46 272 MET C O 1
ATOM 9638 N N . MET C 1 285 ? 65.633 45.170 26.821 1.00 29.00 273 MET C N 1
ATOM 9639 C CA . MET C 1 285 ? 64.850 46.163 27.555 1.00 28.96 273 MET C CA 1
ATOM 9640 C C . MET C 1 285 ? 65.688 47.415 27.743 1.00 28.44 273 MET C C 1
ATOM 9641 O O . MET C 1 285 ? 65.193 48.529 27.578 1.00 28.10 273 MET C O 1
ATOM 9646 N N . VAL C 1 286 ? 66.957 47.241 28.095 1.00 28.07 274 VAL C N 1
ATOM 9647 C CA . VAL C 1 286 ? 67.811 48.400 28.328 1.00 28.06 274 VAL C CA 1
ATOM 9648 C C . VAL C 1 286 ? 67.956 49.164 27.021 1.00 28.04 274 VAL C C 1
ATOM 9649 O O . VAL C 1 286 ? 67.977 50.392 26.999 1.00 27.40 274 VAL C O 1
ATOM 9653 N N . GLN C 1 287 ? 68.019 48.436 25.918 1.00 28.51 275 GLN C N 1
ATOM 9654 C CA . GLN C 1 287 ? 68.155 49.114 24.641 1.00 29.35 275 GLN C CA 1
ATOM 9655 C C . GLN C 1 287 ? 66.865 49.797 24.182 1.00 28.46 275 GLN C C 1
ATOM 9656 O O . GLN C 1 287 ? 66.909 50.812 23.477 1.00 28.25 275 GLN C O 1
ATOM 9662 N N . PHE C 1 288 ? 65.723 49.265 24.597 1.00 27.10 276 PHE C N 1
ATOM 9663 C CA . PHE C 1 288 ? 64.484 49.955 24.326 1.00 26.53 276 PHE C CA 1
ATOM 9664 C C . PHE C 1 288 ? 64.456 51.245 25.164 1.00 25.69 276 PHE C C 1
ATOM 9665 O O . PHE C 1 288 ? 63.934 52.264 24.728 1.00 25.52 276 PHE C O 1
ATOM 9673 N N . GLY C 1 289 ? 65.055 51.211 26.348 1.00 25.33 277 GLY C N 1
ATOM 9674 C CA . GLY C 1 289 ? 65.061 52.377 27.218 1.00 25.32 277 GLY C CA 1
ATOM 9675 C C . GLY C 1 289 ? 65.915 53.458 26.597 1.00 25.25 277 GLY C C 1
ATOM 9676 O O . GLY C 1 289 ? 65.545 54.634 26.524 1.00 25.03 277 GLY C O 1
ATOM 9677 N N . LYS C 1 290 ? 67.081 53.030 26.140 1.00 25.26 278 LYS C N 1
ATOM 9678 C CA . LYS C 1 290 ? 67.999 53.904 25.456 1.00 25.56 278 LYS C CA 1
ATOM 9679 C C . LYS C 1 290 ? 67.307 54.558 24.264 1.00 24.57 278 LYS C C 1
ATOM 9680 O O . LYS C 1 290 ? 67.290 55.777 24.156 1.00 24.68 278 LYS C O 1
ATOM 9686 N N . MET C 1 291 ? 66.713 53.759 23.387 1.00 23.76 279 MET C N 1
ATOM 9687 C CA . MET C 1 291 ? 66.015 54.309 22.227 1.00 23.41 279 MET C CA 1
ATOM 9688 C C . MET C 1 291 ? 64.954 55.314 22.626 1.00 24.48 279 MET C C 1
ATOM 9689 O O . MET C 1 291 ? 64.763 56.318 21.931 1.00 24.56 279 MET C O 1
ATOM 9694 N N . ASN C 1 292 ? 64.271 55.058 23.744 1.00 25.63 280 ASN C N 1
ATOM 9695 C CA . ASN C 1 292 ? 63.173 55.926 24.174 1.00 26.57 280 ASN C CA 1
ATOM 9696 C C . ASN C 1 292 ? 63.682 57.193 24.814 1.00 27.79 280 ASN C C 1
ATOM 9697 O O . ASN C 1 292 ? 63.005 58.210 24.818 1.00 27.34 280 ASN C O 1
ATOM 9702 N N . GLN C 1 293 ? 64.869 57.127 25.383 1.00 30.00 281 GLN C N 1
ATOM 9703 C CA . GLN C 1 293 ? 65.445 58.315 25.961 1.00 32.25 281 GLN C CA 1
ATOM 9704 C C . GLN C 1 293 ? 65.638 59.345 24.877 1.00 33.69 281 GLN C C 1
ATOM 9705 O O . GLN C 1 293 ? 65.308 60.519 25.041 1.00 33.65 281 GLN C O 1
ATOM 9711 N N . GLU C 1 294 ? 66.182 58.879 23.762 1.00 35.49 282 GLU C N 1
ATOM 9712 C CA . GLU C 1 294 ? 66.555 59.756 22.671 1.00 36.90 282 GLU C CA 1
ATOM 9713 C C . GLU C 1 294 ? 65.348 60.440 22.046 1.00 36.57 282 GLU C C 1
ATOM 9714 O O . GLU C 1 294 ? 65.479 61.466 21.380 1.00 37.35 282 GLU C O 1
ATOM 9720 N N . THR C 1 295 ? 64.170 59.889 22.296 1.00 35.40 283 THR C N 1
ATOM 9721 C CA . THR C 1 295 ? 62.949 60.456 21.765 1.00 34.00 283 THR C CA 1
ATOM 9722 C C . THR C 1 295 ? 61.994 60.969 22.835 1.00 32.03 283 THR C C 1
ATOM 9723 O O . THR C 1 295 ? 60.974 61.580 22.517 1.00 31.75 283 THR C O 1
ATOM 9727 N N . ASN C 1 296 ? 62.334 60.737 24.100 1.00 29.82 284 ASN C N 1
ATOM 9728 C CA . ASN C 1 296 ? 61.493 61.156 25.204 1.00 27.96 284 ASN C CA 1
ATOM 9729 C C . ASN C 1 296 ? 60.113 60.527 25.085 1.00 25.40 284 ASN C C 1
ATOM 9730 O O . ASN C 1 296 ? 59.098 61.212 25.135 1.00 25.75 284 ASN C O 1
ATOM 9735 N N . TRP C 1 297 ? 60.088 59.213 24.912 1.00 22.33 285 TRP C N 1
ATOM 9736 C CA . TRP C 1 297 ? 58.827 58.492 24.828 1.00 20.66 285 TRP C CA 1
ATOM 9737 C C . TRP C 1 297 ? 58.449 57.973 26.188 1.00 19.82 285 TRP C C 1
ATOM 9738 O O . TRP C 1 297 ? 59.310 57.686 27.023 1.00 20.30 285 TRP C O 1
ATOM 9749 N N . VAL C 1 298 ? 57.154 57.835 26.410 1.00 18.34 286 VAL C N 1
ATOM 9750 C CA . VAL C 1 298 ? 56.703 57.230 27.639 1.00 17.52 286 VAL C CA 1
ATOM 9751 C C . VAL C 1 298 ? 56.893 55.728 27.449 1.00 16.93 286 VAL C C 1
ATOM 9752 O O . VAL C 1 298 ? 56.547 55.186 26.404 1.00 16.94 286 VAL C O 1
ATOM 9756 N N . THR C 1 299 ? 57.496 55.078 28.436 1.00 16.37 287 THR C N 1
ATOM 9757 C CA . THR C 1 299 ? 57.718 53.646 28.398 1.00 16.26 287 THR C CA 1
ATOM 9758 C C . THR C 1 299 ? 56.703 52.980 29.298 1.00 15.88 287 THR C C 1
ATOM 9759 O O . THR C 1 299 ? 56.785 53.059 30.516 1.00 16.34 287 THR C O 1
ATOM 9763 N N . GLN C 1 300 ? 55.733 52.317 28.705 1.00 15.50 288 GLN C N 1
ATOM 9764 C CA . GLN C 1 300 ? 54.74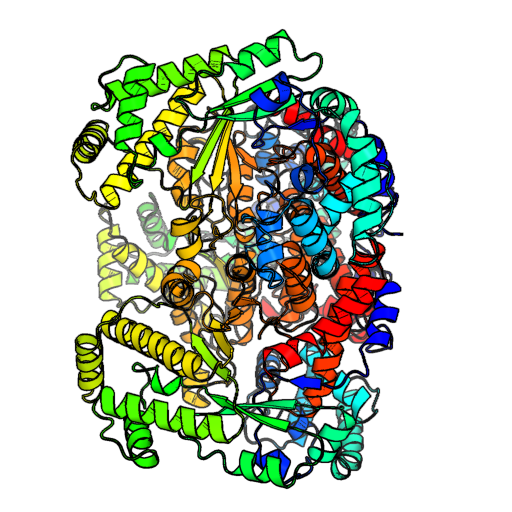7 51.608 29.489 1.00 14.98 288 GLN C CA 1
ATOM 9765 C C . GLN C 1 300 ? 55.208 50.173 29.720 1.00 14.02 288 GLN C C 1
ATOM 9766 O O . GLN C 1 300 ? 55.714 49.530 28.805 1.00 13.30 288 GLN C O 1
ATOM 9772 N N . LEU C 1 301 ? 55.067 49.696 30.956 1.00 13.43 289 LEU C N 1
ATOM 9773 C CA . LEU C 1 301 ? 55.361 48.309 31.310 1.00 12.28 289 LEU C CA 1
ATOM 9774 C C . LEU C 1 301 ? 54.158 47.646 31.876 1.00 11.48 289 LEU C C 1
ATOM 9775 O O . LEU C 1 301 ? 53.709 48.020 32.944 1.00 10.98 289 LEU C O 1
ATOM 9780 N N . HIS C 1 302 ? 53.661 46.629 31.196 1.00 11.32 290 HIS C N 1
ATOM 9781 C CA . HIS C 1 302 ? 52.549 45.860 31.719 1.00 10.72 290 HIS C CA 1
ATOM 9782 C C . HIS C 1 302 ? 53.069 44.596 32.319 1.00 10.15 290 HIS C C 1
ATOM 9783 O O . HIS C 1 302 ? 53.392 43.667 31.603 1.00 10.19 290 HIS C O 1
ATOM 9790 N N . ILE C 1 303 ? 53.118 44.550 33.638 1.00 9.86 291 ILE C N 1
ATOM 9791 C CA . ILE C 1 303 ? 53.665 43.401 34.340 1.00 9.79 291 ILE C CA 1
ATOM 9792 C C . ILE C 1 303 ? 52.629 42.350 34.772 1.00 10.09 291 ILE C C 1
ATOM 9793 O O . ILE C 1 303 ? 51.539 42.683 35.225 1.00 10.02 291 ILE C O 1
ATOM 9798 N N . GLY C 1 304 ? 52.992 41.080 34.603 1.00 10.46 292 GLY C N 1
ATOM 9799 C CA . GLY C 1 304 ? 52.301 39.977 35.242 1.00 10.95 292 GLY C CA 1
ATOM 9800 C C . GLY C 1 304 ? 51.288 39.116 34.527 1.00 12.24 292 GLY C C 1
ATOM 9801 O O . GLY C 1 304 ? 50.564 38.371 35.195 1.00 13.05 292 GLY C O 1
ATOM 9802 N N . ALA C 1 305 ? 51.220 39.174 33.207 1.00 13.33 293 ALA C N 1
ATOM 9803 C CA . ALA C 1 305 ? 50.255 38.362 32.485 1.00 14.52 293 ALA C CA 1
ATOM 9804 C C . ALA C 1 305 ? 50.858 37.012 32.121 1.00 16.29 293 ALA C C 1
ATOM 9805 O O . ALA C 1 305 ? 51.808 36.947 31.360 1.00 16.45 293 ALA C O 1
ATOM 9807 N N . LEU C 1 306 ? 50.332 35.937 32.705 1.00 18.61 294 LEU C N 1
ATOM 9808 C CA . LEU C 1 306 ? 50.763 34.594 32.361 1.00 20.32 294 LEU C CA 1
ATOM 9809 C C . LEU C 1 306 ? 49.897 34.245 31.158 1.00 21.97 294 LEU C C 1
ATOM 9810 O O . LEU C 1 306 ? 48.679 34.193 31.268 1.00 22.44 294 LEU C O 1
ATOM 9815 N N . ARG C 1 307 ? 50.497 34.006 30.007 1.00 23.78 295 ARG C N 1
ATOM 9816 C CA . ARG C 1 307 ? 49.695 33.892 28.799 1.00 25.44 295 ARG C CA 1
ATOM 9817 C C . ARG C 1 307 ? 49.631 32.507 28.247 1.00 25.14 295 ARG C C 1
ATOM 9818 O O . ARG C 1 307 ? 50.568 31.736 28.386 1.00 26.39 295 ARG C O 1
ATOM 9826 N N . ASP C 1 308 ? 48.509 32.201 27.616 1.00 24.04 296 ASP C N 1
ATOM 9827 C CA . ASP C 1 308 ? 48.333 30.923 26.971 1.00 23.39 296 ASP C CA 1
ATOM 9828 C C . ASP C 1 308 ? 48.482 29.822 28.016 1.00 22.59 296 ASP C C 1
ATOM 9829 O O . ASP C 1 308 ? 49.069 28.769 27.760 1.00 22.62 296 ASP C O 1
ATOM 9834 N N . TYR C 1 309 ? 47.944 30.088 29.200 1.00 21.50 297 TYR C N 1
ATOM 9835 C CA . TYR C 1 309 ? 47.985 29.146 30.302 1.00 21.02 297 TYR C CA 1
ATOM 9836 C C . TYR C 1 309 ? 47.146 27.949 29.899 1.00 21.53 297 TYR C C 1
ATOM 9837 O O . TYR C 1 309 ? 47.534 26.806 30.113 1.00 22.14 297 TYR C O 1
ATOM 9846 N N . ARG C 1 310 ? 46.000 28.221 29.289 1.00 22.22 298 ARG C N 1
ATOM 9847 C CA . ARG C 1 310 ? 45.110 27.166 28.830 1.00 23.24 298 ARG C CA 1
ATOM 9848 C C . ARG C 1 310 ? 45.470 26.602 27.454 1.00 24.28 298 ARG C C 1
ATOM 9849 O O . ARG C 1 310 ? 45.145 27.181 26.423 1.00 23.98 298 ARG C O 1
ATOM 9857 N N . ASP C 1 311 ? 46.096 25.438 27.454 1.00 25.83 299 ASP C N 1
ATOM 9858 C CA . ASP C 1 311 ? 46.567 24.807 26.235 1.00 27.45 299 ASP C CA 1
ATOM 9859 C C . ASP C 1 311 ? 45.545 24.673 25.109 1.00 27.97 299 ASP C C 1
ATOM 9860 O O . ASP C 1 311 ? 45.838 25.007 23.963 1.00 28.33 299 ASP C O 1
ATOM 9865 N N . SER C 1 312 ? 44.358 24.166 25.420 1.00 28.34 300 SER C N 1
ATOM 9866 C CA . SER C 1 312 ? 43.397 23.846 24.373 1.00 28.45 300 SER C CA 1
ATOM 9867 C C . SER C 1 312 ? 43.034 25.088 23.617 1.00 28.79 300 SER C C 1
ATOM 9868 O O . SER C 1 312 ? 42.775 25.054 22.417 1.00 29.06 300 SER C O 1
ATOM 9871 N N . LEU C 1 313 ? 43.016 26.196 24.338 1.00 29.10 301 LEU C N 1
ATOM 9872 C CA . LEU C 1 313 ? 42.651 27.467 23.757 1.00 29.45 301 LEU C CA 1
ATOM 9873 C C . LEU C 1 313 ? 43.782 27.906 22.847 1.00 30.47 301 LEU C C 1
ATOM 9874 O O . LEU C 1 313 ? 43.558 28.478 21.786 1.00 29.73 301 LEU C O 1
ATOM 9879 N N . PHE C 1 314 ? 45.005 27.616 23.258 1.00 32.83 302 PHE C N 1
ATOM 9880 C CA . PHE C 1 314 ? 46.151 28.042 22.480 1.00 35.49 302 PHE C CA 1
ATOM 9881 C C . PHE C 1 314 ? 46.221 27.276 21.159 1.00 37.83 302 PHE C C 1
ATOM 9882 O O . PHE C 1 314 ? 46.310 27.867 20.089 1.00 38.22 302 PHE C O 1
ATOM 9890 N N . LYS C 1 315 ? 46.155 25.954 21.256 1.00 40.18 303 LYS C N 1
ATOM 9891 C CA . LYS C 1 315 ? 46.210 25.073 20.108 1.00 41.73 303 LYS C CA 1
ATOM 9892 C C . LYS C 1 315 ? 45.066 25.298 19.134 1.00 42.58 303 LYS C C 1
ATOM 9893 O O . LYS C 1 315 ? 45.192 25.021 17.944 1.00 42.90 303 LYS C O 1
ATOM 9899 N N . THR C 1 316 ? 43.955 25.807 19.643 1.00 43.36 304 THR C N 1
ATOM 9900 C CA . THR C 1 316 ? 42.756 25.982 18.841 1.00 43.77 304 THR C CA 1
ATOM 9901 C C . THR C 1 316 ? 42.587 27.397 18.294 1.00 43.79 304 THR C C 1
ATOM 9902 O O . THR C 1 316 ? 42.437 27.589 17.092 1.00 44.29 304 THR C O 1
ATOM 9906 N N . LEU C 1 317 ? 42.593 28.389 19.170 1.00 43.25 305 LEU C N 1
ATOM 9907 C CA . LEU C 1 317 ? 42.439 29.762 18.730 1.00 42.74 305 LEU C CA 1
ATOM 9908 C C . LEU C 1 317 ? 43.752 30.527 18.805 1.00 42.05 305 LEU C C 1
ATOM 9909 O O . LEU C 1 317 ? 43.932 31.530 18.117 1.00 42.21 305 LEU C O 1
ATOM 9914 N N . GLY C 1 318 ? 44.670 30.054 19.637 1.00 40.80 306 GLY C N 1
ATOM 9915 C CA . GLY C 1 318 ? 45.921 30.759 19.836 1.00 39.80 306 GLY C CA 1
ATOM 9916 C C . GLY C 1 318 ? 45.787 31.883 20.856 1.00 38.75 306 GLY C C 1
ATOM 9917 O O . GLY C 1 318 ? 44.894 31.875 21.703 1.00 38.58 306 GLY C O 1
ATOM 9918 N N . PRO C 1 319 ? 46.682 32.855 20.762 1.00 37.42 307 PRO C N 1
ATOM 9919 C CA . PRO C 1 319 ? 46.742 33.990 21.683 1.00 36.72 307 PRO C CA 1
ATOM 9920 C C . PRO C 1 319 ? 45.486 34.833 21.833 1.00 35.80 307 PRO C C 1
ATOM 9921 O O . PRO C 1 319 ? 44.640 34.891 20.949 1.00 35.94 307 PRO C O 1
ATOM 9925 N N . ASP C 1 320 ? 45.409 35.502 22.980 1.00 34.76 308 ASP C N 1
ATOM 9926 C CA . ASP C 1 320 ? 44.341 36.435 23.302 1.00 34.03 308 ASP C CA 1
ATOM 9927 C C . ASP C 1 320 ? 42.969 35.873 22.978 1.00 31.67 308 ASP C C 1
ATOM 9928 O O . ASP C 1 320 ? 42.086 36.562 22.469 1.00 31.64 308 ASP C O 1
ATOM 9933 N N . SER C 1 321 ? 42.794 34.614 23.346 1.00 29.02 309 SER C N 1
ATOM 9934 C CA . SER C 1 321 ? 41.593 33.880 23.019 1.00 27.06 309 SER C CA 1
ATOM 9935 C C . SER C 1 321 ? 40.786 33.523 24.251 1.00 25.26 309 SER C C 1
ATOM 9936 O O . SER C 1 321 ? 39.765 32.843 24.139 1.00 25.50 309 SER C O 1
ATOM 9939 N N . GLY C 1 322 ? 41.248 33.966 25.419 1.00 22.99 310 GLY C N 1
ATOM 9940 C CA . GLY C 1 322 ? 40.549 33.716 26.673 1.00 21.05 310 GLY C CA 1
ATOM 9941 C C . GLY C 1 322 ? 41.262 32.826 27.685 1.00 19.17 310 GLY C C 1
ATOM 9942 O O . GLY C 1 322 ? 40.646 32.371 28.637 1.00 18.42 310 GLY C O 1
ATOM 9943 N N . GLY C 1 323 ? 42.558 32.601 27.512 1.00 17.78 311 GLY C N 1
ATOM 9944 C CA . GLY C 1 323 ? 43.287 31.703 28.388 1.00 17.06 311 GLY C CA 1
ATOM 9945 C C . GLY C 1 323 ? 44.500 32.272 29.088 1.00 16.48 311 GLY C C 1
ATOM 9946 O O . GLY C 1 323 ? 45.433 31.538 29.390 1.00 16.37 311 GLY C O 1
ATOM 9947 N N . ASP C 1 324 ? 44.480 33.566 29.372 1.00 16.19 312 ASP C N 1
ATOM 9948 C CA . ASP C 1 324 ? 45.574 34.209 30.079 1.00 16.23 312 ASP C CA 1
ATOM 9949 C C . ASP C 1 324 ? 45.135 34.526 31.506 1.00 15.52 312 ASP C C 1
ATOM 9950 O O . ASP C 1 324 ? 43.997 34.915 31.750 1.00 16.43 312 ASP C O 1
ATOM 9955 N N . ILE C 1 325 ? 46.035 34.342 32.458 1.00 14.14 313 ILE C N 1
ATOM 9956 C CA . ILE C 1 325 ? 45.700 34.542 33.849 1.00 13.06 313 ILE C CA 1
ATOM 9957 C C . ILE C 1 325 ? 46.771 35.377 34.507 1.00 13.00 313 ILE C C 1
ATOM 9958 O O . ILE C 1 325 ? 47.792 35.712 33.892 1.00 12.53 313 ILE C O 1
ATOM 9963 N N . SER C 1 326 ? 46.525 35.740 35.755 1.00 12.91 314 SER C N 1
ATOM 9964 C CA . SER C 1 326 ? 47.510 36.462 36.520 1.00 13.23 314 SER C CA 1
ATOM 9965 C C . SER C 1 326 ? 48.086 35.485 37.528 1.00 13.68 314 SER C C 1
ATOM 9966 O O . SER C 1 326 ? 47.521 34.421 37.750 1.00 14.10 314 SER C O 1
ATOM 9969 N N . THR C 1 327 ? 49.223 35.824 38.113 1.00 14.38 315 THR C N 1
ATOM 9970 C CA . THR C 1 327 ? 49.832 34.995 39.136 1.00 15.14 315 THR C CA 1
ATOM 9971 C C . THR C 1 327 ? 50.472 35.930 40.158 1.00 15.90 315 THR C C 1
ATOM 9972 O O . THR C 1 327 ? 51.035 36.957 39.797 1.00 15.95 315 THR C O 1
ATOM 9976 N N . ASN C 1 328 ? 50.364 35.588 41.436 1.00 16.87 316 ASN C N 1
ATOM 9977 C CA . ASN C 1 328 ? 50.877 36.438 42.503 1.00 17.31 316 ASN C CA 1
ATOM 9978 C C . ASN C 1 328 ? 52.334 36.202 42.800 1.00 17.35 316 ASN C C 1
ATOM 9979 O O . ASN C 1 328 ? 52.919 36.863 43.658 1.00 17.32 316 ASN C O 1
ATOM 9984 N N . PHE C 1 329 ? 52.927 35.246 42.114 1.00 17.24 317 PHE C N 1
ATOM 9985 C CA . PHE C 1 329 ? 54.256 34.836 42.485 1.00 17.29 317 PHE C CA 1
ATOM 9986 C C . PHE C 1 329 ? 55.267 35.420 41.501 1.00 17.14 317 PHE C C 1
ATOM 9987 O O . PHE C 1 329 ? 55.750 34.742 40.594 1.00 17.70 317 PHE C O 1
ATOM 9995 N N . LEU C 1 330 ? 55.587 36.689 41.727 1.00 16.51 318 LEU C N 1
ATOM 9996 C CA . LEU C 1 330 ? 56.424 37.482 40.842 1.00 16.12 318 LEU C CA 1
ATOM 9997 C C . LEU C 1 330 ? 57.370 38.414 41.617 1.00 16.94 318 LEU C C 1
ATOM 9998 O O . LEU C 1 330 ? 56.948 39.140 42.517 1.00 15.88 318 LEU C O 1
ATOM 10003 N N . ARG C 1 331 ? 58.645 38.391 41.249 1.00 18.83 319 ARG C N 1
ATOM 10004 C CA . ARG C 1 331 ? 59.652 39.250 41.852 1.00 20.84 319 ARG C CA 1
ATOM 10005 C C . ARG C 1 331 ? 59.714 40.585 41.138 1.00 20.33 319 ARG C C 1
ATOM 10006 O O . ARG C 1 331 ? 60.584 40.810 40.310 1.00 20.18 319 ARG C O 1
ATOM 10014 N N . ILE C 1 332 ? 58.819 41.493 41.481 1.00 19.81 320 ILE C N 1
ATOM 10015 C CA . ILE C 1 332 ? 58.746 42.741 40.751 1.00 19.35 320 ILE C CA 1
ATOM 10016 C C . ILE C 1 332 ? 59.907 43.688 41.038 1.00 19.35 320 ILE C C 1
ATOM 10017 O O . ILE C 1 332 ? 60.681 44.026 40.140 1.00 19.08 320 ILE C O 1
ATOM 10022 N N . ALA C 1 333 ? 60.007 44.108 42.293 1.00 19.65 321 ALA C N 1
ATOM 10023 C CA . ALA C 1 333 ? 60.943 45.139 42.717 1.00 19.92 321 ALA C CA 1
ATOM 10024 C C . ALA C 1 333 ? 62.392 44.878 42.365 1.00 20.83 321 ALA C C 1
ATOM 10025 O O . ALA C 1 333 ? 63.078 45.745 41.825 1.00 21.34 321 ALA C O 1
ATOM 10027 N N . GLU C 1 334 ? 62.884 43.697 42.674 1.00 21.90 322 GLU C N 1
ATOM 10028 C CA . GLU C 1 334 ? 64.297 43.465 42.442 1.00 23.11 322 GLU C CA 1
ATOM 10029 C C . GLU C 1 334 ? 64.554 43.264 40.949 1.00 22.48 322 GLU C C 1
ATOM 10030 O O . GLU C 1 334 ? 65.666 43.483 40.467 1.00 22.95 322 GLU C O 1
ATOM 10036 N N . GLY C 1 335 ? 63.506 42.912 40.210 1.00 21.64 323 GLY C N 1
ATOM 10037 C CA . GLY C 1 335 ? 63.599 42.794 38.762 1.00 20.92 323 GLY C CA 1
ATOM 10038 C C . GLY C 1 335 ? 63.589 44.117 38.003 1.00 20.64 323 GLY C C 1
ATOM 10039 O O . GLY C 1 335 ? 64.137 44.211 36.914 1.00 20.55 323 GLY C O 1
ATOM 10040 N N . LEU C 1 336 ? 62.977 45.155 38.561 1.00 20.53 324 LEU C N 1
ATOM 10041 C CA . LEU C 1 336 ? 62.908 46.440 37.861 1.00 20.06 324 LEU C CA 1
ATOM 10042 C C . LEU C 1 336 ? 64.031 47.346 38.284 1.00 19.99 324 LEU C C 1
ATOM 10043 O O . LEU C 1 336 ? 64.345 48.332 37.619 1.00 19.88 324 LEU C O 1
ATOM 10048 N N . ARG C 1 337 ? 64.635 46.986 39.403 1.00 19.84 325 ARG C N 1
ATOM 10049 C CA . ARG C 1 337 ? 65.603 47.827 40.057 1.00 19.86 325 ARG C CA 1
ATOM 10050 C C . ARG C 1 337 ? 66.720 48.374 39.181 1.00 19.07 325 ARG C C 1
ATOM 10051 O O . ARG C 1 337 ? 67.063 49.551 39.257 1.00 18.61 325 ARG C O 1
ATOM 10059 N N . TYR C 1 338 ? 67.291 47.522 38.350 1.00 18.61 326 TYR C N 1
ATOM 10060 C CA . TYR C 1 338 ? 68.380 47.933 37.499 1.00 18.26 326 TYR C CA 1
ATOM 10061 C C . TYR C 1 338 ? 67.886 48.952 36.490 1.00 17.12 326 TYR C C 1
ATOM 10062 O O . TYR C 1 338 ? 68.452 50.033 36.346 1.00 17.58 326 TYR C O 1
ATOM 10071 N N . PHE C 1 339 ? 66.820 48.584 35.800 1.00 15.83 327 PHE C N 1
ATOM 10072 C CA . PHE C 1 339 ? 66.204 49.420 34.793 1.00 15.31 327 PHE C CA 1
ATOM 10073 C C . PHE C 1 339 ? 65.914 50.783 35.395 1.00 14.92 327 PHE C C 1
ATOM 10074 O O . PHE C 1 339 ? 66.324 51.825 34.874 1.00 14.67 327 PHE C O 1
ATOM 10082 N N . LEU C 1 340 ? 65.227 50.760 36.527 1.00 14.93 328 LEU C N 1
ATOM 10083 C CA . LEU C 1 340 ? 64.712 51.972 37.135 1.00 15.55 328 LEU C CA 1
ATOM 10084 C C . LEU C 1 340 ? 65.819 52.906 37.598 1.00 16.64 328 LEU C C 1
ATOM 10085 O O . LEU C 1 340 ? 65.710 54.128 37.478 1.00 15.37 328 LEU C O 1
ATOM 10090 N N . ASN C 1 341 ? 66.894 52.334 38.116 1.00 18.74 329 ASN C N 1
ATOM 10091 C CA . ASN C 1 341 ? 67.975 53.160 38.608 1.00 20.62 329 ASN C CA 1
ATOM 10092 C C . ASN C 1 341 ? 68.749 53.664 37.443 1.00 23.12 329 ASN C C 1
ATOM 10093 O O . ASN C 1 341 ? 69.383 54.723 37.488 1.00 23.98 329 ASN C O 1
ATOM 10098 N N . GLU C 1 342 ? 68.681 52.889 36.379 1.00 25.35 330 GLU C N 1
ATOM 10099 C CA . GLU C 1 342 ? 69.402 53.230 35.194 1.00 27.38 330 GLU C CA 1
ATOM 10100 C C . GLU C 1 342 ? 68.782 54.401 34.437 1.00 27.40 330 GLU C C 1
ATOM 10101 O O . GLU C 1 342 ? 69.504 55.232 33.881 1.00 28.50 330 GLU C O 1
ATOM 10107 N N . PHE C 1 343 ? 67.454 54.465 34.409 1.00 25.88 331 PHE C N 1
ATOM 10108 C CA . PHE C 1 343 ? 66.771 55.500 33.657 1.00 24.78 331 PHE C CA 1
ATOM 10109 C C . PHE C 1 343 ? 66.114 56.489 34.628 1.00 24.55 331 PHE C C 1
ATOM 10110 O O . PHE C 1 343 ? 65.116 57.147 34.302 1.00 24.08 331 PHE C O 1
ATOM 10118 N N . ASP C 1 344 ? 66.682 56.575 35.828 1.00 24.37 332 ASP C N 1
ATOM 10119 C CA . ASP C 1 344 ? 66.190 57.466 36.861 1.00 24.32 332 ASP C CA 1
ATOM 10120 C C . ASP C 1 344 ? 66.283 58.919 36.428 1.00 24.96 332 ASP C C 1
ATOM 10121 O O . ASP C 1 344 ? 67.366 59.461 36.283 1.00 24.96 332 ASP C O 1
ATOM 10126 N N . GLY C 1 345 ? 65.135 59.548 36.229 1.00 25.98 333 GLY C N 1
ATOM 10127 C CA . GLY C 1 345 ? 65.082 60.943 35.854 1.00 26.60 333 GLY C CA 1
ATOM 10128 C C . GLY C 1 345 ? 65.316 61.161 34.379 1.00 27.24 333 GLY C C 1
ATOM 10129 O O . GLY C 1 345 ? 65.260 62.296 33.893 1.00 27.76 333 GLY C O 1
ATOM 10130 N N . LYS C 1 346 ? 65.567 60.078 33.657 1.00 27.53 334 LYS C N 1
ATOM 10131 C CA . LYS C 1 346 ? 65.876 60.177 32.240 1.00 27.90 334 LYS C CA 1
ATOM 10132 C C . LYS C 1 346 ? 64.728 59.735 31.330 1.00 26.23 334 LYS C C 1
ATOM 10133 O O . LYS C 1 346 ? 64.709 60.048 30.147 1.00 26.38 334 LYS C O 1
ATOM 10139 N N . LEU C 1 347 ? 63.763 59.026 31.887 1.00 24.41 335 LEU C N 1
ATOM 10140 C CA . LEU C 1 347 ? 62.732 58.415 31.079 1.00 23.38 335 LEU C CA 1
ATOM 10141 C C . LEU C 1 347 ? 61.421 58.394 31.827 1.00 23.26 335 LEU C C 1
ATOM 10142 O O . LEU C 1 347 ? 61.387 58.033 32.993 1.00 23.52 335 LEU C O 1
ATOM 10147 N N . LYS C 1 348 ? 60.334 58.779 31.175 1.00 23.32 336 LYS C N 1
ATOM 10148 C CA . LYS C 1 348 ? 59.031 58.655 31.818 1.00 23.67 336 LYS C CA 1
ATOM 10149 C C . LYS C 1 348 ? 58.596 57.196 31.699 1.00 23.04 336 LYS C C 1
ATOM 10150 O O . LYS C 1 348 ? 58.461 56.673 30.592 1.00 23.02 336 LYS C O 1
ATOM 10156 N N . ILE C 1 349 ? 58.392 56.540 32.836 1.00 22.06 337 ILE C N 1
ATOM 10157 C CA . ILE C 1 349 ? 57.939 55.156 32.844 1.00 21.19 337 ILE C CA 1
ATOM 10158 C C . ILE C 1 349 ? 56.578 55.041 33.524 1.00 19.85 337 ILE C C 1
ATOM 10159 O O . ILE C 1 349 ? 56.338 55.660 34.560 1.00 20.21 337 ILE C O 1
ATOM 10164 N N . VAL C 1 350 ? 55.685 54.263 32.925 1.00 18.18 338 VAL C N 1
ATOM 10165 C CA . VAL C 1 350 ? 54.401 53.966 33.544 1.00 16.86 338 VAL C CA 1
ATOM 10166 C C . VAL C 1 350 ? 54.344 52.474 33.855 1.00 15.75 338 VAL C C 1
ATOM 10167 O O . VAL C 1 350 ? 54.731 51.642 33.024 1.00 15.52 338 VAL C O 1
ATOM 10171 N N . LEU C 1 351 ? 53.858 52.135 35.045 1.00 14.14 339 LEU C N 1
ATOM 10172 C CA . LEU C 1 351 ? 53.764 50.742 35.452 1.00 13.15 339 LEU C CA 1
ATOM 10173 C C . LEU C 1 351 ? 52.324 50.288 35.530 1.00 12.22 339 LEU C C 1
ATOM 10174 O O . LEU C 1 351 ? 51.451 51.026 35.984 1.00 11.94 339 LEU C O 1
ATOM 10179 N N . TYR C 1 352 ? 52.089 49.064 35.078 1.00 11.50 340 TYR C N 1
ATOM 10180 C CA . TYR C 1 352 ? 50.780 48.451 35.180 1.00 11.19 340 TYR C CA 1
ATOM 10181 C C . TYR C 1 352 ? 51.033 47.089 35.759 1.00 10.59 340 TYR C C 1
ATOM 10182 O O . TYR C 1 352 ? 52.054 46.466 35.486 1.00 10.38 340 TYR C O 1
ATOM 10191 N N . VAL C 1 353 ? 50.080 46.611 36.530 1.00 10.32 341 VAL C N 1
ATOM 10192 C CA . VAL C 1 353 ? 50.257 45.365 37.218 1.00 10.30 341 VAL C CA 1
ATOM 10193 C C . VAL C 1 353 ? 48.959 44.578 37.026 1.00 10.84 341 VAL C C 1
ATOM 10194 O O . VAL C 1 353 ? 47.878 45.159 37.046 1.00 10.92 341 VAL C O 1
ATOM 10198 N N . LEU C 1 354 ? 49.041 43.272 36.793 1.00 11.89 342 LEU C N 1
ATOM 10199 C CA . LEU C 1 354 ? 47.821 42.490 36.513 1.00 12.49 342 LEU C CA 1
ATOM 10200 C C . LEU C 1 354 ? 47.161 41.943 37.763 1.00 13.05 342 LEU C C 1
ATOM 10201 O O . LEU C 1 354 ? 45.969 41.672 37.780 1.00 13.49 342 LEU C O 1
ATOM 10206 N N . ASP C 1 355 ? 47.948 41.772 38.808 1.00 13.75 343 ASP C N 1
ATOM 10207 C CA . ASP C 1 355 ? 47.449 41.266 40.055 1.00 14.06 343 ASP C CA 1
ATOM 10208 C C . ASP C 1 355 ? 47.432 42.448 41.002 1.00 14.28 343 ASP C C 1
ATOM 10209 O O . ASP C 1 355 ? 48.489 42.982 41.329 1.00 14.45 343 ASP C O 1
ATOM 10214 N N . PRO C 1 356 ? 46.245 42.857 41.447 1.00 14.52 344 PRO C N 1
ATOM 10215 C CA . PRO C 1 356 ? 46.105 44.052 42.294 1.00 14.27 344 PRO C CA 1
ATOM 10216 C C . PRO C 1 356 ? 46.953 43.945 43.556 1.00 14.32 344 PRO C C 1
ATOM 10217 O O . PRO C 1 356 ? 47.367 44.937 44.141 1.00 14.10 344 PRO C O 1
ATOM 10221 N N . THR C 1 357 ? 47.214 42.711 43.946 1.00 14.47 345 THR C N 1
ATOM 10222 C CA . THR C 1 357 ? 48.084 42.403 45.055 1.00 14.83 345 THR C CA 1
ATOM 10223 C C . THR C 1 357 ? 49.482 43.035 44.936 1.00 14.63 345 THR C C 1
ATOM 10224 O O . THR C 1 357 ? 50.226 43.140 45.921 1.00 14.47 345 THR C O 1
ATOM 10228 N N . HIS C 1 358 ? 49.856 43.433 43.728 1.00 14.20 346 HIS C N 1
ATOM 10229 C CA . HIS C 1 358 ? 51.180 43.982 43.503 1.00 13.92 346 HIS C CA 1
ATOM 10230 C C . HIS C 1 358 ? 51.197 45.506 43.397 1.00 13.78 346 HIS C C 1
ATOM 10231 O O . HIS C 1 358 ? 52.254 46.101 43.163 1.00 13.38 346 HIS C O 1
ATOM 10238 N N . LEU C 1 359 ? 50.033 46.134 43.589 1.00 13.68 347 LEU C N 1
ATOM 10239 C CA . LEU C 1 359 ? 49.932 47.591 43.535 1.00 13.50 347 LEU C CA 1
ATOM 10240 C C . LEU C 1 359 ? 50.923 48.250 44.486 1.00 14.11 347 LEU C C 1
ATOM 10241 O O . LEU C 1 359 ? 51.662 49.134 44.075 1.00 14.87 347 LEU C O 1
ATOM 10246 N N . PRO C 1 360 ? 50.944 47.831 45.750 1.00 14.57 348 PRO C N 1
ATOM 10247 C CA . PRO C 1 360 ? 51.856 48.416 46.740 1.00 14.82 348 PRO C CA 1
ATOM 10248 C C . PRO C 1 360 ? 53.300 48.480 46.270 1.00 15.09 348 PRO C C 1
ATOM 10249 O O . PRO C 1 360 ? 53.969 49.502 46.455 1.00 15.52 348 PRO C O 1
ATOM 10253 N N . THR C 1 361 ? 53.780 47.407 45.667 1.00 14.82 349 THR C N 1
ATOM 10254 C CA . THR C 1 361 ? 55.111 47.436 45.111 1.00 15.08 349 THR C CA 1
ATOM 10255 C C . THR C 1 361 ? 55.211 48.592 44.116 1.00 15.21 349 THR C C 1
ATOM 10256 O O . THR C 1 361 ? 55.947 49.547 44.345 1.00 15.76 349 THR C O 1
ATOM 10260 N N . ILE C 1 362 ? 54.453 48.534 43.025 1.00 15.04 350 ILE C N 1
ATOM 10261 C CA . ILE C 1 362 ? 54.547 49.582 42.002 1.00 14.77 350 ILE C CA 1
ATOM 10262 C C . ILE C 1 362 ? 54.274 50.965 42.610 1.00 14.11 350 ILE C C 1
ATOM 10263 O O . ILE C 1 362 ? 54.933 51.937 42.266 1.00 14.08 350 ILE C O 1
ATOM 10268 N N . SER C 1 363 ? 53.308 51.043 43.517 1.00 13.53 351 SER C N 1
ATOM 10269 C CA . SER C 1 363 ? 52.932 52.317 44.114 1.00 13.45 351 SER C CA 1
ATOM 10270 C C . SER C 1 363 ? 54.104 52.913 44.881 1.00 13.34 351 SER C C 1
ATOM 10271 O O . SER C 1 363 ? 54.446 54.085 44.683 1.00 12.84 351 SER C O 1
ATOM 10274 N N . THR C 1 364 ? 54.745 52.111 45.730 1.00 13.34 352 THR C N 1
ATOM 10275 C CA . THR C 1 364 ? 55.908 52.609 46.472 1.00 13.44 352 THR C CA 1
ATOM 10276 C C . THR C 1 364 ? 57.066 52.892 45.524 1.00 13.76 352 THR C C 1
ATOM 10277 O O . THR C 1 364 ? 57.803 53.863 45.697 1.00 13.90 352 THR C O 1
ATOM 10281 N N . ILE C 1 365 ? 57.239 52.034 44.527 1.00 14.24 353 ILE C N 1
ATOM 10282 C CA . ILE C 1 365 ? 58.243 52.308 43.515 1.00 14.44 353 ILE C CA 1
ATOM 10283 C C . ILE C 1 365 ? 57.989 53.700 42.924 1.00 14.27 353 ILE C C 1
ATOM 10284 O O . ILE C 1 365 ? 58.917 54.502 42.842 1.00 14.78 353 ILE C O 1
ATOM 10289 N N . ALA C 1 366 ? 56.745 53.997 42.538 1.00 13.85 354 ALA C N 1
ATOM 10290 C CA . ALA C 1 366 ? 56.439 55.293 41.933 1.00 14.16 354 ALA C CA 1
ATOM 10291 C C . ALA C 1 366 ? 56.655 56.414 42.945 1.00 14.70 354 ALA C C 1
ATOM 10292 O O . ALA C 1 366 ? 57.067 57.519 42.582 1.00 14.62 354 ALA C O 1
ATOM 10294 N N . ARG C 1 367 ? 56.383 56.138 44.218 1.00 15.22 355 ARG C N 1
ATOM 10295 C CA . ARG C 1 367 ? 56.563 57.167 45.232 1.00 15.69 355 ARG C CA 1
ATOM 10296 C C . ARG C 1 367 ? 58.019 57.599 45.350 1.00 15.45 355 ARG C C 1
ATOM 10297 O O . ARG C 1 367 ? 58.312 58.654 45.904 1.00 15.88 355 ARG C O 1
ATOM 10305 N N . ALA C 1 368 ? 58.945 56.806 44.840 1.00 15.14 356 ALA C N 1
ATOM 10306 C CA . ALA C 1 368 ? 60.345 57.142 45.055 1.00 15.31 356 ALA C CA 1
ATOM 10307 C C . ALA C 1 368 ? 61.086 57.619 43.817 1.00 15.55 356 ALA C C 1
ATOM 10308 O O . ALA C 1 368 ? 62.254 57.990 43.905 1.00 15.56 356 ALA C O 1
ATOM 10310 N N . PHE C 1 369 ? 60.406 57.623 42.676 1.00 15.69 357 PHE C N 1
ATOM 10311 C CA . PHE C 1 369 ? 61.003 58.042 41.414 1.00 15.35 357 PHE C CA 1
ATOM 10312 C C . PHE C 1 369 ? 60.042 58.944 40.669 1.00 15.48 357 PHE C C 1
ATOM 10313 O O . PHE C 1 369 ? 59.083 58.456 40.077 1.00 15.74 357 PHE C O 1
ATOM 10321 N N . PRO C 1 370 ? 60.259 60.252 40.722 1.00 15.67 358 PRO C N 1
ATOM 10322 C CA . PRO C 1 370 ? 59.428 61.196 39.970 1.00 15.82 358 PRO C CA 1
ATOM 10323 C C . PRO C 1 370 ? 59.228 60.897 38.485 1.00 16.25 358 PRO C C 1
ATOM 10324 O O . PRO C 1 370 ? 58.297 61.453 37.905 1.00 17.01 358 PRO C O 1
ATOM 10328 N N . ASN C 1 371 ? 60.045 60.043 37.880 1.00 16.40 359 ASN C N 1
ATOM 10329 C CA . ASN C 1 371 ? 59.842 59.686 36.476 1.00 16.85 359 ASN C CA 1
ATOM 10330 C C . ASN C 1 371 ? 58.917 58.496 36.279 1.00 17.44 359 ASN C C 1
ATOM 10331 O O . ASN C 1 371 ? 58.670 58.064 35.148 1.00 17.08 359 ASN C O 1
ATOM 10336 N N . VAL C 1 372 ? 58.394 57.970 37.378 1.00 18.00 360 VAL C N 1
ATOM 10337 C CA . VAL C 1 372 ? 57.592 56.764 37.325 1.00 18.14 360 VAL C CA 1
ATOM 10338 C C . VAL C 1 372 ? 56.163 57.056 37.709 1.00 18.04 360 VAL C C 1
ATOM 10339 O O . VAL C 1 372 ? 55.913 57.761 38.686 1.00 18.36 360 VAL C O 1
ATOM 10343 N N . TYR C 1 373 ? 55.232 56.493 36.942 1.00 17.37 361 TYR C N 1
ATOM 10344 C CA . TYR C 1 373 ? 53.825 56.763 37.127 1.00 16.76 361 TYR C CA 1
ATOM 10345 C C . TYR C 1 373 ? 53.048 55.486 37.296 1.00 16.12 361 TYR C C 1
ATOM 10346 O O . TYR C 1 373 ? 53.404 54.473 36.723 1.00 16.96 361 TYR C O 1
ATOM 10355 N N . VAL C 1 374 ? 51.999 55.516 38.107 1.00 14.96 362 VAL C N 1
ATOM 10356 C CA . VAL C 1 374 ? 51.142 54.335 38.232 1.00 13.70 362 VAL C CA 1
ATOM 10357 C C . VAL C 1 374 ? 49.978 54.407 37.258 1.00 12.85 362 VAL C C 1
ATOM 10358 O O . VAL C 1 374 ? 49.178 55.350 37.301 1.00 11.95 362 VAL C O 1
ATOM 10362 N N . GLY C 1 375 ? 49.880 53.393 36.409 1.00 12.58 363 GLY C N 1
ATOM 10363 C CA . GLY C 1 375 ? 48.782 53.274 35.467 1.00 13.75 363 GLY C CA 1
ATOM 10364 C C . GLY C 1 375 ? 47.413 52.985 36.074 1.00 14.74 363 GLY C C 1
ATOM 10365 O O . GLY C 1 375 ? 47.274 52.712 37.272 1.00 15.80 363 GLY C O 1
ATOM 10366 N N . ALA C 1 376 ? 46.385 53.050 35.233 1.00 15.46 364 ALA C N 1
ATOM 10367 C CA . ALA C 1 376 ? 45.021 52.770 35.671 1.00 16.08 364 ALA C CA 1
ATOM 10368 C C . ALA C 1 376 ? 44.888 51.284 35.903 1.00 16.59 364 ALA C C 1
ATOM 10369 O O . ALA C 1 376 ? 45.722 50.497 35.441 1.00 16.82 364 ALA C O 1
ATOM 10371 N N . PRO C 1 377 ? 43.828 50.893 36.597 1.00 17.30 365 PRO C N 1
ATOM 10372 C CA . PRO C 1 377 ? 43.582 49.473 36.871 1.00 18.05 365 PRO C CA 1
ATOM 10373 C C . PRO C 1 377 ? 43.520 48.780 35.519 1.00 19.05 365 PRO C C 1
ATOM 10374 O O . PRO C 1 377 ? 42.799 49.220 34.631 1.00 19.20 365 PRO C O 1
ATOM 10378 N N . TRP C 1 378 ? 44.282 47.704 35.382 1.00 20.46 366 TRP C N 1
ATOM 10379 C CA . TRP C 1 378 ? 44.622 47.175 34.065 1.00 21.28 366 TRP C CA 1
ATOM 10380 C C . TRP C 1 378 ? 43.649 46.273 33.325 1.00 22.74 366 TRP C C 1
ATOM 10381 O O . TRP C 1 378 ? 43.033 46.710 32.345 1.00 25.03 366 TRP C O 1
ATOM 10392 N N . TRP C 1 379 ? 43.485 45.029 33.722 1.00 22.79 367 TRP C N 1
ATOM 10393 C CA . TRP C 1 379 ? 42.767 44.143 32.793 1.00 23.37 367 TRP C CA 1
ATOM 10394 C C . TRP C 1 379 ? 41.568 43.476 33.457 1.00 23.27 367 TRP C C 1
ATOM 10395 O O . TRP C 1 379 ? 40.442 43.923 33.281 1.00 23.58 367 TRP C O 1
ATOM 10406 N N . PHE C 1 380 ? 41.798 42.426 34.228 1.00 23.03 368 PHE C N 1
ATOM 10407 C CA . PHE C 1 380 ? 40.763 41.909 35.115 1.00 22.73 368 PHE C CA 1
ATOM 10408 C C . PHE C 1 380 ? 40.384 42.952 36.159 1.00 21.48 368 PHE C C 1
ATOM 10409 O O . PHE C 1 380 ? 39.364 42.837 36.829 1.00 21.48 368 PHE C O 1
ATOM 10417 N N . ASN C 1 381 ? 41.219 43.973 36.292 1.00 20.36 369 ASN C N 1
ATOM 10418 C CA . ASN C 1 381 ? 41.041 44.984 37.314 1.00 19.63 369 ASN C CA 1
ATOM 10419 C C . ASN C 1 381 ? 40.193 46.205 36.913 1.00 20.11 369 ASN C C 1
ATOM 10420 O O . ASN C 1 381 ? 39.788 46.966 37.791 1.00 19.25 369 ASN C O 1
ATOM 10425 N N . ASP C 1 382 ? 39.909 46.435 35.626 1.00 21.16 370 ASP C N 1
ATOM 10426 C CA . ASP C 1 382 ? 39.037 47.596 35.339 1.00 21.95 370 ASP C CA 1
ATOM 10427 C C . ASP C 1 382 ? 37.568 47.169 35.406 1.00 21.21 370 ASP C C 1
ATOM 10428 O O . ASP C 1 382 ? 36.982 46.541 34.506 1.00 21.21 370 ASP C O 1
ATOM 10433 N N . SER C 1 383 ? 37.028 47.532 36.558 1.00 19.99 371 SER C N 1
ATOM 10434 C CA . SER C 1 383 ? 35.717 47.177 36.997 1.00 19.19 371 SER C CA 1
ATOM 10435 C C . SER C 1 383 ? 35.499 48.171 38.117 1.00 18.36 371 SER C C 1
ATOM 10436 O O . SER C 1 383 ? 36.441 48.549 38.802 1.00 18.27 371 SER C O 1
ATOM 10439 N N . PRO C 1 384 ? 34.285 48.647 38.296 1.00 17.44 372 PRO C N 1
ATOM 10440 C CA . PRO C 1 384 ? 34.016 49.580 39.384 1.00 17.17 372 PRO C CA 1
ATOM 10441 C C . PRO C 1 384 ? 34.704 49.181 40.693 1.00 16.48 372 PRO C C 1
ATOM 10442 O O . PRO C 1 384 ? 35.124 50.031 41.467 1.00 15.82 372 PRO C O 1
ATOM 10446 N N . PHE C 1 385 ? 34.847 47.891 40.925 1.00 16.18 373 PHE C N 1
ATOM 10447 C CA . PHE C 1 385 ? 35.448 47.438 42.154 1.00 16.15 373 PHE C CA 1
ATOM 10448 C C . PHE C 1 385 ? 36.947 47.674 42.106 1.00 16.41 373 PHE C C 1
ATOM 10449 O O . PHE C 1 385 ? 37.543 48.237 43.023 1.00 15.00 373 PHE C O 1
ATOM 10457 N N . GLY C 1 386 ? 37.544 47.225 41.009 1.00 17.78 374 GLY C N 1
ATOM 10458 C CA . GLY C 1 386 ? 38.967 47.374 40.775 1.00 18.53 374 GLY C CA 1
ATOM 10459 C C . GLY C 1 386 ? 39.371 48.825 40.811 1.00 19.56 374 GLY C C 1
ATOM 10460 O O . GLY C 1 386 ? 40.350 49.180 41.446 1.00 20.48 374 GLY C O 1
ATOM 10461 N N . MET C 1 387 ? 38.605 49.668 40.134 1.00 20.84 375 MET C N 1
ATOM 10462 C CA . MET C 1 387 ? 38.888 51.089 40.114 1.00 21.82 375 MET C CA 1
ATOM 10463 C C . MET C 1 387 ? 38.780 51.691 41.521 1.00 22.70 375 MET C C 1
ATOM 10464 O O . MET C 1 387 ? 39.617 52.497 41.904 1.00 22.77 375 MET C O 1
ATOM 10469 N N . GLU C 1 388 ? 37.790 51.279 42.311 1.00 23.68 376 GLU C N 1
ATOM 10470 C CA . GLU C 1 388 ? 37.617 51.879 43.627 1.00 24.37 376 GLU C CA 1
ATOM 10471 C C . GLU C 1 388 ? 38.821 51.532 44.476 1.00 24.23 376 GLU C C 1
ATOM 10472 O O . GLU C 1 388 ? 39.367 52.380 45.161 1.00 24.15 376 GLU C O 1
ATOM 10478 N N . MET C 1 389 ? 39.265 50.286 44.407 1.00 24.26 377 MET C N 1
ATOM 10479 C CA . MET C 1 389 ? 40.367 49.856 45.254 1.00 24.18 377 MET C CA 1
ATOM 10480 C C . MET C 1 389 ? 41.670 50.480 44.780 1.00 23.44 377 MET C C 1
ATOM 10481 O O . MET C 1 389 ? 42.415 51.083 45.561 1.00 22.66 377 MET C O 1
ATOM 10486 N N . HIS C 1 390 ? 41.931 50.336 43.487 1.00 22.42 378 HIS C N 1
ATOM 10487 C CA . HIS C 1 390 ? 43.139 50.858 42.888 1.00 21.76 378 HIS C CA 1
ATOM 10488 C C . HIS C 1 390 ? 43.325 52.331 43.296 1.00 20.84 378 HIS C C 1
ATOM 10489 O O . HIS C 1 390 ? 44.371 52.712 43.823 1.00 20.57 378 HIS C O 1
ATOM 10496 N N . LEU C 1 391 ? 42.279 53.133 43.105 1.00 19.28 379 LEU C N 1
ATOM 10497 C CA . LEU C 1 391 ? 42.328 54.571 43.350 1.00 17.97 379 LEU C CA 1
ATOM 10498 C C . LEU C 1 391 ? 42.445 54.974 44.812 1.00 17.18 379 LEU C C 1
ATOM 10499 O O . LEU C 1 391 ? 43.298 55.791 45.174 1.00 17.34 379 LEU C O 1
ATOM 10504 N N . LYS C 1 392 ? 41.558 54.460 45.654 1.00 16.00 380 LYS C N 1
ATOM 10505 C CA . LYS C 1 392 ? 41.644 54.832 47.062 1.00 15.01 380 LYS C CA 1
ATOM 10506 C C . LYS C 1 392 ? 43.017 54.454 47.524 1.00 13.87 380 LYS C C 1
ATOM 10507 O O . LYS C 1 392 ? 43.726 55.229 48.133 1.00 13.78 380 LYS C O 1
ATOM 10513 N N . TYR C 1 393 ? 43.391 53.228 47.222 1.00 13.13 381 TYR C N 1
ATOM 10514 C CA . TYR C 1 393 ? 44.666 52.757 47.660 1.00 12.90 381 TYR C CA 1
ATOM 10515 C C . TYR C 1 393 ? 45.796 53.653 47.172 1.00 13.44 381 TYR C C 1
ATOM 10516 O O . TYR C 1 393 ? 46.619 54.114 47.971 1.00 13.53 381 TYR C O 1
ATOM 10525 N N . LEU C 1 394 ? 45.842 53.901 45.865 1.00 13.98 382 LEU C N 1
ATOM 10526 C CA . LEU C 1 394 ? 46.927 54.688 45.292 1.00 14.53 382 LEU C CA 1
ATOM 10527 C C . LEU C 1 394 ? 46.956 56.089 45.861 1.00 15.02 382 LEU C C 1
ATOM 10528 O O . LEU C 1 394 ? 48.018 56.690 45.996 1.00 14.83 382 LEU C O 1
ATOM 10533 N N . ALA C 1 395 ? 45.783 56.609 46.185 1.00 15.70 383 ALA C N 1
ATOM 10534 C CA . ALA C 1 395 ? 45.674 57.952 46.738 1.00 16.67 383 ALA C CA 1
ATOM 10535 C C . ALA C 1 395 ? 46.313 58.065 48.087 1.00 16.94 383 ALA C C 1
ATOM 10536 O O . ALA C 1 395 ? 46.751 59.136 48.462 1.00 16.93 383 ALA C O 1
ATOM 10538 N N . SER C 1 396 ? 46.360 56.972 48.830 1.00 17.82 384 SER C N 1
ATOM 10539 C CA . SER C 1 396 ? 46.878 57.043 50.198 1.00 18.66 384 SER C CA 1
ATOM 10540 C C . SER C 1 396 ? 48.376 56.787 50.273 1.00 19.25 384 SER C C 1
ATOM 10541 O O . SER C 1 396 ? 48.955 56.816 51.346 1.00 19.48 384 SER C O 1
ATOM 10544 N N . VAL C 1 397 ? 49.011 56.560 49.136 1.00 20.11 385 VAL C N 1
ATOM 10545 C CA . VAL C 1 397 ? 50.415 56.198 49.158 1.00 20.85 385 VAL C CA 1
ATOM 10546 C C . VAL C 1 397 ? 51.284 57.064 48.269 1.00 21.09 385 VAL C C 1
ATOM 10547 O O . VAL C 1 397 ? 52.402 57.392 48.630 1.00 21.30 385 VAL C O 1
ATOM 10551 N N . ASP C 1 398 ? 50.790 57.397 47.092 1.00 21.45 386 ASP C N 1
ATOM 10552 C CA . ASP C 1 398 ? 51.481 58.341 46.245 1.00 21.55 386 ASP C CA 1
ATOM 10553 C C . ASP C 1 398 ? 50.441 59.426 46.057 1.00 20.89 386 ASP C C 1
ATOM 10554 O O . ASP C 1 398 ? 49.713 59.710 47.004 1.00 21.72 386 ASP C O 1
ATOM 10559 N N . LEU C 1 399 ? 50.346 60.012 44.864 1.00 19.36 387 LEU C N 1
ATOM 10560 C CA . LEU C 1 399 ? 49.363 61.057 44.596 1.00 18.11 387 LEU C CA 1
ATOM 10561 C C . LEU C 1 399 ? 48.366 60.659 43.522 1.00 17.62 387 LEU C C 1
ATOM 10562 O O . LEU C 1 399 ? 48.738 60.400 42.378 1.00 18.01 387 LEU C O 1
ATOM 10567 N N . LEU C 1 400 ? 47.090 60.632 43.875 1.00 16.98 388 LEU C N 1
ATOM 10568 C CA . LEU C 1 400 ? 46.070 60.312 42.890 1.00 16.59 388 LEU C CA 1
ATOM 10569 C C . LEU C 1 400 ? 46.295 61.241 41.700 1.00 16.13 388 LEU C C 1
ATOM 10570 O O . LEU C 1 400 ? 46.160 60.860 40.547 1.00 16.44 388 LEU C O 1
ATOM 10575 N N . TYR C 1 401 ? 46.695 62.461 42.004 1.00 15.71 389 TYR C N 1
ATOM 1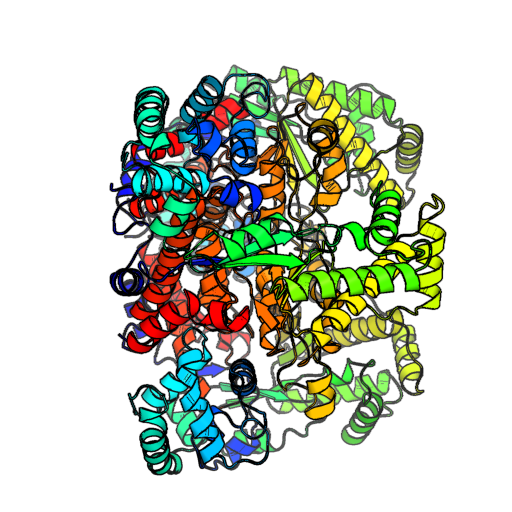0576 C CA . TYR C 1 401 ? 46.875 63.499 41.010 1.00 15.32 389 TYR C CA 1
ATOM 10577 C C . TYR C 1 401 ? 47.842 63.136 39.888 1.00 15.14 389 TYR C C 1
ATOM 10578 O O . TYR C 1 401 ? 47.735 63.677 38.799 1.00 16.47 389 TYR C O 1
ATOM 10587 N N . ASN C 1 402 ? 48.788 62.239 40.136 1.00 14.38 390 ASN C N 1
ATOM 10588 C CA . ASN C 1 402 ? 49.745 61.853 39.099 1.00 13.55 390 ASN C CA 1
ATOM 10589 C C . ASN C 1 402 ? 49.373 60.553 38.449 1.00 12.25 390 ASN C C 1
ATOM 10590 O O . ASN C 1 402 ? 50.227 59.899 37.866 1.00 10.58 390 ASN C O 1
ATOM 10595 N N . LEU C 1 403 ? 48.118 60.153 38.567 1.00 12.52 391 LEU C N 1
ATOM 10596 C CA . LEU C 1 403 ? 47.701 58.906 37.962 1.00 13.48 391 LEU C CA 1
ATOM 10597 C C . LEU C 1 403 ? 47.881 59.044 36.457 1.00 14.57 391 LEU C C 1
ATOM 10598 O O . LEU C 1 403 ? 47.409 60.011 35.871 1.00 15.11 391 LEU C O 1
ATOM 10603 N N . ALA C 1 404 ? 48.566 58.086 35.840 1.00 16.35 392 ALA C N 1
ATOM 10604 C CA . ALA C 1 404 ? 48.883 58.148 34.419 1.00 18.66 392 ALA C CA 1
ATOM 10605 C C . ALA C 1 404 ? 47.689 58.510 33.549 1.00 21.38 392 ALA C C 1
ATOM 10606 O O . ALA C 1 404 ? 47.843 59.228 32.562 1.00 22.47 392 ALA C O 1
ATOM 10608 N N . GLY C 1 405 ? 46.506 58.017 33.902 1.00 24.08 393 GLY C N 1
ATOM 10609 C CA . GLY C 1 405 ? 45.314 58.311 33.133 1.00 26.17 393 GLY C CA 1
ATOM 10610 C C . GLY C 1 405 ? 44.530 57.067 32.764 1.00 28.44 393 GLY C C 1
ATOM 10611 O O . GLY C 1 405 ? 45.072 55.985 32.619 1.00 28.94 393 GLY C O 1
ATOM 10612 N N . MET C 1 406 ? 43.230 57.236 32.602 1.00 31.07 394 MET C N 1
ATOM 10613 C CA . MET C 1 406 ? 42.355 56.149 32.232 1.00 32.94 394 MET C CA 1
ATOM 10614 C C . MET C 1 406 ? 42.794 55.623 30.880 1.00 33.63 394 MET C C 1
ATOM 10615 O O . MET C 1 406 ? 43.187 56.383 30.011 1.00 33.45 394 MET C O 1
ATOM 10620 N N . VAL C 1 407 ? 42.745 54.308 30.732 1.00 35.23 395 VAL C N 1
ATOM 10621 C CA . VAL C 1 407 ? 43.079 53.632 29.489 1.00 36.46 395 VAL C CA 1
ATOM 10622 C C . VAL C 1 407 ? 41.905 52.698 29.101 1.00 38.01 395 VAL C C 1
ATOM 10623 O O . VAL C 1 407 ? 41.422 51.942 29.935 1.00 37.69 395 VAL C O 1
ATOM 10627 N N . THR C 1 408 ? 41.426 52.753 27.858 1.00 40.33 396 THR C N 1
ATOM 10628 C CA . THR C 1 408 ? 40.284 51.905 27.476 1.00 42.43 396 THR C CA 1
ATOM 10629 C C . THR C 1 408 ? 40.698 50.466 27.262 1.00 45.11 396 THR C C 1
ATOM 10630 O O . THR C 1 408 ? 39.965 49.554 27.624 1.00 44.94 396 THR C O 1
ATOM 10634 N N . ASP C 1 409 ? 41.859 50.273 26.639 1.00 48.83 397 ASP C N 1
ATOM 10635 C CA . ASP C 1 409 ? 42.377 48.945 26.318 1.00 51.82 397 ASP C CA 1
ATOM 10636 C C . ASP C 1 409 ? 41.408 48.251 25.414 1.00 54.40 397 ASP C C 1
ATOM 10637 O O . ASP C 1 409 ? 41.433 47.033 25.283 1.00 55.13 397 ASP C O 1
ATOM 10642 N N . SER C 1 410 ? 40.553 49.026 24.769 1.00 57.24 398 SER C N 1
ATOM 10643 C CA . SER C 1 410 ? 39.456 48.414 24.064 1.00 59.06 398 SER C CA 1
ATOM 10644 C C . SER C 1 410 ? 39.721 48.075 22.623 1.00 60.59 398 SER C C 1
ATOM 10645 O O . SER C 1 410 ? 40.494 48.728 21.922 1.00 60.84 398 SER C O 1
ATOM 10648 N N . ARG C 1 411 ? 39.035 47.020 22.212 1.00 62.12 399 ARG C N 1
ATOM 10649 C CA . ARG C 1 411 ? 39.086 46.520 20.858 1.00 62.59 399 ARG C CA 1
ATOM 10650 C C . ARG C 1 411 ? 37.852 46.984 20.087 1.00 61.57 399 ARG C C 1
ATOM 10651 O O . ARG C 1 411 ? 37.702 46.646 18.917 1.00 62.23 399 ARG C O 1
ATOM 10659 N N . LYS C 1 412 ? 36.967 47.745 20.731 1.00 59.30 400 LYS C N 1
ATOM 10660 C CA . LYS C 1 412 ? 35.751 48.196 20.058 1.00 57.38 400 LYS C CA 1
ATOM 10661 C C . LYS C 1 412 ? 35.341 49.622 20.398 1.00 55.76 400 LYS C C 1
ATOM 10662 O O . LYS C 1 412 ? 35.211 49.986 21.557 1.00 55.66 400 LYS C O 1
ATOM 10668 N N . LEU C 1 413 ? 35.108 50.399 19.345 1.00 53.93 401 LEU C N 1
ATOM 10669 C CA . LEU C 1 413 ? 34.758 51.810 19.422 1.00 52.21 401 LEU C CA 1
ATOM 10670 C C . LEU C 1 413 ? 33.713 52.182 20.448 1.00 50.79 401 LEU C C 1
ATOM 10671 O O . LEU C 1 413 ? 33.948 53.051 21.278 1.00 50.87 401 LEU C O 1
ATOM 10676 N N . LEU C 1 414 ? 32.550 51.553 20.370 1.00 49.07 402 LEU C N 1
ATOM 10677 C CA . LEU C 1 414 ? 31.462 51.873 21.281 1.00 47.93 402 LEU C CA 1
ATOM 10678 C C . LEU C 1 414 ? 31.920 51.892 22.741 1.00 46.70 402 LEU C C 1
ATOM 10679 O O . LEU C 1 414 ? 31.512 52.758 23.512 1.00 46.59 402 LEU C O 1
ATOM 10684 N N . SER C 1 415 ? 32.763 50.935 23.119 1.00 45.16 403 SER C N 1
ATOM 10685 C CA . SER C 1 415 ? 33.268 50.862 24.486 1.00 43.90 403 SER C CA 1
ATOM 10686 C C . SER C 1 415 ? 33.798 52.207 24.968 1.00 42.23 403 SER C C 1
ATOM 10687 O O . SER C 1 415 ? 33.529 52.627 26.100 1.00 42.40 403 SER C O 1
ATOM 10690 N N . PHE C 1 416 ? 34.554 52.868 24.099 1.00 39.73 404 PHE C N 1
ATOM 10691 C CA . PHE C 1 416 ? 35.287 54.067 24.479 1.00 37.70 404 PHE C CA 1
ATOM 10692 C C . PHE C 1 416 ? 34.531 54.962 25.420 1.00 35.42 404 PHE C C 1
ATOM 10693 O O . PHE C 1 416 ? 35.034 55.329 26.472 1.00 34.62 404 PHE C O 1
ATOM 10701 N N . GLY C 1 417 ? 33.314 55.301 25.035 1.00 33.36 405 GLY C N 1
ATOM 10702 C CA . GLY C 1 417 ? 32.523 56.251 25.780 1.00 32.36 405 GLY C CA 1
ATOM 10703 C C . GLY C 1 417 ? 32.035 55.656 27.075 1.00 31.37 405 GLY C C 1
ATOM 10704 O O . GLY C 1 417 ? 32.070 56.307 28.114 1.00 30.85 405 GLY C O 1
ATOM 10705 N N . SER C 1 418 ? 31.598 54.403 27.014 1.00 30.60 406 SER C N 1
ATOM 10706 C CA . SER C 1 418 ? 31.045 53.737 28.181 1.00 29.88 406 SER C CA 1
ATOM 10707 C C . SER C 1 418 ? 32.184 53.453 29.140 1.00 28.84 406 SER C C 1
ATOM 10708 O O . SER C 1 418 ? 32.070 53.712 30.334 1.00 28.95 406 SER C O 1
ATOM 10711 N N . ARG C 1 419 ? 33.283 52.920 28.610 1.00 27.57 407 ARG C N 1
ATOM 10712 C CA . ARG C 1 419 ? 34.487 52.729 29.413 1.00 26.68 407 ARG C CA 1
ATOM 10713 C C . ARG C 1 419 ? 34.859 54.044 30.079 1.00 25.02 407 ARG C C 1
ATOM 10714 O O . ARG C 1 419 ? 35.113 54.093 31.283 1.00 25.57 407 ARG C O 1
ATOM 10722 N N . THR C 1 420 ? 34.911 55.109 29.284 1.00 22.87 408 THR C N 1
ATOM 10723 C CA . THR C 1 420 ? 35.296 56.412 29.808 1.00 21.61 408 THR C CA 1
ATOM 10724 C C . THR C 1 420 ? 34.301 56.907 30.849 1.00 21.10 408 THR C C 1
ATOM 10725 O O . THR C 1 420 ? 34.675 57.599 31.796 1.00 20.87 408 THR C O 1
ATOM 10729 N N . GLU C 1 421 ? 33.034 56.551 30.686 1.00 20.70 409 GLU C N 1
ATOM 10730 C CA . GLU C 1 421 ? 32.024 56.988 31.635 1.00 20.64 409 GLU C CA 1
ATOM 10731 C C . GLU C 1 421 ? 32.254 56.330 32.980 1.00 20.00 409 GLU C C 1
ATOM 10732 O O . GLU C 1 421 ? 32.393 56.996 33.995 1.00 18.91 409 GLU C O 1
ATOM 10738 N N . MET C 1 422 ? 32.298 55.006 32.955 1.00 19.88 410 MET C N 1
ATOM 10739 C CA . MET C 1 422 ? 32.461 54.212 34.150 1.00 19.96 410 MET C CA 1
ATOM 10740 C C . MET C 1 422 ? 33.603 54.794 34.956 1.00 19.95 410 MET C C 1
ATOM 10741 O O . MET C 1 422 ? 33.462 55.144 36.129 1.00 20.27 410 MET C O 1
ATOM 10746 N N . PHE C 1 423 ? 34.740 54.927 34.298 1.00 19.33 411 PHE C N 1
ATOM 10747 C CA . PHE C 1 423 ? 35.928 55.380 34.977 1.00 18.34 411 PHE C CA 1
ATOM 10748 C C . PHE C 1 423 ? 35.724 56.697 35.712 1.00 17.58 411 PHE C C 1
ATOM 10749 O O . PHE C 1 423 ? 36.009 56.800 36.894 1.00 17.38 411 PHE C O 1
ATOM 10757 N N . ARG C 1 424 ? 35.229 57.692 34.988 1.00 17.01 412 ARG C N 1
ATOM 10758 C CA . ARG C 1 424 ? 35.033 59.036 35.511 1.00 16.62 412 ARG C CA 1
ATOM 10759 C C . ARG C 1 424 ? 34.001 59.084 36.637 1.00 16.33 412 ARG C C 1
ATOM 10760 O O . ARG C 1 424 ? 34.074 59.933 37.516 1.00 15.83 412 ARG C O 1
ATOM 10768 N N . ARG C 1 425 ? 33.041 58.169 36.618 1.00 16.39 413 ARG C N 1
ATOM 10769 C CA . ARG C 1 425 ? 32.027 58.143 37.658 1.00 15.98 413 ARG C CA 1
ATOM 10770 C C . ARG C 1 425 ? 32.694 57.673 38.925 1.00 15.37 413 ARG C C 1
ATOM 10771 O O . ARG C 1 425 ? 32.542 58.291 39.983 1.00 15.24 413 ARG C O 1
ATOM 10779 N N . VAL C 1 426 ? 33.443 56.575 38.791 1.00 14.41 414 VAL C N 1
ATOM 10780 C CA . VAL C 1 426 ? 34.103 55.931 39.914 1.00 13.78 414 VAL C CA 1
ATOM 10781 C C . VAL C 1 426 ? 35.160 56.842 40.501 1.00 13.86 414 VAL C C 1
ATOM 10782 O O . VAL C 1 426 ? 35.228 57.024 41.711 1.00 13.94 414 VAL C O 1
ATOM 10786 N N . LEU C 1 427 ? 35.979 57.422 39.643 1.00 14.36 415 LEU C N 1
ATOM 10787 C CA . LEU C 1 427 ? 36.971 58.388 40.074 1.00 14.98 415 LEU C CA 1
ATOM 10788 C C . LEU C 1 427 ? 36.264 59.484 40.819 1.00 15.48 415 LEU C C 1
ATOM 10789 O O . LEU C 1 427 ? 36.683 59.892 41.903 1.00 16.05 415 LEU C O 1
ATOM 10794 N N . SER C 1 428 ? 35.187 59.986 40.233 1.00 15.69 416 SER C N 1
ATOM 10795 C CA . SER C 1 428 ? 34.475 61.062 40.895 1.00 15.96 416 SER C CA 1
ATOM 10796 C C . SER C 1 428 ? 33.739 60.546 42.144 1.00 15.13 416 SER C C 1
ATOM 10797 O O . SER C 1 428 ? 33.480 61.310 43.056 1.00 15.57 416 SER C O 1
ATOM 10800 N N . ASN C 1 429 ? 33.452 59.253 42.231 1.00 14.58 417 ASN C N 1
ATOM 10801 C CA . ASN C 1 429 ? 32.783 58.737 43.433 1.00 13.95 417 ASN C CA 1
ATOM 10802 C C . ASN C 1 429 ? 33.772 58.650 44.556 1.00 13.77 417 ASN C C 1
ATOM 10803 O O . ASN C 1 429 ? 33.452 58.910 45.715 1.00 12.75 417 ASN C O 1
ATOM 10808 N N . VAL C 1 430 ? 34.979 58.235 44.197 1.00 14.34 418 VAL C N 1
ATOM 10809 C CA . VAL C 1 430 ? 36.046 58.048 45.163 1.00 14.75 418 VAL C CA 1
ATOM 10810 C C . VAL C 1 430 ? 36.456 59.372 45.789 1.00 15.06 418 VAL C C 1
ATOM 10811 O O . VAL C 1 430 ? 36.596 59.463 46.994 1.00 15.05 418 VAL C O 1
ATOM 10815 N N . VAL C 1 431 ? 36.643 60.400 44.970 1.00 15.52 419 VAL C N 1
ATOM 10816 C CA . VAL C 1 431 ? 37.033 61.688 45.503 1.00 15.81 419 VAL C CA 1
ATOM 10817 C C . VAL C 1 431 ? 35.852 62.308 46.235 1.00 16.62 419 VAL C C 1
ATOM 10818 O O . VAL C 1 431 ? 36.023 62.937 47.283 1.00 16.62 419 VAL C O 1
ATOM 10822 N N . GLY C 1 432 ? 34.651 62.122 45.698 1.00 17.35 420 GLY C N 1
ATOM 10823 C CA . GLY C 1 432 ? 33.463 62.577 46.391 1.00 17.94 420 GLY C CA 1
ATOM 10824 C C . GLY C 1 432 ? 33.515 62.108 47.837 1.00 18.59 420 GLY C C 1
ATOM 10825 O O . GLY C 1 432 ? 33.403 62.897 48.762 1.00 19.24 420 GLY C O 1
ATOM 10826 N N . GLU C 1 433 ? 33.706 60.816 48.038 1.00 19.53 421 GLU C N 1
ATOM 10827 C CA . GLU C 1 433 ? 33.728 60.259 49.381 1.00 20.69 421 GLU C CA 1
ATOM 10828 C C . GLU C 1 433 ? 34.712 60.948 50.286 1.00 20.27 421 GLU C C 1
ATOM 10829 O O . GLU C 1 433 ? 34.422 61.204 51.448 1.00 20.60 421 GLU C O 1
ATOM 10835 N N . MET C 1 434 ? 35.903 61.206 49.763 1.00 19.63 422 MET C N 1
ATOM 10836 C CA . MET C 1 434 ? 36.948 61.845 50.546 1.00 19.01 422 MET C CA 1
ATOM 10837 C C . MET C 1 434 ? 36.519 63.292 50.843 1.00 18.66 422 MET C C 1
ATOM 10838 O O . MET C 1 434 ? 36.800 63.824 51.906 1.00 18.00 422 MET C O 1
ATOM 10843 N N . VAL C 1 435 ? 35.825 63.923 49.904 1.00 18.92 423 VAL C N 1
ATOM 10844 C CA . VAL C 1 435 ? 35.349 65.274 50.138 1.00 19.71 423 VAL C CA 1
ATOM 10845 C C . VAL C 1 435 ? 34.353 65.225 51.295 1.00 20.67 423 VAL C C 1
ATOM 10846 O O . VAL C 1 435 ? 34.379 66.070 52.192 1.00 21.13 423 VAL C O 1
ATOM 10850 N N . GLU C 1 436 ? 33.494 64.215 51.290 1.00 21.48 424 GLU C N 1
ATOM 10851 C CA . GLU C 1 436 ? 32.447 64.118 52.297 1.00 22.72 424 GLU C CA 1
ATOM 10852 C C . GLU C 1 436 ? 32.942 63.701 53.678 1.00 22.08 424 GLU C C 1
ATOM 10853 O O . GLU C 1 436 ? 32.374 64.098 54.684 1.00 22.52 424 GLU C O 1
ATOM 10859 N N . LYS C 1 437 ? 34.003 62.916 53.744 1.00 21.32 425 LYS C N 1
ATOM 10860 C CA . LYS C 1 437 ? 34.619 62.648 55.031 1.00 20.75 425 LYS C CA 1
ATOM 10861 C C . LYS C 1 437 ? 35.569 63.749 55.433 1.00 19.87 425 LYS C C 1
ATOM 10862 O O . LYS C 1 437 ? 36.338 63.563 56.362 1.00 19.97 425 LYS C O 1
ATOM 10868 N N . GLY C 1 438 ? 35.586 64.855 54.700 1.00 19.06 426 GLY C N 1
ATOM 10869 C CA . GLY C 1 438 ? 36.417 65.992 55.059 1.00 18.47 426 GLY C CA 1
ATOM 10870 C C . GLY C 1 438 ? 37.919 65.856 54.895 1.00 18.27 426 GLY C C 1
ATOM 10871 O O . GLY C 1 438 ? 38.663 66.494 55.635 1.00 17.66 426 GLY C O 1
ATOM 10872 N N . GLN C 1 439 ? 38.369 65.039 53.938 1.00 18.37 427 GLN C N 1
ATOM 10873 C CA . GLN C 1 439 ? 39.800 64.905 53.626 1.00 17.88 427 GLN C CA 1
ATOM 10874 C C . GLN C 1 439 ? 40.244 65.777 52.472 1.00 17.32 427 GLN C C 1
ATOM 10875 O O . GLN C 1 439 ? 41.446 65.991 52.289 1.00 17.70 427 GLN C O 1
ATOM 10881 N N . ILE C 1 440 ? 39.301 66.236 51.660 1.00 16.69 428 ILE C N 1
ATOM 10882 C CA . ILE C 1 440 ? 39.650 67.063 50.519 1.00 17.07 428 ILE C CA 1
ATOM 10883 C C . ILE C 1 440 ? 38.649 68.185 50.321 1.00 17.52 428 ILE C C 1
ATOM 10884 O O . ILE C 1 440 ? 37.454 67.937 50.176 1.00 17.66 428 ILE C O 1
ATOM 10889 N N . PRO C 1 441 ? 39.121 69.424 50.355 1.00 18.12 429 PRO C N 1
ATOM 10890 C CA . PRO C 1 441 ? 38.267 70.569 50.030 1.00 18.97 429 PRO C CA 1
ATOM 10891 C C . PRO C 1 441 ? 37.682 70.405 48.630 1.00 19.98 429 PRO C C 1
ATOM 10892 O O . PRO C 1 441 ? 38.349 69.838 47.773 1.00 20.20 429 PRO C O 1
ATOM 10896 N N . ILE C 1 442 ? 36.473 70.898 48.398 1.00 21.46 430 ILE C N 1
ATOM 10897 C CA . ILE C 1 442 ? 35.813 70.678 47.117 1.00 22.82 430 ILE C CA 1
ATOM 10898 C C . ILE C 1 442 ? 36.536 71.325 45.957 1.00 23.05 430 ILE C C 1
ATOM 10899 O O . ILE C 1 442 ? 36.493 70.817 44.844 1.00 23.24 430 ILE C O 1
ATOM 10904 N N . LYS C 1 443 ? 37.180 72.456 46.210 1.00 23.15 431 LYS C N 1
ATOM 10905 C CA . LYS C 1 443 ? 37.864 73.169 45.144 1.00 23.22 431 LYS C CA 1
ATOM 10906 C C . LYS C 1 443 ? 38.986 72.296 44.582 1.00 22.85 431 LYS C C 1
ATOM 10907 O O . LYS C 1 443 ? 39.120 72.168 43.362 1.00 22.51 431 LYS C O 1
ATOM 10913 N N . GLU C 1 444 ? 39.787 71.677 45.447 1.00 22.54 432 GLU C N 1
ATOM 10914 C CA . GLU C 1 444 ? 40.898 70.874 44.915 1.00 22.71 432 GLU C CA 1
ATOM 10915 C C . GLU C 1 444 ? 40.384 69.550 44.364 1.00 22.21 432 GLU C C 1
ATOM 10916 O O . GLU C 1 444 ? 41.013 68.955 43.501 1.00 21.66 432 GLU C O 1
ATOM 10922 N N . ALA C 1 445 ? 39.241 69.090 44.862 1.00 22.28 433 ALA C N 1
ATOM 10923 C CA . ALA C 1 445 ? 38.617 67.894 44.307 1.00 22.50 433 ALA C CA 1
ATOM 10924 C C . ALA C 1 445 ? 38.257 68.182 42.861 1.00 23.04 433 ALA C C 1
ATOM 10925 O O . ALA C 1 445 ? 38.666 67.458 41.959 1.00 23.27 433 ALA C O 1
ATOM 10927 N N . ARG C 1 446 ? 37.511 69.254 42.629 1.00 23.84 434 ARG C N 1
ATOM 10928 C CA . ARG C 1 446 ? 37.164 69.614 41.272 1.00 24.73 434 ARG C CA 1
ATOM 10929 C C . ARG C 1 446 ? 38.435 69.663 40.412 1.00 24.46 434 ARG C C 1
ATOM 10930 O O . ARG C 1 446 ? 38.456 69.156 39.293 1.00 24.68 434 ARG C O 1
ATOM 10938 N N . GLU C 1 447 ? 39.508 70.234 40.951 1.00 23.85 435 GLU C N 1
ATOM 10939 C CA . GLU C 1 447 ? 40.753 70.349 40.204 1.00 23.29 435 GLU C CA 1
ATOM 10940 C C . GLU C 1 447 ? 41.403 69.005 40.006 1.00 22.43 435 GLU C C 1
ATOM 10941 O O . GLU C 1 447 ? 41.961 68.724 38.949 1.00 22.17 435 GLU C O 1
ATOM 10947 N N . LEU C 1 448 ? 41.328 68.174 41.033 1.00 21.97 436 LEU C N 1
ATOM 10948 C CA . LEU C 1 448 ? 41.994 66.887 41.009 1.00 21.86 436 LEU C CA 1
ATOM 10949 C C . LEU C 1 448 ? 41.362 66.036 39.944 1.00 22.21 436 LEU C C 1
ATOM 10950 O O . LEU C 1 448 ? 42.018 65.466 39.068 1.00 21.84 436 LEU C O 1
ATOM 10955 N N . VAL C 1 449 ? 40.051 65.981 40.039 1.00 22.73 437 VAL C N 1
ATOM 10956 C CA . VAL C 1 449 ? 39.247 65.213 39.132 1.00 23.17 437 VAL C CA 1
ATOM 10957 C C . VAL C 1 449 ? 39.420 65.641 37.667 1.00 23.02 437 VAL C C 1
ATOM 10958 O O . VAL C 1 449 ? 39.506 64.798 36.788 1.00 23.08 437 VAL C O 1
ATOM 10962 N N . LYS C 1 450 ? 39.488 66.943 37.404 1.00 22.73 438 LYS C N 1
ATOM 10963 C CA . LYS C 1 450 ? 39.636 67.422 36.028 1.00 22.53 438 LYS C CA 1
ATOM 10964 C C . LYS C 1 450 ? 41.009 67.099 35.487 1.00 21.07 438 LYS C C 1
ATOM 10965 O O . LYS C 1 450 ? 41.176 66.778 34.311 1.00 20.58 438 LYS C O 1
ATOM 10971 N N . HIS C 1 451 ? 41.995 67.206 36.363 1.00 19.09 439 HIS C N 1
ATOM 10972 C CA . HIS C 1 451 ? 43.357 66.955 35.973 1.00 17.64 439 HIS C CA 1
ATOM 10973 C C . HIS C 1 451 ? 43.505 65.486 35.561 1.00 17.30 439 HIS C C 1
ATOM 10974 O O . HIS C 1 451 ? 44.049 65.163 34.502 1.00 16.24 439 HIS C O 1
ATOM 10981 N N . VAL C 1 452 ? 42.970 64.600 36.389 1.00 17.72 440 VAL C N 1
ATOM 10982 C CA . VAL C 1 452 ? 43.128 63.173 36.168 1.00 18.05 440 VAL C CA 1
ATOM 10983 C C . VAL C 1 452 ? 42.370 62.688 34.942 1.00 18.92 440 VAL C C 1
ATOM 10984 O O . VAL C 1 452 ? 42.833 61.797 34.245 1.00 19.59 440 VAL C O 1
ATOM 10988 N N . SER C 1 453 ? 41.212 63.282 34.672 1.00 19.68 441 SER C N 1
ATOM 10989 C CA . SER C 1 453 ? 40.367 62.840 33.565 1.00 20.11 441 SER C CA 1
ATOM 10990 C C . SER C 1 453 ? 40.769 63.340 32.200 1.00 20.96 441 SER C C 1
ATOM 10991 O O . SER C 1 453 ? 40.342 62.769 31.196 1.00 21.02 441 SER C O 1
ATOM 10994 N N . TYR C 1 454 ? 41.578 64.399 32.159 1.00 22.29 442 TYR C N 1
ATOM 10995 C CA . TYR C 1 454 ? 41.931 65.045 30.907 1.00 23.20 442 TYR C CA 1
ATOM 10996 C C . TYR C 1 454 ? 43.326 65.671 30.934 1.00 23.54 442 TYR C C 1
ATOM 10997 O O . TYR C 1 454 ? 44.273 65.090 30.416 1.00 23.51 442 TYR C O 1
ATOM 11006 N N . ASP C 1 455 ? 43.473 66.833 31.559 1.00 24.37 443 ASP C N 1
ATOM 11007 C CA . ASP C 1 455 ? 44.743 67.578 31.477 1.00 25.40 443 ASP C CA 1
ATOM 11008 C C . ASP C 1 455 ? 46.003 66.776 31.807 1.00 25.54 443 ASP C C 1
ATOM 11009 O O . ASP C 1 455 ? 46.948 66.766 31.016 1.00 25.51 443 ASP C O 1
ATOM 11014 N N . GLY C 1 456 ? 46.018 66.108 32.959 1.00 25.68 444 GLY C N 1
ATOM 11015 C CA . GLY C 1 456 ? 47.169 65.326 33.376 1.00 25.42 444 GLY C CA 1
ATOM 11016 C C . GLY C 1 456 ? 47.667 64.362 32.316 1.00 25.37 444 GLY C C 1
ATOM 11017 O O . GLY C 1 456 ? 48.783 64.493 31.823 1.00 25.67 444 GLY C O 1
ATOM 11018 N N . PRO C 1 457 ? 46.842 63.3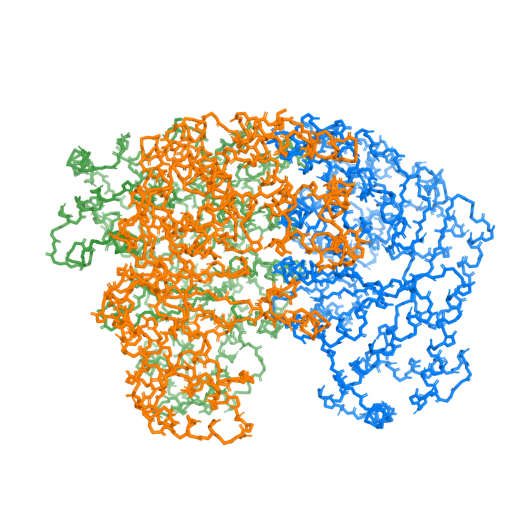92 31.958 1.00 25.64 445 PRO C N 1
ATOM 11019 C CA . PRO C 1 457 ? 47.217 62.387 30.961 1.00 25.94 445 PRO C CA 1
ATOM 11020 C C . PRO C 1 457 ? 47.595 62.996 29.617 1.00 25.95 445 PRO C C 1
ATOM 11021 O O . PRO C 1 457 ? 48.520 62.527 28.962 1.00 25.00 445 PRO C O 1
ATOM 11025 N N . LYS C 1 458 ? 46.873 64.029 29.209 1.00 26.77 446 LYS C N 1
ATOM 11026 C CA . LYS C 1 458 ? 47.163 64.681 27.947 1.00 27.58 446 LYS C CA 1
ATOM 11027 C C . LYS C 1 458 ? 48.552 65.292 28.006 1.00 28.41 446 LYS C C 1
ATOM 11028 O O . LYS C 1 458 ? 49.328 65.199 27.053 1.00 28.78 446 LYS C O 1
ATOM 11034 N N . ALA C 1 459 ? 48.872 65.908 29.136 1.00 28.95 447 ALA C N 1
ATOM 11035 C CA . ALA C 1 459 ? 50.185 66.497 29.295 1.00 29.67 447 ALA C CA 1
ATOM 11036 C C . ALA C 1 459 ? 51.243 65.412 29.410 1.00 30.37 447 ALA C C 1
ATOM 11037 O O . ALA C 1 459 ? 52.352 65.580 28.911 1.00 30.78 447 ALA C O 1
ATOM 11039 N N . LEU C 1 460 ? 50.902 64.302 30.063 1.00 31.06 448 LEU C N 1
ATOM 11040 C CA . LEU C 1 460 ? 51.871 63.231 30.299 1.00 31.71 448 LEU C CA 1
ATOM 11041 C C . LEU C 1 460 ? 52.324 62.517 29.021 1.00 32.93 448 LEU C C 1
ATOM 11042 O O . LEU C 1 460 ? 53.516 62.257 28.844 1.00 33.58 448 LEU C O 1
ATOM 11047 N N . PHE C 1 461 ? 51.379 62.182 28.146 1.00 33.70 449 PHE C N 1
ATOM 11048 C CA . PHE C 1 461 ? 51.707 61.519 26.886 1.00 34.12 449 PHE C CA 1
ATOM 11049 C C . PHE C 1 461 ? 51.896 62.498 25.727 1.00 34.57 449 PHE C C 1
ATOM 11050 O O . PHE C 1 461 ? 52.622 62.206 24.786 1.00 34.80 449 PHE C O 1
ATOM 11058 N N . PHE C 1 462 ? 51.247 63.653 25.783 1.00 35.17 450 PHE C N 1
ATOM 11059 C CA . PHE C 1 462 ? 51.356 64.617 24.687 1.00 35.83 450 PHE C CA 1
ATOM 11060 C C . PHE C 1 462 ? 51.794 65.998 25.153 1.00 36.07 450 PHE C C 1
ATOM 11061 O O . PHE C 1 462 ? 52.483 66.683 24.400 1.00 36.30 450 PHE C O 1
#

CATH classification: 3.20.20.140 (+1 more: 1.10.2020.10)

InterPro domains:
  IPR003766 Uronate isomerase [MF_00675] (1-451)
  IPR003766 Uronate isomerase [PF02614] (2-449)
  IPR032466 Metal-dependent hydrolase [SSF51556] (1-449)

Foldseek 3Di:
DDDPDQCVLFDFPLLNVLLVLALPPAAAFEEAAADLVQQLVFDFDQWLCRQQAQPDLVLVQVLVVQVNDCCLHNRDDDSLSVQLSSLQCLVVCPPAVSLVLSQNLCCVPLVPNDHGHNVCRVVSGVSCNVVRVVDTSLVLSVVLRHAEHEHEDELLDQCVSLVSCVVPRPRYRYAYAYEHALCLQLVDDCNLVVLVSLCVSQVFDSLFPVRSLSSSLVSLVSRVVSVYAEYEYEEAAQAADDADVVLLRVLSNCSNPPDPDDPVSSSSNNNVVVLSVQVSNLVVQHEYEYEYFKAWCCPVVQCVPVRTPNHPIDGDPPYDHQVSCPVVCVVCQVRHQYEYAYQDVVCLVVLLVVCQVGVSYAYEAHDDSQLDLVSRLCSQLVSVVRHNSLQHLAQHQNYHHSSSSNSSLSSNLSSLSSNLSVCVVVPNDPSVVSSVSSNNRHPVNNVVSRD/DQVDLCVLFDFPLLNVLLVLALPPAAAFPEAAEDLVQQLVFDWDQWLCRFQAQPDLVLVQVLVVQVHDCCLHNRDDDSLVVQLSSLQCLVVCPPAVSLVLSQCLCCVPLVPNDRGHNVCRVVSGVSCNVVRRVDTSLVLSVVLRHQEEEHEDELLDQCPSLVSCVVPRDRYRYAYAYEHALCLQLVDDCSLVVLVSLCVSQVFPSLFPVRSLVSSLVSLVSRVVSVYAEYEYEEAAQAADDADVVLLRVLSNCSNPPDPDDPVSSSSNNNVVVLSVQVSNLVVQHEYEYAYFKAWCQPVVQCVPVRTPNHDIDGDPPYDHCVNCVVVCVVCQVRHQYEYAYQPVVCLVVLLLVCQVGVSYAYEAHDDSQLDLVSRLCSQLVSVVRHNSLQHLAQHQNYHHSSSSNSSLSSNLSSLSNNLSVCVVVVNDPSVVSSVSSNSRHPVNNVVNRD/DPPDQCVLFDFPLLNVLLVLALPPAAAFPEAAADLVQQLVFDFDQWLLVFQAQPDLVLLQVLVVQVNDCCLHNRDDDSLVVQLSSLQRLVVCPPAVSLVLSQCLCCVPLVNNDRGHNVCRVVSGVSCNVVRRVDTNLVLSVVLRHQEHEHEDELLDQCVSLVSCVVPRPRYRYAYAYEHALCLQLVDDCNLVVLVSLCVSQVFPSLFPVRSLSSSLVSLVSRVVSVYFEYEYEEAAQAADDADVVLLRVLSNCSNPPDPDDPVSSSSVNNVVVLSVQVSNLVVQHEYEYEYFKAWCCPVVQCVPVNTPNNPIDGDPPYDHCVSCPRVCVVCQVRHQYEYAYQDVVCLVVLLVVCQVGVSYAYEAHDDSQLDLVSRLCSQVVSVVRHNSLLHLAQHQNYHHSSSSSVSLSSNLSSLSSNLSVCVVVPNDPSVVSSVSSNSRHPVNNVVVRD